Protein AF-0000000080061880 (afdb_homodimer)

Sequence (1148 aa):
MTAPQVYQGGSVPQASGMYGANSPPCSPTILDICNTDIQQGSTLLRRLNNISALAKLAERYIRLQSHMIPVPAFLAQTTIASLEEDPSIEKMSTRDQLARSILITGNTCRELELDLYTSPNTFCKMFTGPALRWEALGLLFTWAALALLNSPADDSLAAKFIAAHETNKAGSVSAMVHCSNLCISLCKEYAPASEVLLWLLHESLALTLQFYGDCSHQAWQRLSDLATEVLDPTIVKLGPRIPFIFAQTRRKIIASAYWVDKSLASLHGQVPRITCLPPGFETPLDIDDDELLLKGFDLLHLHSSAWNQSGYTCPATYIRARYILGAFRNELFQLSLIASTANRLPKLENLSRRYRAAWLEMPNKLHYRDTGQVEAMPYMTSFPQLLLFLDYLQGEYLIYKELGGTSESTRPQLLWHCKRTLNIVISLFASPKMRAQTSPLERIRVGVLYGVPCAEYLILNLKEHSGENELKDHLPSPLELIRNISALVSCLNQEYHAVDQLKLSYINTYRSLECALNDILNSGLIYTLGFGSGTSSSTISPGPEISEGNNNIGSESIDWTDDLKWARRSNVYVMTAPQVYQGGSVPQASGMYGANSPPCSPTILDICNTDIQQGSTLLRRLNNISALAKLAERYIRLQSHMIPVPAFLAQTTIASLEEDPSIEKMSTRDQLARSILITGNTCRELELDLYTSPNTFCKMFTGPALRWEALGLLFTWAALALLNSPADDSLAAKFIAAHETNKAGSVSAMVHCSNLCISLCKEYAPASEVLLWLLHESLALTLQFYGDCSHQAWQRLSDLATEVLDPTIVKLGPRIPFIFAQTRRKIIASAYWVDKSLASLHGQVPRITCLPPGFETPLDIDDDELLLKGFDLLHLHSSAWNQSGYTCPATYIRARYILGAFRNELFQLSLIASTANRLPKLENLSRRYRAAWLEMPNKLHYRDTGQVEAMPYMTSFPQLLLFLDYLQGEYLIYKELGGTSESTRPQLLWHCKRTLNIVISLFASPKMRAQTSPLERIRVGVLYGVPCAEYLILNLKEHSGENELKDHLPSPLELIRNISALVSCLNQEYHAVDQLKLSYINTYRSLECALNDILNSGLIYTLGFGSGTSSSTISPGPEISEGNNNIGSESIDWTDDLKWARRSNVYV

pLDDT: mean 75.85, std 22.1, range [17.94, 98.06]

Structure (mmCIF, N/CA/C/O backbone):
data_AF-0000000080061880-model_v1
#
loop_
_entity.id
_entity.type
_entity.pdbx_description
1 polymer 'Transcription factor domain-containing protein'
#
loop_
_atom_site.group_PDB
_atom_site.id
_atom_site.type_symbol
_atom_site.label_atom_id
_atom_site.label_alt_id
_atom_site.label_comp_id
_atom_site.label_asym_id
_atom_site.label_entity_id
_atom_site.label_seq_id
_atom_site.pdbx_PDB_ins_code
_atom_site.Cartn_x
_atom_site.Cartn_y
_atom_site.Cartn_z
_atom_site.occupancy
_atom_site.B_iso_or_equiv
_atom_site.auth_seq_id
_atom_site.auth_comp_id
_atom_site.auth_asym_id
_atom_site.auth_atom_id
_atom_site.pdbx_PDB_model_num
ATOM 1 N N . MET A 1 1 ? -60.844 26.156 -15.594 1 22.83 1 MET A N 1
ATOM 2 C CA . MET A 1 1 ? -60.312 25.109 -16.469 1 22.83 1 MET A CA 1
ATOM 3 C C . MET A 1 1 ? -59.594 24.047 -15.664 1 22.83 1 MET A C 1
ATOM 5 O O . MET A 1 1 ? -58.719 24.375 -14.859 1 22.83 1 MET A O 1
ATOM 9 N N . THR A 1 2 ? -60.094 22.875 -15.477 1 20.59 2 THR A N 1
ATOM 10 C CA . THR A 1 2 ? -60.156 21.828 -14.453 1 20.59 2 THR A CA 1
ATOM 11 C C . THR A 1 2 ? -58.906 20.969 -14.484 1 20.59 2 THR A C 1
ATOM 13 O O . THR A 1 2 ? -58.562 20.375 -15.516 1 20.59 2 THR A O 1
ATOM 16 N N . ALA A 1 3 ? -57.938 21.422 -13.695 1 24.33 3 ALA A N 1
ATOM 17 C CA . ALA A 1 3 ? -56.5 21.062 -13.758 1 24.33 3 ALA A CA 1
ATOM 18 C C . ALA A 1 3 ? -56.312 19.562 -13.57 1 24.33 3 ALA A C 1
ATOM 20 O O . ALA A 1 3 ? -56.875 18.969 -12.641 1 24.33 3 ALA A O 1
ATOM 21 N N . PRO A 1 4 ? -56.219 18.812 -14.648 1 22.27 4 PRO A N 1
ATOM 22 C CA . PRO A 1 4 ? -56.469 17.359 -14.617 1 22.27 4 PRO A CA 1
ATOM 23 C C . PRO A 1 4 ? -55.719 16.656 -13.484 1 22.27 4 PRO A C 1
ATOM 25 O O . PRO A 1 4 ? -54.719 17.188 -12.969 1 22.27 4 PRO A O 1
ATOM 28 N N . GLN A 1 5 ? -56.406 15.758 -12.828 1 19.77 5 GLN A N 1
ATOM 29 C CA . GLN A 1 5 ? -56.344 14.883 -11.664 1 19.77 5 GLN A CA 1
ATOM 30 C C . GLN A 1 5 ? -55.125 14 -11.688 1 19.77 5 GLN A C 1
ATOM 32 O O . GLN A 1 5 ? -54.938 13.195 -12.602 1 19.77 5 GLN A O 1
ATOM 37 N N . VAL A 1 6 ? -54.031 14.523 -11.297 1 21.08 6 VAL A N 1
ATOM 38 C CA . VAL A 1 6 ? -52.688 13.992 -11.359 1 21.08 6 VAL A CA 1
ATOM 39 C C . VAL A 1 6 ? -52.656 12.586 -10.773 1 21.08 6 VAL A C 1
ATOM 41 O O . VAL A 1 6 ? -53.344 12.289 -9.797 1 21.08 6 VAL A O 1
ATOM 44 N N . TYR A 1 7 ? -52.438 11.656 -11.664 1 19.78 7 TYR A N 1
ATOM 45 C CA . TYR A 1 7 ? -52.5 10.211 -11.516 1 19.78 7 TYR A CA 1
ATOM 46 C C . TYR A 1 7 ? -52 9.773 -10.148 1 19.78 7 TYR A C 1
ATOM 48 O O . TYR A 1 7 ? -51.094 10.391 -9.594 1 19.78 7 TYR A O 1
ATOM 56 N N . GLN A 1 8 ? -52.781 9.211 -9.352 1 18.2 8 GLN A N 1
ATOM 57 C CA . GLN A 1 8 ? -52.906 8.562 -8.055 1 18.2 8 GLN A CA 1
ATOM 58 C C . GLN A 1 8 ? -51.719 7.656 -7.758 1 18.2 8 GLN A C 1
ATOM 60 O O . GLN A 1 8 ? -51.094 7.117 -8.672 1 18.2 8 GLN A O 1
ATOM 65 N N . GLY A 1 9 ? -51.219 7.727 -6.535 1 19.3 9 GLY A N 1
ATOM 66 C CA . GLY A 1 9 ? -50.125 7.371 -5.664 1 19.3 9 GLY A CA 1
ATOM 67 C C . GLY A 1 9 ? -49.875 5.875 -5.559 1 19.3 9 GLY A C 1
ATOM 68 O O . GLY A 1 9 ? -50.656 5.172 -4.902 1 19.3 9 GLY A O 1
ATOM 69 N N . GLY A 1 10 ? -49.969 5.262 -6.734 1 18.89 10 GLY A N 1
ATOM 70 C CA . GLY A 1 10 ? -50.094 3.818 -6.602 1 18.89 10 GLY A CA 1
ATOM 71 C C . GLY A 1 10 ? -49.25 3.254 -5.469 1 18.89 10 GLY A C 1
ATOM 72 O O . GLY A 1 10 ? -48.281 3.875 -5.039 1 18.89 10 GLY A O 1
ATOM 73 N N . SER A 1 11 ? -49.938 2.561 -4.57 1 19.38 11 SER A N 1
ATOM 74 C CA . SER A 1 11 ? -49.594 1.814 -3.359 1 19.38 11 SER A CA 1
ATOM 75 C C . SER A 1 11 ? -48.312 0.994 -3.547 1 19.38 11 SER A C 1
ATOM 77 O O . SER A 1 11 ? -48.281 0.069 -4.359 1 19.38 11 SER A O 1
ATOM 79 N N . VAL A 1 12 ? -47.344 1.613 -3.646 1 20.98 12 VAL A N 1
ATOM 80 C CA . VAL A 1 12 ? -46.094 0.873 -3.92 1 20.98 12 VAL A CA 1
ATOM 81 C C . VAL A 1 12 ? -45.969 -0.274 -2.922 1 20.98 12 VAL A C 1
ATOM 83 O O . VAL A 1 12 ? -46 -0.058 -1.708 1 20.98 12 VAL A O 1
ATOM 86 N N . PRO A 1 13 ? -46.531 -1.363 -3.256 1 20.14 13 PRO A N 1
ATOM 87 C CA . PRO A 1 13 ? -46.625 -2.432 -2.26 1 20.14 13 PRO A CA 1
ATOM 88 C C . PRO A 1 13 ? -45.406 -2.506 -1.352 1 20.14 13 PRO A C 1
ATOM 90 O O . PRO A 1 13 ? -44.312 -2.076 -1.741 1 20.14 13 PRO A O 1
ATOM 93 N N . GLN A 1 14 ? -45.688 -2.59 -0.088 1 18.22 14 GLN A N 1
ATOM 94 C CA . GLN A 1 14 ? -44.969 -2.691 1.165 1 18.22 14 GLN A CA 1
ATOM 95 C C . GLN A 1 14 ? -43.844 -3.729 1.063 1 18.22 14 GLN A C 1
ATOM 97 O O . GLN A 1 14 ? -44.094 -4.875 0.684 1 18.22 14 GLN A O 1
ATOM 102 N N . ALA A 1 15 ? -42.812 -3.266 0.739 1 22 15 ALA A N 1
ATOM 103 C CA . ALA A 1 15 ? -41.625 -4.078 0.595 1 22 15 ALA A CA 1
ATOM 104 C C . ALA A 1 15 ? -41.469 -5.043 1.77 1 22 15 ALA A C 1
ATOM 106 O O . ALA A 1 15 ? -41.375 -4.613 2.922 1 22 15 ALA A O 1
ATOM 107 N N . SER A 1 16 ? -42.219 -6.02 1.865 1 21.02 16 SER A N 1
ATOM 108 C CA . SER A 1 16 ? -42.219 -6.941 2.996 1 21.02 16 SER A CA 1
ATOM 109 C C . SER A 1 16 ? -40.812 -7.238 3.486 1 21.02 16 SER A C 1
ATOM 111 O O . SER A 1 16 ? -39.875 -7.305 2.689 1 21.02 16 SER A O 1
ATOM 113 N N . GLY A 1 17 ? -40.531 -6.945 4.793 1 20.69 17 GLY A N 1
ATOM 114 C CA . GLY A 1 17 ? -39.5 -6.941 5.816 1 20.69 17 GLY A CA 1
ATOM 115 C C . GLY A 1 17 ? -38.688 -8.219 5.848 1 20.69 17 GLY A C 1
ATOM 116 O O . GLY A 1 17 ? -38 -8.508 6.84 1 20.69 17 GLY A O 1
ATOM 117 N N . MET A 1 18 ? -39.031 -9.031 4.98 1 22.22 18 MET A N 1
ATOM 118 C CA . MET A 1 18 ? -38.625 -10.375 5.383 1 22.22 18 MET A CA 1
ATOM 119 C C . MET A 1 18 ? -37.125 -10.5 5.426 1 22.22 18 MET A C 1
ATOM 121 O O . MET A 1 18 ? -36.594 -11.57 5.73 1 22.22 18 MET A O 1
ATOM 125 N N . TYR A 1 19 ? -36.5 -9.57 4.824 1 24.58 19 TYR A N 1
ATOM 126 C CA . TYR A 1 19 ? -35.062 -9.789 4.695 1 24.58 19 TYR A CA 1
ATOM 127 C C . TYR A 1 19 ? -34.375 -9.688 6.051 1 24.58 19 TYR A C 1
ATOM 129 O O . TYR A 1 19 ? -33.125 -9.656 6.125 1 24.58 19 TYR A O 1
ATOM 137 N N . GLY A 1 20 ? -35.062 -9.469 7.148 1 23.36 20 GLY A N 1
ATOM 138 C CA . GLY A 1 20 ? -34.469 -9.344 8.469 1 23.36 20 GLY A CA 1
ATOM 139 C C . GLY A 1 20 ? -33.688 -10.586 8.883 1 23.36 20 GLY A C 1
ATOM 140 O O . GLY A 1 20 ? -33.406 -10.781 10.07 1 23.36 20 GLY A O 1
ATOM 141 N N . ALA A 1 21 ? -34 -11.594 8.234 1 24.23 21 ALA A N 1
ATOM 142 C CA . ALA A 1 21 ? -33.562 -12.758 9.016 1 24.23 21 ALA A CA 1
ATOM 143 C C . ALA A 1 21 ? -32.062 -12.75 9.266 1 24.23 21 ALA A C 1
ATOM 145 O O . ALA A 1 21 ? -31.297 -12.227 8.453 1 24.23 21 ALA A O 1
ATOM 146 N N . ASN A 1 22 ? -31.672 -12.953 10.484 1 22.08 22 ASN A N 1
ATOM 147 C CA . ASN A 1 22 ? -30.484 -13.102 11.32 1 22.08 22 ASN A CA 1
ATOM 148 C C . ASN A 1 22 ? -29.422 -13.961 10.641 1 22.08 22 ASN A C 1
ATOM 150 O O . ASN A 1 22 ? -29.453 -15.188 10.734 1 22.08 22 ASN A O 1
ATOM 154 N N . SER A 1 23 ? -29.359 -13.867 9.414 1 25.95 23 SER A N 1
ATOM 155 C CA . SER A 1 23 ? -28.25 -14.727 9.016 1 25.95 23 SER A CA 1
ATOM 156 C C . SER A 1 23 ? -27.109 -14.656 10.023 1 25.95 23 SER A C 1
ATOM 158 O O . SER A 1 23 ? -26.766 -13.57 10.508 1 25.95 23 SER A O 1
ATOM 160 N N . PRO A 1 24 ? -26.859 -15.68 10.766 1 27.38 24 PRO A N 1
ATOM 161 C CA . PRO A 1 24 ? -25.797 -15.453 11.75 1 27.38 24 PRO A CA 1
ATOM 162 C C . PRO A 1 24 ? -24.594 -14.727 11.156 1 27.38 24 PRO A C 1
ATOM 164 O O . PRO A 1 24 ? -24.344 -14.836 9.953 1 27.38 24 PRO A O 1
ATOM 167 N N . PRO A 1 25 ? -24.438 -13.586 11.484 1 29.81 25 PRO A N 1
ATOM 168 C CA . PRO A 1 25 ? -23.203 -12.883 11.148 1 29.81 25 PRO A CA 1
ATOM 169 C C . PRO A 1 25 ? -22.016 -13.828 10.945 1 29.81 25 PRO A C 1
ATOM 171 O O . PRO A 1 25 ? -21.75 -14.68 11.797 1 29.81 25 PRO A O 1
ATOM 174 N N . CYS A 1 26 ? -22.047 -14.516 9.781 1 30.47 26 CYS A N 1
ATOM 175 C CA . CYS A 1 26 ? -20.828 -15.32 9.656 1 30.47 26 CYS A CA 1
ATOM 176 C C . CYS A 1 26 ? -19.672 -14.688 10.406 1 30.47 26 CYS A C 1
ATOM 178 O O . CYS A 1 26 ? -19.047 -13.742 9.914 1 30.47 26 CYS A O 1
ATOM 180 N N . SER A 1 27 ? -19.797 -14.461 11.594 1 31.88 27 SER A N 1
ATOM 181 C CA . SER A 1 27 ? -18.703 -14.117 12.5 1 31.88 27 SER A CA 1
ATOM 182 C C . SER A 1 27 ? -17.422 -14.859 12.141 1 31.88 27 SER A C 1
ATOM 184 O O . SER A 1 27 ? -17.438 -16.078 11.961 1 31.88 27 SER A O 1
ATOM 186 N N . PRO A 1 28 ? -16.609 -14.383 11.398 1 37.34 28 PRO A N 1
ATOM 187 C CA . PRO A 1 28 ? -15.352 -15.125 11.352 1 37.34 28 PRO A CA 1
ATOM 188 C C . PRO A 1 28 ? -15.148 -16.016 12.57 1 37.34 28 PRO A C 1
ATOM 190 O O . PRO A 1 28 ? -15.289 -15.562 13.703 1 37.34 28 PRO A O 1
ATOM 193 N N . THR A 1 29 ? -15.648 -17.125 12.562 1 38.72 29 THR A N 1
ATOM 194 C CA . THR A 1 29 ? -15.359 -18.031 13.68 1 38.72 29 THR A CA 1
ATOM 195 C C . THR A 1 29 ? -14.008 -17.688 14.305 1 38.72 29 THR A C 1
ATOM 197 O O . THR A 1 29 ? -13.031 -17.438 13.602 1 38.72 29 THR A O 1
ATOM 200 N N . ILE A 1 30 ? -14.031 -17.109 15.562 1 43 30 ILE A N 1
ATOM 201 C CA . ILE A 1 30 ? -12.992 -16.969 16.578 1 43 30 ILE A CA 1
ATOM 202 C C . ILE A 1 30 ? -11.93 -18.047 16.391 1 43 30 ILE A C 1
ATOM 204 O O . ILE A 1 30 ? -10.836 -17.953 16.953 1 43 30 ILE A O 1
ATOM 208 N N . LEU A 1 31 ? -12.359 -19.109 15.75 1 45.06 31 LEU A N 1
ATOM 209 C CA . LEU A 1 31 ? -11.531 -20.297 15.836 1 45.06 31 LEU A CA 1
ATOM 210 C C . LEU A 1 31 ? -10.18 -20.078 15.156 1 45.06 31 LEU A C 1
ATOM 212 O O . LEU A 1 31 ? -9.219 -20.797 15.43 1 45.06 31 LEU A O 1
ATOM 216 N N . ASP A 1 32 ? -10.055 -18.953 14.281 1 61.41 32 ASP A N 1
ATOM 217 C CA . ASP A 1 32 ? -8.789 -19.047 13.562 1 61.41 32 ASP A CA 1
ATOM 218 C C . ASP A 1 32 ? -7.875 -17.875 13.906 1 61.41 32 ASP A C 1
ATOM 220 O O . ASP A 1 32 ? -7.09 -17.422 13.07 1 61.41 32 ASP A O 1
ATOM 224 N N . ILE A 1 33 ? -8.195 -17.469 15.273 1 73.38 33 ILE A N 1
ATOM 225 C CA . ILE A 1 33 ? -7.277 -16.422 15.695 1 73.38 33 ILE A CA 1
ATOM 226 C C . ILE A 1 33 ? -5.965 -17.047 16.172 1 73.38 33 ILE A C 1
ATOM 228 O O . ILE A 1 33 ? -5.969 -17.938 17.031 1 73.38 33 ILE A O 1
ATOM 232 N N . CYS A 1 34 ? -5.012 -16.578 15.633 1 73.19 34 CYS A N 1
ATOM 233 C CA . CYS A 1 34 ? -3.693 -17.109 15.953 1 73.19 34 CYS A CA 1
ATOM 234 C C . CYS A 1 34 ? -3.299 -16.75 17.391 1 73.19 34 CYS A C 1
ATOM 236 O O . CYS A 1 34 ? -3.541 -15.633 17.844 1 73.19 34 CYS A O 1
ATOM 238 N N . ASN A 1 35 ? -2.781 -17.625 18.094 1 74.81 35 ASN A N 1
ATOM 239 C CA . ASN A 1 35 ? -2.361 -17.438 19.469 1 74.81 35 ASN A CA 1
ATOM 240 C C . ASN A 1 35 ? -1.346 -16.312 19.609 1 74.81 35 ASN A C 1
ATOM 242 O O . ASN A 1 35 ? -1.357 -15.57 20.594 1 74.81 35 ASN A O 1
ATOM 246 N N . THR A 1 36 ? -0.565 -16.188 18.625 1 73.25 36 THR A N 1
ATOM 247 C CA . THR A 1 36 ? 0.444 -15.133 18.672 1 73.25 36 THR A CA 1
ATOM 248 C C . THR A 1 36 ? -0.21 -13.758 18.609 1 73.25 36 THR A C 1
ATOM 250 O O . THR A 1 36 ? 0.252 -12.82 19.266 1 73.25 36 THR A O 1
ATOM 253 N N . ASP A 1 37 ? -1.267 -13.688 17.891 1 82.25 37 ASP A N 1
ATOM 254 C CA . ASP A 1 37 ? -1.973 -12.414 17.797 1 82.25 37 ASP A CA 1
ATOM 255 C C . ASP A 1 37 ? -2.688 -12.086 19.094 1 82.25 37 ASP A C 1
ATOM 257 O O . ASP A 1 37 ? -2.785 -10.914 19.484 1 82.25 37 ASP A O 1
ATOM 261 N N . ILE A 1 38 ? -3.1 -13.133 19.719 1 86.25 38 ILE A N 1
ATOM 262 C CA . ILE A 1 38 ? -3.76 -12.945 21.016 1 86.25 38 ILE A CA 1
ATOM 263 C C . ILE A 1 38 ? -2.76 -12.414 22.031 1 86.25 38 ILE A C 1
ATOM 265 O O . ILE A 1 38 ? -3.084 -11.523 22.828 1 86.25 38 ILE A O 1
ATOM 269 N N . GLN A 1 39 ? -1.583 -12.875 21.906 1 83.25 39 GLN A N 1
ATOM 270 C CA . GLN A 1 39 ? -0.544 -12.43 22.828 1 83.25 39 GLN A CA 1
ATOM 271 C C . GLN A 1 39 ? -0.141 -10.984 22.562 1 83.25 39 GLN A C 1
ATOM 273 O O . GLN A 1 39 ? 0.11 -10.219 23.484 1 83.25 39 GLN A O 1
ATOM 278 N N . GLN A 1 40 ? -0.112 -10.664 21.344 1 83.69 40 GLN A N 1
ATOM 279 C CA . GLN A 1 40 ? 0.193 -9.289 20.984 1 83.69 40 GLN A CA 1
ATOM 280 C C . GLN A 1 40 ? -0.895 -8.336 21.469 1 83.69 40 GLN A C 1
ATOM 282 O O . GLN A 1 40 ? -0.598 -7.238 21.938 1 83.69 40 GLN A O 1
ATOM 287 N N . GLY A 1 41 ? -2.078 -8.82 21.281 1 88.5 41 GLY A N 1
ATOM 288 C CA . GLY A 1 41 ? -3.184 -8.023 21.797 1 88.5 41 GLY A CA 1
ATOM 289 C C . GLY A 1 41 ? -3.129 -7.809 23.297 1 88.5 41 GLY A C 1
ATOM 290 O O . GLY A 1 41 ? -3.418 -6.715 23.781 1 88.5 41 GLY A O 1
ATOM 291 N N . SER A 1 42 ? -2.707 -8.805 23.953 1 88.19 42 SER A N 1
ATOM 292 C CA . SER A 1 42 ? -2.594 -8.711 25.406 1 88.19 42 SER A CA 1
ATOM 293 C C . SER A 1 42 ? -1.526 -7.695 25.812 1 88.19 42 SER A C 1
ATOM 295 O O . SER A 1 42 ? -1.711 -6.941 26.766 1 88.19 42 SER A O 1
ATOM 297 N N . THR A 1 43 ? -0.463 -7.672 25.047 1 83.75 43 THR A N 1
ATOM 298 C CA . THR A 1 43 ? 0.608 -6.719 25.297 1 83.75 43 THR A CA 1
ATOM 299 C C . THR A 1 43 ? 0.125 -5.289 25.094 1 83.75 43 THR A C 1
ATOM 301 O O . THR A 1 43 ? 0.501 -4.383 25.828 1 83.75 43 THR A O 1
ATOM 304 N N . LEU A 1 44 ? -0.698 -5.086 24.141 1 89.19 44 LEU A N 1
ATOM 305 C CA . LEU A 1 44 ? -1.26 -3.771 23.859 1 89.19 44 LEU A CA 1
ATOM 306 C C . LEU A 1 44 ? -2.188 -3.316 24.969 1 89.19 44 LEU A C 1
ATOM 308 O O . LEU A 1 44 ? -2.166 -2.148 25.375 1 89.19 44 LEU A O 1
ATOM 312 N N . LEU A 1 45 ? -2.934 -4.246 25.453 1 89.81 45 LEU A N 1
ATOM 313 C CA . LEU A 1 45 ? -3.904 -3.918 26.5 1 89.81 45 LEU A CA 1
ATOM 314 C C . LEU A 1 45 ? -3.205 -3.588 27.812 1 89.81 45 LEU A C 1
ATOM 316 O O . LEU A 1 45 ? -3.713 -2.799 28.609 1 89.81 45 LEU A O 1
ATOM 320 N N . ARG A 1 46 ? -2.043 -4.129 27.953 1 85.12 46 ARG A N 1
ATOM 321 C CA . ARG A 1 46 ? -1.253 -3.826 29.141 1 85.12 46 ARG A CA 1
ATOM 322 C C . ARG A 1 46 ? -0.803 -2.369 29.141 1 85.12 46 ARG A C 1
ATOM 324 O O . ARG A 1 46 ? -0.677 -1.755 30.203 1 85.12 46 ARG A O 1
ATOM 331 N N . ARG A 1 47 ? -0.657 -1.784 28.031 1 84 47 ARG A N 1
ATOM 332 C CA . ARG A 1 47 ? -0.193 -0.407 27.891 1 84 47 ARG A CA 1
ATOM 333 C C . ARG A 1 47 ? -1.317 0.581 28.188 1 84 47 ARG A C 1
ATOM 335 O O . ARG A 1 47 ? -1.071 1.775 28.359 1 84 47 ARG A O 1
ATOM 342 N N . LEU A 1 48 ? -2.475 0.044 28.391 1 85.69 48 LEU A N 1
ATOM 343 C CA . LEU A 1 48 ? -3.621 0.907 28.656 1 85.69 48 LEU A CA 1
ATOM 344 C C . LEU A 1 48 ? -3.824 1.106 30.156 1 85.69 48 LEU A C 1
ATOM 346 O O . LEU A 1 48 ? -4.801 1.728 30.578 1 85.69 48 LEU A O 1
ATOM 350 N N . ASN A 1 49 ? -3.043 0.512 31.016 1 78.25 49 ASN A N 1
ATOM 351 C CA . ASN A 1 49 ? -3.168 0.649 32.469 1 78.25 49 ASN A CA 1
ATOM 352 C C . ASN A 1 49 ? -3.238 2.115 32.875 1 78.25 49 ASN A C 1
ATOM 354 O O . ASN A 1 49 ? -3.834 2.443 33.906 1 78.25 49 ASN A O 1
ATOM 358 N N . ASN A 1 50 ? -3.125 3.15 32.125 1 79.88 50 ASN A N 1
ATOM 359 C CA . ASN A 1 50 ? -3.328 4.582 32.312 1 79.88 50 ASN A CA 1
ATOM 360 C C . ASN A 1 50 ? -3.955 5.234 31.094 1 79.88 50 ASN A C 1
ATOM 362 O O . ASN A 1 50 ? -3.416 6.203 30.547 1 79.88 50 ASN A O 1
ATOM 366 N N . ILE A 1 51 ? -5.113 4.762 30.953 1 87.69 51 ILE A N 1
ATOM 367 C CA . ILE A 1 51 ? -5.805 5.168 29.734 1 87.69 51 ILE A CA 1
ATOM 368 C C . ILE A 1 51 ? -6.234 6.629 29.844 1 87.69 51 ILE A C 1
ATOM 370 O O . ILE A 1 51 ? -6.344 7.332 28.844 1 87.69 51 ILE A O 1
ATOM 374 N N . SER A 1 52 ? -6.387 7.117 31.125 1 88.19 52 SER A N 1
ATOM 375 C CA . SER A 1 52 ? -6.801 8.5 31.312 1 88.19 52 SER A CA 1
ATOM 376 C C . SER A 1 52 ? -5.734 9.477 30.828 1 88.19 52 SER A C 1
ATOM 378 O O . SER A 1 52 ? -6.055 10.492 30.203 1 88.19 52 SER A O 1
ATOM 380 N N . ALA A 1 53 ? -4.516 9.156 31.141 1 89.38 53 ALA A N 1
ATOM 381 C CA . ALA A 1 53 ? -3.422 10.008 30.672 1 89.38 53 ALA A CA 1
ATOM 382 C C . ALA A 1 53 ? -3.334 10 29.156 1 89.38 53 ALA A C 1
ATOM 384 O O . ALA A 1 53 ? -3.088 11.039 28.531 1 89.38 53 ALA A O 1
ATOM 385 N N . LEU A 1 54 ? -3.529 8.852 28.578 1 91.94 54 LEU A N 1
ATOM 386 C CA . LEU A 1 54 ? -3.52 8.734 27.125 1 91.94 54 LEU A CA 1
ATOM 387 C C . LEU A 1 54 ? -4.676 9.508 26.5 1 91.94 54 LEU A C 1
ATOM 389 O O . LEU A 1 54 ? -4.504 10.18 25.484 1 91.94 54 LEU A O 1
ATOM 393 N N . ALA A 1 55 ? -5.793 9.398 27.156 1 93.62 55 ALA A N 1
ATOM 394 C CA . ALA A 1 55 ? -6.988 10.086 26.656 1 93.62 55 ALA A CA 1
ATOM 395 C C . ALA A 1 55 ? -6.809 11.602 26.719 1 93.62 55 ALA A C 1
ATOM 397 O O . ALA A 1 55 ? -7.219 12.312 25.797 1 93.62 55 ALA A O 1
ATOM 398 N N . LYS A 1 56 ? -6.211 12.07 27.719 1 93.44 56 LYS A N 1
ATOM 399 C CA . LYS A 1 56 ? -5.992 13.508 27.859 1 93.44 56 LYS A CA 1
ATOM 400 C C . LYS A 1 56 ? -5.027 14.023 26.797 1 93.44 56 LYS A C 1
ATOM 402 O O . LYS A 1 56 ? 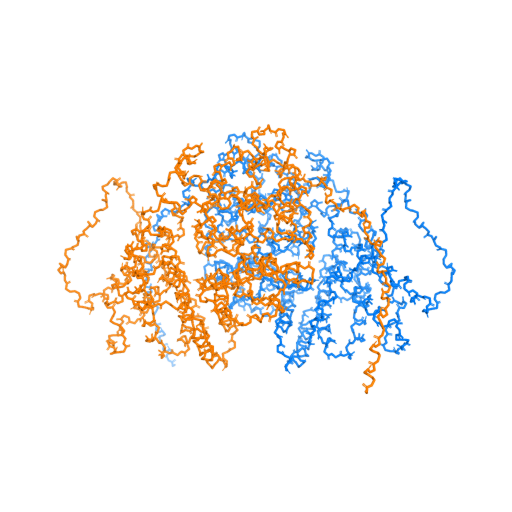-5.207 15.125 26.266 1 93.44 56 LYS A O 1
ATOM 407 N N . LEU A 1 57 ? -4.047 13.25 26.578 1 94.06 57 LEU A N 1
ATOM 408 C CA . LEU A 1 57 ? -3.111 13.617 25.531 1 94.06 57 LEU A CA 1
ATOM 409 C C . LEU A 1 57 ? -3.809 13.648 24.172 1 94.06 57 LEU A C 1
ATOM 411 O O . LEU A 1 57 ? -3.627 14.594 23.391 1 94.06 57 LEU A O 1
ATOM 415 N N . ALA A 1 58 ? -4.57 12.602 23.906 1 95.88 58 ALA A N 1
ATOM 416 C CA . ALA A 1 58 ? -5.289 12.523 22.625 1 95.88 58 ALA A CA 1
ATOM 417 C C . ALA A 1 58 ? -6.266 13.688 22.469 1 95.88 58 ALA A C 1
ATOM 419 O O . ALA A 1 58 ? -6.387 14.266 21.391 1 95.88 58 ALA A O 1
ATOM 420 N N . GLU A 1 59 ? -6.93 14.039 23.531 1 95.25 59 GLU A N 1
ATOM 421 C CA . GLU A 1 59 ? -7.875 15.156 23.516 1 95.25 59 GLU A CA 1
ATOM 422 C C . GLU A 1 59 ? -7.168 16.469 23.203 1 95.25 59 GLU A C 1
ATOM 424 O O . GLU A 1 59 ? -7.719 17.328 22.516 1 95.25 59 GLU A O 1
ATOM 429 N N . ARG A 1 60 ? -6.09 16.609 23.781 1 92.44 60 ARG A N 1
ATOM 430 C CA . ARG A 1 60 ? -5.32 17.812 23.531 1 92.44 60 ARG A CA 1
ATOM 431 C C . ARG A 1 60 ? -4.953 17.938 22.047 1 92.44 60 ARG A C 1
ATOM 433 O O . ARG A 1 60 ? -5.031 19.031 21.469 1 92.44 60 ARG A O 1
ATOM 440 N N . TYR A 1 61 ? -4.57 16.891 21.516 1 92.88 61 TYR A N 1
ATOM 441 C CA . TYR A 1 61 ? -4.223 16.906 20.109 1 92.88 61 TYR A CA 1
ATOM 442 C C . TYR A 1 61 ? -5.426 17.281 19.25 1 92.88 61 TYR A C 1
ATOM 444 O O . TYR A 1 61 ? -5.312 18.109 18.344 1 92.88 61 TYR A O 1
ATOM 452 N N . ILE A 1 62 ? -6.559 16.656 19.531 1 93.69 62 ILE A N 1
ATOM 453 C CA . ILE A 1 62 ? -7.766 16.922 18.75 1 93.69 62 ILE A CA 1
ATOM 454 C C . ILE A 1 62 ? -8.18 18.391 18.906 1 93.69 62 ILE A C 1
ATOM 456 O O . ILE A 1 62 ? -8.578 19.031 17.938 1 93.69 62 ILE A O 1
ATOM 460 N N . ARG A 1 63 ? -8 18.891 20.031 1 88.44 63 ARG A N 1
ATOM 461 C CA . ARG A 1 63 ? -8.375 20.266 20.281 1 88.44 63 ARG A CA 1
ATOM 462 C C . ARG A 1 63 ? -7.48 21.234 19.516 1 88.44 63 ARG A C 1
ATOM 464 O O . ARG A 1 63 ? -7.957 22.219 18.953 1 88.44 63 ARG A O 1
ATOM 471 N N . LEU A 1 64 ? -6.242 20.922 19.438 1 83.25 64 LEU A N 1
ATOM 472 C CA . LEU A 1 64 ? -5.27 21.844 18.844 1 83.25 64 LEU A CA 1
ATOM 473 C C . LEU A 1 64 ? -5.246 21.688 17.328 1 83.25 64 LEU A C 1
ATOM 475 O O . LEU A 1 64 ? -4.969 22.656 16.609 1 83.25 64 LEU A O 1
ATOM 479 N N . GLN A 1 65 ? -5.555 20.484 16.859 1 86.06 65 GLN A N 1
ATOM 480 C CA . GLN A 1 65 ? -5.332 20.234 15.445 1 86.06 65 GLN A CA 1
ATOM 481 C C . GLN A 1 65 ? -6.652 20.016 14.711 1 86.06 65 GLN A C 1
ATOM 483 O O . GLN A 1 65 ? -6.664 19.703 13.516 1 86.06 65 GLN A O 1
ATOM 488 N N . SER A 1 66 ? -7.73 20.156 15.328 1 82.69 66 SER A N 1
ATOM 489 C CA . SER A 1 66 ? -9.039 19.859 14.758 1 82.69 66 SER A CA 1
ATOM 490 C C . SER A 1 66 ? -9.297 20.688 13.508 1 82.69 66 SER A C 1
ATOM 492 O O . SER A 1 66 ? -10.07 20.297 12.633 1 82.69 66 SER A O 1
ATOM 494 N N . HIS A 1 67 ? -8.602 21.75 13.367 1 78.81 67 HIS A N 1
ATOM 495 C CA . HIS A 1 67 ? -8.836 22.641 12.242 1 78.81 67 HIS A CA 1
ATOM 496 C C . HIS A 1 67 ? -8.125 22.141 10.984 1 78.81 67 HIS A C 1
ATOM 498 O O . HIS A 1 67 ? -8.391 22.625 9.883 1 78.81 67 HIS A O 1
ATOM 504 N N . MET A 1 68 ? -7.359 21.125 11.133 1 81.75 68 MET A N 1
ATOM 505 C CA . MET A 1 68 ? -6.59 20.672 9.984 1 81.75 68 MET A CA 1
ATOM 506 C C . MET A 1 68 ? -6.875 19.203 9.688 1 81.75 68 MET A C 1
ATOM 508 O O . MET A 1 68 ? -6.543 18.703 8.609 1 81.75 68 MET A O 1
ATOM 512 N N . ILE A 1 69 ? -7.504 18.5 10.594 1 88.19 69 ILE A N 1
ATOM 513 C CA . ILE A 1 69 ? -7.688 17.062 10.438 1 88.19 69 ILE A CA 1
ATOM 514 C C . ILE A 1 69 ? -9.047 16.781 9.797 1 88.19 69 ILE A C 1
ATOM 516 O O . ILE A 1 69 ? -10.039 17.453 10.109 1 88.19 69 ILE A O 1
ATOM 520 N N . PRO A 1 70 ? -9.086 15.82 8.914 1 93.69 70 PRO A N 1
ATOM 521 C CA . PRO A 1 70 ? -10.344 15.531 8.227 1 93.69 70 PRO A CA 1
ATOM 522 C C . PRO A 1 70 ? -11.352 14.82 9.117 1 93.69 70 PRO A C 1
ATOM 524 O O . PRO A 1 70 ? -12.562 14.875 8.859 1 93.69 70 PRO A O 1
ATOM 527 N N . VAL A 1 71 ? -10.922 14.156 10.18 1 94.31 71 VAL A N 1
ATOM 528 C CA . VAL A 1 71 ? -11.844 13.492 11.102 1 94.31 71 VAL A CA 1
ATOM 529 C C . VAL A 1 71 ? -12.602 14.539 11.922 1 94.31 71 VAL A C 1
ATOM 531 O O . VAL A 1 71 ? -11.984 15.391 12.562 1 94.31 71 VAL A O 1
ATOM 534 N N . PRO A 1 72 ? -13.898 14.484 11.891 1 93.12 72 PRO A N 1
ATOM 535 C CA . PRO A 1 72 ? -14.656 15.469 12.672 1 93.12 72 PRO A CA 1
ATOM 536 C C . PRO A 1 72 ? -14.305 15.453 14.156 1 93.12 72 PRO A C 1
ATOM 538 O O . PRO A 1 72 ? -14.234 14.383 14.766 1 93.12 72 PRO A O 1
ATOM 541 N N . ALA A 1 73 ? -14.18 16.609 14.742 1 93.06 73 ALA A N 1
ATOM 542 C CA . ALA A 1 73 ? -13.727 16.75 16.125 1 93.06 73 ALA A CA 1
ATOM 543 C C . ALA A 1 73 ? -14.703 16.094 17.094 1 93.06 73 ALA A C 1
ATOM 545 O O . ALA A 1 73 ? -14.289 15.453 18.062 1 93.06 73 ALA A O 1
ATOM 546 N N . PHE A 1 74 ? -15.977 16.266 16.844 1 92.5 74 PHE A N 1
ATOM 547 C CA . PHE A 1 74 ? -16.953 15.75 17.781 1 92.5 74 PHE A CA 1
ATOM 548 C C . PHE A 1 74 ? -16.938 14.227 17.797 1 92.5 74 PHE A C 1
ATOM 550 O O . PHE A 1 74 ? -17.141 13.602 18.844 1 92.5 74 PHE A O 1
ATOM 557 N N . LEU A 1 75 ? -16.703 13.594 16.672 1 94 75 LEU A N 1
ATOM 558 C CA . LEU A 1 75 ? -16.609 12.141 16.625 1 94 75 LEU A CA 1
ATOM 559 C C . LEU A 1 75 ? -15.359 11.648 17.344 1 94 75 LEU A C 1
ATOM 561 O O . LEU A 1 75 ? -15.406 10.648 18.062 1 94 75 LEU A O 1
ATOM 565 N N . ALA A 1 76 ? -14.242 12.32 17.094 1 95.94 76 ALA A N 1
ATOM 566 C CA . ALA A 1 76 ? -12.992 11.961 17.766 1 95.94 76 ALA A CA 1
ATOM 567 C C . ALA A 1 76 ? -13.125 12.086 19.281 1 95.94 76 ALA A C 1
ATOM 569 O O . ALA A 1 76 ? -12.695 11.203 20.016 1 95.94 76 ALA A O 1
ATOM 570 N N . GLN A 1 77 ? -13.758 13.164 19.703 1 95 77 GLN A N 1
ATOM 571 C CA . GLN A 1 77 ? -13.93 13.406 21.125 1 95 77 GLN A CA 1
ATOM 572 C C . GLN A 1 77 ? -14.844 12.359 21.766 1 95 77 GLN A C 1
ATOM 574 O O . GLN A 1 77 ? -14.578 11.883 22.859 1 95 77 GLN A O 1
ATOM 579 N N . THR A 1 78 ? -15.875 12.047 21.062 1 94.62 78 THR A N 1
ATOM 580 C CA . THR A 1 78 ? -16.797 11.023 21.562 1 94.62 78 THR A CA 1
ATOM 581 C C . THR A 1 78 ? -16.094 9.672 21.672 1 94.62 78 THR A C 1
ATOM 583 O O . THR A 1 78 ? -16.312 8.93 22.641 1 94.62 78 THR A O 1
ATOM 586 N N . THR A 1 79 ? -15.305 9.352 20.688 1 95.56 79 THR A N 1
ATOM 587 C CA . THR A 1 79 ? -14.555 8.102 20.703 1 95.56 79 THR A CA 1
ATOM 588 C C . THR A 1 79 ? -13.594 8.047 21.891 1 95.56 79 THR A C 1
ATOM 590 O O . THR A 1 79 ? -13.547 7.051 22.609 1 95.56 79 THR A O 1
ATOM 593 N N . ILE A 1 80 ? -12.852 9.133 22.125 1 96 80 ILE A N 1
ATOM 594 C CA . ILE A 1 80 ? -11.883 9.203 23.219 1 96 80 ILE A CA 1
ATOM 595 C C . ILE A 1 80 ? -12.609 9.094 24.562 1 96 80 ILE A C 1
ATOM 597 O O . ILE A 1 80 ? -12.18 8.344 25.438 1 96 80 ILE A O 1
ATOM 601 N N . ALA A 1 81 ? -13.734 9.773 24.625 1 94.12 81 ALA A N 1
ATOM 602 C CA . ALA A 1 81 ? -14.508 9.758 25.859 1 94.12 81 ALA A CA 1
ATOM 603 C C . ALA A 1 81 ? -15.031 8.352 26.156 1 94.12 81 ALA A C 1
ATOM 605 O O . ALA A 1 81 ? -15.023 7.91 27.312 1 94.12 81 ALA A O 1
ATOM 606 N N . SER A 1 82 ? -15.453 7.695 25.156 1 92.5 82 SER A N 1
ATOM 607 C CA . SER A 1 82 ? -15.977 6.344 25.312 1 92.5 82 SER A CA 1
ATOM 608 C C . SER A 1 82 ? -14.883 5.379 25.766 1 92.5 82 SER A C 1
ATOM 610 O O . SER A 1 82 ? -15.141 4.441 26.516 1 92.5 82 SER A O 1
ATOM 612 N N . LEU A 1 83 ? -13.719 5.551 25.312 1 91.69 83 LEU A N 1
ATOM 613 C CA . LEU A 1 83 ? -12.602 4.688 25.672 1 91.69 83 LEU A CA 1
ATOM 614 C C . LEU A 1 83 ? -12.148 4.949 27.109 1 91.69 83 LEU A C 1
ATOM 616 O O . LEU A 1 83 ? -11.773 4.02 27.828 1 91.69 83 LEU A O 1
ATOM 620 N N . GLU A 1 84 ? -12.164 6.164 27.438 1 90 84 GLU A N 1
ATOM 621 C CA . GLU A 1 84 ? -11.75 6.543 28.797 1 90 84 GLU A CA 1
ATOM 622 C C . GLU A 1 84 ? -12.727 6.012 29.844 1 90 84 GLU A C 1
ATOM 624 O O . GLU A 1 84 ? -12.312 5.617 30.938 1 90 84 GLU A O 1
ATOM 629 N N . GLU A 1 85 ? -13.914 5.977 29.516 1 83.69 85 GLU A N 1
ATOM 630 C CA . GLU A 1 85 ? -14.961 5.602 30.469 1 83.69 85 GLU A CA 1
ATOM 631 C C . GLU A 1 85 ? -15.062 4.086 30.609 1 83.69 85 GLU A C 1
ATOM 633 O O . GLU A 1 85 ? -15.68 3.582 31.547 1 83.69 85 GLU A O 1
ATOM 638 N N . ASP A 1 86 ? -14.398 3.348 29.797 1 77 86 ASP A N 1
ATOM 639 C CA . ASP A 1 86 ? -14.516 1.894 29.844 1 77 86 ASP A CA 1
ATOM 640 C C . ASP A 1 86 ? -13.672 1.306 30.969 1 77 86 ASP A C 1
ATOM 642 O O . ASP A 1 86 ? -12.453 1.177 30.844 1 77 86 ASP A O 1
ATOM 646 N N . PRO A 1 87 ? -14.258 1.042 32.062 1 64.44 87 PRO A N 1
ATOM 647 C CA . PRO A 1 87 ? -13.547 0.579 33.25 1 64.44 87 PRO A CA 1
ATOM 648 C C . PRO A 1 87 ? -12.812 -0.744 33 1 64.44 87 PRO A C 1
ATOM 650 O O . PRO A 1 87 ? -11.867 -1.064 33.75 1 64.44 87 PRO A O 1
ATOM 653 N N . SER A 1 88 ? -13.273 -1.442 32.094 1 65.19 88 SER A N 1
ATOM 654 C CA . SER A 1 88 ? -12.773 -2.801 31.906 1 65.19 88 SER A CA 1
ATOM 655 C C . SER A 1 88 ? -11.359 -2.797 31.328 1 65.19 88 SER A C 1
ATOM 657 O O . SER A 1 88 ? -10.648 -3.797 31.406 1 65.19 88 SER A O 1
ATOM 659 N N . ILE A 1 89 ? -10.938 -1.744 30.953 1 66.88 89 ILE A N 1
ATOM 660 C CA . ILE A 1 89 ? -9.672 -1.737 30.219 1 66.88 89 ILE A CA 1
ATOM 661 C C . ILE A 1 89 ? -8.523 -1.475 31.188 1 66.88 89 ILE A C 1
ATOM 663 O O . ILE A 1 89 ? -7.387 -1.886 30.938 1 66.88 89 ILE A O 1
ATOM 667 N N . GLU A 1 90 ? -8.883 -0.937 32.344 1 71 90 GLU A N 1
ATOM 668 C CA . GLU A 1 90 ? -7.809 -0.605 33.281 1 71 90 GLU A CA 1
ATOM 669 C C . GLU A 1 90 ? -7.52 -1.766 34.25 1 71 90 GLU A C 1
ATOM 671 O O . GLU A 1 90 ? -8.445 -2.443 34.688 1 71 90 GLU A O 1
ATOM 676 N N . LYS A 1 91 ? -6.285 -2.133 34.562 1 74.56 91 LYS A N 1
ATOM 677 C CA . LYS A 1 91 ? -5.746 -3.064 35.562 1 74.56 91 LYS A CA 1
ATOM 678 C C . LYS A 1 91 ? -6.285 -4.473 35.344 1 74.56 91 LYS A C 1
ATOM 680 O O . LYS A 1 91 ? -6.758 -5.117 36.281 1 74.56 91 LYS A O 1
ATOM 685 N N . MET A 1 92 ? -6.254 -4.832 34.156 1 80.19 92 MET A N 1
ATOM 686 C CA . MET A 1 92 ? -6.707 -6.176 33.781 1 80.19 92 MET A CA 1
ATOM 687 C C . MET A 1 92 ? -5.641 -7.215 34.125 1 80.19 92 MET A C 1
ATOM 689 O O . MET A 1 92 ? -4.445 -6.961 33.969 1 80.19 92 MET A O 1
ATOM 693 N N . SER A 1 93 ? -6.18 -8.258 34.656 1 83.25 93 SER A N 1
ATOM 694 C CA . SER A 1 93 ? -5.273 -9.391 34.812 1 83.25 93 SER A CA 1
ATOM 695 C C . SER A 1 93 ? -4.816 -9.914 33.469 1 83.25 93 SER A C 1
ATOM 697 O O . SER A 1 93 ? -5.41 -9.594 32.438 1 83.25 93 SER A O 1
ATOM 699 N N . THR A 1 94 ? -3.781 -10.68 33.5 1 84.88 94 THR A N 1
ATOM 700 C CA . THR A 1 94 ? -3.258 -11.242 32.25 1 84.88 94 THR A CA 1
ATOM 701 C C . THR A 1 94 ? -4.301 -12.125 31.594 1 84.88 94 THR A C 1
ATOM 703 O O . THR A 1 94 ? -4.422 -12.117 30.359 1 84.88 94 THR A O 1
ATOM 706 N N . ARG A 1 95 ? -5.027 -12.859 32.312 1 86.12 95 ARG A N 1
ATOM 707 C CA . ARG A 1 95 ? -6.066 -13.727 31.781 1 86.12 95 ARG A CA 1
ATOM 708 C C . ARG A 1 95 ? -7.18 -12.914 31.125 1 86.12 95 ARG A C 1
ATOM 710 O O . ARG A 1 95 ? -7.676 -13.273 30.062 1 86.12 95 ARG A O 1
ATOM 717 N N . ASP A 1 96 ? -7.516 -11.898 31.828 1 87 96 ASP A N 1
ATOM 718 C CA . ASP A 1 96 ? -8.562 -11.031 31.297 1 87 96 ASP A CA 1
ATOM 719 C C . ASP A 1 96 ? -8.109 -10.328 30.016 1 87 96 ASP A C 1
ATOM 721 O O . ASP A 1 96 ? -8.906 -10.102 29.109 1 87 96 ASP A O 1
ATOM 725 N N . GLN A 1 97 ? -6.836 -10.055 30.016 1 89 97 GLN A N 1
ATOM 726 C CA . GLN A 1 97 ? -6.277 -9.414 28.828 1 89 97 GLN A CA 1
ATOM 727 C C . GLN A 1 97 ? -6.352 -10.336 27.609 1 89 97 GLN A C 1
ATOM 729 O O . GLN A 1 97 ? -6.68 -9.898 26.5 1 89 97 GLN A O 1
ATOM 734 N N . LEU A 1 98 ? -6.09 -11.523 27.875 1 89.75 98 LEU A N 1
ATOM 735 C CA . LEU A 1 98 ? -6.133 -12.5 26.797 1 89.75 98 LEU A CA 1
ATOM 736 C C . LEU A 1 98 ? -7.559 -12.695 26.281 1 89.75 98 LEU A C 1
ATOM 738 O O . LEU A 1 98 ? -7.789 -12.734 25.078 1 89.75 98 LEU A O 1
ATOM 742 N N . ALA A 1 99 ? -8.453 -12.773 27.172 1 89.19 99 ALA A N 1
ATOM 743 C CA . ALA A 1 99 ? -9.859 -12.938 26.797 1 89.19 99 ALA A CA 1
ATOM 744 C C . ALA A 1 99 ? -10.367 -11.711 26.047 1 89.19 99 ALA A C 1
ATOM 746 O O . ALA A 1 99 ? -11.117 -11.844 25.078 1 89.19 99 ALA A O 1
ATOM 747 N N . ARG A 1 100 ? -9.945 -10.609 26.516 1 91.19 100 ARG A N 1
ATOM 748 C CA . ARG A 1 100 ? -10.367 -9.375 25.859 1 91.19 100 ARG A CA 1
ATOM 749 C C . ARG A 1 100 ? -9.75 -9.25 24.484 1 91.19 100 ARG A C 1
ATOM 751 O O . ARG A 1 100 ? -10.375 -8.711 23.562 1 91.19 100 ARG A O 1
ATOM 758 N N . SER A 1 101 ? -8.539 -9.656 24.406 1 92.25 101 SER A N 1
ATOM 759 C CA . SER A 1 101 ? -7.871 -9.641 23.094 1 92.25 101 SER A CA 1
ATOM 760 C C . SER A 1 101 ? -8.641 -10.469 22.078 1 92.25 101 SER A C 1
ATOM 762 O O . SER A 1 101 ? -8.773 -10.062 20.922 1 92.25 101 SER A O 1
ATOM 764 N N . ILE A 1 102 ? -9.172 -11.562 22.516 1 91.69 102 ILE A N 1
ATOM 765 C CA . ILE A 1 102 ? -9.953 -12.422 21.641 1 91.69 102 ILE A CA 1
ATOM 766 C C . ILE A 1 102 ? -11.242 -11.703 21.234 1 91.69 102 ILE A C 1
ATOM 768 O O . ILE A 1 102 ? -11.625 -11.711 20.062 1 91.69 102 ILE A O 1
ATOM 772 N N . LEU A 1 103 ? -11.781 -11.047 22.203 1 91.25 103 LEU A N 1
ATOM 773 C CA . LEU A 1 103 ? -13.047 -10.359 21.953 1 91.25 103 LEU A CA 1
ATOM 774 C C . LEU A 1 103 ? -12.844 -9.188 20.984 1 91.25 103 LEU A C 1
ATOM 776 O O . LEU A 1 103 ? -13.641 -8.992 20.062 1 91.25 103 LEU A O 1
ATOM 780 N N . ILE A 1 104 ? -11.836 -8.438 21.203 1 94.12 104 ILE A N 1
ATOM 781 C CA . ILE A 1 104 ? -11.547 -7.277 20.359 1 94.12 104 ILE A CA 1
ATOM 782 C C . ILE A 1 104 ? -11.227 -7.734 18.938 1 94.12 104 ILE A C 1
ATOM 784 O O . ILE A 1 104 ? -11.664 -7.113 17.969 1 94.12 104 ILE A O 1
ATOM 788 N N . THR A 1 105 ? -10.469 -8.789 18.844 1 93.06 105 THR A N 1
ATOM 789 C CA . THR A 1 105 ? -10.148 -9.32 17.516 1 93.06 105 THR A CA 1
ATOM 790 C C . THR A 1 105 ? -11.406 -9.805 16.812 1 93.06 105 THR A C 1
ATOM 792 O O . THR A 1 105 ? -11.562 -9.602 15.602 1 93.06 105 THR A O 1
ATOM 795 N N . GLY A 1 106 ? -12.25 -10.406 17.547 1 90 106 GLY A N 1
ATOM 796 C CA . GLY A 1 106 ? -13.531 -10.812 16.984 1 90 106 GLY A CA 1
ATOM 797 C C . GLY A 1 106 ? -14.359 -9.648 16.469 1 90 106 GLY A C 1
ATOM 798 O O . GLY A 1 106 ? -14.961 -9.734 15.398 1 90 106 GLY A O 1
ATOM 799 N N . ASN A 1 107 ? -14.375 -8.594 17.234 1 92.69 107 ASN A N 1
ATOM 800 C CA . ASN A 1 107 ? -15.086 -7.387 16.828 1 92.69 107 ASN A CA 1
ATOM 801 C C . ASN A 1 107 ? -14.461 -6.762 15.578 1 92.69 107 ASN A C 1
ATOM 803 O O . ASN A 1 107 ? -15.164 -6.203 14.734 1 92.69 107 ASN A O 1
ATOM 807 N N . THR A 1 108 ? -13.18 -6.84 15.508 1 93.56 108 THR A N 1
ATOM 808 C CA . THR A 1 108 ? -12.438 -6.254 14.406 1 93.56 108 THR A CA 1
ATOM 809 C C . THR A 1 108 ? -12.688 -7.023 13.109 1 93.56 108 THR A C 1
ATOM 811 O O . THR A 1 108 ? -12.648 -6.445 12.023 1 93.56 108 THR A O 1
ATOM 814 N N . CYS A 1 109 ? -13.031 -8.25 13.211 1 87.88 109 CYS A N 1
ATOM 815 C CA . CYS A 1 109 ? -13.273 -9.102 12.055 1 87.88 109 CYS A CA 1
ATOM 816 C C . CYS A 1 109 ? -14.625 -8.789 11.414 1 87.88 109 CYS A C 1
ATOM 818 O O . CYS A 1 109 ? -14.836 -9.078 10.234 1 87.88 109 CYS A O 1
ATOM 820 N N . ARG A 1 110 ? -15.375 -8.141 12.195 1 86.94 110 ARG A N 1
ATOM 821 C CA . ARG A 1 110 ? -16.734 -7.914 11.719 1 86.94 110 ARG A CA 1
ATOM 822 C C . ARG A 1 110 ? -16.812 -6.652 10.867 1 86.94 110 ARG A C 1
ATOM 824 O O . ARG A 1 110 ? -16.156 -5.652 11.164 1 86.94 110 ARG A O 1
ATOM 831 N N . GLU A 1 111 ? -17.625 -6.742 9.859 1 85.25 111 GLU A N 1
ATOM 832 C CA . GLU A 1 111 ? -17.828 -5.574 9.008 1 85.25 111 GLU A CA 1
ATOM 833 C C . GLU A 1 111 ? -18.672 -4.512 9.711 1 85.25 111 GLU A C 1
ATOM 835 O O . GLU A 1 111 ? -19.625 -4.84 10.43 1 85.25 111 GLU A O 1
ATOM 840 N N . LEU A 1 112 ? -18.234 -3.301 9.516 1 86.12 112 LEU A N 1
ATOM 841 C CA . LEU A 1 112 ? -19.031 -2.189 10.031 1 86.12 112 LEU A CA 1
ATOM 842 C C . LEU A 1 112 ? -20.062 -1.737 9.016 1 86.12 112 LEU A C 1
ATOM 844 O O . LEU A 1 112 ? -19.719 -1.156 7.98 1 86.12 112 LEU A O 1
ATOM 848 N N . GLU A 1 113 ? -21.266 -2.033 9.242 1 79.81 113 GLU A N 1
ATOM 849 C CA . GLU A 1 113 ? -22.344 -1.673 8.32 1 79.81 113 GLU A CA 1
ATOM 850 C C . GLU A 1 113 ? -23.047 -0.391 8.758 1 79.81 113 GLU A C 1
ATOM 852 O O . GLU A 1 113 ? -23.562 -0.313 9.875 1 79.81 113 GLU A O 1
ATOM 857 N N . LEU A 1 114 ? -22.938 0.552 7.906 1 81.56 114 LEU A N 1
ATOM 858 C CA . LEU A 1 114 ? -23.641 1.812 8.164 1 81.56 114 LEU A CA 1
ATOM 859 C C . LEU A 1 114 ? -25.016 1.819 7.5 1 81.56 114 LEU A C 1
ATOM 861 O O . LEU A 1 114 ? -25.172 1.297 6.398 1 81.56 114 LEU A O 1
ATOM 865 N N . ASP A 1 115 ? -25.891 2.27 8.312 1 78.81 115 ASP A N 1
ATOM 866 C CA . ASP A 1 115 ? -27.234 2.463 7.781 1 78.81 115 ASP A CA 1
ATOM 867 C C . ASP A 1 115 ? -27.578 3.949 7.664 1 78.81 115 ASP A C 1
ATOM 869 O O . ASP A 1 115 ? -26.938 4.785 8.305 1 78.81 115 ASP A O 1
ATOM 873 N N . LEU A 1 116 ? -28.594 4.258 6.926 1 77.06 116 LEU A N 1
ATOM 874 C CA . LEU A 1 116 ? -28.984 5.633 6.637 1 77.06 116 LEU A CA 1
ATOM 875 C C . LEU A 1 116 ? -29.297 6.391 7.926 1 77.06 116 LEU A C 1
ATOM 877 O O . LEU A 1 116 ? -29.125 7.609 7.988 1 77.06 116 LEU A O 1
ATOM 881 N N . TYR A 1 117 ? -29.656 5.645 8.914 1 78.62 117 TYR A N 1
ATOM 882 C CA . TYR A 1 117 ? -30.125 6.324 10.117 1 78.62 117 TYR A CA 1
ATOM 883 C C . TYR A 1 117 ? -29.125 6.172 11.25 1 78.62 117 TYR A C 1
ATOM 885 O O . TYR A 1 117 ? -29.422 6.504 12.398 1 78.62 117 TYR A O 1
ATOM 893 N N . THR A 1 118 ? -28.047 5.797 10.898 1 86.5 118 THR A N 1
ATOM 894 C CA . THR A 1 118 ? -27.031 5.66 11.938 1 86.5 118 THR A CA 1
ATOM 895 C C . THR A 1 118 ? -26.594 7.027 12.453 1 86.5 118 THR A C 1
ATOM 897 O O . THR A 1 118 ? -26.094 7.855 11.688 1 86.5 118 THR A O 1
ATOM 900 N N . SER A 1 119 ? -26.812 7.297 13.688 1 87.25 119 SER A N 1
ATOM 901 C CA . SER A 1 119 ? -26.375 8.547 14.305 1 87.25 119 SER A CA 1
ATOM 902 C C . SER A 1 119 ? -24.891 8.508 14.656 1 87.25 119 SER A C 1
ATOM 904 O O . SER A 1 119 ? -24.297 7.426 14.773 1 87.25 119 SER A O 1
ATOM 906 N N . PRO A 1 120 ? -24.281 9.656 14.805 1 88.56 120 PRO A N 1
ATOM 907 C CA . PRO A 1 120 ? -22.875 9.703 15.203 1 88.56 120 PRO A CA 1
ATOM 908 C C . PRO A 1 120 ? -22.609 8.969 16.516 1 88.56 120 PRO A C 1
ATOM 910 O O . PRO A 1 120 ? -21.594 8.281 16.641 1 88.56 120 PRO A O 1
ATOM 913 N N . ASN A 1 121 ? -23.484 9.094 17.406 1 89.31 121 ASN A N 1
ATOM 914 C CA . ASN A 1 121 ? -23.312 8.43 18.688 1 89.31 121 ASN A CA 1
ATOM 915 C C . ASN A 1 121 ? -23.391 6.91 18.547 1 89.31 121 ASN A C 1
ATOM 917 O O . ASN A 1 121 ? -22.625 6.18 19.172 1 89.31 121 ASN A O 1
ATOM 921 N N . THR A 1 122 ? -24.344 6.52 17.75 1 90.81 122 THR A N 1
ATOM 922 C CA . THR A 1 122 ? -24.5 5.09 17.5 1 90.81 122 THR A CA 1
ATOM 923 C C . THR A 1 122 ? -23.281 4.535 16.766 1 90.81 122 THR A C 1
ATOM 925 O O . THR A 1 122 ? -22.859 3.408 17.016 1 90.81 122 THR A O 1
ATOM 928 N N . PHE A 1 123 ? -22.844 5.324 15.961 1 93.81 123 PHE A N 1
ATOM 929 C CA . PHE A 1 123 ? -21.672 4.906 15.203 1 93.81 123 PHE A CA 1
ATOM 930 C C . PHE A 1 123 ? -20.484 4.695 16.125 1 93.81 123 PHE A C 1
ATOM 932 O O . PHE A 1 123 ? -19.766 3.695 16 1 93.81 123 PHE A O 1
ATOM 939 N N . CYS A 1 124 ? -20.234 5.586 16.984 1 93.69 124 CYS A N 1
ATOM 940 C CA . CYS A 1 124 ? -19.094 5.48 17.906 1 93.69 124 CYS A CA 1
ATOM 941 C C . CYS A 1 124 ? -19.219 4.254 18.797 1 93.69 124 CYS A C 1
ATOM 943 O O . CYS A 1 124 ? -18.219 3.637 19.156 1 93.69 124 CYS A O 1
ATOM 945 N N . LYS A 1 125 ? -20.406 3.861 19.047 1 92.75 125 LYS A N 1
ATOM 946 C CA . LYS A 1 125 ? -20.641 2.699 19.891 1 92.75 125 LYS A CA 1
ATOM 947 C C . LYS A 1 125 ? -20.328 1.401 19.156 1 92.75 125 LYS A C 1
ATOM 949 O O . LYS A 1 125 ? -20.125 0.359 19.781 1 92.75 125 LYS A O 1
ATOM 954 N N . MET A 1 126 ? -20.234 1.478 17.891 1 94.06 126 MET A N 1
ATOM 955 C CA . MET A 1 126 ? -20 0.292 17.062 1 94.06 126 MET A CA 1
ATOM 956 C C . MET A 1 126 ? -18.547 -0.165 17.172 1 94.06 126 MET A C 1
ATOM 958 O O . MET A 1 126 ? -18.219 -1.29 16.797 1 94.06 126 MET A O 1
ATOM 962 N N . PHE A 1 127 ? -17.641 0.728 17.656 1 96 127 PHE A N 1
ATOM 963 C CA . PHE A 1 127 ? -16.25 0.305 17.719 1 96 127 PHE A CA 1
ATOM 964 C C . PHE A 1 127 ? -15.617 0.683 19.047 1 96 127 PHE A C 1
ATOM 966 O O . PHE A 1 127 ? -14.391 0.67 19.188 1 96 127 PHE A O 1
ATOM 973 N N . THR A 1 128 ? -16.438 1.064 19.984 1 94.38 128 THR A N 1
ATOM 974 C CA . THR A 1 128 ? -15.977 1.322 21.344 1 94.38 128 THR A CA 1
ATOM 975 C C . THR A 1 128 ? -16.812 0.536 22.359 1 94.38 128 THR A C 1
ATOM 977 O O . THR A 1 128 ? -17.734 -0.19 21.969 1 94.38 128 THR A O 1
ATOM 980 N N . GLY A 1 129 ? -16.453 0.576 23.609 1 90.94 129 GLY A N 1
ATOM 981 C CA . GLY A 1 129 ? -17.172 -0.154 24.641 1 90.94 129 GLY A CA 1
ATOM 982 C C . GLY A 1 129 ? -17.125 -1.658 24.438 1 90.94 129 GLY A C 1
ATOM 983 O O . GLY A 1 129 ? -16.062 -2.229 24.219 1 90.94 129 GLY A O 1
ATOM 984 N N . PRO A 1 130 ? -18.297 -2.303 24.453 1 89.25 130 PRO A N 1
ATOM 985 C CA . PRO A 1 130 ? -18.328 -3.754 24.25 1 89.25 130 PRO A CA 1
ATOM 986 C C . PRO A 1 130 ? -17.938 -4.172 22.844 1 89.25 130 PRO A C 1
ATOM 988 O O . PRO A 1 130 ? -17.547 -5.32 22.625 1 89.25 130 PRO A O 1
ATOM 991 N N . ALA A 1 131 ? -18.078 -3.238 21.969 1 93.81 131 ALA A N 1
ATOM 992 C CA . ALA A 1 131 ? -17.734 -3.523 20.578 1 93.81 131 ALA A CA 1
ATOM 993 C C . ALA A 1 131 ? -16.359 -2.963 20.234 1 93.81 131 ALA A C 1
ATOM 995 O O . ALA A 1 131 ? -16.062 -2.682 19.062 1 93.81 131 ALA A O 1
ATOM 996 N N . LEU A 1 132 ? -15.539 -2.85 21.266 1 94.88 132 LEU A N 1
ATOM 997 C CA . LEU A 1 132 ? -14.227 -2.25 21.094 1 94.88 132 LEU A CA 1
ATOM 998 C C . LEU A 1 132 ? -13.438 -2.973 20.016 1 94.88 132 LEU A C 1
ATOM 1000 O O . LEU A 1 132 ? -13.453 -4.203 19.938 1 94.88 132 LEU A O 1
ATOM 1004 N N . ARG A 1 133 ? -12.812 -2.23 19.156 1 96.38 133 ARG A N 1
ATOM 1005 C CA . ARG A 1 133 ? -12.008 -2.748 18.047 1 96.38 133 ARG A CA 1
ATOM 1006 C C . ARG A 1 133 ? -10.57 -2.248 18.141 1 96.38 133 ARG A C 1
ATOM 1008 O O . ARG A 1 133 ? -10.297 -1.248 18.812 1 96.38 133 ARG A O 1
ATOM 1015 N N . TRP A 1 134 ? -9.648 -2.881 17.469 1 96.81 134 TRP A N 1
ATOM 1016 C CA . TRP A 1 134 ? -8.242 -2.482 17.453 1 96.81 134 TRP A CA 1
ATOM 1017 C C . TRP A 1 134 ? -8.07 -1.128 16.766 1 96.81 134 TRP A C 1
ATOM 1019 O O . TRP A 1 134 ? -7.168 -0.365 17.109 1 96.81 134 TRP A O 1
ATOM 1029 N N . GLU A 1 135 ? -8.953 -0.786 15.812 1 97.56 135 GLU A N 1
ATOM 1030 C CA . GLU A 1 135 ? -8.875 0.502 15.133 1 97.56 135 GLU A CA 1
ATOM 1031 C C . GLU A 1 135 ? -9.031 1.658 16.109 1 97.56 135 GLU A C 1
ATOM 1033 O O . GLU A 1 135 ? -8.312 2.66 16.016 1 97.56 135 GLU A O 1
ATOM 1038 N N . ALA A 1 136 ? -9.938 1.483 17.016 1 96.88 136 ALA A N 1
ATOM 1039 C CA . ALA A 1 136 ? -10.195 2.529 18 1 96.88 136 ALA A CA 1
ATOM 1040 C C . ALA A 1 136 ? -8.992 2.736 18.906 1 96.88 136 ALA A C 1
ATOM 1042 O O . ALA A 1 136 ? -8.609 3.873 19.203 1 96.88 136 ALA A O 1
ATOM 1043 N N . LEU A 1 137 ? -8.453 1.675 19.312 1 96.19 137 LEU A N 1
ATOM 1044 C CA . LEU A 1 137 ? -7.27 1.769 20.156 1 96.19 137 LEU A CA 1
ATOM 1045 C C . LEU A 1 137 ? -6.098 2.355 19.375 1 96.19 137 LEU A C 1
ATOM 1047 O O . LEU A 1 137 ? -5.316 3.141 19.922 1 96.19 137 LEU A O 1
ATOM 1051 N N . GLY A 1 138 ? -5.977 1.846 18.156 1 97.5 138 GLY A N 1
ATOM 1052 C CA . GLY A 1 138 ? -4.949 2.422 17.297 1 97.5 138 GLY A CA 1
ATOM 1053 C C . GLY A 1 138 ? -5.062 3.928 17.172 1 97.5 138 GLY A C 1
ATOM 1054 O O . GLY A 1 138 ? -4.051 4.637 17.188 1 97.5 138 GLY A O 1
ATOM 1055 N N . LEU A 1 139 ? -6.254 4.43 17.031 1 97.81 139 LEU A N 1
ATOM 1056 C CA . LEU A 1 139 ? -6.492 5.867 16.953 1 97.81 139 LEU A CA 1
ATOM 1057 C C . LEU A 1 139 ? -6.039 6.566 18.234 1 97.81 139 LEU A C 1
ATOM 1059 O O . LEU A 1 139 ? -5.391 7.613 18.172 1 97.81 139 LEU A O 1
ATOM 1063 N N . LEU A 1 140 ? -6.348 5.988 19.297 1 96.75 140 LEU A N 1
ATOM 1064 C CA . LEU A 1 140 ? -5.969 6.574 20.578 1 96.75 140 LEU A CA 1
ATOM 1065 C C . LEU A 1 140 ? -4.453 6.688 20.688 1 96.75 140 LEU A C 1
ATOM 1067 O O . LEU A 1 140 ? -3.934 7.746 21.047 1 96.75 140 LEU A O 1
ATOM 1071 N N . PHE A 1 141 ? -3.768 5.613 20.406 1 96.31 141 PHE A N 1
ATOM 1072 C CA . PHE A 1 141 ? -2.312 5.617 20.469 1 96.31 141 PHE A CA 1
ATOM 1073 C C . PHE A 1 141 ? -1.727 6.617 19.484 1 96.31 141 PHE A C 1
ATOM 1075 O O . PHE A 1 141 ? -0.736 7.289 19.781 1 96.31 141 PHE A O 1
ATOM 1082 N N . THR A 1 142 ? -2.316 6.676 18.312 1 97.62 142 THR A N 1
ATOM 1083 C CA . THR A 1 142 ? -1.829 7.574 17.281 1 97.62 142 THR A CA 1
ATOM 1084 C C . THR A 1 142 ? -1.972 9.031 17.703 1 97.62 142 THR A C 1
ATOM 1086 O O . THR A 1 142 ? -1.026 9.812 17.594 1 97.62 142 THR A O 1
ATOM 1089 N N . TRP A 1 143 ? -3.123 9.367 18.203 1 97.19 143 TRP A N 1
ATOM 1090 C CA . TRP A 1 143 ? -3.363 10.742 18.641 1 97.19 143 TRP A CA 1
ATOM 1091 C C . TRP A 1 143 ? -2.488 11.094 19.828 1 97.19 143 TRP A C 1
ATOM 1093 O O . TRP A 1 143 ? -1.998 12.219 19.938 1 97.19 143 TRP A O 1
ATOM 1103 N N . ALA A 1 144 ? -2.312 10.164 20.703 1 95.31 144 ALA A N 1
ATOM 1104 C CA . ALA A 1 144 ? -1.435 10.398 21.844 1 95.31 144 ALA A CA 1
ATOM 1105 C C . ALA A 1 144 ? 0.008 10.617 21.391 1 95.31 144 ALA A C 1
ATOM 1107 O O . ALA A 1 144 ? 0.7 11.5 21.906 1 95.31 144 ALA A O 1
ATOM 1108 N N . ALA A 1 145 ? 0.45 9.789 20.484 1 94.44 145 ALA A N 1
ATOM 1109 C CA . ALA A 1 145 ? 1.806 9.922 19.953 1 94.44 145 ALA A CA 1
ATOM 1110 C C . ALA A 1 145 ? 2 11.281 19.281 1 94.44 145 ALA A C 1
ATOM 1112 O O . ALA A 1 145 ? 3.039 11.922 19.453 1 94.44 145 ALA A O 1
ATOM 1113 N N . LEU A 1 146 ? 1.009 11.695 18.578 1 94.31 146 LEU A N 1
ATOM 1114 C CA . LEU A 1 146 ? 1.075 12.984 17.891 1 94.31 146 LEU A CA 1
ATOM 1115 C C . LEU A 1 146 ? 1.113 14.133 18.891 1 94.31 146 LEU A C 1
ATOM 1117 O O . LEU A 1 146 ? 1.824 15.117 18.688 1 94.31 146 LEU A O 1
ATOM 1121 N N . ALA A 1 147 ? 0.34 13.969 19.922 1 93.31 147 ALA A N 1
ATOM 1122 C CA . ALA A 1 147 ? 0.358 14.977 20.984 1 93.31 147 ALA A CA 1
ATOM 1123 C C . ALA A 1 147 ? 1.74 15.078 21.625 1 93.31 147 ALA A C 1
ATOM 1125 O O . ALA A 1 147 ? 2.24 16.188 21.859 1 93.31 147 ALA A O 1
ATOM 1126 N N . LEU A 1 148 ? 2.344 13.977 21.875 1 90.19 148 LEU A N 1
ATOM 1127 C CA . LEU A 1 148 ? 3.662 13.938 22.5 1 90.19 148 LEU A CA 1
ATOM 1128 C C . LEU A 1 148 ? 4.719 14.539 21.578 1 90.19 148 LEU A C 1
ATOM 1130 O O . LEU A 1 148 ? 5.598 15.273 22.031 1 90.19 148 LEU A O 1
ATOM 1134 N N . LEU A 1 149 ? 4.613 14.203 20.328 1 87.38 149 LEU A N 1
ATOM 1135 C CA . LEU A 1 149 ? 5.574 14.672 19.344 1 87.38 149 LEU A CA 1
ATOM 1136 C C . LEU A 1 149 ? 5.539 16.188 19.219 1 87.38 149 LEU A C 1
ATOM 1138 O O . LEU A 1 149 ? 6.578 16.828 19.031 1 87.38 149 LEU A O 1
ATOM 1142 N N . ASN A 1 150 ? 4.375 16.766 19.344 1 85.31 150 ASN A N 1
ATOM 1143 C CA . ASN A 1 150 ? 4.207 18.203 19.109 1 85.31 150 ASN A CA 1
ATOM 1144 C C . ASN A 1 150 ? 4.16 18.984 20.422 1 85.31 150 ASN A C 1
ATOM 1146 O O . ASN A 1 150 ? 3.916 20.188 20.422 1 85.31 150 ASN A O 1
ATOM 1150 N N . SER A 1 151 ? 4.41 18.297 21.516 1 84 151 SER A N 1
ATOM 1151 C CA . SER A 1 151 ? 4.387 18.969 22.797 1 84 151 SER A CA 1
ATOM 1152 C C . 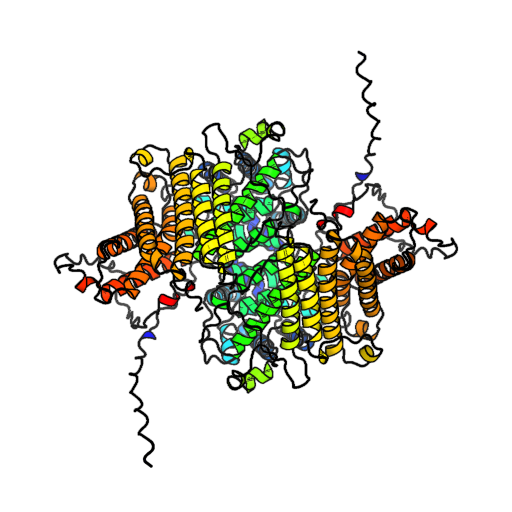SER A 1 151 ? 5.68 19.734 23.047 1 84 151 SER A C 1
ATOM 1154 O O . SER A 1 151 ? 6.773 19.219 22.812 1 84 151 SER A O 1
ATOM 1156 N N . PRO A 1 152 ? 5.457 20.938 23.453 1 76 152 PRO A N 1
ATOM 1157 C CA . PRO A 1 152 ? 6.66 21.688 23.844 1 76 152 PRO A CA 1
ATOM 1158 C C . PRO A 1 152 ? 7.344 21.094 25.078 1 76 152 PRO A C 1
ATOM 1160 O O . PRO A 1 152 ? 6.758 20.266 25.781 1 76 152 PRO A O 1
ATOM 1163 N N . ALA A 1 153 ? 8.508 21.5 25.297 1 68.81 153 ALA A N 1
ATOM 1164 C CA . ALA A 1 153 ? 9.312 20.984 26.391 1 68.81 153 ALA A CA 1
ATOM 1165 C C . ALA A 1 153 ? 8.672 21.312 27.734 1 68.81 153 ALA A C 1
ATOM 1167 O O . ALA A 1 153 ? 8.805 20.547 28.703 1 68.81 153 ALA A O 1
ATOM 1168 N N . ASP A 1 154 ? 7.91 22.312 27.734 1 74.62 154 ASP A N 1
ATOM 1169 C CA . ASP A 1 154 ? 7.363 22.766 29.016 1 74.62 154 ASP A CA 1
ATOM 1170 C C . ASP A 1 154 ? 5.93 22.266 29.203 1 74.62 154 ASP A C 1
ATOM 1172 O O . ASP A 1 154 ? 5.23 22.719 30.125 1 74.62 154 ASP A O 1
ATOM 1176 N N . ASP A 1 155 ? 5.586 21.422 28.453 1 82.12 155 ASP A N 1
ATOM 1177 C CA . ASP A 1 155 ? 4.223 20.906 28.578 1 82.12 155 ASP A CA 1
ATOM 1178 C C . ASP A 1 155 ? 4.09 19.984 29.781 1 82.12 155 ASP A C 1
ATOM 1180 O O . ASP A 1 155 ? 4.672 18.891 29.812 1 82.12 155 ASP A O 1
ATOM 1184 N N . SER A 1 156 ? 3.299 20.359 30.672 1 85.19 156 SER A N 1
ATOM 1185 C CA . SER A 1 156 ? 3.16 19.656 31.938 1 85.19 156 SER A CA 1
ATOM 1186 C C . SER A 1 156 ? 2.502 18.281 31.734 1 85.19 156 SER A C 1
ATOM 1188 O O . SER A 1 156 ? 2.885 17.312 32.375 1 85.19 156 SER A O 1
ATOM 1190 N N . LEU A 1 157 ? 1.525 18.25 30.922 1 86.69 157 LEU A N 1
ATOM 1191 C CA . LEU A 1 157 ? 0.823 16.984 30.703 1 86.69 157 LEU A CA 1
ATOM 1192 C C . LEU A 1 157 ? 1.756 15.953 30.094 1 86.69 157 LEU A C 1
ATOM 1194 O O . LEU A 1 157 ? 1.771 14.797 30.516 1 86.69 157 LEU A O 1
ATOM 1198 N N . ALA A 1 158 ? 2.48 16.359 29.156 1 86.62 158 ALA A N 1
ATOM 1199 C CA . ALA A 1 158 ? 3.434 15.469 28.5 1 86.62 158 ALA A CA 1
ATOM 1200 C C . ALA A 1 158 ? 4.531 15.031 29.469 1 86.62 158 ALA A C 1
ATOM 1202 O O . ALA A 1 158 ? 4.922 13.859 29.484 1 86.62 158 ALA A O 1
ATOM 1203 N N . ALA A 1 159 ? 4.918 15.953 30.25 1 86.06 159 ALA A N 1
ATOM 1204 C CA . ALA A 1 159 ? 5.98 15.664 31.203 1 86.06 159 ALA A CA 1
ATOM 1205 C C . ALA A 1 159 ? 5.535 14.617 32.219 1 86.06 159 ALA A C 1
ATOM 1207 O O . ALA A 1 159 ? 6.301 13.719 32.594 1 86.06 159 ALA A O 1
ATOM 1208 N N . LYS A 1 160 ? 4.367 14.742 32.625 1 85 160 LYS A N 1
ATOM 1209 C CA . LYS A 1 160 ? 3.822 13.789 33.594 1 85 160 LYS A CA 1
ATOM 1210 C C . LYS A 1 160 ? 3.703 12.398 32.969 1 85 160 LYS A C 1
ATOM 1212 O O . LYS A 1 160 ? 3.984 11.398 33.656 1 85 160 LYS A O 1
ATOM 1217 N N . PHE A 1 161 ? 3.27 12.359 31.812 1 86.75 161 PHE A N 1
ATOM 1218 C CA . PHE A 1 161 ? 3.129 11.086 31.125 1 86.75 161 PHE A CA 1
ATOM 1219 C C . PHE A 1 161 ? 4.488 10.422 30.938 1 86.75 161 PHE A C 1
ATOM 1221 O O . PHE A 1 161 ? 4.641 9.219 31.172 1 86.75 161 PHE A O 1
ATOM 1228 N N . ILE A 1 162 ? 5.449 11.172 30.547 1 84 162 ILE A N 1
ATOM 1229 C CA . ILE A 1 162 ? 6.797 10.68 30.297 1 84 162 ILE A CA 1
ATOM 1230 C C . ILE A 1 162 ? 7.41 10.164 31.594 1 84 162 ILE A C 1
ATOM 1232 O O . ILE A 1 162 ? 8.039 9.102 31.609 1 84 162 ILE A O 1
ATOM 1236 N N . ALA A 1 163 ? 7.195 10.906 32.531 1 82.06 163 ALA A N 1
ATOM 1237 C CA . ALA A 1 163 ? 7.742 10.531 33.844 1 82.06 163 ALA A CA 1
ATOM 1238 C C . ALA A 1 163 ? 7.133 9.219 34.344 1 82.06 163 ALA A C 1
ATOM 1240 O O . ALA A 1 163 ? 7.816 8.414 34.969 1 82.06 163 ALA A O 1
ATOM 1241 N N . ALA A 1 164 ? 5.953 8.992 34 1 78.62 164 ALA A N 1
ATOM 1242 C CA . ALA A 1 164 ? 5.23 7.824 34.469 1 78.62 164 ALA A CA 1
ATOM 1243 C C . ALA A 1 164 ? 5.598 6.574 33.688 1 78.62 164 ALA A C 1
ATOM 1245 O O . ALA A 1 164 ? 5.539 5.457 34.219 1 78.62 164 ALA A O 1
ATOM 1246 N N . HIS A 1 165 ? 5.891 6.648 32.469 1 72.94 165 HIS A N 1
ATOM 1247 C CA . HIS A 1 165 ? 5.996 5.465 31.625 1 72.94 165 HIS A CA 1
ATOM 1248 C C . HIS A 1 165 ? 7.438 5.227 31.188 1 72.94 165 HIS A C 1
ATOM 1250 O O . HIS A 1 165 ? 7.867 4.078 31.047 1 72.94 165 HIS A O 1
ATOM 1256 N N . GLU A 1 166 ? 8.023 6.352 30.672 1 67.06 166 GLU A N 1
ATOM 1257 C CA . GLU A 1 166 ? 9.359 6.203 30.109 1 67.06 166 GLU A CA 1
ATOM 1258 C C . GLU A 1 166 ? 10.297 7.297 30.609 1 67.06 166 GLU A C 1
ATOM 1260 O O . GLU A 1 166 ? 9.852 8.289 31.188 1 67.06 166 GLU A O 1
ATOM 1265 N N . THR A 1 167 ? 11.453 6.922 30.281 1 66.69 167 THR A N 1
ATOM 1266 C CA . THR A 1 167 ? 12.492 7.781 30.828 1 66.69 167 THR A CA 1
ATOM 1267 C C . THR A 1 167 ? 12.648 9.047 29.984 1 66.69 167 THR A C 1
ATOM 1269 O O . THR A 1 167 ? 12.992 10.109 30.516 1 66.69 167 THR A O 1
ATOM 1272 N N . ASN A 1 168 ? 12.273 8.898 28.844 1 77.81 168 ASN A N 1
ATOM 1273 C CA . ASN A 1 168 ? 12.461 10.078 28.016 1 77.81 168 ASN A CA 1
ATOM 1274 C C . ASN A 1 168 ? 11.359 10.211 26.969 1 77.81 168 ASN A C 1
ATOM 1276 O O . ASN A 1 168 ? 10.586 9.273 26.75 1 77.81 168 ASN A O 1
ATOM 1280 N N . LYS A 1 169 ? 11.242 11.383 26.469 1 81.81 169 LYS A N 1
ATOM 1281 C CA . LYS A 1 169 ? 10.219 11.703 25.484 1 81.81 169 LYS A CA 1
ATOM 1282 C C . LYS A 1 169 ? 10.336 10.812 24.25 1 81.81 169 LYS A C 1
ATOM 1284 O O . LYS A 1 169 ? 9.336 10.297 23.75 1 81.81 169 LYS A O 1
ATOM 1289 N N . ALA A 1 170 ? 11.508 10.617 23.812 1 77.69 170 ALA A N 1
ATOM 1290 C CA . ALA A 1 170 ? 11.75 9.805 22.625 1 77.69 170 ALA A CA 1
ATOM 1291 C C . ALA A 1 170 ? 11.266 8.375 22.828 1 77.69 170 ALA A C 1
ATOM 1293 O O . ALA A 1 170 ? 10.656 7.785 21.938 1 77.69 170 ALA A O 1
ATOM 1294 N N . GLY A 1 171 ? 11.523 7.926 23.953 1 79.88 171 GLY A N 1
ATOM 1295 C CA . GLY A 1 171 ? 11.094 6.574 24.281 1 79.88 171 GLY A CA 1
ATOM 1296 C C . GLY A 1 171 ? 9.586 6.441 24.375 1 79.88 171 GLY A C 1
ATOM 1297 O O . GLY A 1 171 ? 9.016 5.434 23.938 1 79.88 171 GLY A O 1
ATOM 1298 N N . SER A 1 172 ? 8.984 7.449 24.938 1 85.19 172 SER A N 1
ATOM 1299 C CA . SER A 1 172 ? 7.531 7.43 25.078 1 85.19 172 SER A CA 1
ATOM 1300 C C . SER A 1 172 ? 6.844 7.504 23.719 1 85.19 172 SER A C 1
ATOM 1302 O O . SER A 1 172 ? 5.863 6.801 23.469 1 85.19 172 SER A O 1
ATOM 1304 N N . VAL A 1 173 ? 7.359 8.367 22.875 1 87.25 173 VAL A N 1
ATOM 1305 C CA . VAL A 1 173 ? 6.793 8.508 21.531 1 87.25 173 VAL A CA 1
ATOM 1306 C C . VAL A 1 173 ? 6.977 7.207 20.75 1 87.25 173 VAL A C 1
ATOM 1308 O O . VAL A 1 173 ? 6.039 6.727 20.109 1 87.25 173 VAL A O 1
ATOM 1311 N N . SER A 1 174 ? 8.125 6.648 20.828 1 83.81 174 SER A N 1
ATOM 1312 C CA . SER A 1 174 ? 8.422 5.406 20.125 1 83.81 174 SER A CA 1
ATOM 1313 C C . SER A 1 174 ? 7.504 4.277 20.594 1 83.81 174 SER A C 1
ATOM 1315 O O . SER A 1 174 ? 7.055 3.465 19.781 1 83.81 174 SER A O 1
ATOM 1317 N N . ALA A 1 175 ? 7.293 4.309 21.828 1 85.31 175 ALA A N 1
ATOM 1318 C CA . ALA A 1 175 ? 6.418 3.275 22.375 1 85.31 175 ALA A CA 1
ATOM 1319 C C . ALA A 1 175 ? 4.996 3.424 21.828 1 85.31 175 ALA A C 1
ATOM 1321 O O . ALA A 1 175 ? 4.34 2.432 21.516 1 85.31 175 ALA A O 1
ATOM 1322 N N . MET A 1 176 ? 4.555 4.629 21.797 1 89.94 176 MET A N 1
ATOM 1323 C CA . MET A 1 176 ? 3.205 4.871 21.297 1 89.94 176 MET A CA 1
ATOM 1324 C C . MET A 1 176 ? 3.109 4.559 19.812 1 89.94 176 MET A C 1
ATOM 1326 O O . MET A 1 176 ? 2.094 4.039 19.344 1 89.94 176 MET A O 1
ATOM 1330 N N . VAL A 1 177 ? 4.121 4.926 19.078 1 90.44 177 VAL A N 1
ATOM 1331 C CA . VAL A 1 177 ? 4.152 4.633 17.656 1 90.44 177 VAL A CA 1
ATOM 1332 C C . VAL A 1 177 ? 4.113 3.121 17.438 1 90.44 177 VAL A C 1
ATOM 1334 O O . VAL A 1 177 ? 3.4 2.631 16.562 1 90.44 177 VAL A O 1
ATOM 1337 N N . HIS A 1 178 ? 4.797 2.455 18.203 1 86.88 178 HIS A N 1
ATOM 1338 C CA . HIS A 1 178 ? 4.816 1 18.109 1 86.88 178 HIS A CA 1
ATOM 1339 C C . HIS A 1 178 ? 3.439 0.411 18.406 1 86.88 178 HIS A C 1
ATOM 1341 O O . HIS A 1 178 ? 3.012 -0.533 17.734 1 86.88 178 HIS A O 1
ATOM 1347 N N . CYS A 1 179 ? 2.855 0.919 19.406 1 91.31 179 CYS A N 1
ATOM 1348 C CA . CYS A 1 179 ? 1.518 0.438 19.734 1 91.31 179 CYS A CA 1
ATOM 1349 C C . CYS A 1 179 ? 0.545 0.707 18.594 1 91.31 179 CYS A C 1
ATOM 1351 O O . CYS A 1 179 ? -0.276 -0.148 18.266 1 91.31 179 CYS A O 1
ATOM 1353 N N . SER A 1 180 ? 0.656 1.875 18.078 1 94.44 180 SER A N 1
ATOM 1354 C CA . SER A 1 180 ? -0.18 2.211 16.938 1 94.44 180 SER A CA 1
ATOM 1355 C C . SER A 1 180 ? 0.073 1.26 15.766 1 94.44 180 SER A C 1
ATOM 1357 O O . SER A 1 180 ? -0.87 0.744 15.164 1 94.44 180 SER A O 1
ATOM 1359 N N . ASN A 1 181 ? 1.312 0.99 15.5 1 91.06 181 ASN A N 1
ATOM 1360 C CA . ASN A 1 181 ? 1.68 0.098 14.406 1 91.06 181 ASN A CA 1
ATOM 1361 C C . ASN A 1 181 ? 1.184 -1.324 14.648 1 91.06 181 ASN A C 1
ATOM 1363 O O . ASN A 1 181 ? 0.778 -2.014 13.711 1 91.06 181 ASN A O 1
ATOM 1367 N N . LEU A 1 182 ? 1.276 -1.727 15.828 1 90.81 182 LEU A N 1
ATOM 1368 C CA . LEU A 1 182 ? 0.794 -3.062 16.156 1 90.81 182 LEU A CA 1
ATOM 1369 C C . LEU A 1 182 ? -0.712 -3.166 15.945 1 90.81 182 LEU A C 1
ATOM 1371 O O . LEU A 1 182 ? -1.208 -4.191 15.477 1 90.81 182 LEU A O 1
ATOM 1375 N N . CYS A 1 183 ? -1.419 -2.172 16.359 1 95.19 183 CYS A N 1
ATOM 1376 C CA . CYS A 1 183 ? -2.855 -2.15 16.109 1 95.19 183 CYS A CA 1
ATOM 1377 C C . CYS A 1 183 ? -3.145 -2.238 14.617 1 95.19 183 CYS A C 1
ATOM 1379 O O . CYS A 1 183 ? -4.043 -2.971 14.195 1 95.19 183 CYS A O 1
ATOM 1381 N N . ILE A 1 184 ? -2.406 -1.519 13.844 1 94.69 184 ILE A N 1
ATOM 1382 C CA . ILE A 1 184 ? -2.602 -1.508 12.398 1 94.69 184 ILE A CA 1
ATOM 1383 C C . ILE A 1 184 ? -2.295 -2.891 11.828 1 94.69 184 ILE A C 1
ATOM 1385 O O . ILE A 1 184 ? -3.012 -3.377 10.945 1 94.69 184 ILE A O 1
ATOM 1389 N N . SER A 1 185 ? -1.243 -3.475 12.359 1 89.44 185 SER A N 1
ATOM 1390 C CA . SER A 1 185 ? -0.89 -4.812 11.898 1 89.44 185 SER A CA 1
ATOM 1391 C C . SER A 1 185 ? -2.012 -5.809 12.18 1 89.44 185 SER A C 1
ATOM 1393 O O . SER A 1 185 ? -2.326 -6.648 11.336 1 89.44 185 SER A O 1
ATOM 1395 N N . LEU A 1 186 ? -2.586 -5.719 13.312 1 91 186 LEU A N 1
ATOM 1396 C CA . LEU A 1 186 ? -3.699 -6.594 13.664 1 91 186 LEU A CA 1
ATOM 1397 C C . LEU A 1 186 ? -4.91 -6.309 12.781 1 91 186 LEU A C 1
ATOM 1399 O O . LEU A 1 186 ? -5.625 -7.23 12.375 1 91 186 LEU A O 1
ATOM 1403 N N . CYS A 1 187 ? -5.137 -5.082 12.508 1 93.25 187 CYS A N 1
ATOM 1404 C CA . CYS A 1 187 ? -6.25 -4.715 11.641 1 93.25 187 CYS A CA 1
ATOM 1405 C C . CYS A 1 187 ? -6.031 -5.238 10.227 1 93.25 187 CYS A C 1
ATOM 1407 O O . CYS A 1 187 ? -6.973 -5.695 9.57 1 93.25 187 CYS A O 1
ATOM 1409 N N . LYS A 1 188 ? -4.836 -5.117 9.758 1 87.56 188 LYS A N 1
ATOM 1410 C CA . LYS A 1 188 ? -4.527 -5.574 8.406 1 87.56 188 LYS A CA 1
ATOM 1411 C C . LYS A 1 188 ? -4.75 -7.078 8.273 1 87.56 188 LYS A C 1
ATOM 1413 O O . LYS A 1 188 ? -5.102 -7.566 7.195 1 87.56 188 LYS A O 1
ATOM 1418 N N . GLU A 1 189 ? -4.566 -7.723 9.336 1 83.94 189 GLU A N 1
ATOM 1419 C CA . GLU A 1 189 ? -4.711 -9.18 9.32 1 83.94 189 GLU A CA 1
ATOM 1420 C C . GLU A 1 189 ? -6.18 -9.586 9.406 1 83.94 189 GLU A C 1
ATOM 1422 O O . GLU A 1 189 ? -6.582 -10.594 8.82 1 83.94 189 GLU A O 1
ATOM 1427 N N . TYR A 1 190 ? -6.973 -8.742 10.102 1 86.31 190 TYR A N 1
ATOM 1428 C CA . TYR A 1 190 ? -8.281 -9.289 10.453 1 86.31 190 TYR A CA 1
ATOM 1429 C C . TYR A 1 190 ? -9.398 -8.367 9.969 1 86.31 190 TYR A C 1
ATOM 1431 O O . TYR A 1 190 ? -10.531 -8.812 9.781 1 86.31 190 TYR A O 1
ATOM 1439 N N . ALA A 1 191 ? -9.125 -7.109 9.82 1 88.62 191 ALA A N 1
ATOM 1440 C CA . ALA A 1 191 ? -10.203 -6.148 9.602 1 88.62 191 ALA A CA 1
ATOM 1441 C C . ALA A 1 191 ? -10.531 -6.016 8.117 1 88.62 191 ALA A C 1
ATOM 1443 O O . ALA A 1 191 ? -9.625 -5.961 7.281 1 88.62 191 ALA A O 1
ATOM 1444 N N . PRO A 1 192 ? -11.766 -6.039 7.832 1 87.81 192 PRO A N 1
ATOM 1445 C CA . PRO A 1 192 ? -12.156 -5.551 6.508 1 87.81 192 PRO A CA 1
ATOM 1446 C C . PRO A 1 192 ? -12.062 -4.031 6.387 1 87.81 192 PRO A C 1
ATOM 1448 O O . PRO A 1 192 ? -11.797 -3.346 7.379 1 87.81 192 PRO A O 1
ATOM 1451 N N . ALA A 1 193 ? -12.312 -3.574 5.215 1 88.31 193 ALA A N 1
ATOM 1452 C CA . ALA A 1 193 ? -12.305 -2.127 5.008 1 88.31 193 ALA A CA 1
ATOM 1453 C C . ALA A 1 193 ? -13.43 -1.455 5.793 1 88.31 193 ALA A C 1
ATOM 1455 O O . ALA A 1 193 ? -14.539 -1.979 5.863 1 88.31 193 ALA A O 1
ATOM 1456 N N . SER A 1 194 ? -13.109 -0.407 6.504 1 90.75 194 SER A N 1
ATOM 1457 C CA . SER A 1 194 ? -14.102 0.292 7.316 1 90.75 194 SER A CA 1
ATOM 1458 C C . SER A 1 194 ? -13.758 1.771 7.457 1 90.75 194 SER A C 1
ATOM 1460 O O . SER A 1 194 ? -12.625 2.178 7.195 1 90.75 194 SER A O 1
ATOM 1462 N N . GLU A 1 195 ? -14.711 2.486 7.91 1 91.06 195 GLU A N 1
ATOM 1463 C CA . GLU A 1 195 ? -14.531 3.918 8.133 1 91.06 195 GLU A CA 1
ATOM 1464 C C . GLU A 1 195 ? -13.469 4.18 9.195 1 91.06 195 GLU A C 1
ATOM 1466 O O . GLU A 1 195 ? -12.648 5.09 9.047 1 91.06 195 GLU A O 1
ATOM 1471 N N . VAL A 1 196 ? -13.508 3.443 10.148 1 95.31 196 VAL A N 1
ATOM 1472 C CA . VAL A 1 196 ? -12.625 3.678 11.289 1 95.31 196 VAL A CA 1
ATOM 1473 C C . VAL A 1 196 ? -11.188 3.338 10.906 1 95.31 196 VAL A C 1
ATOM 1475 O O . VAL A 1 196 ? -10.25 4.012 11.336 1 95.31 196 VAL A O 1
ATOM 1478 N N . LEU A 1 197 ? -11.062 2.26 10.18 1 96.38 197 LEU A N 1
ATOM 1479 C CA . LEU A 1 197 ? -9.727 1.922 9.703 1 96.38 197 LEU A CA 1
ATOM 1480 C C . LEU A 1 197 ? -9.18 3.016 8.789 1 96.38 197 LEU A C 1
ATOM 1482 O O . LEU A 1 197 ? -7.988 3.328 8.828 1 96.38 197 LEU A O 1
ATOM 1486 N N . LEU A 1 198 ? -10.07 3.562 7.969 1 95.75 198 LEU A N 1
ATOM 1487 C CA . LEU A 1 198 ? -9.695 4.684 7.117 1 95.75 198 LEU A CA 1
ATOM 1488 C C . LEU A 1 198 ? -9.203 5.859 7.949 1 95.75 198 LEU A C 1
ATOM 1490 O O . LEU A 1 198 ? -8.188 6.477 7.617 1 95.75 198 LEU A O 1
ATOM 1494 N N . TRP A 1 199 ? -9.859 6.133 9.062 1 97.12 199 TRP A N 1
ATOM 1495 C CA . TRP A 1 199 ? -9.43 7.188 9.984 1 97.12 199 TRP A CA 1
ATOM 1496 C C . TRP A 1 199 ? -8.055 6.887 10.555 1 97.12 199 TRP A C 1
ATOM 1498 O O . TRP A 1 199 ? -7.18 7.758 10.57 1 97.12 199 TRP A O 1
ATOM 1508 N N . LEU A 1 200 ? -7.945 5.723 11 1 98.06 200 LEU A N 1
ATOM 1509 C CA . LEU A 1 200 ? -6.711 5.316 11.664 1 98.06 200 LEU A CA 1
ATOM 1510 C C . LEU A 1 200 ? -5.52 5.43 10.719 1 98.06 200 LEU A C 1
ATOM 1512 O O . LEU A 1 200 ? -4.48 5.973 11.086 1 98.06 200 LEU A O 1
ATOM 1516 N N . LEU A 1 201 ? -5.719 4.91 9.531 1 97.81 201 LEU A N 1
ATOM 1517 C CA . LEU A 1 201 ? -4.609 4.922 8.586 1 97.81 201 LEU A CA 1
ATOM 1518 C C . LEU A 1 201 ? -4.254 6.352 8.18 1 97.81 201 LEU A C 1
ATOM 1520 O O . LEU A 1 201 ? -3.078 6.672 7.996 1 97.81 201 LEU A O 1
ATOM 1524 N N . HIS A 1 202 ? -5.207 7.176 8.055 1 97.88 202 HIS A N 1
ATOM 1525 C CA . HIS A 1 202 ? -4.934 8.57 7.719 1 97.88 202 HIS A CA 1
ATOM 1526 C C . HIS A 1 202 ? -4.164 9.266 8.836 1 97.88 202 HIS A C 1
ATOM 1528 O O . HIS A 1 202 ? -3.166 9.938 8.586 1 97.88 202 HIS A O 1
ATOM 1534 N N . GLU A 1 203 ? -4.656 9.094 10.016 1 97.62 203 GLU A N 1
ATOM 1535 C CA . GLU A 1 203 ? -3.996 9.711 11.164 1 97.62 203 GLU A CA 1
ATOM 1536 C C . GLU A 1 203 ? -2.615 9.102 11.391 1 97.62 203 GLU A C 1
ATOM 1538 O O . GLU A 1 203 ? -1.685 9.805 11.805 1 97.62 203 GLU A O 1
ATOM 1543 N N . SER A 1 204 ? -2.559 7.852 11.188 1 97.25 204 SER A N 1
ATOM 1544 C CA . SER A 1 204 ? -1.271 7.184 11.344 1 97.25 204 SER A CA 1
ATOM 1545 C C . SER A 1 204 ? -0.267 7.672 10.305 1 97.25 204 SER A C 1
ATOM 1547 O O . SER A 1 204 ? 0.935 7.73 10.57 1 97.25 204 SER A O 1
ATOM 1549 N N . LEU A 1 205 ? -0.765 7.934 9.133 1 97.12 205 LEU A N 1
ATOM 1550 C CA . LEU A 1 205 ? 0.121 8.508 8.133 1 97.12 205 LEU A CA 1
ATOM 1551 C C . LEU A 1 205 ? 0.677 9.852 8.602 1 97.12 205 LEU A C 1
ATOM 1553 O O . LEU A 1 205 ? 1.87 10.125 8.453 1 97.12 205 LEU A O 1
ATOM 1557 N N . ALA A 1 206 ? -0.179 10.672 9.148 1 95.25 206 ALA A N 1
ATOM 1558 C CA . ALA A 1 206 ? 0.278 11.945 9.703 1 95.25 206 ALA A CA 1
ATOM 1559 C C . ALA A 1 206 ? 1.361 11.727 10.758 1 95.25 206 ALA A C 1
ATOM 1561 O O . ALA A 1 206 ? 2.357 12.453 10.789 1 95.25 206 ALA A O 1
ATOM 1562 N N . LEU A 1 207 ? 1.156 10.734 11.539 1 95.19 207 LEU A N 1
ATOM 1563 C CA . LEU A 1 207 ? 2.127 10.391 12.57 1 95.19 207 LEU A CA 1
ATOM 1564 C C . LEU A 1 207 ? 3.432 9.906 11.953 1 95.19 207 LEU A C 1
ATOM 1566 O O . LEU A 1 207 ? 4.516 10.336 12.359 1 95.19 207 LEU A O 1
ATOM 1570 N N . THR A 1 208 ? 3.328 9.055 10.984 1 93.38 208 THR A N 1
ATOM 1571 C CA . THR A 1 208 ? 4.5 8.477 10.336 1 93.38 208 THR A CA 1
ATOM 1572 C C . THR A 1 208 ? 5.324 9.555 9.633 1 93.38 208 THR A C 1
ATOM 1574 O O . THR A 1 208 ? 6.555 9.523 9.664 1 93.38 208 THR A O 1
ATOM 1577 N N . LEU A 1 209 ? 4.668 10.469 9.055 1 91.75 209 LEU A N 1
ATOM 1578 C CA . LEU A 1 209 ? 5.348 11.562 8.367 1 91.75 209 LEU A CA 1
ATOM 1579 C C . LEU A 1 209 ? 6.129 12.422 9.352 1 91.75 209 LEU A C 1
ATOM 1581 O O . LEU A 1 209 ? 7.238 12.867 9.047 1 91.75 209 LEU A O 1
ATOM 1585 N N . GLN A 1 210 ? 5.539 12.594 10.469 1 89.75 210 GLN A N 1
ATOM 1586 C CA . GLN A 1 210 ? 6.188 13.445 11.461 1 89.75 210 GLN A CA 1
ATOM 1587 C C . GLN A 1 210 ? 7.285 12.68 12.195 1 89.75 210 GLN A C 1
ATOM 1589 O O . GLN A 1 210 ? 8.336 13.25 12.516 1 89.75 210 GLN A O 1
ATOM 1594 N N . PHE A 1 211 ? 7.062 11.469 12.43 1 88.06 211 PHE A N 1
ATOM 1595 C CA . PHE A 1 211 ? 7.984 10.672 13.242 1 88.06 211 PHE A CA 1
ATOM 1596 C C . PHE A 1 211 ? 9.172 10.211 12.406 1 88.06 211 PHE A C 1
ATOM 1598 O O . PHE A 1 211 ? 10.328 10.359 12.828 1 88.06 211 PHE A O 1
ATOM 1605 N N . TYR A 1 212 ? 8.875 9.633 11.227 1 82.75 212 TYR A N 1
ATOM 1606 C CA . TYR A 1 212 ? 9.93 9.062 10.406 1 82.75 212 TYR A CA 1
ATOM 1607 C C . TYR A 1 212 ? 10.438 10.078 9.383 1 82.75 212 TYR A C 1
ATOM 1609 O O . TYR A 1 212 ? 11.555 9.961 8.883 1 82.75 212 TYR A O 1
ATOM 1617 N N . GLY A 1 213 ? 9.586 11.023 9.047 1 84.19 213 GLY A N 1
ATOM 1618 C CA . GLY A 1 213 ? 9.93 11.984 8.008 1 84.19 213 GLY A CA 1
ATOM 1619 C C . GLY A 1 213 ? 9.164 11.758 6.715 1 84.19 213 GLY A C 1
ATOM 1620 O O . GLY A 1 213 ? 8.781 10.625 6.398 1 84.19 213 GLY A O 1
ATOM 1621 N N . ASP A 1 214 ? 9.047 12.719 5.941 1 82.44 214 ASP A N 1
ATOM 1622 C CA . ASP A 1 214 ? 8.25 12.703 4.723 1 82.44 214 ASP A CA 1
ATOM 1623 C C . ASP A 1 214 ? 8.906 11.836 3.643 1 82.44 214 ASP A C 1
ATOM 1625 O O . ASP A 1 214 ? 8.227 11.312 2.76 1 82.44 214 ASP A O 1
ATOM 1629 N N . CYS A 1 215 ? 10.148 11.68 3.713 1 76.12 215 CYS A N 1
ATOM 1630 C CA . CYS A 1 215 ? 10.852 10.969 2.652 1 76.12 215 CYS A CA 1
ATOM 1631 C C . CYS A 1 215 ? 11.219 9.555 3.092 1 76.12 215 CYS A C 1
ATOM 1633 O O . CYS A 1 215 ? 11.938 8.844 2.379 1 76.12 215 CYS A O 1
ATOM 1635 N N . SER A 1 216 ? 10.711 9.188 4.164 1 81.88 216 SER A N 1
ATOM 1636 C CA . SER A 1 216 ? 11.078 7.879 4.688 1 81.88 216 SER A CA 1
ATOM 1637 C C . SER A 1 216 ? 10.328 6.766 3.959 1 81.88 216 SER A C 1
ATOM 1639 O O . SER A 1 216 ? 9.242 6.992 3.414 1 81.88 216 SER A O 1
ATOM 1641 N N . HIS A 1 217 ? 10.961 5.605 3.885 1 84.62 217 HIS A N 1
ATOM 1642 C CA . HIS A 1 217 ? 10.328 4.434 3.287 1 84.62 217 HIS A CA 1
ATOM 1643 C C . HIS A 1 217 ? 9.062 4.051 4.043 1 84.62 217 HIS A C 1
ATOM 1645 O O . HIS A 1 217 ? 8.094 3.582 3.439 1 84.62 217 HIS A O 1
ATOM 1651 N N . GLN A 1 218 ? 9.086 4.273 5.355 1 88.12 218 GLN A N 1
ATOM 1652 C CA . GLN A 1 218 ? 7.934 3.957 6.203 1 88.12 218 GLN A CA 1
ATOM 1653 C C . GLN A 1 218 ? 6.727 4.816 5.828 1 88.12 218 GLN A C 1
ATOM 1655 O O . GLN A 1 218 ? 5.59 4.344 5.875 1 88.12 218 GLN A O 1
ATOM 1660 N N . ALA A 1 219 ? 7.043 6.016 5.469 1 90.62 219 ALA A N 1
ATOM 1661 C CA . ALA A 1 219 ? 5.961 6.914 5.078 1 90.62 219 ALA A CA 1
ATOM 1662 C C . ALA A 1 219 ? 5.27 6.422 3.809 1 90.62 219 ALA A C 1
ATOM 1664 O O . ALA A 1 219 ? 4.039 6.449 3.715 1 90.62 219 ALA A O 1
ATOM 1665 N N . TRP A 1 220 ? 5.992 5.906 2.893 1 91 220 TRP A N 1
ATOM 1666 C CA . TRP A 1 220 ? 5.43 5.406 1.643 1 91 220 TRP A CA 1
ATOM 1667 C C . TRP A 1 220 ? 4.648 4.117 1.874 1 91 220 TRP A C 1
ATOM 1669 O O . TRP A 1 220 ? 3.617 3.885 1.24 1 91 220 TRP A O 1
ATOM 1679 N N . GLN A 1 221 ? 5.148 3.34 2.742 1 91.44 221 GLN A N 1
ATOM 1680 C CA . GLN A 1 221 ? 4.426 2.119 3.086 1 91.44 221 GLN A CA 1
ATOM 1681 C C . GLN A 1 221 ? 3.074 2.441 3.719 1 91.44 221 GLN A C 1
ATOM 1683 O O . GLN A 1 221 ? 2.068 1.808 3.396 1 91.44 221 GLN A O 1
ATOM 1688 N N . ARG A 1 222 ? 3.129 3.369 4.594 1 94.62 222 ARG A N 1
ATOM 1689 C CA . ARG A 1 222 ? 1.884 3.752 5.25 1 94.62 222 ARG A CA 1
ATOM 1690 C C . ARG A 1 222 ? 0.921 4.406 4.266 1 94.62 222 ARG A C 1
ATOM 1692 O O . ARG A 1 222 ? -0.294 4.215 4.359 1 94.62 222 ARG A O 1
ATOM 1699 N N . LEU A 1 223 ? 1.472 5.199 3.42 1 95.62 223 LEU A N 1
ATOM 1700 C CA . LEU A 1 223 ? 0.655 5.805 2.373 1 95.62 223 LEU A CA 1
ATOM 1701 C C . LEU A 1 223 ? 0.004 4.734 1.504 1 95.62 223 LEU A C 1
ATOM 1703 O O . LEU A 1 223 ? -1.157 4.867 1.112 1 95.62 223 LEU A O 1
ATOM 1707 N N . SER A 1 224 ? 0.7 3.748 1.226 1 92.88 224 SER A N 1
ATOM 1708 C CA . SER A 1 224 ? 0.154 2.652 0.432 1 92.88 224 SER A CA 1
ATOM 1709 C C . SER A 1 224 ? -0.979 1.948 1.169 1 92.88 224 SER A C 1
ATOM 1711 O O . SER A 1 224 ? -1.956 1.52 0.551 1 92.88 224 SER A O 1
ATOM 1713 N N . ASP A 1 225 ? -0.779 1.77 2.443 1 93.75 225 ASP A N 1
ATOM 1714 C CA . ASP A 1 225 ? -1.859 1.199 3.242 1 93.75 225 ASP A CA 1
ATOM 1715 C C . ASP A 1 225 ? -3.125 2.047 3.139 1 93.75 225 ASP A C 1
ATOM 1717 O O . ASP A 1 225 ? -4.223 1.514 2.975 1 93.75 225 ASP A O 1
ATOM 1721 N N . LEU A 1 226 ? -2.881 3.303 3.27 1 96.31 226 LEU A N 1
ATOM 1722 C CA . LEU A 1 226 ? -4.012 4.223 3.188 1 96.31 226 LEU A CA 1
ATOM 1723 C C . LEU A 1 226 ? -4.637 4.195 1.797 1 96.31 226 LEU A C 1
ATOM 1725 O O . LEU A 1 226 ? -5.859 4.215 1.661 1 96.31 226 LEU A O 1
ATOM 1729 N N . ALA A 1 227 ? -3.838 4.188 0.796 1 93.5 227 ALA A N 1
ATOM 1730 C CA . ALA A 1 227 ? -4.328 4.152 -0.579 1 93.5 227 ALA A CA 1
ATOM 1731 C C . ALA A 1 227 ? -5.203 2.924 -0.818 1 93.5 227 ALA A C 1
ATOM 1733 O O . ALA A 1 227 ? -6.211 3 -1.523 1 93.5 227 ALA A O 1
ATOM 1734 N N . THR A 1 228 ? -4.844 1.822 -0.204 1 91.62 228 THR A N 1
ATOM 1735 C CA . THR A 1 228 ? -5.621 0.596 -0.339 1 91.62 228 THR A CA 1
ATOM 1736 C C . THR A 1 228 ? -7.012 0.77 0.26 1 91.62 228 THR A C 1
ATOM 1738 O O . THR A 1 228 ? -8 0.297 -0.306 1 91.62 228 THR A O 1
ATOM 1741 N N . GLU A 1 229 ? -7.035 1.437 1.356 1 92.56 229 GLU A N 1
ATOM 1742 C CA . GLU A 1 229 ? -8.328 1.67 2 1 92.56 229 GLU A CA 1
ATOM 1743 C C . GLU A 1 229 ? -9.172 2.658 1.202 1 92.56 229 GLU A C 1
ATOM 1745 O O . GLU A 1 229 ? -10.383 2.484 1.079 1 92.56 229 GLU A O 1
ATOM 1750 N N . VAL A 1 230 ? -8.57 3.652 0.706 1 92.31 230 VAL A N 1
ATOM 1751 C CA . VAL A 1 230 ? -9.25 4.707 -0.032 1 92.31 230 VAL A CA 1
ATOM 1752 C C . VAL A 1 230 ? -9.844 4.141 -1.321 1 92.31 230 VAL A C 1
ATOM 1754 O O . VAL A 1 230 ? -10.922 4.551 -1.75 1 92.31 230 VAL A O 1
ATOM 1757 N N . LEU A 1 231 ? -9.188 3.217 -1.898 1 88.69 231 LEU A N 1
ATOM 1758 C CA . LEU A 1 231 ? -9.586 2.707 -3.205 1 88.69 231 LEU A CA 1
ATOM 1759 C C . LEU A 1 231 ? -10.461 1.463 -3.057 1 88.69 231 LEU A C 1
ATOM 1761 O O . LEU A 1 231 ? -10.922 0.901 -4.051 1 88.69 231 LEU A O 1
ATOM 1765 N N . ASP A 1 232 ? -10.664 1.091 -1.813 1 87.38 232 ASP A N 1
ATOM 1766 C CA . ASP A 1 232 ? -11.523 -0.068 -1.594 1 87.38 232 ASP A CA 1
ATOM 1767 C C . ASP A 1 232 ? -12.945 0.206 -2.072 1 87.38 232 ASP A C 1
ATOM 1769 O O . ASP A 1 232 ? -13.516 1.26 -1.776 1 87.38 232 ASP A O 1
ATOM 1773 N N . PRO A 1 233 ? -13.531 -0.698 -2.713 1 77.75 233 PRO A N 1
ATOM 1774 C CA . PRO A 1 233 ? -14.867 -0.489 -3.277 1 77.75 233 PRO A CA 1
ATOM 1775 C C . PRO A 1 233 ? -15.922 -0.217 -2.209 1 77.75 233 PRO A C 1
ATOM 1777 O O . PRO A 1 233 ? -16.906 0.485 -2.471 1 77.75 233 PRO A O 1
ATOM 1780 N N . THR A 1 234 ? -15.773 -0.777 -1.063 1 77.44 234 THR A N 1
ATOM 1781 C CA . THR A 1 234 ? -16.75 -0.58 0.006 1 77.44 234 THR A CA 1
ATOM 1782 C C . THR A 1 234 ? -16.734 0.866 0.495 1 77.44 234 THR A C 1
ATOM 1784 O O . THR A 1 234 ? -17.734 1.377 0.98 1 77.44 234 THR A O 1
ATOM 1787 N N . ILE A 1 235 ? -15.578 1.457 0.329 1 81 235 ILE A N 1
ATOM 1788 C CA . ILE A 1 235 ? -15.422 2.824 0.812 1 81 235 ILE A CA 1
ATOM 1789 C C . ILE A 1 235 ? -15.781 3.809 -0.299 1 81 235 ILE A C 1
ATOM 1791 O O . ILE A 1 235 ? -16.453 4.816 -0.053 1 81 235 ILE A O 1
ATOM 1795 N N . VAL A 1 236 ? -15.422 3.457 -1.415 1 72.44 236 VAL A N 1
ATOM 1796 C CA . VAL A 1 236 ? -15.594 4.379 -2.533 1 72.44 236 VAL A CA 1
ATOM 1797 C C . VAL A 1 236 ? -17.062 4.449 -2.924 1 72.44 236 VAL A C 1
ATOM 1799 O O . VAL A 1 236 ? -17.547 5.488 -3.385 1 72.44 236 VAL A O 1
ATOM 1802 N N . LYS A 1 237 ? -17.703 3.295 -2.793 1 65.38 237 LYS A N 1
ATOM 1803 C CA . LYS A 1 237 ? -19.109 3.285 -3.186 1 65.38 237 LYS A CA 1
ATOM 1804 C C . LYS A 1 237 ? -19.969 4.105 -2.219 1 65.38 237 LYS A C 1
ATOM 1806 O O . LYS A 1 237 ? -20.141 3.717 -1.063 1 65.38 237 LYS A O 1
ATOM 1811 N N . LEU A 1 238 ? -19.969 5.383 -2.41 1 60.22 238 LEU A N 1
ATOM 1812 C CA . LEU A 1 238 ? -20.812 6.293 -1.642 1 60.22 238 LEU A CA 1
ATOM 1813 C C . LEU A 1 238 ? -22.281 6.008 -1.894 1 60.22 238 LEU A C 1
ATOM 1815 O O . LEU A 1 238 ? -22.922 6.68 -2.707 1 60.22 238 LEU A O 1
ATOM 1819 N N . GLY A 1 239 ? -22.656 4.73 -1.57 1 56.16 239 GLY A N 1
ATOM 1820 C CA . GLY A 1 239 ? -24 4.258 -1.886 1 56.16 239 GLY A CA 1
ATOM 1821 C C . GLY A 1 239 ? -25.094 5.008 -1.144 1 56.16 239 GLY A C 1
ATOM 1822 O O . GLY A 1 239 ? -24.812 5.762 -0.213 1 56.16 239 GLY A O 1
ATOM 1823 N N . PRO A 1 240 ? -26.219 4.871 -1.574 1 59.84 240 PRO A N 1
ATOM 1824 C CA . PRO A 1 240 ? -27.375 5.598 -1.047 1 59.84 240 PRO A CA 1
ATOM 1825 C C . PRO A 1 240 ? -27.672 5.254 0.41 1 59.84 240 PRO A C 1
ATOM 1827 O O . PRO A 1 240 ? -28.406 5.977 1.079 1 59.84 240 PRO A O 1
ATOM 1830 N N . ARG A 1 241 ? -26.969 4.449 1.037 1 67.75 241 ARG A N 1
ATOM 1831 C CA . ARG A 1 241 ? -27.344 3.994 2.373 1 67.75 241 ARG A CA 1
ATOM 1832 C C . ARG A 1 241 ? -26.391 4.559 3.428 1 67.75 241 ARG A C 1
ATOM 1834 O O . ARG A 1 241 ? -26.422 4.129 4.582 1 67.75 241 ARG A O 1
ATOM 1841 N N . ILE A 1 242 ? -25.609 5.504 3.037 1 80.62 242 ILE A N 1
ATOM 1842 C CA . ILE A 1 242 ? -24.672 6.078 4.004 1 80.62 242 ILE A CA 1
ATOM 1843 C C . ILE A 1 242 ? -25.172 7.449 4.453 1 80.62 242 ILE A C 1
ATOM 1845 O O . ILE A 1 242 ? -25.562 8.273 3.623 1 80.62 242 ILE A O 1
ATOM 1849 N N . PRO A 1 243 ? -25.266 7.594 5.77 1 83.38 243 PRO A N 1
ATOM 1850 C CA . PRO A 1 243 ? -25.672 8.922 6.246 1 83.38 243 PRO A CA 1
ATOM 1851 C C . PRO A 1 243 ? -24.812 10.039 5.656 1 83.38 243 PRO A C 1
ATOM 1853 O O . PRO A 1 243 ? -23.609 9.867 5.457 1 83.38 243 PRO A O 1
ATOM 1856 N N . PHE A 1 244 ? -25.391 11.125 5.527 1 83.31 244 PHE A N 1
ATOM 1857 C CA . PHE A 1 244 ? -24.781 12.25 4.828 1 83.31 244 PHE A CA 1
ATOM 1858 C C . PHE A 1 244 ? -23.5 12.688 5.508 1 83.31 244 PHE A C 1
ATOM 1860 O O . PHE A 1 244 ? -22.516 13 4.836 1 83.31 244 PHE A O 1
ATOM 1867 N N . ILE A 1 245 ? -23.5 12.695 6.75 1 86.06 245 ILE A N 1
ATOM 1868 C CA . ILE A 1 245 ? -22.328 13.156 7.496 1 86.06 245 ILE A CA 1
ATOM 1869 C C . ILE A 1 245 ? -21.156 12.219 7.234 1 86.06 245 ILE A C 1
ATOM 1871 O O . ILE A 1 245 ? -20.016 12.672 7.113 1 86.06 245 ILE A O 1
ATOM 1875 N N . PHE A 1 246 ? -21.406 10.992 7.137 1 88.12 246 PHE A N 1
ATOM 1876 C CA . PHE A 1 246 ? -20.328 10.031 6.914 1 88.12 246 PHE A CA 1
ATOM 1877 C C . PHE A 1 246 ? -19.875 10.055 5.461 1 88.12 246 PHE A C 1
ATOM 1879 O O . PHE A 1 246 ? -18.688 9.836 5.172 1 88.12 246 PHE A O 1
ATOM 1886 N N . ALA A 1 247 ? -20.797 10.328 4.602 1 87.25 247 ALA A N 1
ATOM 1887 C CA . ALA A 1 247 ? -20.406 10.492 3.203 1 87.25 247 ALA A CA 1
ATOM 1888 C C . ALA A 1 247 ? -19.453 11.672 3.033 1 87.25 247 ALA A C 1
ATOM 1890 O O . ALA A 1 247 ? -18.469 11.578 2.309 1 87.25 247 ALA A O 1
ATOM 1891 N N . GLN A 1 248 ? -19.734 12.75 3.766 1 89.44 248 GLN A N 1
ATOM 1892 C CA . GLN A 1 248 ? -18.891 13.938 3.686 1 89.44 248 GLN A CA 1
ATOM 1893 C C . GLN A 1 248 ? -17.547 13.695 4.359 1 89.44 248 GLN A C 1
ATOM 1895 O O . GLN A 1 248 ? -16.516 14.172 3.883 1 89.44 248 GLN A O 1
ATOM 1900 N N . THR A 1 249 ? -17.609 13.016 5.41 1 91.25 249 THR A N 1
ATOM 1901 C CA . THR A 1 249 ? -16.359 12.703 6.105 1 91.25 249 THR A CA 1
ATOM 1902 C C .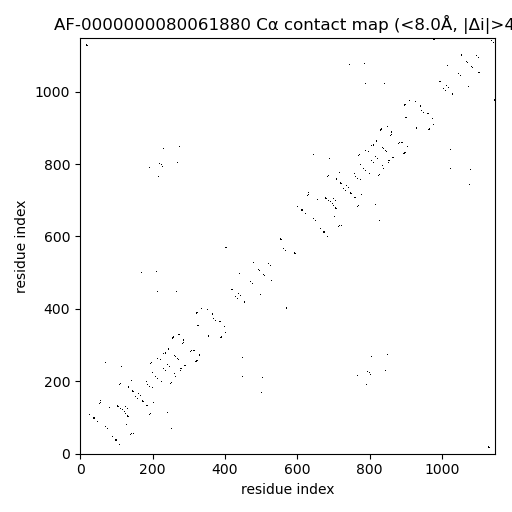 THR A 1 249 ? -15.469 11.812 5.242 1 91.25 249 THR A C 1
ATOM 1904 O O . THR A 1 249 ? -14.258 12.031 5.16 1 91.25 249 THR A O 1
ATOM 1907 N N . ARG A 1 250 ? -16.109 10.852 4.621 1 91.25 250 ARG A N 1
ATOM 1908 C CA . ARG A 1 250 ? -15.383 9.984 3.701 1 91.25 250 ARG A CA 1
ATOM 1909 C C . ARG A 1 250 ? -14.734 10.797 2.582 1 91.25 250 ARG A C 1
ATOM 1911 O O . ARG A 1 250 ? -13.562 10.578 2.248 1 91.25 250 ARG A O 1
ATOM 1918 N N . ARG A 1 251 ? -15.469 11.648 2.053 1 91.56 251 ARG A N 1
ATOM 1919 C CA . ARG A 1 251 ? -14.961 12.469 0.958 1 91.56 251 ARG A CA 1
ATOM 1920 C C . ARG A 1 251 ? -13.789 13.328 1.417 1 91.56 251 ARG A C 1
ATOM 1922 O O . ARG A 1 251 ? -12.828 13.523 0.673 1 91.56 251 ARG A O 1
ATOM 1929 N N . LYS A 1 252 ? -13.883 13.844 2.58 1 94.06 252 LYS A N 1
ATOM 1930 C CA . LYS A 1 252 ? -12.812 14.672 3.121 1 94.06 252 LYS A CA 1
ATOM 1931 C C . LYS A 1 252 ? -11.523 13.875 3.277 1 94.06 252 LYS A C 1
ATOM 1933 O O . LYS A 1 252 ? -10.445 14.344 2.902 1 94.06 252 LYS A O 1
ATOM 1938 N N . ILE A 1 253 ? -11.656 12.711 3.793 1 95.38 253 ILE A N 1
ATOM 1939 C CA . ILE A 1 253 ? -10.477 11.898 4.055 1 95.38 253 ILE A CA 1
ATOM 1940 C C . ILE A 1 253 ? -9.867 11.43 2.732 1 95.38 253 ILE A C 1
ATOM 1942 O O . ILE A 1 253 ? -8.648 11.43 2.566 1 95.38 253 ILE A O 1
ATOM 1946 N N . ILE A 1 254 ? -10.703 11.031 1.795 1 94.56 254 ILE A N 1
ATOM 1947 C CA . ILE A 1 254 ? -10.227 10.586 0.49 1 94.56 254 ILE A CA 1
ATOM 1948 C C . ILE A 1 254 ? -9.523 11.734 -0.225 1 94.56 254 ILE A C 1
ATOM 1950 O O . ILE A 1 254 ? -8.438 11.562 -0.773 1 94.56 254 ILE A O 1
ATOM 1954 N N . ALA A 1 255 ? -10.125 12.906 -0.127 1 95 255 ALA A N 1
ATOM 1955 C CA . ALA A 1 255 ? -9.523 14.086 -0.754 1 95 255 ALA A CA 1
ATOM 1956 C C . ALA A 1 255 ? -8.188 14.43 -0.105 1 95 255 ALA A C 1
ATOM 1958 O O . ALA A 1 255 ? -7.227 14.789 -0.794 1 95 255 ALA A O 1
ATOM 1959 N N . SER A 1 256 ? -8.188 14.328 1.147 1 96.5 256 SER A N 1
ATOM 1960 C CA . SER A 1 256 ? -6.949 14.609 1.869 1 96.5 256 SER A CA 1
ATOM 1961 C C . SER A 1 256 ? -5.863 13.594 1.524 1 96.5 256 SER A C 1
ATOM 1963 O O . SER A 1 256 ? -4.707 13.961 1.307 1 96.5 256 SER A O 1
ATOM 1965 N N . ALA A 1 257 ? -6.262 12.359 1.516 1 96.06 257 ALA A N 1
ATOM 1966 C CA . ALA A 1 257 ? -5.309 11.305 1.161 1 96.06 257 ALA A CA 1
ATOM 1967 C C . ALA A 1 257 ? -4.773 11.508 -0.254 1 96.06 257 ALA A C 1
ATOM 1969 O O . ALA A 1 257 ? -3.584 11.305 -0.51 1 96.06 257 ALA A O 1
ATOM 1970 N N . TYR A 1 258 ? -5.648 11.883 -1.134 1 95.5 258 TYR A N 1
ATOM 1971 C CA . TYR A 1 258 ? -5.27 12.148 -2.518 1 95.5 258 TYR A CA 1
ATOM 1972 C C . TYR A 1 258 ? -4.223 13.25 -2.596 1 95.5 258 TYR A C 1
ATOM 1974 O O . TYR A 1 258 ? -3.219 13.109 -3.303 1 95.5 258 TYR A O 1
ATOM 1982 N N . TRP A 1 259 ? -4.402 14.203 -1.841 1 95.81 259 TRP A N 1
ATOM 1983 C CA . TRP A 1 259 ? -3.465 15.32 -1.837 1 95.81 259 TRP A CA 1
ATOM 1984 C C . TRP A 1 259 ? -2.131 14.914 -1.219 1 95.81 259 TRP A C 1
ATOM 1986 O O . TRP A 1 259 ? -1.067 15.258 -1.74 1 95.81 259 TRP A O 1
ATOM 1996 N N . VAL A 1 260 ? -2.125 14.266 -0.129 1 95.69 260 VAL A N 1
ATOM 1997 C CA . VAL A 1 260 ? -0.888 13.867 0.534 1 95.69 260 VAL A CA 1
ATOM 1998 C C . VAL A 1 260 ? -0.057 12.992 -0.407 1 95.69 260 VAL A C 1
ATOM 2000 O O . VAL A 1 260 ? 1.167 13.133 -0.467 1 95.69 260 VAL A O 1
ATOM 2003 N N . ASP A 1 261 ? -0.767 12.156 -1.084 1 94.81 261 ASP A N 1
ATOM 2004 C CA . ASP A 1 261 ? -0.099 11.289 -2.049 1 94.81 261 ASP A CA 1
ATOM 2005 C C . ASP A 1 261 ? 0.644 12.109 -3.104 1 94.81 261 ASP A C 1
ATOM 2007 O O . ASP A 1 261 ? 1.807 11.828 -3.404 1 94.81 261 ASP A O 1
ATOM 2011 N N . LYS A 1 262 ? 0.018 13.07 -3.6 1 93.94 262 LYS A N 1
ATOM 2012 C CA . LYS A 1 262 ? 0.637 13.898 -4.637 1 93.94 262 LYS A CA 1
ATOM 2013 C C . LYS A 1 262 ? 1.771 14.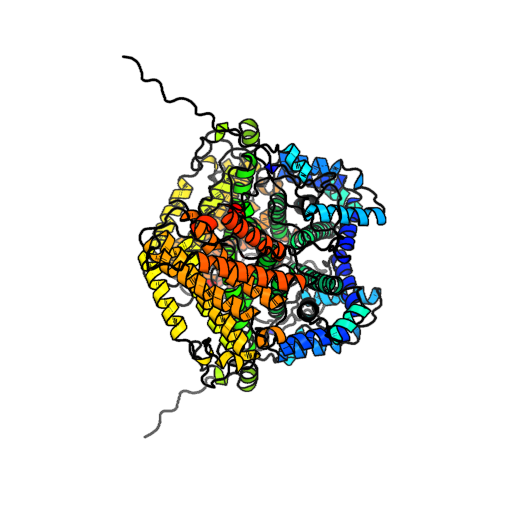742 -4.062 1 93.94 262 LYS A C 1
ATOM 2015 O O . LYS A 1 262 ? 2.783 14.961 -4.73 1 93.94 262 LYS A O 1
ATOM 2020 N N . SER A 1 263 ? 1.506 15.164 -2.906 1 92.38 263 SER A N 1
ATOM 2021 C CA . SER A 1 263 ? 2.527 15.984 -2.266 1 92.38 263 SER A CA 1
ATOM 2022 C C . SER A 1 263 ? 3.805 15.188 -2.021 1 92.38 263 SER A C 1
ATOM 2024 O O . SER A 1 263 ? 4.906 15.672 -2.305 1 92.38 263 SER A O 1
ATOM 2026 N N . LEU A 1 264 ? 3.695 14.031 -1.598 1 90.69 264 LEU A N 1
ATOM 2027 C CA . LEU A 1 264 ? 4.859 13.195 -1.334 1 90.69 264 LEU A CA 1
ATOM 2028 C C . LEU A 1 264 ? 5.512 12.742 -2.637 1 90.69 264 LEU A C 1
ATOM 2030 O O . LEU A 1 264 ? 6.738 12.68 -2.729 1 90.69 264 LEU A O 1
ATOM 2034 N N . ALA A 1 265 ? 4.66 12.406 -3.537 1 88.81 265 ALA A N 1
ATOM 2035 C CA . ALA A 1 265 ? 5.188 11.977 -4.832 1 88.81 265 ALA A CA 1
ATOM 2036 C C . ALA A 1 265 ? 6.004 13.086 -5.484 1 88.81 265 ALA A C 1
ATOM 2038 O O . ALA A 1 265 ? 7.012 12.82 -6.145 1 88.81 265 ALA A O 1
ATOM 2039 N N . SER A 1 266 ? 5.621 14.305 -5.293 1 85.75 266 SER A N 1
ATOM 2040 C CA . SER A 1 266 ? 6.316 15.445 -5.875 1 85.75 266 SER A CA 1
ATOM 2041 C C . SER A 1 266 ? 7.684 15.648 -5.23 1 85.75 266 SER A C 1
ATOM 2043 O O . SER A 1 266 ? 8.617 16.109 -5.883 1 85.75 266 SER A O 1
ATOM 2045 N N . LEU A 1 267 ? 7.766 15.281 -4.062 1 80.75 267 LEU A N 1
ATOM 2046 C CA . LEU A 1 267 ? 9.008 15.469 -3.322 1 80.75 267 LEU A CA 1
ATOM 2047 C C . LEU A 1 267 ? 10.07 14.477 -3.789 1 80.75 267 LEU A C 1
ATOM 2049 O O . LEU A 1 267 ? 11.25 14.836 -3.9 1 80.75 267 LEU A O 1
ATOM 2053 N N . HIS A 1 268 ? 9.594 13.328 -4.094 1 70.94 268 HIS A N 1
ATOM 2054 C CA . HIS A 1 268 ? 10.57 12.266 -4.344 1 70.94 268 HIS A CA 1
ATOM 2055 C C . HIS A 1 268 ? 10.594 11.875 -5.816 1 70.94 268 HIS A C 1
ATOM 2057 O O . HIS A 1 268 ? 11.414 11.055 -6.234 1 70.94 268 HIS A O 1
ATOM 2063 N N . GLY A 1 269 ? 9.766 12.5 -6.543 1 71.81 269 GLY A N 1
ATOM 2064 C CA . GLY A 1 269 ? 9.664 12.102 -7.938 1 71.81 269 GLY A CA 1
ATOM 2065 C C . GLY A 1 269 ? 9.188 10.672 -8.117 1 71.81 269 GLY A C 1
ATOM 2066 O O . GLY A 1 269 ? 9.695 9.945 -8.977 1 71.81 269 GLY A O 1
ATOM 2067 N N . GLN A 1 270 ? 8.398 10.273 -7.234 1 78.25 270 GLN A N 1
ATOM 2068 C CA . GLN A 1 270 ? 7.879 8.906 -7.293 1 78.25 270 GLN A CA 1
ATOM 2069 C C . GLN A 1 270 ? 6.48 8.883 -7.898 1 78.25 270 GLN A C 1
ATOM 2071 O O . GLN A 1 270 ? 5.824 9.914 -8.008 1 78.25 270 GLN A O 1
ATOM 2076 N N . VAL A 1 271 ? 6.086 7.707 -8.305 1 82.62 271 VAL A N 1
ATOM 2077 C CA . VAL A 1 271 ? 4.75 7.523 -8.852 1 82.62 271 VAL A CA 1
ATOM 2078 C C . VAL A 1 271 ? 3.719 7.555 -7.727 1 82.62 271 VAL A C 1
ATOM 2080 O O . VAL A 1 271 ? 3.906 6.918 -6.688 1 82.62 271 VAL A O 1
ATOM 2083 N N . PRO A 1 272 ? 2.744 8.375 -7.922 1 88.69 272 PRO A N 1
ATOM 2084 C CA . PRO A 1 272 ? 1.692 8.406 -6.906 1 88.69 272 PRO A CA 1
ATOM 2085 C C . PRO A 1 272 ? 1.025 7.043 -6.711 1 88.69 272 PRO A C 1
ATOM 2087 O O . PRO A 1 272 ? 0.935 6.258 -7.656 1 88.69 272 PRO A O 1
ATOM 2090 N N . ARG A 1 273 ? 0.539 6.805 -5.523 1 88.81 273 ARG A N 1
ATOM 2091 C CA . ARG A 1 273 ? -0.125 5.547 -5.203 1 88.81 273 ARG A CA 1
ATOM 2092 C C . ARG A 1 273 ? -1.611 5.609 -5.539 1 88.81 273 ARG A C 1
ATOM 2094 O O . ARG A 1 273 ? -2.23 4.582 -5.836 1 88.81 273 ARG A O 1
ATOM 2101 N N . ILE A 1 274 ? -2.152 6.793 -5.41 1 89.75 274 ILE A N 1
ATOM 2102 C CA . ILE A 1 274 ? -3.547 7.004 -5.785 1 89.75 274 ILE A CA 1
ATOM 2103 C C . ILE A 1 274 ? -3.611 7.746 -7.121 1 89.75 274 ILE A C 1
ATOM 2105 O O . ILE A 1 274 ? -3.75 8.969 -7.148 1 89.75 274 ILE A O 1
ATOM 2109 N N . THR A 1 275 ? -3.568 7.086 -8.133 1 79.56 275 THR A N 1
ATOM 2110 C CA . THR A 1 275 ? -3.453 7.715 -9.445 1 79.56 275 THR A CA 1
ATOM 2111 C C . THR A 1 275 ? -4.805 8.242 -9.914 1 79.56 275 THR A C 1
ATOM 2113 O O . THR A 1 275 ? -4.871 9.188 -10.695 1 79.56 275 THR A O 1
ATOM 2116 N N . CYS A 1 276 ? -5.789 7.523 -9.484 1 79.81 276 CYS A N 1
ATOM 2117 C CA . CYS A 1 276 ? -7.125 7.977 -9.867 1 79.81 276 CYS A CA 1
ATOM 2118 C C . CYS A 1 276 ? -8.156 7.582 -8.82 1 79.81 276 CYS A C 1
ATOM 2120 O O . CYS A 1 276 ? -7.965 6.602 -8.094 1 79.81 276 CYS A O 1
ATOM 2122 N N . LEU A 1 277 ? -9.062 8.461 -8.734 1 81.81 277 LEU A N 1
ATOM 2123 C CA . LEU A 1 277 ? -10.211 8.141 -7.898 1 81.81 277 LEU A CA 1
ATOM 2124 C C . LEU A 1 277 ? -11.359 7.598 -8.742 1 81.81 277 LEU A C 1
ATOM 2126 O O . LEU A 1 277 ? -11.398 7.812 -9.961 1 81.81 277 LEU A O 1
ATOM 2130 N N . PRO A 1 278 ? -12.078 6.73 -8.164 1 71.06 278 PRO A N 1
ATOM 2131 C CA . PRO A 1 278 ? -13.18 6.184 -8.961 1 71.06 278 PRO A CA 1
ATOM 2132 C C . PRO A 1 278 ? -14.039 7.266 -9.602 1 71.06 278 PRO A C 1
ATOM 2134 O O . PRO A 1 278 ? -14.117 8.391 -9.094 1 71.06 278 PRO A O 1
ATOM 2137 N N . PRO A 1 279 ? -14.633 6.758 -10.664 1 68.62 279 PRO A N 1
ATOM 2138 C CA . PRO A 1 279 ? -15.508 7.727 -11.32 1 68.62 279 PRO A CA 1
ATOM 2139 C C . PRO A 1 279 ? -16.688 8.141 -10.445 1 68.62 279 PRO A C 1
ATOM 2141 O O . PRO A 1 279 ? -17.234 7.316 -9.711 1 68.62 279 PRO A O 1
ATOM 2144 N N . GLY A 1 280 ? -16.922 9.352 -10.305 1 71 280 GLY A N 1
ATOM 2145 C CA . GLY A 1 280 ? -18.047 9.828 -9.523 1 71 280 GLY A CA 1
ATOM 2146 C C . GLY A 1 280 ? -17.641 10.445 -8.203 1 71 280 GLY A C 1
ATOM 2147 O O . GLY A 1 280 ? -18.484 10.898 -7.434 1 71 280 GLY A O 1
ATOM 2148 N N . PHE A 1 281 ? -16.406 10.305 -7.922 1 80.81 281 PHE A N 1
ATOM 2149 C CA . PHE A 1 281 ? -15.969 10.945 -6.691 1 80.81 281 PHE A CA 1
ATOM 2150 C C . PHE A 1 281 ? -16.234 12.445 -6.738 1 80.81 281 PHE A C 1
ATOM 2152 O O . PHE A 1 281 ? -15.891 13.109 -7.715 1 80.81 281 PHE A O 1
ATOM 2159 N N . GLU A 1 282 ? -16.891 12.859 -5.707 1 82.25 282 GLU A N 1
ATOM 2160 C CA . GLU A 1 282 ? -17.156 14.281 -5.57 1 82.25 282 GLU A CA 1
ATOM 2161 C C . GLU A 1 282 ? -16.375 14.883 -4.406 1 82.25 282 GLU A C 1
ATOM 2163 O O . GLU A 1 282 ? -16.219 14.25 -3.359 1 82.25 282 GLU A O 1
ATOM 2168 N N . THR A 1 283 ? -15.977 16.062 -4.613 1 88.19 283 THR A N 1
ATOM 2169 C CA . THR A 1 283 ? -15.242 16.75 -3.559 1 88.19 283 THR A CA 1
ATOM 2170 C C . THR A 1 283 ? -16.156 17.031 -2.369 1 88.19 283 THR A C 1
ATOM 2172 O O . THR A 1 283 ? -17.375 17.203 -2.533 1 88.19 283 THR A O 1
ATOM 2175 N N . PRO A 1 284 ? -15.578 17.062 -1.211 1 89.62 284 PRO A N 1
ATOM 2176 C CA . PRO A 1 284 ? -16.391 17.375 -0.037 1 89.62 284 PRO A CA 1
ATOM 2177 C C . PRO A 1 284 ? -17 18.781 -0.098 1 89.62 284 PRO A C 1
ATOM 2179 O O . PRO A 1 284 ? -16.359 19.703 -0.618 1 89.62 284 PRO A O 1
ATOM 2182 N N . LEU A 1 285 ? -18.125 18.875 0.473 1 87.75 285 LEU A N 1
ATOM 2183 C CA . LEU A 1 285 ? -18.75 20.188 0.554 1 87.75 285 LEU A CA 1
ATOM 2184 C C . LEU A 1 285 ? -18 21.109 1.504 1 87.75 285 LEU A C 1
ATOM 2186 O O . LEU A 1 285 ? -17.438 20.641 2.502 1 87.75 285 LEU A O 1
ATOM 2190 N N . ASP A 1 286 ? -17.984 22.328 1.176 1 89.06 286 ASP A N 1
ATOM 2191 C CA . ASP A 1 286 ? -17.312 23.312 2.014 1 89.06 286 ASP A CA 1
ATOM 2192 C C . ASP A 1 286 ? -18.203 23.766 3.162 1 89.06 286 ASP A C 1
ATOM 2194 O O . ASP A 1 286 ? -18.609 24.922 3.215 1 89.06 286 ASP A O 1
ATOM 2198 N N . ILE A 1 287 ? -18.453 22.828 4.051 1 86.94 287 ILE A N 1
ATOM 2199 C CA . ILE A 1 287 ? -19.312 23.078 5.203 1 86.94 287 ILE A CA 1
ATOM 2200 C C . ILE A 1 287 ? -18.672 22.5 6.461 1 86.94 287 ILE A C 1
ATOM 2202 O O . ILE A 1 287 ? -18.047 21.438 6.41 1 86.94 287 ILE A O 1
ATOM 2206 N N . ASP A 1 288 ? -18.828 23.219 7.449 1 86.94 288 ASP A N 1
ATOM 2207 C CA . ASP A 1 288 ? -18.281 22.766 8.719 1 86.94 288 ASP A CA 1
ATOM 2208 C C . ASP A 1 288 ? -19 21.516 9.219 1 86.94 288 ASP A C 1
ATOM 2210 O O . ASP A 1 288 ? -20.203 21.359 9 1 86.94 288 ASP A O 1
ATOM 2214 N N . ASP A 1 289 ? -18.344 20.688 9.961 1 87.94 289 ASP A N 1
ATOM 2215 C CA . ASP A 1 289 ? -18.891 19.422 10.422 1 87.94 289 ASP A CA 1
ATOM 2216 C C . ASP A 1 289 ? -20.062 19.625 11.383 1 87.94 289 ASP A C 1
ATOM 2218 O O . ASP A 1 289 ? -21.016 18.859 11.375 1 87.94 289 ASP A O 1
ATOM 2222 N N . ASP A 1 290 ? -19.938 20.641 12.164 1 83.5 290 ASP A N 1
ATOM 2223 C CA . ASP A 1 290 ? -21 20.922 13.117 1 83.5 290 ASP A CA 1
ATOM 2224 C C . ASP A 1 290 ? -22.281 21.359 12.398 1 83.5 290 ASP A C 1
ATOM 2226 O O . ASP A 1 290 ? -23.391 21.016 12.82 1 83.5 290 ASP A O 1
ATOM 2230 N N . GLU A 1 291 ? -22.078 22.031 11.391 1 82.75 291 GLU A N 1
ATOM 2231 C CA . GLU A 1 291 ? -23.219 22.453 10.594 1 82.75 291 GLU A CA 1
ATOM 2232 C C . GLU A 1 291 ? -23.844 21.266 9.859 1 82.75 291 GLU A C 1
ATOM 2234 O O . GLU A 1 291 ? -25.062 21.219 9.664 1 82.75 291 GLU A O 1
ATOM 2239 N N . LEU A 1 292 ? -23.016 20.375 9.43 1 82.38 292 LEU A N 1
ATOM 2240 C CA . LEU A 1 292 ? -23.5 19.172 8.766 1 82.38 292 LEU A CA 1
ATOM 2241 C C . LEU A 1 292 ? -24.359 18.344 9.711 1 82.38 292 LEU A C 1
ATOM 2243 O O . LEU A 1 292 ? -25.328 17.719 9.281 1 82.38 292 LEU A O 1
ATOM 2247 N N . LEU A 1 293 ? -23.953 18.328 10.883 1 80.12 293 LEU A N 1
ATOM 2248 C CA . LEU A 1 293 ? -24.688 17.562 11.891 1 80.12 293 LEU A CA 1
ATOM 2249 C C . LEU A 1 293 ? -26.047 18.188 12.156 1 80.12 293 LEU A C 1
ATOM 2251 O O . LEU A 1 293 ? -27.047 17.469 12.344 1 80.12 293 LEU A O 1
ATOM 2255 N N . LEU A 1 294 ? -26.062 19.469 12.133 1 74.5 294 LEU A N 1
ATOM 2256 C CA . LEU A 1 294 ? -27.281 20.188 12.484 1 74.5 294 LEU A CA 1
ATOM 2257 C C . LEU A 1 294 ? -28.281 20.188 11.32 1 74.5 294 LEU A C 1
ATOM 2259 O O . LEU A 1 294 ? -29.469 19.953 11.508 1 74.5 294 LEU A O 1
ATOM 2263 N N . LYS A 1 295 ? -27.734 20.422 10.156 1 65.25 295 LYS A N 1
ATOM 2264 C CA . LYS A 1 295 ? -28.625 20.688 9.031 1 65.25 295 LYS A CA 1
ATOM 2265 C C . LYS A 1 295 ? -28.828 19.438 8.188 1 65.25 295 LYS A C 1
ATOM 2267 O O . LYS A 1 295 ? -29.859 19.297 7.512 1 65.25 295 LYS A O 1
ATOM 2272 N N . GLY A 1 296 ? -28.031 18.484 8.398 1 59.5 296 GLY A N 1
ATOM 2273 C CA . GLY A 1 296 ? -28.125 17.188 7.746 1 59.5 296 GLY A CA 1
ATOM 2274 C C . GLY A 1 296 ? -28.422 17.281 6.262 1 59.5 296 GLY A C 1
ATOM 2275 O O . GLY A 1 296 ? -27.609 17.781 5.492 1 59.5 296 GLY A O 1
ATOM 2276 N N . PHE A 1 297 ? -29.719 16.938 5.895 1 56.75 297 PHE A N 1
ATOM 2277 C CA . PHE A 1 297 ? -30.281 16.703 4.57 1 56.75 297 PHE A CA 1
ATOM 2278 C C . PHE A 1 297 ? -30.609 18.016 3.875 1 56.75 297 PHE A C 1
ATOM 2280 O O . PHE A 1 297 ? -30.625 18.094 2.645 1 56.75 297 PHE A O 1
ATOM 2287 N N . ASP A 1 298 ? -30.734 19.016 4.641 1 58.72 298 ASP A N 1
ATOM 2288 C CA . ASP A 1 298 ? -31.125 20.281 4.02 1 58.72 298 ASP A CA 1
ATOM 2289 C C . ASP A 1 298 ? -30 20.812 3.123 1 58.72 298 ASP A C 1
ATOM 2291 O O . ASP A 1 298 ? -30.234 21.672 2.271 1 58.72 298 ASP A O 1
ATOM 2295 N N . LEU A 1 299 ? -28.938 20.219 3.293 1 56.72 299 LEU A N 1
ATOM 2296 C CA . LEU A 1 299 ? -27.766 20.719 2.588 1 56.72 299 LEU A CA 1
ATOM 2297 C C . LEU A 1 299 ? -27.531 19.953 1.292 1 56.72 299 LEU A C 1
ATOM 2299 O O . LEU A 1 299 ? -26.594 20.25 0.542 1 56.72 299 LEU A O 1
ATOM 2303 N N . LEU A 1 300 ? -28.359 19.078 1.077 1 57.28 300 LEU A N 1
ATOM 2304 C CA . LEU A 1 300 ? -28.219 18.219 -0.092 1 57.28 300 LEU A CA 1
ATOM 2305 C C . LEU A 1 300 ? -28.281 19.031 -1.379 1 57.28 300 LEU A C 1
ATOM 2307 O O . LEU A 1 300 ? -27.797 18.594 -2.424 1 57.28 300 LEU A O 1
ATOM 2311 N N . HIS A 1 301 ? -28.812 20.25 -1.214 1 54.56 301 HIS A N 1
ATOM 2312 C CA . HIS A 1 301 ? -28.984 21.047 -2.418 1 54.56 301 HIS A CA 1
ATOM 2313 C C . HIS A 1 301 ? -27.719 21.828 -2.74 1 54.56 301 HIS A C 1
ATOM 2315 O O . HIS A 1 301 ? -27.641 22.484 -3.783 1 54.56 301 HIS A O 1
ATOM 2321 N N . LEU A 1 302 ? -26.859 21.75 -1.885 1 55.69 302 LEU A N 1
ATOM 2322 C CA . LEU A 1 302 ? -25.656 22.516 -2.152 1 55.69 302 LEU A CA 1
ATOM 2323 C C . LEU A 1 302 ? -24.734 21.781 -3.117 1 55.69 302 LEU A C 1
ATOM 2325 O O . LEU A 1 302 ? -24.609 20.547 -3.041 1 55.69 302 LEU A O 1
ATOM 2329 N N . HIS A 1 303 ? -24.438 22.484 -4.098 1 59.31 303 HIS A N 1
ATOM 2330 C CA . HIS A 1 303 ? -23.578 21.938 -5.145 1 59.31 303 HIS A CA 1
ATOM 2331 C C . HIS A 1 303 ? -22.141 21.797 -4.66 1 59.31 303 HIS A C 1
ATOM 2333 O O . HIS A 1 303 ? -21.625 22.672 -3.967 1 59.31 303 HIS A O 1
ATOM 2339 N N . SER A 1 304 ? -21.516 20.781 -5.004 1 61.66 304 SER A N 1
ATOM 2340 C CA . SER A 1 304 ? -20.156 20.391 -4.652 1 61.66 304 SER A CA 1
ATOM 2341 C C . SER A 1 304 ? -19.156 21.422 -5.145 1 61.66 304 SER A C 1
ATOM 2343 O O . SER A 1 304 ? -18.078 21.578 -4.559 1 61.66 304 SER A O 1
ATOM 2345 N N . SER A 1 305 ? -19.562 22.219 -6.031 1 65.88 305 SER A N 1
ATOM 2346 C CA . SER A 1 305 ? -18.562 23.094 -6.629 1 65.88 305 SER A CA 1
ATOM 2347 C C . SER A 1 305 ? -18.562 24.469 -5.949 1 65.88 305 SER A C 1
ATOM 2349 O O . SER A 1 305 ? -17.594 25.219 -6.07 1 65.88 305 SER A O 1
ATOM 2351 N N . ALA A 1 306 ? -19.5 24.672 -5.102 1 75.62 306 ALA A N 1
ATOM 2352 C CA . ALA A 1 306 ? -19.594 26.016 -4.543 1 75.62 306 ALA A CA 1
ATOM 2353 C C . ALA A 1 306 ? -18.828 26.125 -3.23 1 75.62 306 ALA A C 1
ATOM 2355 O O . ALA A 1 306 ? -18.812 25.188 -2.438 1 75.62 306 ALA A O 1
ATOM 2356 N N . TRP A 1 307 ? -18.078 27.25 -3.027 1 85.44 307 TRP A N 1
ATOM 2357 C CA . TRP A 1 307 ? -17.375 27.547 -1.785 1 85.44 307 TRP A CA 1
ATOM 2358 C C . TRP A 1 307 ? -18.312 28.172 -0.764 1 85.44 307 TRP A C 1
ATOM 2360 O O . TRP A 1 307 ? -19.297 28.828 -1.133 1 85.44 307 TRP A O 1
ATOM 2370 N N . ASN A 1 308 ? -18.031 27.891 0.461 1 78.94 308 ASN A N 1
ATOM 2371 C CA . ASN A 1 308 ? -18.844 28.469 1.531 1 78.94 308 ASN A CA 1
ATOM 2372 C C . ASN A 1 308 ? -18.766 29.984 1.53 1 78.94 308 ASN A C 1
ATOM 2374 O O . ASN A 1 308 ? -17.688 30.562 1.401 1 78.94 308 ASN A O 1
ATOM 2378 N N . GLN A 1 309 ? -19.922 30.625 1.742 1 72.56 309 GLN A N 1
ATOM 2379 C CA . GLN A 1 309 ? -20 32.094 1.657 1 72.56 309 GLN A CA 1
ATOM 2380 C C . GLN A 1 309 ? -19.984 32.719 3.047 1 72.56 309 GLN A C 1
ATOM 2382 O O . GLN A 1 309 ? -20 33.938 3.176 1 72.56 309 GLN A O 1
ATOM 2387 N N . SER A 1 310 ? -20.016 31.953 4.047 1 67.19 310 SER A N 1
ATOM 2388 C CA . SER A 1 310 ? -20.141 32.5 5.395 1 67.19 310 SER A CA 1
ATOM 2389 C C . SER A 1 310 ? -18.859 33.156 5.855 1 67.19 310 SER A C 1
ATOM 2391 O O . SER A 1 310 ? -18.828 33.844 6.883 1 67.19 310 SER A O 1
ATOM 2393 N N . GLY A 1 311 ? -17.797 33.094 4.988 1 64.25 311 GLY A N 1
ATOM 2394 C CA . GLY A 1 311 ? -16.562 33.781 5.309 1 64.25 311 GLY A CA 1
ATOM 2395 C C . GLY A 1 311 ? -15.648 32.969 6.207 1 64.25 311 GLY A C 1
ATOM 2396 O O . GLY A 1 311 ? -14.477 33.312 6.383 1 64.25 311 GLY A O 1
ATOM 2397 N N . TYR A 1 312 ? -16.141 31.984 7.023 1 75.75 312 TYR A N 1
ATOM 2398 C CA . TYR A 1 312 ? -15.266 31.219 7.922 1 75.75 312 TYR A CA 1
ATOM 2399 C C . TYR A 1 312 ? -14.703 29.984 7.23 1 75.75 312 TYR A C 1
ATOM 2401 O O . TYR A 1 312 ? -15.352 29.422 6.348 1 75.75 312 TYR A O 1
ATOM 2409 N N . THR A 1 313 ? -13.461 29.766 7.621 1 81.56 313 THR A N 1
ATOM 2410 C CA . THR A 1 313 ? -12.828 28.594 7.043 1 81.56 313 THR A CA 1
ATOM 2411 C C . THR A 1 313 ? -12.93 27.406 7.988 1 81.56 313 THR A C 1
ATOM 2413 O O . THR A 1 313 ? -12.969 27.578 9.211 1 81.56 313 THR A O 1
ATOM 2416 N N . CYS A 1 314 ? -13.164 26.297 7.418 1 85.94 314 CYS A N 1
ATOM 2417 C CA . CYS A 1 314 ? -13.211 25.031 8.141 1 85.94 314 CYS A CA 1
ATOM 2418 C C . CYS A 1 314 ? -12.281 24 7.516 1 85.94 314 CYS A C 1
ATOM 2420 O O . CYS A 1 314 ? -11.664 24.266 6.484 1 85.94 314 CYS A O 1
ATOM 2422 N N . PRO A 1 315 ? -12.109 22.906 8.125 1 88.44 315 PRO A N 1
ATOM 2423 C CA . PRO A 1 315 ? -11.195 21.906 7.582 1 88.44 315 PRO A CA 1
ATOM 2424 C C . PRO A 1 315 ? -11.555 21.5 6.152 1 88.44 315 PRO A C 1
ATOM 2426 O O . PRO A 1 315 ? -10.664 21.297 5.32 1 88.44 315 PRO A O 1
ATOM 2429 N N . ALA A 1 316 ? -12.789 21.438 5.859 1 91.25 316 ALA A N 1
ATOM 2430 C CA . ALA A 1 316 ? -13.227 21.047 4.52 1 91.25 316 ALA A CA 1
ATOM 2431 C C . ALA A 1 316 ? -12.766 22.047 3.473 1 91.25 316 ALA A C 1
ATOM 2433 O O . ALA A 1 316 ? -12.477 21.672 2.334 1 91.25 316 ALA A O 1
ATOM 2434 N N . THR A 1 317 ? -12.664 23.297 3.881 1 91.5 317 THR A N 1
ATOM 2435 C CA . THR A 1 317 ? -12.234 24.359 2.967 1 91.5 317 THR A CA 1
ATOM 2436 C C . THR A 1 317 ? -10.805 24.109 2.494 1 91.5 317 THR A C 1
ATOM 2438 O O . THR A 1 317 ? -10.523 24.141 1.294 1 91.5 317 THR A O 1
ATOM 2441 N N . TYR A 1 318 ? -9.969 23.844 3.412 1 92.38 318 TYR A N 1
ATOM 2442 C CA . TYR A 1 318 ? -8.555 23.641 3.084 1 92.38 318 TYR A CA 1
ATOM 2443 C C . TYR A 1 318 ? -8.344 22.312 2.379 1 92.38 318 TYR A C 1
ATOM 2445 O O . TYR A 1 318 ? -7.527 22.203 1.464 1 92.38 318 TYR A O 1
ATOM 2453 N N . ILE A 1 319 ? -9.055 21.328 2.828 1 94.75 319 ILE A N 1
ATOM 2454 C CA . ILE A 1 319 ? -8.914 20.016 2.213 1 94.75 319 ILE A CA 1
ATOM 2455 C C . ILE A 1 319 ? -9.359 20.078 0.753 1 94.75 319 ILE A C 1
ATOM 2457 O O . ILE A 1 319 ? -8.711 19.516 -0.126 1 94.75 319 ILE A O 1
ATOM 2461 N N . ARG A 1 320 ? -10.43 20.75 0.536 1 93.44 320 ARG A N 1
ATOM 2462 C CA . ARG A 1 320 ? -10.93 20.906 -0.826 1 93.44 320 ARG A CA 1
ATOM 2463 C C . ARG A 1 320 ? -9.922 21.672 -1.686 1 93.44 320 ARG A C 1
ATOM 2465 O O . ARG A 1 320 ? -9.648 21.281 -2.824 1 93.44 320 ARG A O 1
ATOM 2472 N N . ALA A 1 321 ? -9.414 22.734 -1.171 1 94.5 321 ALA A N 1
ATOM 2473 C CA . ALA A 1 321 ? -8.422 23.516 -1.903 1 94.5 321 ALA A CA 1
ATOM 2474 C C . ALA A 1 321 ? -7.195 22.672 -2.24 1 94.5 321 ALA A C 1
ATOM 2476 O O . ALA A 1 321 ? -6.703 22.719 -3.369 1 94.5 321 ALA A O 1
ATOM 2477 N N . ARG A 1 322 ? -6.762 21.969 -1.275 1 95.19 322 ARG A N 1
ATOM 2478 C CA . ARG A 1 322 ? -5.59 21.109 -1.474 1 95.19 322 ARG A CA 1
ATOM 2479 C C . ARG A 1 322 ? -5.875 20.016 -2.494 1 95.19 322 ARG A C 1
ATOM 2481 O O . ARG A 1 322 ? -5 19.656 -3.279 1 95.19 322 ARG A O 1
ATOM 2488 N N . TYR A 1 323 ? -7.031 19.516 -2.408 1 95.25 323 TYR A N 1
ATOM 2489 C CA . TYR A 1 323 ? -7.422 18.516 -3.385 1 95.25 323 TYR A CA 1
ATOM 2490 C C . TYR A 1 323 ? -7.352 19.062 -4.801 1 95.25 323 TYR A C 1
ATOM 2492 O O . TYR A 1 323 ? -6.859 18.391 -5.715 1 95.25 323 TYR A O 1
ATOM 2500 N N . ILE A 1 324 ? -7.84 20.203 -4.988 1 94.56 324 ILE A N 1
ATOM 2501 C CA . ILE A 1 324 ? -7.844 20.828 -6.305 1 94.56 324 ILE A CA 1
ATOM 2502 C C . ILE A 1 324 ? -6.41 21 -6.797 1 94.56 324 ILE A C 1
ATOM 2504 O O . ILE A 1 324 ? -6.09 20.656 -7.938 1 94.56 324 ILE A O 1
ATOM 2508 N N . LEU A 1 325 ? -5.582 21.484 -5.938 1 95.38 325 LEU A N 1
ATOM 2509 C CA . LEU A 1 325 ? -4.18 21.656 -6.312 1 95.38 325 LEU A CA 1
ATOM 2510 C C . LEU A 1 325 ? -3.541 20.297 -6.621 1 95.38 325 LEU A C 1
ATOM 2512 O O . LEU A 1 325 ? -2.75 20.188 -7.559 1 95.38 325 LEU A O 1
ATOM 2516 N N . GLY A 1 326 ? -3.924 19.344 -5.801 1 94.25 326 GLY A N 1
ATOM 2517 C CA . GLY A 1 326 ? -3.414 18 -6.012 1 94.25 326 GLY A CA 1
ATOM 2518 C C . GLY A 1 326 ? -3.834 17.406 -7.34 1 94.25 326 GLY A C 1
ATOM 2519 O O . GLY A 1 326 ? -3.072 16.656 -7.965 1 94.25 326 GLY A O 1
ATOM 2520 N N . ALA A 1 327 ? -5.004 17.734 -7.789 1 93 327 ALA A N 1
ATOM 2521 C CA . ALA A 1 327 ? -5.5 17.219 -9.062 1 93 327 ALA A CA 1
ATOM 2522 C C . ALA A 1 327 ? -4.645 17.719 -10.227 1 93 327 ALA A C 1
ATOM 2524 O O . ALA A 1 327 ? -4.391 16.984 -11.18 1 93 327 ALA A O 1
ATOM 2525 N N . PHE A 1 328 ? -4.191 18.891 -10.125 1 94.12 328 PHE A N 1
ATOM 2526 C CA . PHE A 1 328 ? -3.324 19.438 -11.156 1 94.12 328 PHE A CA 1
ATOM 2527 C C . PHE A 1 328 ? -1.95 18.781 -11.117 1 94.12 328 PHE A C 1
ATOM 2529 O O . PHE A 1 328 ? -1.336 18.547 -12.156 1 94.12 328 PHE A O 1
ATOM 2536 N N . ARG A 1 329 ? -1.512 18.562 -9.961 1 92.69 329 ARG A N 1
ATOM 2537 C CA . ARG A 1 329 ? -0.237 17.859 -9.836 1 92.69 329 ARG A CA 1
ATOM 2538 C C . ARG A 1 329 ? -0.325 16.453 -10.422 1 92.69 329 ARG A C 1
ATOM 2540 O O . ARG A 1 329 ? 0.626 15.977 -11.039 1 92.69 329 ARG A O 1
ATOM 2547 N N . ASN A 1 330 ? -1.427 15.906 -10.172 1 89.94 330 ASN A N 1
ATOM 2548 C CA . ASN A 1 330 ? -1.639 14.578 -10.742 1 89.94 330 ASN A CA 1
ATOM 2549 C C . ASN A 1 330 ? -1.601 14.617 -12.266 1 89.94 330 ASN A C 1
ATOM 2551 O O . ASN A 1 330 ? -1.038 13.719 -12.898 1 89.94 330 ASN A O 1
ATOM 2555 N N . GLU A 1 331 ? -2.217 15.516 -12.805 1 88.94 331 GLU A N 1
ATOM 2556 C CA . GLU A 1 331 ? -2.172 15.672 -14.258 1 88.94 331 GLU A CA 1
ATOM 2557 C C . GLU A 1 331 ? -0.74 15.883 -14.742 1 88.94 331 GLU A C 1
ATOM 2559 O O . GLU A 1 331 ? -0.361 15.391 -15.805 1 88.94 331 GLU A O 1
ATOM 2564 N N . LEU A 1 332 ? -0.026 16.641 -14.008 1 89.88 332 LEU A N 1
ATOM 2565 C CA . LEU A 1 332 ? 1.378 16.859 -14.336 1 89.88 332 LEU A CA 1
ATOM 2566 C C . LEU A 1 332 ? 2.152 15.539 -14.32 1 89.88 332 LEU A C 1
ATOM 2568 O O . LEU A 1 332 ? 2.98 15.297 -15.203 1 89.88 332 LEU A O 1
ATOM 2572 N N . PHE A 1 333 ? 1.881 14.727 -13.359 1 84.62 333 PHE A N 1
ATOM 2573 C CA . PHE A 1 333 ? 2.543 13.43 -13.258 1 84.62 333 PHE A CA 1
ATOM 2574 C C . PHE A 1 333 ? 2.211 12.562 -14.469 1 84.62 333 PHE A C 1
ATOM 2576 O O . PHE A 1 333 ? 3.082 11.875 -15 1 84.62 333 PHE A O 1
ATOM 2583 N N . GLN A 1 334 ? 0.993 12.594 -14.82 1 79.31 334 GLN A N 1
ATOM 2584 C CA . GLN A 1 334 ? 0.567 11.805 -15.977 1 79.31 334 GLN A CA 1
ATOM 2585 C C . GLN A 1 334 ? 1.275 12.258 -17.25 1 79.31 334 GLN A C 1
ATOM 2587 O O . GLN A 1 334 ? 1.647 11.43 -18.078 1 79.31 334 GLN A O 1
ATOM 2592 N N . LEU A 1 335 ? 1.472 13.523 -17.312 1 79.12 335 LEU A N 1
ATOM 2593 C CA . LEU A 1 335 ? 2.16 14.062 -18.484 1 79.12 335 LEU A CA 1
ATOM 2594 C C . LEU A 1 335 ? 3.643 13.703 -18.453 1 79.12 335 LEU A C 1
ATOM 2596 O O . LEU A 1 335 ? 4.25 13.477 -19.5 1 79.12 335 LEU A O 1
ATOM 2600 N N . SER A 1 336 ? 4.195 13.633 -17.312 1 76.38 336 SER A N 1
ATOM 2601 C CA . SER A 1 336 ? 5.621 13.359 -17.172 1 76.38 336 SER A CA 1
ATOM 2602 C C . SER A 1 336 ? 5.926 11.891 -17.406 1 76.38 336 SER A C 1
ATOM 2604 O O . SER A 1 336 ? 7.031 11.539 -17.828 1 76.38 336 SER A O 1
ATOM 2606 N N . LEU A 1 337 ? 4.98 11.07 -17.141 1 67.69 337 LEU A N 1
ATOM 2607 C CA . LEU A 1 337 ? 5.203 9.633 -17.25 1 67.69 337 LEU A CA 1
ATOM 2608 C C . LEU A 1 337 ? 4.992 9.164 -18.688 1 67.69 337 LEU A C 1
ATOM 2610 O O . LEU A 1 337 ? 5.492 8.102 -19.078 1 67.69 337 LEU A O 1
ATOM 2614 N N . ILE A 1 338 ? 4.133 9.922 -19.438 1 59.69 338 ILE A N 1
ATOM 2615 C CA . ILE A 1 338 ? 3.877 9.555 -20.828 1 59.69 338 ILE A CA 1
ATOM 2616 C C . ILE A 1 338 ? 5.008 10.062 -21.719 1 59.69 338 ILE A C 1
ATOM 2618 O O . ILE A 1 338 ? 5.375 11.242 -21.641 1 59.69 338 ILE A O 1
ATOM 2622 N N . ALA A 1 339 ? 5.754 9.242 -22.328 1 55.38 339 ALA A N 1
ATOM 2623 C CA . ALA A 1 339 ? 6.922 9.5 -23.156 1 55.38 339 ALA A CA 1
ATOM 2624 C C . ALA A 1 339 ? 6.547 10.359 -24.359 1 55.38 339 ALA A C 1
ATOM 2626 O O . ALA A 1 339 ? 7.391 11.078 -24.906 1 55.38 339 ALA A O 1
ATOM 2627 N N . SER A 1 340 ? 5.305 10.375 -24.719 1 57.84 340 SER A N 1
ATOM 2628 C CA . SER A 1 340 ? 5.051 10.977 -26.016 1 57.84 340 SER A CA 1
ATOM 2629 C C . SER A 1 340 ? 5.281 12.484 -25.984 1 57.84 340 SER A C 1
ATOM 2631 O O . SER A 1 340 ? 4.742 13.18 -25.125 1 57.84 340 SER A O 1
ATOM 2633 N N . THR A 1 341 ? 6.297 12.93 -26.703 1 59 341 THR A N 1
ATOM 2634 C CA . THR A 1 341 ? 6.836 14.289 -26.797 1 59 341 THR A CA 1
ATOM 2635 C C . THR A 1 341 ? 5.922 15.188 -27.609 1 59 341 THR A C 1
ATOM 2637 O O . THR A 1 341 ? 5.984 16.406 -27.5 1 59 341 THR A O 1
ATOM 2640 N N . ALA A 1 342 ? 5.164 14.742 -28.547 1 58.19 342 ALA A N 1
ATOM 2641 C CA . ALA A 1 342 ? 4.695 15.633 -29.609 1 58.19 342 ALA A CA 1
ATOM 2642 C C . ALA A 1 342 ? 3.793 16.719 -29.047 1 58.19 342 ALA A C 1
ATOM 2644 O O . ALA A 1 342 ? 3.84 17.875 -29.5 1 58.19 342 ALA A O 1
ATOM 2645 N N . ASN A 1 343 ? 3.074 16.469 -28.016 1 75.75 343 ASN A N 1
ATOM 2646 C CA . ASN A 1 343 ? 2.16 17.516 -27.562 1 75.75 343 ASN A CA 1
ATOM 2647 C C . ASN A 1 343 ? 2.346 17.812 -26.078 1 75.75 343 ASN A C 1
ATOM 2649 O O . ASN A 1 343 ? 1.391 18.172 -25.391 1 75.75 343 ASN A O 1
ATOM 2653 N N . ARG A 1 344 ? 3.508 17.891 -25.844 1 80.5 344 ARG A N 1
ATOM 2654 C CA . ARG A 1 344 ? 3.783 18.031 -24.422 1 80.5 344 ARG A CA 1
ATOM 2655 C C . ARG A 1 344 ? 3.807 19.5 -24 1 80.5 344 ARG A C 1
ATOM 2657 O O . ARG A 1 344 ? 3.238 19.875 -22.969 1 80.5 344 ARG A O 1
ATOM 2664 N N . LEU A 1 345 ? 4.402 20.375 -24.828 1 83.31 345 LEU A N 1
ATOM 2665 C CA . LEU A 1 345 ? 4.57 21.781 -24.469 1 83.31 345 LEU A CA 1
ATOM 2666 C C . LEU A 1 345 ? 3.223 22.5 -24.406 1 83.31 345 LEU A C 1
ATOM 2668 O O . LEU A 1 345 ? 2.9 23.141 -23.406 1 83.31 345 LEU A O 1
ATOM 2672 N N . PRO A 1 346 ? 2.395 22.266 -25.359 1 86.44 346 PRO A N 1
ATOM 2673 C CA . PRO A 1 346 ? 1.086 22.922 -25.266 1 86.44 346 PRO A CA 1
ATOM 2674 C C . PRO A 1 346 ? 0.25 22.406 -24.094 1 86.44 346 PRO A C 1
ATOM 2676 O O . PRO A 1 346 ? -0.509 23.172 -23.5 1 86.44 346 PRO A O 1
ATOM 2679 N N . LYS A 1 347 ? 0.324 21.234 -23.828 1 87.94 347 LYS A N 1
ATOM 2680 C CA . LYS A 1 347 ? -0.426 20.656 -22.719 1 87.94 347 LYS A CA 1
ATOM 2681 C C . LYS A 1 347 ? 0.066 21.219 -21.375 1 87.94 347 LYS A C 1
ATOM 2683 O O . LYS A 1 347 ? -0.73 21.453 -20.469 1 87.94 347 LYS A O 1
ATOM 2688 N N . LEU A 1 348 ? 1.369 21.422 -21.297 1 88.5 348 LEU A N 1
ATOM 2689 C CA . LEU A 1 348 ? 1.951 21.969 -20.062 1 88.5 348 LEU A CA 1
ATOM 2690 C C . LEU A 1 348 ? 1.577 23.422 -19.891 1 88.5 348 LEU A C 1
ATOM 2692 O O . LEU A 1 348 ? 1.323 23.875 -18.766 1 88.5 348 LEU A O 1
ATOM 2696 N N . GLU A 1 349 ? 1.553 24.125 -20.969 1 90 349 GLU A N 1
ATOM 2697 C CA . GLU A 1 349 ? 1.153 25.531 -20.906 1 90 349 GLU A CA 1
ATOM 2698 C C . GLU A 1 349 ? -0.315 25.672 -20.516 1 90 349 GLU A C 1
ATOM 2700 O O . GLU A 1 349 ? -0.678 26.562 -19.75 1 90 349 GLU A O 1
ATOM 2705 N N . ASN A 1 350 ? -1.038 24.812 -21.094 1 92.94 350 ASN A N 1
ATOM 2706 C CA . ASN A 1 350 ? -2.447 24.812 -20.719 1 92.94 350 ASN A CA 1
ATOM 2707 C C . ASN A 1 350 ? -2.633 24.469 -19.25 1 92.94 350 ASN A C 1
ATOM 2709 O O . ASN A 1 350 ? -3.475 25.062 -18.562 1 92.94 350 ASN A O 1
ATOM 2713 N N . LEU A 1 351 ? -1.899 23.547 -18.828 1 93.94 351 LEU A N 1
ATOM 2714 C CA . LEU A 1 351 ? -1.948 23.141 -17.422 1 93.94 351 LEU A CA 1
ATOM 2715 C C . LEU A 1 351 ? -1.553 24.312 -16.516 1 93.94 351 LEU A C 1
ATOM 2717 O O . LEU A 1 351 ? -2.184 24.547 -15.484 1 93.94 351 LEU A O 1
ATOM 2721 N N . SER A 1 352 ? -0.522 25.031 -16.875 1 93.56 352 SER A N 1
ATOM 2722 C CA . SER A 1 352 ? -0.056 26.172 -16.109 1 93.56 352 SER A CA 1
ATOM 2723 C C . SER A 1 352 ? -1.125 27.266 -16.016 1 93.56 352 SER A C 1
ATOM 2725 O O . SER A 1 352 ? -1.356 27.828 -14.953 1 93.56 352 SER A O 1
ATOM 2727 N N . ARG A 1 353 ? -1.724 27.5 -17.094 1 95.38 353 ARG A N 1
ATOM 2728 C CA . ARG A 1 353 ? -2.77 28.516 -17.141 1 95.38 353 ARG A CA 1
ATOM 2729 C C . ARG A 1 353 ? -3.961 28.109 -16.266 1 95.38 353 ARG A C 1
ATOM 2731 O O . ARG A 1 353 ? -4.477 28.922 -15.5 1 95.38 353 ARG A O 1
ATOM 2738 N N . ARG A 1 354 ? -4.398 26.906 -16.391 1 96.44 354 ARG A N 1
ATOM 2739 C CA . ARG A 1 354 ? -5.531 26.422 -15.625 1 96.44 354 ARG A CA 1
ATOM 2740 C C . ARG A 1 354 ? -5.207 26.391 -14.133 1 96.44 354 ARG A C 1
ATOM 2742 O O . ARG A 1 354 ? -6.074 26.641 -13.297 1 96.44 354 ARG A O 1
ATOM 2749 N N . TYR A 1 355 ? -3.967 26.062 -13.844 1 96.25 355 TYR A N 1
ATOM 2750 C CA . TYR A 1 355 ? -3.512 26 -12.453 1 96.25 355 TYR A CA 1
ATOM 2751 C C . TYR A 1 355 ? -3.598 27.375 -11.797 1 96.25 355 TYR A C 1
ATOM 2753 O O . TYR A 1 355 ? -4.125 27.5 -10.688 1 96.25 355 TYR A O 1
ATOM 2761 N N . ARG A 1 356 ? -3.135 28.359 -12.477 1 95.19 356 ARG A N 1
ATOM 2762 C CA . ARG A 1 356 ? -3.174 29.734 -11.969 1 95.19 356 ARG A CA 1
ATOM 2763 C C . ARG A 1 356 ? -4.609 30.234 -11.875 1 95.19 356 ARG A C 1
ATOM 2765 O O . ARG A 1 356 ? -4.961 30.938 -10.922 1 95.19 356 ARG A O 1
ATOM 2772 N N . ALA A 1 357 ? -5.336 29.828 -12.828 1 95.69 357 ALA A N 1
ATOM 2773 C CA . ALA A 1 357 ? -6.734 30.234 -12.82 1 95.69 357 ALA A CA 1
ATOM 2774 C C . ALA A 1 357 ? -7.477 29.625 -11.633 1 95.69 357 ALA A C 1
ATOM 2776 O O . ALA A 1 357 ? -8.289 30.297 -10.992 1 95.69 357 ALA A O 1
ATOM 2777 N N . ALA A 1 358 ? -7.207 28.406 -11.367 1 94.69 358 ALA A N 1
ATOM 2778 C CA . ALA A 1 358 ? -7.844 27.719 -10.242 1 94.69 358 ALA A CA 1
ATOM 2779 C C . ALA A 1 358 ? -7.477 28.391 -8.922 1 94.69 358 ALA A C 1
ATOM 2781 O O . ALA A 1 358 ? -8.312 28.516 -8.023 1 94.69 358 ALA A O 1
ATOM 2782 N N . TRP A 1 359 ? -6.234 28.781 -8.758 1 95.19 359 TRP A N 1
ATOM 2783 C CA . TRP A 1 359 ? -5.77 29.453 -7.555 1 95.19 359 TRP A CA 1
ATOM 2784 C C . TRP A 1 359 ? -6.477 30.797 -7.371 1 95.19 359 TRP A C 1
ATOM 2786 O O . TRP A 1 359 ? -6.926 31.125 -6.27 1 95.19 359 TRP A O 1
ATOM 2796 N N . LEU A 1 360 ? -6.668 31.453 -8.461 1 92.5 360 LEU A N 1
ATOM 2797 C CA . LEU A 1 360 ? -7.273 32.781 -8.414 1 92.5 360 LEU A CA 1
ATOM 2798 C C . LEU A 1 360 ? -8.766 32.688 -8.133 1 92.5 360 LEU A C 1
ATOM 2800 O O . LEU A 1 360 ? -9.359 33.594 -7.566 1 92.5 360 LEU A O 1
ATOM 2804 N N . GLU A 1 361 ? -9.344 31.578 -8.461 1 90.69 361 GLU A N 1
ATOM 2805 C CA . GLU A 1 361 ? -10.773 31.391 -8.273 1 90.69 361 GLU A CA 1
ATOM 2806 C C . GLU A 1 361 ? -11.094 31 -6.832 1 90.69 361 GLU A C 1
ATOM 2808 O O . GLU A 1 361 ? -12.25 31.047 -6.41 1 90.69 361 GLU A O 1
ATOM 2813 N N . MET A 1 362 ? -10.102 30.656 -6.082 1 91.19 362 MET A N 1
ATOM 2814 C CA . MET A 1 362 ? -10.328 30.297 -4.688 1 91.19 362 MET A CA 1
ATOM 2815 C C . MET A 1 362 ? -10.711 31.5 -3.852 1 91.19 362 MET A C 1
ATOM 2817 O O . MET A 1 362 ? -10.312 32.625 -4.168 1 91.19 362 MET A O 1
ATOM 2821 N N . PRO A 1 363 ? -11.453 31.312 -2.85 1 89.06 363 PRO A N 1
ATOM 2822 C CA . PRO A 1 363 ? -11.875 32.438 -2.01 1 89.06 363 PRO A CA 1
ATOM 2823 C C . PRO A 1 363 ? -10.703 33.219 -1.452 1 89.06 363 PRO A C 1
ATOM 2825 O O . PRO A 1 363 ? -9.664 32.656 -1.103 1 89.06 363 PRO A O 1
ATOM 2828 N N . ASN A 1 364 ? -10.867 34.438 -1.202 1 84 364 ASN A N 1
ATOM 2829 C CA . ASN A 1 364 ? -9.828 35.375 -0.752 1 84 364 ASN A CA 1
ATOM 2830 C C . ASN A 1 364 ? -9.297 35 0.625 1 84 364 ASN A C 1
ATOM 2832 O O . ASN A 1 364 ? -8.133 35.219 0.93 1 84 364 ASN A O 1
ATOM 2836 N N . LYS A 1 365 ? -10.125 34.406 1.288 1 83.88 365 LYS A N 1
ATOM 2837 C CA . LYS A 1 365 ? -9.758 34.031 2.652 1 83.88 365 LYS A CA 1
ATOM 2838 C C . LYS A 1 365 ? -8.664 32.969 2.66 1 83.88 365 LYS A C 1
ATOM 2840 O O . LYS A 1 365 ? -8.008 32.75 3.678 1 83.88 365 LYS A O 1
ATOM 2845 N N . LEU A 1 366 ? -8.453 32.344 1.54 1 88.88 366 LEU A N 1
ATOM 2846 C CA . LEU A 1 366 ? -7.461 31.266 1.448 1 88.88 366 LEU A CA 1
ATOM 2847 C C . LEU A 1 366 ? -6.105 31.812 1.014 1 88.88 366 LEU A C 1
ATOM 2849 O O . LEU A 1 366 ? -5.09 31.125 1.121 1 88.88 366 LEU A O 1
ATOM 2853 N N . HIS A 1 367 ? -6.086 33 0.568 1 87.56 367 HIS A N 1
ATOM 2854 C CA . HIS A 1 367 ? -4.855 33.562 0.017 1 87.56 367 HIS A CA 1
ATOM 2855 C C . HIS A 1 367 ? -3.986 34.156 1.112 1 87.56 367 HIS A C 1
ATOM 2857 O O . HIS A 1 367 ? -4.488 34.875 1.992 1 87.56 367 HIS A O 1
ATOM 2863 N N . TYR A 1 368 ? -2.779 33.719 1.047 1 83.44 368 TYR A N 1
ATOM 2864 C CA . TYR A 1 368 ? -1.799 34.25 1.988 1 83.44 368 TYR A CA 1
ATOM 2865 C C . TYR A 1 368 ? -1.319 35.625 1.561 1 83.44 368 TYR A C 1
ATOM 2867 O O . TYR A 1 368 ? -1.002 35.844 0.388 1 83.44 368 TYR A O 1
ATOM 2875 N N . ARG A 1 369 ? -1.459 36.594 2.393 1 71.88 369 ARG A N 1
ATOM 2876 C CA . ARG A 1 369 ? -0.989 37.938 2.092 1 71.88 369 ARG A CA 1
ATOM 2877 C C . ARG A 1 369 ? 0.26 38.281 2.898 1 71.88 369 ARG A C 1
ATOM 2879 O O . ARG A 1 369 ? 0.279 38.125 4.121 1 71.88 369 ARG A O 1
ATOM 2886 N N . ASP A 1 370 ? 1.455 38.156 2.334 1 60.31 370 ASP A N 1
ATOM 2887 C CA . ASP A 1 370 ? 2.738 38.438 2.961 1 60.31 370 ASP A CA 1
ATOM 2888 C C . ASP A 1 370 ? 2.732 39.844 3.584 1 60.31 370 ASP A C 1
ATOM 2890 O O . ASP A 1 370 ? 3.785 40.375 3.955 1 60.31 370 ASP A O 1
ATOM 2894 N N . THR A 1 371 ? 1.607 40.406 3.588 1 53.38 371 THR A N 1
ATOM 2895 C CA . THR A 1 371 ? 1.643 41.781 4.078 1 53.38 371 THR A CA 1
ATOM 2896 C C . THR A 1 371 ? 1.722 41.812 5.602 1 53.38 371 THR A C 1
ATOM 2898 O O . THR A 1 371 ? 1.471 40.812 6.262 1 53.38 371 THR A O 1
ATOM 2901 N N . GLY A 1 372 ? 2.488 42.688 6.172 1 51.38 372 GLY A N 1
ATOM 2902 C CA . GLY A 1 372 ? 2.531 43.062 7.582 1 51.38 372 GLY A CA 1
ATOM 2903 C C . GLY A 1 372 ? 1.312 42.594 8.352 1 51.38 372 GLY A C 1
ATOM 2904 O O . GLY A 1 372 ? 1.324 42.531 9.586 1 51.38 372 GLY A O 1
ATOM 2905 N N . GLN A 1 373 ? 0.366 42.156 7.75 1 51.44 373 GLN A N 1
ATOM 2906 C CA . GLN A 1 373 ? -0.916 41.781 8.336 1 51.44 373 GLN A CA 1
ATOM 2907 C C . GLN A 1 373 ? -0.907 40.344 8.805 1 51.44 373 GLN A C 1
ATOM 2909 O O . GLN A 1 373 ? -1.738 39.938 9.625 1 51.44 373 GLN A O 1
ATOM 2914 N N . VAL A 1 374 ? -0.004 39.5 8.375 1 56.78 374 VAL A N 1
ATOM 2915 C CA . VAL A 1 374 ? 0.117 38.094 8.805 1 56.78 374 VAL A CA 1
ATOM 2916 C C . VAL A 1 374 ? 0.372 38.062 10.312 1 56.78 374 VAL A C 1
ATOM 2918 O O . VAL A 1 374 ? -0.142 37.156 11 1 56.78 374 VAL A O 1
ATOM 2921 N N . GLU A 1 375 ? 0.949 39.125 10.656 1 59.91 375 GLU A N 1
ATOM 2922 C CA . GLU A 1 375 ? 1.247 39.156 12.078 1 59.91 375 GLU A CA 1
ATOM 2923 C C . GLU A 1 375 ? -0.012 39.438 12.898 1 59.91 375 GLU A C 1
ATOM 2925 O O . GLU A 1 375 ? -0.104 39 14.062 1 59.91 375 GLU A O 1
ATOM 2930 N N . ALA A 1 376 ? -0.972 39.969 12.219 1 63.16 376 ALA A N 1
ATOM 2931 C CA . ALA A 1 376 ? -2.182 40.344 12.953 1 63.16 376 ALA A CA 1
ATOM 2932 C C . ALA A 1 376 ? -3.182 39.188 12.953 1 63.16 376 ALA A C 1
ATOM 2934 O O . ALA A 1 376 ? -4.074 39.125 13.805 1 63.16 376 ALA A O 1
ATOM 2935 N N . MET A 1 377 ? -3.023 38.281 12.172 1 74.31 377 MET A N 1
ATOM 2936 C CA . MET A 1 377 ? -3.988 37.188 12.062 1 74.31 377 MET A CA 1
ATOM 2937 C C . MET A 1 377 ? -3.65 36.062 13.031 1 74.31 377 MET A C 1
ATOM 2939 O O . MET A 1 377 ? -2.477 35.781 13.273 1 74.31 377 MET A O 1
ATOM 2943 N N . PRO A 1 378 ? -4.789 35.531 13.523 1 75.81 378 PRO A N 1
ATOM 2944 C CA . PRO A 1 378 ? -4.547 34.406 14.43 1 75.81 378 PRO A CA 1
ATOM 2945 C C . PRO A 1 378 ? -3.799 33.25 13.758 1 75.81 378 PRO A C 1
ATOM 2947 O O . PRO A 1 378 ? -3.949 33.031 12.547 1 75.81 378 PRO A O 1
ATOM 2950 N N . TYR A 1 379 ? -3.002 32.625 14.5 1 75.75 379 TYR A N 1
ATOM 2951 C CA . TYR A 1 379 ? -2.178 31.5 14.055 1 75.75 379 TYR A CA 1
ATOM 2952 C C . TYR A 1 379 ? -3.027 30.438 13.375 1 75.75 379 TYR A C 1
ATOM 2954 O O . TYR A 1 379 ? -2.637 29.891 12.336 1 75.75 379 TYR A O 1
ATOM 2962 N N . MET A 1 380 ? -4.152 30.234 13.883 1 75.88 380 MET A N 1
ATOM 2963 C CA . MET A 1 380 ? -5.02 29.172 13.414 1 75.88 380 MET A CA 1
ATOM 2964 C C . MET A 1 380 ? -5.523 29.453 12.008 1 75.88 380 MET A C 1
ATOM 2966 O O . MET A 1 380 ? -5.949 28.531 11.297 1 75.88 380 MET A O 1
ATOM 2970 N N . THR A 1 381 ? -5.352 30.656 11.602 1 78.25 381 THR A N 1
ATOM 2971 C CA . THR A 1 381 ? -5.797 31.047 10.266 1 78.25 381 THR A CA 1
ATOM 2972 C C . THR A 1 381 ? -4.602 31.297 9.352 1 78.25 381 THR A C 1
ATOM 2974 O O . THR A 1 381 ? -4.594 30.875 8.195 1 78.25 381 THR A O 1
ATOM 2977 N N . SER A 1 382 ? -3.631 31.938 9.914 1 82.62 382 SER A N 1
ATOM 2978 C CA . SER A 1 382 ? -2.512 32.375 9.086 1 82.62 382 SER A CA 1
ATOM 2979 C C . SER A 1 382 ? -1.634 31.203 8.672 1 82.62 382 SER A C 1
ATOM 2981 O O . SER A 1 382 ? -1.152 31.141 7.539 1 82.62 382 SER A O 1
ATOM 2983 N N . PHE A 1 383 ? -1.482 30.297 9.531 1 86.5 383 PHE A N 1
ATOM 2984 C CA . PHE A 1 383 ? -0.562 29.203 9.242 1 86.5 383 PHE A CA 1
ATOM 2985 C C . PHE A 1 383 ? -1.128 28.297 8.164 1 86.5 383 PHE A C 1
ATOM 2987 O O . PHE A 1 383 ? -0.433 27.953 7.203 1 86.5 383 PHE A O 1
ATOM 2994 N N . PRO A 1 384 ? -2.395 27.922 8.242 1 88 384 PRO A N 1
ATOM 2995 C CA . PRO A 1 384 ? -2.943 27.109 7.148 1 88 384 PRO A CA 1
ATOM 2996 C C . PRO A 1 384 ? -2.932 27.844 5.812 1 88 384 PRO A C 1
ATOM 2998 O O . PRO A 1 384 ? -2.75 27.219 4.762 1 88 384 PRO A O 1
ATOM 3001 N N . GLN A 1 385 ? -3.115 29.141 5.875 1 89.81 385 GLN A N 1
ATOM 3002 C CA . GLN A 1 385 ? -3.047 29.938 4.652 1 89.81 385 GLN A CA 1
ATOM 3003 C C . GLN A 1 385 ? -1.644 29.906 4.051 1 89.81 385 GLN A C 1
ATOM 3005 O O . GLN A 1 385 ? -1.485 29.797 2.834 1 89.81 385 GLN A O 1
ATOM 3010 N N . LEU A 1 386 ? -0.745 30.016 4.949 1 90.5 386 LEU A N 1
ATOM 3011 C CA . LEU A 1 386 ? 0.645 29.969 4.508 1 90.5 386 LEU A CA 1
ATOM 3012 C C . LEU A 1 386 ? 0.967 28.609 3.889 1 90.5 386 LEU A C 1
ATOM 3014 O O . LEU A 1 386 ? 1.595 28.531 2.828 1 90.5 386 LEU A O 1
ATOM 3018 N N . LEU A 1 387 ? 0.52 27.562 4.578 1 92.25 387 LEU A N 1
ATOM 3019 C CA . LEU A 1 387 ? 0.798 26.219 4.082 1 92.25 387 LEU A CA 1
ATOM 3020 C C . LEU A 1 387 ? 0.148 26 2.723 1 92.25 387 LEU A C 1
ATOM 3022 O O . LEU A 1 387 ? 0.741 25.359 1.842 1 92.25 387 LEU A O 1
ATOM 3026 N N . LEU A 1 388 ? -1.012 26.469 2.568 1 93.88 388 LEU A N 1
ATOM 3027 C CA . LEU A 1 388 ? -1.711 26.344 1.296 1 93.88 388 LEU A CA 1
ATOM 3028 C C . LEU A 1 388 ? -0.992 27.109 0.195 1 93.88 388 LEU A C 1
ATOM 3030 O O . LEU A 1 388 ? -0.892 26.641 -0.939 1 93.88 388 LEU A O 1
ATOM 3034 N N . PHE A 1 389 ? -0.549 28.234 0.538 1 94.25 389 PHE A N 1
ATOM 3035 C CA . PHE A 1 389 ? 0.17 29.062 -0.433 1 94.25 389 PHE A CA 1
ATOM 3036 C C . PHE A 1 389 ? 1.475 28.391 -0.845 1 94.25 389 PHE A C 1
ATOM 3038 O O . PHE A 1 389 ? 1.828 28.375 -2.025 1 94.25 389 PHE A O 1
ATOM 3045 N N . LEU A 1 390 ? 2.131 27.891 0.132 1 94.81 390 LEU A N 1
ATOM 3046 C CA . LEU A 1 390 ? 3.367 27.172 -0.173 1 94.81 390 LEU A CA 1
ATOM 3047 C C . LEU A 1 390 ? 3.094 25.953 -1.049 1 94.81 390 LEU A C 1
ATOM 3049 O O . LEU A 1 390 ? 3.896 25.625 -1.922 1 94.81 390 LEU A O 1
ATOM 3053 N N . ASP A 1 391 ? 2.039 25.359 -0.798 1 95.38 391 ASP A N 1
ATOM 3054 C CA . ASP A 1 391 ? 1.641 24.219 -1.627 1 95.38 391 ASP A CA 1
ATOM 3055 C C . ASP A 1 391 ? 1.375 24.656 -3.066 1 95.38 391 ASP A C 1
ATOM 3057 O O . ASP A 1 391 ? 1.73 23.953 -4.012 1 95.38 391 ASP A O 1
ATOM 3061 N N . TYR A 1 392 ? 0.743 25.719 -3.152 1 96.31 392 TYR A N 1
ATOM 3062 C CA . TYR A 1 392 ? 0.508 26.297 -4.473 1 96.31 392 TYR A CA 1
ATOM 3063 C C . TYR A 1 392 ? 1.825 26.609 -5.176 1 96.31 392 TYR A C 1
ATOM 3065 O O . TYR A 1 392 ? 2.002 26.281 -6.352 1 96.31 392 TYR A O 1
ATOM 3073 N N . LEU A 1 393 ? 2.695 27.219 -4.48 1 95.25 393 LEU A N 1
ATOM 3074 C CA . LEU A 1 393 ? 3.986 27.562 -5.059 1 95.25 393 LEU A CA 1
ATOM 3075 C C . LEU A 1 393 ? 4.754 26.312 -5.484 1 95.25 393 LEU A C 1
ATOM 3077 O O . LEU A 1 393 ? 5.453 26.328 -6.496 1 95.25 393 LEU A O 1
ATOM 3081 N N . GLN A 1 394 ? 4.641 25.375 -4.742 1 94.5 394 GLN A N 1
ATOM 3082 C CA . GLN A 1 394 ? 5.309 24.141 -5.105 1 94.5 394 GLN A CA 1
ATOM 3083 C C . GLN A 1 394 ? 4.75 23.578 -6.41 1 94.5 394 GLN A C 1
ATOM 3085 O O . GLN A 1 394 ? 5.496 23.047 -7.234 1 94.5 394 GLN A O 1
ATOM 3090 N N . GLY A 1 395 ? 3.449 23.609 -6.539 1 94.06 395 GLY A N 1
ATOM 3091 C CA . GLY A 1 395 ? 2.855 23.188 -7.797 1 94.06 395 GLY A CA 1
ATOM 3092 C C . GLY A 1 395 ? 3.361 23.969 -8.992 1 94.06 395 GLY A C 1
ATOM 3093 O O . GLY A 1 395 ? 3.662 23.391 -10.039 1 94.06 395 GLY A O 1
ATOM 3094 N N . GLU A 1 396 ? 3.506 25.188 -8.828 1 93.44 396 GLU A N 1
ATOM 3095 C CA . GLU A 1 396 ? 4.031 26.031 -9.891 1 93.44 396 GLU A CA 1
ATOM 3096 C C . GLU A 1 396 ? 5.48 25.688 -10.203 1 93.44 396 GLU A C 1
ATOM 3098 O O . GLU A 1 396 ? 5.879 25.672 -11.375 1 93.44 396 GLU A O 1
ATOM 3103 N N . TYR A 1 397 ? 6.195 25.484 -9.156 1 93.44 397 TYR A N 1
ATOM 3104 C CA . TYR A 1 397 ? 7.59 25.078 -9.312 1 93.44 397 TYR A CA 1
ATOM 3105 C C . TYR A 1 397 ? 7.699 23.828 -10.164 1 93.44 397 TYR A C 1
ATOM 3107 O O . TYR A 1 397 ? 8.523 23.766 -11.078 1 93.44 397 TYR A O 1
ATOM 3115 N N . LEU A 1 398 ? 6.871 22.922 -9.898 1 90.94 398 LEU A N 1
ATOM 3116 C CA . LEU A 1 398 ? 6.918 21.641 -10.617 1 90.94 398 LEU A CA 1
ATOM 3117 C C . LEU A 1 398 ? 6.527 21.828 -12.078 1 90.94 398 LEU A C 1
ATOM 3119 O O . LEU A 1 398 ? 7.117 21.219 -12.969 1 90.94 398 LEU A O 1
ATOM 3123 N N . ILE A 1 399 ? 5.582 22.625 -12.305 1 90.75 399 ILE A N 1
ATOM 3124 C CA . ILE A 1 399 ? 5.148 22.891 -13.672 1 90.75 399 ILE A CA 1
ATOM 3125 C C . ILE A 1 399 ? 6.27 23.594 -14.438 1 90.75 399 ILE A C 1
ATOM 3127 O O . ILE A 1 399 ? 6.59 23.203 -15.562 1 90.75 399 ILE A O 1
ATOM 3131 N N . TYR A 1 400 ? 6.941 24.547 -13.812 1 88.31 400 TYR A N 1
ATOM 3132 C CA . TYR A 1 400 ? 8.039 25.266 -14.453 1 88.31 400 TYR A CA 1
ATOM 3133 C C . TYR A 1 400 ? 9.219 24.328 -14.711 1 88.31 400 TYR A C 1
ATOM 3135 O O . TYR A 1 400 ? 9.906 24.453 -15.727 1 88.31 400 TYR A O 1
ATOM 3143 N N . LYS A 1 401 ? 9.414 23.547 -13.836 1 86.25 401 LYS A N 1
ATOM 3144 C CA . LYS A 1 401 ? 10.516 22.609 -13.992 1 86.25 401 LYS A CA 1
ATOM 3145 C C . LYS A 1 401 ? 10.305 21.703 -15.203 1 86.25 401 LYS A C 1
ATOM 3147 O O . LYS A 1 401 ? 11.25 21.438 -15.953 1 86.25 401 LYS A O 1
ATOM 3152 N N . GLU A 1 402 ? 9.094 21.297 -15.32 1 84 402 GLU A N 1
ATOM 3153 C CA . GLU A 1 402 ? 8.781 20.453 -16.469 1 84 402 GLU A CA 1
ATOM 3154 C C . GLU A 1 402 ? 8.844 21.25 -17.766 1 84 402 GLU A C 1
ATOM 3156 O O . GLU A 1 402 ? 9.234 20.719 -18.812 1 84 402 GLU A O 1
ATOM 3161 N N . LEU A 1 403 ? 8.484 22.438 -17.688 1 82.25 403 LEU A N 1
ATOM 3162 C CA . LEU A 1 403 ? 8.555 23.328 -18.844 1 82.25 403 LEU A CA 1
ATOM 3163 C C . LEU A 1 403 ? 10.008 23.625 -19.203 1 82.25 403 LEU A C 1
ATOM 3165 O O . LEU A 1 403 ? 10.352 23.734 -20.391 1 82.25 403 LEU A O 1
ATOM 3169 N N . GLY A 1 404 ? 10.812 23.812 -18.25 1 73.88 404 GLY A N 1
ATOM 3170 C CA . GLY A 1 404 ? 12.219 24.125 -18.438 1 73.88 404 GLY A CA 1
ATOM 3171 C C . GLY A 1 404 ? 12.992 23 -19.094 1 73.88 404 GLY A C 1
ATOM 3172 O O . GLY A 1 404 ? 13.969 23.25 -19.797 1 73.88 404 GLY A O 1
ATOM 3173 N N . GLY A 1 405 ? 12.68 21.859 -18.672 1 64.25 405 GLY A N 1
ATOM 3174 C CA . GLY A 1 405 ? 13.305 20.734 -19.344 1 64.25 405 GLY A CA 1
ATOM 3175 C C . GLY A 1 405 ? 13.102 20.734 -20.844 1 64.25 405 GLY A C 1
ATOM 3176 O O . GLY A 1 405 ? 13.906 20.188 -21.594 1 64.25 405 GLY A O 1
ATOM 3177 N N . THR A 1 406 ? 12.164 21.531 -21.266 1 60.59 406 THR A N 1
ATOM 3178 C CA . THR A 1 406 ? 11.82 21.594 -22.672 1 60.59 406 THR A CA 1
ATOM 3179 C C . THR A 1 406 ? 12.367 22.859 -23.312 1 60.59 406 THR A C 1
ATOM 3181 O O . THR A 1 406 ? 12.695 22.875 -24.5 1 60.59 406 THR A O 1
ATOM 3184 N N . SER A 1 407 ? 12.406 23.891 -22.453 1 62.91 407 SER A N 1
ATOM 3185 C CA . SER A 1 407 ? 12.844 25.172 -23 1 62.91 407 SER A CA 1
ATOM 3186 C C . SER A 1 407 ? 13.766 25.906 -22.031 1 62.91 407 SER A C 1
ATOM 3188 O O . SER A 1 407 ? 13.422 26.094 -20.859 1 62.91 407 SER A O 1
ATOM 3190 N N . GLU A 1 408 ? 14.852 26.234 -22.375 1 66.38 408 GLU A N 1
ATOM 3191 C CA . GLU A 1 408 ? 15.805 27.016 -21.578 1 66.38 408 GLU A CA 1
ATOM 3192 C C . GLU A 1 408 ? 15.219 28.375 -21.188 1 66.38 408 GLU A C 1
ATOM 3194 O O . GLU A 1 408 ? 15.672 28.984 -20.219 1 66.38 408 GLU A O 1
ATOM 3199 N N . SER A 1 409 ? 14.227 28.625 -21.766 1 70.12 409 SER A N 1
ATOM 3200 C CA . SER A 1 409 ? 13.648 29.953 -21.594 1 70.12 409 SER A CA 1
ATOM 3201 C C . SER A 1 409 ? 12.961 30.078 -20.234 1 70.12 409 SER A C 1
ATOM 3203 O O . SER A 1 409 ? 12.758 31.188 -19.75 1 70.12 409 SER A O 1
ATOM 3205 N N . THR A 1 410 ? 12.773 29.031 -19.547 1 80.56 410 THR A N 1
ATOM 3206 C CA . THR A 1 410 ? 12.008 29.109 -18.312 1 80.56 410 THR A CA 1
ATOM 3207 C C . THR A 1 410 ? 12.93 29.141 -17.094 1 80.56 410 THR A C 1
ATOM 3209 O O . THR A 1 410 ? 12.469 29.281 -15.953 1 80.56 410 THR A O 1
ATOM 3212 N N . ARG A 1 411 ? 14.156 29.188 -17.297 1 81.19 411 ARG A N 1
ATOM 3213 C CA . ARG A 1 411 ? 15.141 29.094 -16.219 1 81.19 411 ARG A CA 1
ATOM 3214 C C . ARG A 1 411 ? 15.086 30.312 -15.312 1 81.19 411 ARG A C 1
ATOM 3216 O O . ARG A 1 411 ? 15.023 30.172 -14.094 1 81.19 411 ARG A O 1
ATOM 3223 N N . PRO A 1 412 ? 14.992 31.484 -15.93 1 83.62 412 PRO A N 1
ATOM 3224 C CA . PRO A 1 412 ? 14.922 32.656 -15.047 1 83.62 412 PRO A CA 1
ATOM 3225 C C . PRO A 1 412 ? 13.68 32.656 -14.156 1 83.62 412 PRO A C 1
ATOM 3227 O O . PRO A 1 412 ? 13.758 33 -12.984 1 83.62 412 PRO A O 1
ATOM 3230 N N . GLN A 1 413 ? 12.641 32.25 -14.734 1 86.25 413 GLN A N 1
ATOM 3231 C CA . GLN A 1 413 ? 11.398 32.219 -13.969 1 86.25 413 GLN A CA 1
ATOM 3232 C C . GLN A 1 413 ? 11.5 31.234 -12.805 1 86.25 413 GLN A C 1
ATOM 3234 O O . GLN A 1 413 ? 10.992 31.5 -11.719 1 86.25 413 GLN A O 1
ATOM 3239 N N . LEU A 1 414 ? 12.188 30.188 -13.008 1 89.88 414 LEU A N 1
ATOM 3240 C CA . LEU A 1 414 ? 12.359 29.156 -11.977 1 89.88 414 LEU A CA 1
ATOM 3241 C C . LEU A 1 414 ? 13.266 29.672 -10.859 1 89.88 414 LEU A C 1
ATOM 3243 O O . LEU A 1 414 ? 13.016 29.391 -9.68 1 89.88 414 LEU A O 1
ATOM 3247 N N . LEU A 1 415 ? 14.227 30.375 -11.242 1 90.06 415 LEU A N 1
ATOM 3248 C CA . LEU A 1 415 ? 15.148 30.906 -10.242 1 90.06 415 LEU A CA 1
ATOM 3249 C C . LEU A 1 415 ? 14.461 31.922 -9.352 1 90.06 415 LEU A C 1
ATOM 3251 O O . LEU A 1 415 ? 14.609 31.906 -8.133 1 90.06 415 LEU A O 1
ATOM 3255 N N . TRP A 1 416 ? 13.695 32.75 -9.969 1 90.81 416 TRP A N 1
ATOM 3256 C CA . TRP A 1 416 ? 12.961 33.75 -9.203 1 90.81 416 TRP A CA 1
ATOM 3257 C C . TRP A 1 416 ? 11.922 33.094 -8.305 1 90.81 416 TRP A C 1
ATOM 3259 O O . TRP A 1 416 ? 11.703 33.531 -7.172 1 90.81 416 TRP A O 1
ATOM 3269 N N . HIS A 1 417 ? 11.328 32.156 -8.859 1 92.44 417 HIS A N 1
ATOM 3270 C CA . HIS A 1 417 ? 10.32 31.422 -8.102 1 92.44 417 HIS A CA 1
ATOM 3271 C C . HIS A 1 417 ? 10.922 30.75 -6.879 1 92.44 417 HIS A C 1
ATOM 3273 O O . HIS A 1 417 ? 10.359 30.812 -5.781 1 92.44 417 HIS A O 1
ATOM 3279 N N . CYS A 1 418 ? 12.016 30.094 -7.039 1 93.81 418 CYS A N 1
ATOM 3280 C CA . CYS A 1 418 ? 12.688 29.406 -5.938 1 93.81 418 CYS A CA 1
ATOM 3281 C C . CYS A 1 418 ? 13.164 30.406 -4.887 1 93.81 418 CYS A C 1
ATOM 3283 O O . CYS A 1 418 ? 13.047 30.156 -3.688 1 93.81 418 CYS A O 1
ATOM 3285 N N . LYS A 1 419 ? 13.648 31.5 -5.371 1 93.5 419 LYS A N 1
ATOM 3286 C CA . LYS A 1 419 ? 14.078 32.562 -4.453 1 93.5 419 LYS A CA 1
ATOM 3287 C C . LYS A 1 419 ? 12.914 33.031 -3.6 1 93.5 419 LYS A C 1
ATOM 3289 O O . LYS A 1 419 ? 13.047 33.188 -2.385 1 93.5 419 LYS A O 1
ATOM 3294 N N . ARG A 1 420 ? 11.82 33.281 -4.215 1 92.38 420 ARG A N 1
ATOM 3295 C CA . ARG A 1 420 ? 10.625 33.75 -3.523 1 92.38 420 ARG A CA 1
ATOM 3296 C C . ARG A 1 420 ? 10.164 32.75 -2.475 1 92.38 420 ARG A C 1
ATOM 3298 O O . ARG A 1 420 ? 9.875 33.125 -1.337 1 92.38 420 ARG A O 1
ATOM 3305 N N . THR A 1 421 ? 10.07 31.484 -2.865 1 94.19 421 THR A N 1
ATOM 3306 C CA . THR A 1 421 ? 9.633 30.438 -1.958 1 94.19 421 THR A CA 1
ATOM 3307 C C . THR A 1 421 ? 10.578 30.328 -0.766 1 94.19 421 THR A C 1
ATOM 3309 O O . THR A 1 421 ? 10.133 30.188 0.377 1 94.19 421 THR A O 1
ATOM 3312 N N . LEU A 1 422 ? 11.844 30.422 -1.053 1 94.38 422 LEU A N 1
ATOM 3313 C CA . LEU A 1 422 ? 12.836 30.328 0.012 1 94.38 422 LEU A CA 1
ATOM 3314 C C . LEU A 1 422 ? 12.695 31.484 0.992 1 94.38 422 LEU A C 1
ATOM 3316 O O . LEU A 1 422 ? 12.805 31.297 2.205 1 94.38 422 LEU A O 1
ATOM 3320 N N . ASN A 1 423 ? 12.43 32.594 0.442 1 91.12 423 ASN A N 1
ATOM 3321 C CA . ASN A 1 423 ? 12.273 33.781 1.292 1 91.12 423 ASN A CA 1
ATOM 3322 C C . ASN A 1 423 ? 11.07 33.625 2.223 1 91.12 423 ASN A C 1
ATOM 3324 O O . ASN A 1 423 ? 11.125 34.062 3.379 1 91.12 423 ASN A O 1
ATOM 3328 N N . ILE A 1 424 ? 10.078 33.094 1.721 1 91 424 ILE A N 1
ATOM 3329 C CA . ILE A 1 424 ? 8.875 32.906 2.523 1 91 424 ILE A CA 1
ATOM 3330 C C . ILE A 1 424 ? 9.148 31.875 3.629 1 91 424 ILE A C 1
ATOM 3332 O O . ILE A 1 424 ? 8.766 32.094 4.781 1 91 424 ILE A O 1
ATOM 3336 N N . VAL A 1 425 ? 9.836 30.812 3.316 1 93 425 VAL A N 1
ATOM 3337 C CA . VAL A 1 425 ? 10.141 29.766 4.285 1 93 425 VAL A CA 1
ATOM 3338 C C . VAL A 1 425 ? 11.078 30.312 5.359 1 93 425 VAL A C 1
ATOM 3340 O O . VAL A 1 425 ? 10.867 30.062 6.551 1 93 425 VAL A O 1
ATOM 3343 N N . ILE A 1 426 ? 12.047 31.094 4.926 1 91.56 426 ILE A N 1
ATOM 3344 C CA . ILE A 1 426 ? 13 31.672 5.867 1 91.56 426 ILE A CA 1
ATOM 3345 C C . ILE A 1 426 ? 12.273 32.625 6.801 1 91.56 426 ILE A C 1
ATOM 3347 O O . ILE A 1 426 ? 12.555 32.688 8 1 91.56 426 ILE A O 1
ATOM 3351 N N . SER A 1 427 ? 11.375 33.312 6.23 1 88.31 427 SER A N 1
ATOM 3352 C CA . SER A 1 427 ? 10.625 34.281 7.027 1 88.31 427 SER A CA 1
ATOM 3353 C C . SER A 1 427 ? 9.781 33.594 8.086 1 88.31 427 SER A C 1
ATOM 3355 O O . SER A 1 427 ? 9.539 34.125 9.164 1 88.31 427 SER A O 1
ATOM 3357 N N . LEU A 1 428 ? 9.352 32.406 7.844 1 87.31 428 LEU A N 1
ATOM 3358 C CA . LEU A 1 428 ? 8.609 31.625 8.812 1 87.31 428 LEU A CA 1
ATOM 3359 C C . LEU A 1 428 ? 9.477 31.281 10.023 1 87.31 428 LEU A C 1
ATOM 3361 O O . LEU A 1 428 ? 9.008 31.328 11.156 1 87.31 428 LEU A O 1
ATOM 3365 N N . PHE A 1 429 ? 10.703 31 9.789 1 86.19 429 PHE A N 1
ATOM 3366 C CA . PHE A 1 429 ? 11.633 30.656 10.859 1 86.19 429 PHE A CA 1
ATOM 3367 C C . PHE A 1 429 ? 11.977 31.875 11.695 1 86.19 429 PHE A C 1
ATOM 3369 O O . PHE A 1 429 ? 12.234 31.766 12.898 1 86.19 429 PHE A O 1
ATOM 3376 N N . ALA A 1 430 ? 11.891 32.969 11.016 1 83.31 430 ALA A N 1
ATOM 3377 C CA . ALA A 1 430 ? 12.328 34.188 11.664 1 83.31 430 ALA A CA 1
ATOM 3378 C C . ALA A 1 430 ? 11.18 34.844 12.422 1 83.31 430 ALA A C 1
ATOM 3380 O O . ALA A 1 430 ? 11.406 35.625 13.344 1 83.31 430 ALA A O 1
ATOM 3381 N N . SER A 1 431 ? 10 34.562 12.133 1 83.06 431 SER A N 1
ATOM 3382 C CA . SER A 1 431 ? 8.828 35.188 12.734 1 83.06 431 SER A CA 1
ATOM 3383 C C . SER A 1 431 ? 8.641 34.75 14.18 1 83.06 431 SER A C 1
ATOM 3385 O O . SER A 1 431 ? 8.445 33.562 14.445 1 83.06 431 SER A O 1
ATOM 3387 N N . PRO A 1 432 ? 8.578 35.562 15.102 1 81 432 PRO A N 1
ATOM 3388 C CA . PRO A 1 432 ? 8.367 35.188 16.5 1 81 432 PRO A CA 1
ATOM 3389 C C . PRO A 1 432 ? 6.992 34.594 16.766 1 81 432 PRO A C 1
ATOM 3391 O O . PRO A 1 432 ? 6.859 33.688 17.594 1 81 432 PRO A O 1
ATOM 3394 N N . LYS A 1 433 ? 6.113 35.156 16.062 1 78.88 433 LYS A N 1
ATOM 3395 C CA . LYS A 1 433 ? 4.758 34.625 16.219 1 78.88 433 LYS A CA 1
ATOM 3396 C C . LYS A 1 433 ? 4.684 33.156 15.836 1 78.88 433 LYS A C 1
ATOM 3398 O O . LYS A 1 433 ? 4.121 32.344 16.578 1 78.88 433 LYS A O 1
ATOM 3403 N N . MET A 1 434 ? 5.262 32.875 14.758 1 79.69 434 MET A N 1
ATOM 3404 C CA . MET A 1 434 ? 5.223 31.5 14.273 1 79.69 434 MET A CA 1
ATOM 3405 C C . MET A 1 434 ? 6.066 30.578 15.156 1 79.69 434 MET A C 1
ATOM 3407 O O . MET A 1 434 ? 5.699 29.438 15.391 1 79.69 434 MET A O 1
ATOM 3411 N N . ARG A 1 435 ? 7.059 31.078 15.688 1 79.69 435 ARG A N 1
ATOM 3412 C CA . ARG A 1 435 ? 7.934 30.281 16.547 1 79.69 435 ARG A CA 1
ATOM 3413 C C . ARG A 1 435 ? 7.25 29.938 17.859 1 79.69 435 ARG A C 1
ATOM 3415 O O . ARG A 1 435 ? 7.477 28.875 18.422 1 79.69 435 ARG A O 1
ATOM 3422 N N . ALA A 1 436 ? 6.41 30.859 18.219 1 78.06 436 ALA A N 1
ATOM 3423 C CA . ALA A 1 436 ? 5.73 30.672 19.5 1 78.06 436 ALA A CA 1
ATOM 3424 C C . ALA A 1 436 ? 4.586 29.672 19.359 1 78.06 436 ALA A C 1
ATOM 3426 O O . ALA A 1 436 ? 4.27 28.953 20.312 1 78.06 436 ALA A O 1
ATOM 3427 N N . GLN A 1 437 ? 4.141 29.625 18.219 1 79.62 437 GLN A N 1
ATOM 3428 C CA . GLN A 1 437 ? 2.906 28.859 18.094 1 79.62 437 GLN A CA 1
ATOM 3429 C C . GLN A 1 437 ? 3.156 27.531 17.391 1 79.62 437 GLN A C 1
ATOM 3431 O O . GLN A 1 437 ? 2.322 26.625 17.453 1 79.62 437 GLN A O 1
ATOM 3436 N N . THR A 1 438 ? 4.266 27.406 16.781 1 81.38 438 THR A N 1
ATOM 3437 C CA . THR A 1 438 ? 4.547 26.156 16.062 1 81.38 438 THR A CA 1
ATOM 3438 C C . THR A 1 438 ? 5.652 25.375 16.766 1 81.38 438 THR A C 1
ATOM 3440 O O . THR A 1 438 ? 6.512 25.953 17.422 1 81.38 438 THR A O 1
ATOM 3443 N N . SER A 1 439 ? 5.512 24.125 16.609 1 81.56 439 SER A N 1
ATOM 3444 C CA . SER A 1 439 ? 6.578 23.281 17.109 1 81.56 439 SER A CA 1
ATOM 3445 C C . SER A 1 439 ? 7.781 23.266 16.172 1 81.56 439 SER A C 1
ATOM 3447 O O . SER A 1 439 ? 7.645 23.547 14.984 1 81.56 439 SER A O 1
ATOM 3449 N N . PRO A 1 440 ? 8.945 23.016 16.672 1 83.12 440 PRO A N 1
ATOM 3450 C CA . PRO A 1 440 ? 10.125 22.906 15.797 1 83.12 440 PRO A CA 1
ATOM 3451 C C . PRO A 1 440 ? 9.945 21.875 14.695 1 83.12 440 PRO A C 1
ATOM 3453 O O . PRO A 1 440 ? 10.398 22.078 13.562 1 83.12 440 PRO A O 1
ATOM 3456 N N . LEU A 1 441 ? 9.266 20.875 15.047 1 84.75 441 LEU A N 1
ATOM 3457 C CA . LEU A 1 441 ? 9.062 19.828 14.062 1 84.75 441 LEU A CA 1
ATOM 3458 C C . LEU A 1 441 ? 8.219 20.328 12.898 1 84.75 441 LEU A C 1
ATOM 3460 O O . LEU A 1 441 ? 8.484 19.984 11.742 1 84.75 441 LEU A O 1
ATOM 3464 N N . GLU A 1 442 ? 7.273 21.078 13.148 1 84.25 442 GLU A N 1
ATOM 3465 C CA . GLU A 1 442 ? 6.426 21.625 12.094 1 84.25 442 GLU A CA 1
ATOM 3466 C C . GLU A 1 442 ? 7.219 22.547 11.172 1 84.25 442 GLU A C 1
ATOM 3468 O O . GLU A 1 442 ? 7.027 22.531 9.961 1 84.25 442 GLU A O 1
ATOM 3473 N N . ARG A 1 443 ? 8.055 23.312 11.766 1 88.06 443 ARG A N 1
ATOM 3474 C CA . ARG A 1 443 ? 8.867 24.219 10.977 1 88.06 443 ARG A CA 1
ATOM 3475 C C . ARG A 1 443 ? 9.867 23.469 10.117 1 88.06 443 ARG A C 1
ATOM 3477 O O . ARG A 1 443 ? 10.086 23.812 8.953 1 88.06 443 ARG A O 1
ATOM 3484 N N . ILE A 1 444 ? 10.414 22.453 10.703 1 87.19 444 ILE A N 1
ATOM 3485 C CA . ILE A 1 444 ? 11.352 21.625 9.961 1 87.19 444 ILE A CA 1
ATOM 3486 C C . ILE A 1 444 ? 10.641 21 8.758 1 87.19 444 ILE A C 1
ATOM 3488 O O . ILE A 1 444 ? 11.195 20.969 7.652 1 87.19 444 ILE A O 1
ATOM 3492 N N . ARG A 1 445 ? 9.516 20.578 8.953 1 88.5 445 ARG A N 1
ATOM 3493 C CA . ARG A 1 445 ? 8.773 19.922 7.883 1 88.5 445 ARG A CA 1
ATOM 3494 C C . ARG A 1 445 ? 8.461 20.891 6.75 1 88.5 445 ARG A C 1
ATOM 3496 O O . ARG A 1 445 ? 8.555 20.531 5.574 1 88.5 445 ARG A O 1
ATOM 3503 N N . VAL A 1 446 ? 8.117 22.094 7.109 1 90.94 446 VAL A N 1
ATOM 3504 C CA . VAL A 1 446 ? 7.855 23.109 6.094 1 90.94 446 VAL A CA 1
ATOM 3505 C C . VAL A 1 446 ? 9.125 23.391 5.293 1 90.94 446 VAL A C 1
ATOM 3507 O O . VAL A 1 446 ? 9.086 23.5 4.066 1 90.94 446 VAL A O 1
ATOM 3510 N N . GLY A 1 447 ? 10.219 23.484 6.035 1 90.25 447 GLY A N 1
ATOM 3511 C CA . GLY A 1 447 ? 11.492 23.703 5.375 1 90.25 447 GLY A CA 1
ATOM 3512 C C . GLY A 1 447 ? 11.875 22.562 4.43 1 90.25 447 GLY A C 1
ATOM 3513 O O . GLY A 1 447 ? 12.352 22.812 3.32 1 90.25 447 GLY A O 1
ATOM 3514 N N . VAL A 1 448 ? 11.562 21.406 4.84 1 87.75 448 VAL A N 1
ATOM 3515 C CA . VAL A 1 448 ? 11.961 20.234 4.066 1 87.75 448 VAL A CA 1
ATOM 3516 C C . VAL A 1 448 ? 11.023 20.062 2.875 1 87.75 448 VAL A C 1
ATOM 3518 O O . VAL A 1 448 ? 11.461 19.734 1.772 1 87.75 448 VAL A O 1
ATOM 3521 N N . LEU A 1 449 ? 9.805 20.312 3.043 1 89.06 449 LEU A N 1
ATOM 3522 C CA . LEU A 1 449 ? 8.805 20.062 2.014 1 89.06 449 LEU A CA 1
ATOM 3523 C C . LEU A 1 449 ? 8.859 21.125 0.924 1 89.06 449 LEU A C 1
ATOM 3525 O O . LEU A 1 449 ? 8.656 20.828 -0.254 1 89.06 449 LEU A O 1
ATOM 3529 N N . TYR A 1 450 ? 9.141 22.328 1.39 1 92.12 450 TYR A N 1
ATOM 3530 C CA . TYR A 1 450 ? 8.984 23.406 0.422 1 92.12 450 TYR A CA 1
ATOM 3531 C C . TYR A 1 450 ? 10.305 24.141 0.215 1 92.12 450 TYR A C 1
ATOM 3533 O O . TYR A 1 450 ? 10.562 24.672 -0.867 1 92.12 450 TYR A O 1
ATOM 3541 N N . GLY A 1 451 ? 11.141 24.219 1.16 1 91.81 451 GLY A N 1
ATOM 3542 C CA . GLY A 1 451 ? 12.398 24.938 1.066 1 91.81 451 GLY A CA 1
ATOM 3543 C C . GLY A 1 451 ? 13.508 24.141 0.407 1 91.81 451 GLY A C 1
ATOM 3544 O O . GLY A 1 451 ? 14.172 24.625 -0.505 1 91.81 451 GLY A O 1
ATOM 3545 N N . VAL A 1 452 ? 13.641 22.969 0.78 1 88.69 452 VAL A N 1
ATOM 3546 C CA . VAL A 1 452 ? 14.766 22.125 0.36 1 88.69 452 VAL A CA 1
ATOM 3547 C C . VAL A 1 452 ? 14.695 21.891 -1.146 1 88.69 452 VAL A C 1
ATOM 3549 O O . VAL A 1 452 ? 15.703 21.984 -1.845 1 88.69 452 VAL A O 1
ATOM 3552 N N . PRO A 1 453 ? 13.57 21.578 -1.694 1 87.88 453 PRO A N 1
ATOM 3553 C CA . PRO A 1 453 ? 13.516 21.375 -3.145 1 87.88 453 PRO A CA 1
ATOM 3554 C C . PRO A 1 453 ? 13.977 22.594 -3.932 1 87.88 453 PRO A C 1
ATOM 3556 O O . PRO A 1 453 ? 14.695 22.469 -4.926 1 87.88 453 PRO A O 1
ATOM 3559 N N . CYS A 1 454 ? 13.57 23.703 -3.467 1 90.5 454 CYS A N 1
ATOM 3560 C CA . CYS A 1 454 ? 13.984 24.938 -4.125 1 90.5 454 CYS A CA 1
ATOM 3561 C C . CYS A 1 454 ? 15.477 25.188 -3.939 1 90.5 454 CYS A C 1
ATOM 3563 O O . CYS A 1 454 ? 16.172 25.594 -4.875 1 90.5 454 CYS A O 1
ATOM 3565 N N . ALA A 1 455 ? 15.961 24.922 -2.797 1 91.12 455 ALA A N 1
ATOM 3566 C CA . ALA A 1 455 ? 17.391 25.078 -2.527 1 91.12 455 ALA A CA 1
ATOM 3567 C C . ALA A 1 455 ? 18.219 24.141 -3.391 1 91.12 455 ALA A C 1
ATOM 3569 O O . ALA A 1 455 ? 19.266 24.531 -3.922 1 91.12 455 ALA A O 1
ATOM 3570 N N . GLU A 1 456 ? 17.766 22.984 -3.49 1 84.31 456 GLU A N 1
ATOM 3571 C CA . GLU A 1 456 ? 18.453 22 -4.305 1 84.31 456 GLU A CA 1
ATOM 3572 C C . GLU A 1 456 ? 18.531 22.438 -5.766 1 84.31 456 GLU A C 1
ATOM 3574 O O . GLU A 1 456 ? 19.562 22.281 -6.418 1 84.31 456 GLU A O 1
ATOM 3579 N N . TYR A 1 457 ? 17.484 22.906 -6.234 1 86.56 457 TYR A N 1
ATOM 3580 C CA . TYR A 1 457 ? 17.453 23.375 -7.613 1 86.56 457 TYR A CA 1
ATOM 3581 C C . TYR A 1 457 ? 18.438 24.531 -7.805 1 86.56 457 TYR A C 1
ATOM 3583 O O . TYR A 1 457 ? 19.141 24.594 -8.805 1 86.56 457 TYR A O 1
ATOM 3591 N N . LEU A 1 458 ? 18.438 25.438 -6.926 1 88.38 458 LEU A N 1
ATOM 3592 C CA . LEU A 1 458 ? 19.328 26.578 -7.004 1 88.38 458 LEU A CA 1
ATOM 3593 C C . LEU A 1 458 ? 20.781 26.141 -6.961 1 88.38 458 LEU A C 1
ATOM 3595 O O . LEU A 1 458 ? 21.625 26.672 -7.699 1 88.38 458 LEU A O 1
ATOM 3599 N N . ILE A 1 459 ? 21.047 25.203 -6.176 1 84.44 459 ILE A N 1
ATOM 3600 C CA . ILE A 1 459 ? 22.406 24.688 -6.047 1 84.44 459 ILE A CA 1
ATOM 3601 C C . ILE A 1 459 ? 22.844 24.047 -7.355 1 84.44 459 ILE A C 1
ATOM 3603 O O . ILE A 1 459 ? 23.953 24.281 -7.832 1 84.44 459 ILE A O 1
ATOM 3607 N N . LEU A 1 460 ? 22 23.328 -7.898 1 80.75 460 LEU A N 1
ATOM 3608 C CA . LEU A 1 460 ? 22.328 22.656 -9.156 1 80.75 460 LEU A CA 1
ATOM 3609 C C . LEU A 1 460 ? 22.547 23.672 -10.266 1 80.75 460 LEU A C 1
ATOM 3611 O O . LEU A 1 460 ? 23.438 23.516 -11.102 1 80.75 460 LEU A O 1
ATOM 3615 N N . ASN A 1 461 ? 21.734 24.625 -10.289 1 82.12 461 ASN A N 1
ATOM 3616 C CA . ASN A 1 461 ? 21.875 25.672 -11.305 1 82.12 461 ASN A CA 1
ATOM 3617 C C . ASN A 1 461 ? 23.156 26.469 -11.133 1 82.12 461 ASN A C 1
ATOM 3619 O O . ASN A 1 461 ? 23.781 26.875 -12.117 1 82.12 461 ASN A O 1
ATOM 3623 N N . LEU A 1 462 ? 23.484 26.688 -9.977 1 80.81 462 LEU A N 1
ATOM 3624 C CA . LEU A 1 462 ? 24.719 27.422 -9.695 1 80.81 462 LEU A CA 1
ATOM 3625 C C . LEU A 1 462 ? 25.938 26.609 -10.086 1 80.81 462 LEU A C 1
ATOM 3627 O O . LEU A 1 462 ? 26.938 27.156 -10.562 1 80.81 462 LEU A O 1
ATOM 3631 N N . LYS A 1 463 ? 25.812 25.344 -9.969 1 75.19 463 LYS A N 1
ATOM 3632 C CA . LYS A 1 463 ? 26.906 24.453 -10.336 1 75.19 463 LYS A CA 1
ATOM 3633 C C . LYS A 1 463 ? 27.031 24.344 -11.852 1 75.19 463 LYS A C 1
ATOM 3635 O O . LYS A 1 463 ? 28.141 24.312 -12.391 1 75.19 463 LYS A O 1
ATOM 3640 N N . GLU A 1 464 ? 25.938 24.234 -12.477 1 73.69 464 GLU A N 1
ATOM 3641 C CA . GLU A 1 464 ? 25.922 24.031 -13.922 1 73.69 464 GLU A CA 1
ATOM 3642 C C . GLU A 1 464 ? 26.328 25.297 -14.664 1 73.69 464 GLU A C 1
ATOM 3644 O O . GLU A 1 464 ? 26.938 25.234 -15.734 1 73.69 464 GLU A O 1
ATOM 3649 N N . HIS A 1 465 ? 26.031 26.406 -14.117 1 70.88 465 HIS A N 1
ATOM 3650 C CA . HIS A 1 465 ? 26.266 27.641 -14.844 1 70.88 465 HIS A CA 1
ATOM 3651 C C . HIS A 1 465 ? 27.359 28.484 -14.18 1 70.88 465 HIS A C 1
ATOM 3653 O O . HIS A 1 465 ? 27.375 29.703 -14.312 1 70.88 465 HIS A O 1
ATOM 3659 N N . SER A 1 466 ? 28.141 27.891 -13.305 1 62.78 466 SER A N 1
ATOM 3660 C CA . SER A 1 466 ? 29.234 28.594 -12.617 1 62.78 466 SER A CA 1
ATOM 3661 C C . SER A 1 466 ? 30.141 29.297 -13.617 1 62.78 466 SER A C 1
ATOM 3663 O O . SER A 1 466 ? 30.719 30.344 -13.297 1 62.78 466 SER A O 1
ATOM 3665 N N . GLY A 1 467 ? 30.266 28.703 -14.766 1 54.78 467 GLY A N 1
ATOM 3666 C CA . GLY A 1 467 ? 31.172 29.312 -15.727 1 54.78 467 GLY A CA 1
ATOM 3667 C C . GLY A 1 467 ? 30.516 30.391 -16.578 1 54.78 467 GLY A C 1
ATOM 3668 O O . GLY A 1 467 ? 31.188 31.094 -17.312 1 54.78 467 GLY A O 1
ATOM 3669 N N . GLU A 1 468 ? 29.266 30.344 -16.531 1 54.62 468 GLU A N 1
ATOM 3670 C CA . GLU A 1 468 ? 28.625 31.297 -17.438 1 54.62 468 GLU A CA 1
ATOM 3671 C C . GLU A 1 468 ? 28.516 32.688 -16.781 1 54.62 468 GLU A C 1
ATOM 3673 O O . GLU A 1 468 ? 27.922 32.812 -15.711 1 54.62 468 GLU A O 1
ATOM 3678 N N . ASN A 1 469 ? 29.578 33.406 -16.688 1 47.44 469 ASN A N 1
ATOM 3679 C CA . ASN A 1 469 ? 29.672 34.781 -16.266 1 47.44 469 ASN A CA 1
ATOM 3680 C C . ASN A 1 469 ? 28.453 35.594 -16.703 1 47.44 469 ASN A C 1
ATOM 3682 O O . ASN A 1 469 ? 28.469 36.812 -16.688 1 47.44 469 ASN A O 1
ATOM 3686 N N . GLU A 1 470 ? 27.594 35.062 -17.562 1 48.12 470 GLU A N 1
ATOM 3687 C CA . GLU A 1 470 ? 26.656 36.031 -18.078 1 48.12 470 GLU A CA 1
ATOM 3688 C C . GLU A 1 470 ? 25.656 36.469 -17 1 48.12 470 GLU A C 1
ATOM 3690 O O . GLU A 1 470 ? 24.812 35.656 -16.578 1 48.12 470 GLU A O 1
ATOM 3695 N N . LEU A 1 471 ? 26.109 37.281 -16.078 1 48.5 471 LEU A N 1
ATOM 3696 C CA . LEU A 1 471 ? 25.25 38.094 -15.227 1 48.5 471 LEU A CA 1
ATOM 3697 C C . LEU A 1 471 ? 24.047 38.625 -16 1 48.5 471 LEU A C 1
ATOM 3699 O O . LEU A 1 471 ? 24.062 39.75 -16.5 1 48.5 471 LEU A O 1
ATOM 3703 N N . LYS A 1 472 ? 23.438 37.812 -16.797 1 54.84 472 LYS A N 1
ATOM 3704 C CA . LYS A 1 472 ? 22.375 38.406 -17.594 1 54.84 472 LYS A CA 1
ATOM 3705 C C . LYS A 1 472 ? 21.328 39.062 -16.703 1 54.84 472 LYS A C 1
ATOM 3707 O O . LYS A 1 472 ? 20.938 38.5 -15.672 1 54.84 472 LYS A O 1
ATOM 3712 N N . ASP A 1 473 ? 21.141 40.406 -16.797 1 56.16 473 ASP A N 1
ATOM 3713 C CA . ASP A 1 473 ? 20.281 41.375 -16.141 1 56.16 473 ASP A CA 1
ATOM 3714 C C . ASP A 1 473 ? 18.969 40.75 -15.695 1 56.16 473 ASP A C 1
ATOM 3716 O O . ASP A 1 473 ? 18.328 41.219 -14.758 1 56.16 473 ASP A O 1
ATOM 3720 N N . HIS A 1 474 ? 18.672 39.438 -16.109 1 71.06 474 HIS A N 1
ATOM 3721 C CA . HIS A 1 474 ? 17.328 38.969 -15.797 1 71.06 474 HIS A CA 1
ATOM 3722 C C . HIS A 1 474 ? 17.359 37.781 -14.828 1 71.06 474 HIS A C 1
ATOM 3724 O O . HIS A 1 474 ? 16.328 37.188 -14.516 1 71.06 474 HIS A O 1
ATOM 3730 N N . LEU A 1 475 ? 18.609 37.625 -14.266 1 79.25 475 LEU A N 1
ATOM 3731 C CA . LEU A 1 475 ? 18.734 36.531 -13.312 1 79.25 475 LEU A CA 1
ATOM 3732 C C . LEU A 1 475 ? 19.047 37.062 -11.914 1 79.25 475 LEU A C 1
ATOM 3734 O O . LEU A 1 475 ? 19.625 38.125 -11.758 1 79.25 475 LEU A O 1
ATOM 3738 N N . PRO A 1 476 ? 18.516 36.406 -10.891 1 85.19 476 PRO A N 1
ATOM 3739 C CA . PRO A 1 476 ? 18.891 36.781 -9.531 1 85.19 476 PRO A CA 1
ATOM 3740 C C . PRO A 1 476 ? 20.391 36.625 -9.273 1 85.19 476 PRO A C 1
ATOM 3742 O O . PRO A 1 476 ? 21.047 35.781 -9.867 1 85.19 476 PRO A O 1
ATOM 3745 N N . SER A 1 477 ? 20.859 37.5 -8.453 1 82 477 SER A N 1
ATOM 3746 C CA . SER A 1 477 ? 22.281 37.5 -8.109 1 82 477 SER A CA 1
ATOM 3747 C C . SER A 1 477 ? 22.672 36.188 -7.457 1 82 477 SER A C 1
ATOM 3749 O O . SER A 1 477 ? 22.031 35.719 -6.512 1 82 477 SER A O 1
ATOM 3751 N N . PRO A 1 478 ? 23.656 35.531 -7.977 1 81.81 478 PRO A N 1
ATOM 3752 C CA . PRO A 1 478 ? 24.125 34.281 -7.371 1 81.81 478 PRO A CA 1
ATOM 3753 C C . PRO A 1 478 ? 24.469 34.406 -5.891 1 81.81 478 PRO A C 1
ATOM 3755 O O . PRO A 1 478 ? 24.234 33.5 -5.102 1 81.81 478 PRO A O 1
ATOM 3758 N N . LEU A 1 479 ? 24.984 35.625 -5.523 1 79.62 479 LEU A N 1
ATOM 3759 C CA . LEU A 1 479 ? 25.328 35.844 -4.129 1 79.62 479 LEU A CA 1
ATOM 3760 C C . LEU A 1 479 ? 24.078 35.844 -3.25 1 79.62 479 LEU A C 1
ATOM 3762 O O . LEU A 1 479 ? 24.109 35.344 -2.121 1 79.62 479 LEU A O 1
ATOM 3766 N N . GLU A 1 480 ? 23.094 36.438 -3.797 1 85.38 480 GLU A N 1
ATOM 3767 C CA . GLU A 1 480 ? 21.844 36.469 -3.053 1 85.38 480 GLU A CA 1
ATOM 3768 C C . GLU A 1 480 ? 21.266 35.062 -2.893 1 85.38 480 GLU A C 1
ATOM 3770 O O . GLU A 1 480 ? 20.703 34.75 -1.85 1 85.38 480 GLU A O 1
ATOM 3775 N N . LEU A 1 481 ? 21.406 34.312 -3.916 1 87.94 481 LEU A N 1
ATOM 3776 C CA . LEU A 1 481 ? 20.906 32.938 -3.867 1 87.94 481 LEU A CA 1
ATOM 3777 C C . LEU A 1 481 ? 21.672 32.094 -2.836 1 87.94 481 LEU A C 1
ATOM 3779 O O . LEU A 1 481 ? 21.078 31.359 -2.064 1 87.94 481 LEU A O 1
ATOM 3783 N N . ILE A 1 482 ? 22.922 32.281 -2.783 1 85 482 ILE A N 1
ATOM 3784 C CA . ILE A 1 482 ? 23.75 31.547 -1.838 1 85 482 ILE A CA 1
ATOM 3785 C C . ILE A 1 482 ? 23.406 31.969 -0.411 1 85 482 ILE A C 1
ATOM 3787 O O . ILE A 1 482 ? 23.344 31.125 0.493 1 85 482 ILE A O 1
ATOM 3791 N N . ARG A 1 483 ? 23.156 33.219 -0.246 1 86.75 483 ARG A N 1
ATOM 3792 C CA . ARG A 1 483 ? 22.781 33.719 1.071 1 86.75 483 ARG A CA 1
ATOM 3793 C C . ARG A 1 483 ? 21.453 33.094 1.525 1 86.75 483 ARG A C 1
ATOM 3795 O O . ARG A 1 483 ? 21.312 32.75 2.693 1 86.75 483 ARG A O 1
ATOM 3802 N N . ASN A 1 484 ? 20.578 33.062 0.612 1 89.88 484 ASN A N 1
ATOM 3803 C CA . ASN A 1 484 ? 19.297 32.469 0.943 1 89.88 484 ASN A CA 1
ATOM 3804 C C . ASN A 1 484 ? 19.422 31 1.301 1 89.88 484 ASN A C 1
ATOM 3806 O O . ASN A 1 484 ? 18.797 30.516 2.25 1 89.88 484 ASN A O 1
ATOM 3810 N N . ILE A 1 485 ? 20.188 30.266 0.54 1 90.62 485 ILE A N 1
ATOM 3811 C CA . ILE A 1 485 ? 20.391 28.844 0.809 1 90.62 485 ILE A CA 1
ATOM 3812 C C . ILE A 1 485 ? 21.078 28.672 2.164 1 90.62 485 ILE A C 1
ATOM 3814 O O . ILE A 1 485 ? 20.688 27.812 2.959 1 90.62 485 ILE A O 1
ATOM 3818 N N . SER A 1 486 ? 22 29.516 2.432 1 87.75 486 SER A N 1
ATOM 3819 C CA . SER A 1 486 ? 22.719 29.453 3.701 1 87.75 486 SER A CA 1
ATOM 3820 C C . SER A 1 486 ? 21.781 29.766 4.871 1 87.75 486 SER A C 1
ATOM 3822 O O . SER A 1 486 ? 21.922 29.172 5.949 1 87.75 486 SER A O 1
ATOM 3824 N N . ALA A 1 487 ? 20.984 30.75 4.605 1 91.06 487 ALA A N 1
ATOM 3825 C CA . ALA A 1 487 ? 20.031 31.094 5.645 1 91.06 487 ALA A CA 1
ATOM 3826 C C . ALA A 1 487 ? 19.094 29.922 5.953 1 91.06 487 ALA A C 1
ATOM 3828 O O . ALA A 1 487 ? 18.781 29.672 7.117 1 91.06 487 ALA A O 1
ATOM 3829 N N . LEU A 1 488 ? 18.656 29.25 4.984 1 92.06 488 LEU A N 1
ATOM 3830 C CA . LEU A 1 488 ? 17.797 28.078 5.188 1 92.06 488 LEU A CA 1
ATOM 3831 C C . LEU A 1 488 ? 18.531 27 5.965 1 92.06 488 LEU A C 1
ATOM 3833 O O . LEU A 1 488 ? 17.984 26.406 6.895 1 92.06 488 LEU A O 1
ATOM 3837 N N . VAL A 1 489 ? 19.719 26.75 5.582 1 87.38 489 VAL A N 1
ATOM 3838 C CA . VAL A 1 489 ? 20.531 25.719 6.23 1 87.38 489 VAL A CA 1
ATOM 3839 C C . VAL A 1 489 ? 20.734 26.078 7.703 1 87.38 489 VAL A C 1
ATOM 3841 O O . VAL A 1 489 ? 20.641 25.203 8.57 1 87.38 489 VAL A O 1
ATOM 3844 N N . SER A 1 490 ? 20.953 27.312 7.938 1 87.06 490 SER A N 1
ATOM 3845 C CA . SER A 1 490 ? 21.141 27.766 9.312 1 87.06 490 SER A CA 1
ATOM 3846 C C . SER A 1 490 ? 19.859 27.594 10.125 1 87.06 490 SER A C 1
ATOM 3848 O O . SER A 1 490 ? 19.906 27.234 11.297 1 87.06 490 SER A O 1
ATOM 3850 N N . CYS A 1 491 ? 18.781 27.984 9.5 1 88.19 491 CYS A N 1
ATOM 3851 C CA . CYS A 1 491 ? 17.484 27.844 10.156 1 88.19 491 CYS A CA 1
ATOM 3852 C C . CYS A 1 491 ? 17.188 26.391 10.492 1 88.19 491 CYS A C 1
ATOM 3854 O O . CYS A 1 491 ? 16.75 26.078 11.594 1 88.19 491 CYS A O 1
ATOM 3856 N N . LEU A 1 492 ? 17.438 25.516 9.586 1 86.62 492 LEU A N 1
ATOM 3857 C CA . LEU A 1 492 ? 17.203 24.094 9.797 1 86.62 492 LEU A CA 1
ATOM 3858 C C . LEU A 1 492 ? 18.125 23.531 10.875 1 86.62 492 LEU A C 1
ATOM 3860 O O . LEU A 1 492 ? 17.703 22.734 11.711 1 86.62 492 LEU A O 1
ATOM 3864 N N . ASN A 1 493 ? 19.281 24 10.852 1 81.81 493 ASN A N 1
ATOM 3865 C CA . ASN A 1 493 ? 20.25 23.562 11.844 1 81.81 493 ASN A CA 1
ATOM 3866 C C . ASN A 1 493 ? 19.828 23.938 13.258 1 81.81 493 ASN A C 1
ATOM 3868 O O . ASN A 1 493 ? 19.969 23.156 14.195 1 81.81 493 ASN A O 1
ATOM 3872 N N . GLN A 1 494 ? 19.312 25.109 13.359 1 82.06 494 GLN A N 1
ATOM 3873 C CA . GLN A 1 494 ? 18.859 25.578 14.656 1 82.06 494 GLN A CA 1
ATOM 3874 C C . GLN A 1 494 ? 17.672 24.766 15.164 1 82.06 494 GLN A C 1
ATOM 3876 O O . GLN A 1 494 ? 17.609 24.438 16.344 1 82.06 494 GLN A O 1
ATOM 3881 N N . GLU A 1 495 ? 16.828 24.453 14.289 1 82.81 495 GLU A N 1
ATOM 3882 C CA . GLU A 1 495 ? 15.648 23.703 14.68 1 82.81 495 GLU A CA 1
ATOM 3883 C C . GLU A 1 495 ? 16 22.25 14.992 1 82.81 495 GLU A C 1
ATOM 3885 O O . GLU A 1 495 ? 15.391 21.625 15.867 1 82.81 495 GLU A O 1
ATOM 3890 N N . TYR A 1 496 ? 16.906 21.719 14.227 1 75.69 496 TYR A N 1
ATOM 3891 C CA . TYR A 1 496 ? 17.297 20.328 14.414 1 75.69 496 TYR A CA 1
ATOM 3892 C C . TYR A 1 496 ? 17.891 20.109 15.805 1 75.69 496 TYR A C 1
ATOM 3894 O O . TYR A 1 496 ? 17.688 19.062 16.422 1 75.69 496 TYR A O 1
ATOM 3902 N N . HIS A 1 497 ? 18.469 21.016 16.266 1 71.25 497 HIS A N 1
ATOM 3903 C CA . HIS A 1 497 ? 19.078 20.922 17.594 1 71.25 497 HIS A CA 1
ATOM 3904 C C . HIS A 1 497 ? 18.031 21.062 18.688 1 71.25 497 HIS A C 1
ATOM 3906 O O . HIS A 1 497 ? 18.234 20.609 19.812 1 71.25 497 HIS A O 1
ATOM 3912 N N . ALA A 1 498 ? 17.031 21.656 18.312 1 65.56 498 ALA A N 1
ATOM 3913 C CA . ALA A 1 498 ? 15.961 21.875 19.281 1 65.56 498 ALA A CA 1
ATOM 3914 C C . ALA A 1 498 ? 15.117 20.625 19.469 1 65.56 498 ALA A C 1
ATOM 3916 O O . ALA A 1 498 ? 14.414 20.469 20.469 1 65.56 498 ALA A O 1
ATOM 3917 N N . VAL A 1 499 ? 15.219 19.812 18.484 1 62.5 499 VAL A N 1
ATOM 3918 C CA . VAL A 1 499 ? 14.367 18.625 18.531 1 62.5 499 VAL A CA 1
ATOM 3919 C C . VAL A 1 499 ? 15.18 17.406 18.984 1 62.5 499 VAL A C 1
ATOM 3921 O O . VAL A 1 499 ? 16.234 17.125 18.422 1 62.5 499 VAL A O 1
ATOM 3924 N N . ASP A 1 500 ? 14.906 16.922 20.062 1 55.75 500 ASP A N 1
ATOM 3925 C CA . ASP A 1 500 ? 15.641 15.797 20.625 1 55.75 500 ASP A CA 1
ATOM 3926 C C . ASP A 1 500 ? 15.523 14.57 19.734 1 55.75 500 ASP A C 1
ATOM 3928 O O . ASP A 1 500 ? 16.438 13.734 19.703 1 55.75 500 ASP A O 1
ATOM 3932 N N . GLN A 1 501 ? 14.438 14.531 19.031 1 54.56 501 GLN A N 1
ATOM 3933 C CA . GLN A 1 501 ? 14.148 13.211 18.469 1 54.56 501 GLN A CA 1
ATOM 3934 C C . GLN A 1 501 ? 14 13.281 16.953 1 54.56 501 GLN A C 1
ATOM 3936 O O . GLN A 1 501 ? 12.945 12.922 16.422 1 54.56 501 GLN A O 1
ATOM 3941 N N . LEU A 1 502 ? 14.969 13.891 16.375 1 56.06 502 LEU A N 1
ATOM 3942 C CA . LEU A 1 502 ? 14.727 13.914 14.938 1 56.06 502 LEU A CA 1
ATOM 3943 C C . LEU A 1 502 ? 15.242 12.641 14.273 1 56.06 502 LEU A C 1
ATOM 3945 O O . LEU A 1 502 ? 16.344 12.18 14.586 1 56.06 502 LEU A O 1
ATOM 3949 N N . LYS A 1 503 ? 14.383 12.078 13.594 1 62.09 503 LYS A N 1
ATOM 3950 C CA . LYS A 1 503 ? 14.75 10.852 12.891 1 62.09 503 LYS A CA 1
ATOM 3951 C C . LYS A 1 503 ? 15.781 11.133 11.797 1 62.09 503 LYS A C 1
ATOM 3953 O O . LYS A 1 503 ? 15.953 12.281 11.383 1 62.09 503 LYS A O 1
ATOM 3958 N N . LEU A 1 504 ? 16.359 10.164 11.469 1 53.06 504 LEU A N 1
ATOM 3959 C CA . LEU A 1 504 ? 17.5 10.086 10.578 1 53.06 504 LEU A CA 1
ATOM 3960 C C . LEU A 1 504 ? 17.203 10.727 9.234 1 53.06 504 LEU A C 1
ATOM 3962 O O . LEU A 1 504 ? 18.062 11.375 8.633 1 53.06 504 LEU A O 1
ATOM 3966 N N . SER A 1 505 ? 16.078 10.742 8.914 1 60 505 SER A N 1
ATOM 3967 C CA . SER A 1 505 ? 15.773 11.234 7.574 1 60 505 SER A CA 1
ATOM 3968 C C . SER A 1 505 ? 15.914 12.75 7.5 1 60 505 SER A C 1
ATOM 3970 O O . SER A 1 505 ? 16.406 13.289 6.508 1 60 505 SER A O 1
ATOM 3972 N N . TYR A 1 506 ? 15.578 13.422 8.508 1 64.69 506 TYR A N 1
ATOM 3973 C CA . TYR A 1 506 ? 15.703 14.875 8.547 1 64.69 506 TYR A CA 1
ATOM 3974 C C . TYR A 1 506 ? 17.172 15.289 8.625 1 64.69 506 TYR A C 1
ATOM 3976 O O . TYR A 1 506 ? 17.594 16.203 7.922 1 64.69 506 TYR A O 1
ATOM 3984 N N . ILE A 1 507 ? 17.75 14.484 9.32 1 65.06 507 ILE A N 1
ATOM 3985 C CA . ILE A 1 507 ? 19.172 14.781 9.508 1 65.06 507 ILE A CA 1
ATOM 3986 C C . ILE A 1 507 ? 19.922 14.562 8.203 1 65.06 507 ILE A C 1
ATOM 3988 O O . ILE A 1 507 ? 20.766 15.383 7.816 1 65.06 507 ILE A O 1
ATOM 3992 N N . ASN A 1 508 ? 19.547 13.578 7.543 1 65.19 508 ASN A N 1
ATOM 3993 C CA . ASN A 1 508 ? 20.203 13.273 6.273 1 65.19 508 ASN A CA 1
ATOM 3994 C C . ASN A 1 508 ? 19.906 14.344 5.227 1 65.19 508 ASN A C 1
ATOM 3996 O O . ASN A 1 508 ? 20.781 14.703 4.438 1 65.19 508 ASN A O 1
ATOM 4000 N N . THR A 1 509 ? 18.797 14.797 5.234 1 69.19 509 THR A N 1
ATOM 4001 C CA . THR A 1 509 ? 18.438 15.844 4.293 1 69.19 509 THR A CA 1
ATOM 4002 C C . THR A 1 509 ? 19.219 17.125 4.574 1 69.19 509 THR A C 1
ATOM 4004 O O . THR A 1 509 ? 19.734 17.766 3.654 1 69.19 509 THR A O 1
ATOM 4007 N N . TYR A 1 510 ? 19.281 17.391 5.809 1 72.62 510 TYR A N 1
ATOM 4008 C CA . TYR A 1 510 ? 20.047 18.578 6.207 1 72.62 510 TYR A CA 1
ATOM 4009 C C . TYR A 1 510 ? 21.516 18.422 5.832 1 72.62 510 TYR A C 1
ATOM 4011 O O . TYR A 1 510 ? 22.125 19.344 5.277 1 72.62 510 TYR A O 1
ATOM 4019 N N . ARG A 1 511 ? 22.016 17.297 6.055 1 70.94 511 ARG A N 1
ATOM 4020 C CA . ARG A 1 511 ? 23.422 17.062 5.777 1 70.94 511 ARG A CA 1
ATOM 4021 C C . ARG A 1 511 ? 23.703 17.109 4.281 1 70.94 511 ARG A C 1
ATOM 4023 O O . ARG A 1 511 ? 24.734 17.625 3.854 1 70.94 511 ARG A O 1
ATOM 4030 N N . SER A 1 512 ? 22.844 16.609 3.596 1 74.06 512 SER A N 1
ATOM 4031 C CA . SER A 1 512 ? 23.016 16.625 2.145 1 74.06 512 SER A CA 1
ATOM 4032 C C . SER A 1 512 ? 22.984 18.062 1.601 1 74.06 512 SER A C 1
ATOM 4034 O O . SER A 1 512 ? 23.75 18.391 0.693 1 74.06 512 SER A O 1
ATOM 4036 N N . LEU A 1 513 ? 22.141 18.828 2.188 1 79.38 513 LEU A N 1
ATOM 4037 C CA . LEU A 1 513 ? 22.031 20.219 1.757 1 79.38 513 LEU A CA 1
ATOM 4038 C C . LEU A 1 513 ? 23.266 21.016 2.176 1 79.38 513 LEU A C 1
ATOM 4040 O O . LEU A 1 513 ? 23.766 21.828 1.4 1 79.38 513 LEU A O 1
ATOM 4044 N N . GLU A 1 514 ? 23.625 20.703 3.318 1 78.94 514 GLU A N 1
ATOM 4045 C CA . GLU A 1 514 ? 24.812 21.375 3.828 1 78.94 514 GLU A CA 1
ATOM 4046 C C . GLU A 1 514 ? 26.047 21.016 3.012 1 78.94 514 GLU A C 1
ATOM 4048 O O . GLU A 1 514 ? 26.859 21.875 2.691 1 78.94 514 GLU A O 1
ATOM 4053 N N . CYS A 1 515 ? 26.109 19.828 2.666 1 74.69 515 CYS A N 1
ATOM 4054 C CA . CYS A 1 515 ? 27.234 19.375 1.855 1 74.69 515 CYS A CA 1
ATOM 4055 C C . CYS A 1 515 ? 27.188 20 0.467 1 74.69 515 CYS A C 1
ATOM 4057 O O . CYS A 1 515 ? 28.234 20.406 -0.064 1 74.69 515 CYS A O 1
ATOM 4059 N N . ALA A 1 516 ? 26.094 20.062 -0.076 1 75.75 516 ALA A N 1
ATOM 4060 C CA . ALA A 1 516 ? 25.938 20.656 -1.403 1 75.75 516 ALA A CA 1
ATOM 4061 C C . ALA A 1 516 ? 26.312 22.141 -1.393 1 75.75 516 ALA A C 1
ATOM 4063 O O . ALA A 1 516 ? 26.938 22.641 -2.326 1 75.75 516 ALA A O 1
ATOM 4064 N N . LEU A 1 517 ? 25.938 22.766 -0.372 1 78.81 517 LEU A N 1
ATOM 4065 C CA . LEU A 1 517 ? 26.25 24.188 -0.226 1 78.81 517 LEU A CA 1
ATOM 4066 C C . LEU A 1 517 ? 27.766 24.375 -0.068 1 78.81 517 LEU A C 1
ATOM 4068 O O . LEU A 1 517 ? 28.344 25.266 -0.689 1 78.81 517 LEU A O 1
ATOM 4072 N N . ASN A 1 518 ? 28.359 23.516 0.638 1 73.88 518 ASN A N 1
ATOM 4073 C CA . ASN A 1 518 ? 29.797 23.594 0.859 1 73.88 518 ASN A CA 1
ATOM 4074 C C . ASN A 1 518 ? 30.578 23.344 -0.425 1 73.88 518 ASN A C 1
ATOM 4076 O O . ASN A 1 518 ? 31.625 23.953 -0.656 1 73.88 518 ASN A O 1
ATOM 4080 N N . ASP A 1 519 ? 30.125 22.516 -1.201 1 73.69 519 ASP A N 1
ATOM 4081 C CA . ASP A 1 519 ? 30.766 22.234 -2.475 1 73.69 519 ASP A CA 1
ATOM 4082 C C . ASP A 1 519 ? 30.766 23.453 -3.385 1 73.69 519 ASP A C 1
ATOM 4084 O O . ASP A 1 519 ? 31.75 23.703 -4.094 1 73.69 519 ASP A O 1
ATOM 4088 N N . ILE A 1 520 ? 29.781 24.156 -3.352 1 74.25 520 ILE A N 1
ATOM 4089 C CA . ILE A 1 520 ? 29.688 25.359 -4.172 1 74.25 520 ILE A CA 1
ATOM 4090 C C . ILE A 1 520 ? 30.594 26.453 -3.607 1 74.25 520 ILE A C 1
ATOM 4092 O O . ILE A 1 520 ? 31.25 27.172 -4.363 1 74.25 520 ILE A O 1
ATOM 4096 N N . LEU A 1 521 ? 30.578 26.469 -2.33 1 71 521 LEU A N 1
ATOM 4097 C CA . LEU A 1 521 ? 31.391 27.5 -1.685 1 71 521 LEU A CA 1
ATOM 4098 C C . LEU A 1 521 ? 32.875 27.219 -1.87 1 71 521 LEU A C 1
ATOM 4100 O O . LEU A 1 521 ? 33.656 28.156 -2.029 1 71 521 LEU A O 1
ATOM 4104 N N . ASN A 1 522 ? 33.156 25.906 -1.98 1 63.44 522 ASN A N 1
ATOM 4105 C CA . ASN A 1 522 ? 34.531 25.531 -2.141 1 63.44 522 ASN A CA 1
ATOM 4106 C C . ASN A 1 522 ? 34.969 25.562 -3.605 1 63.44 522 ASN A C 1
ATOM 4108 O O . ASN A 1 522 ? 36.156 25.672 -3.908 1 63.44 522 ASN A O 1
ATOM 4112 N N . SER A 1 523 ? 34.125 25.172 -4.512 1 58.03 523 SER A N 1
ATOM 4113 C CA . SER A 1 523 ? 34.5 25.141 -5.922 1 58.03 523 SER A CA 1
ATOM 4114 C C . SER A 1 523 ? 34.906 26.531 -6.414 1 58.03 523 SER A C 1
ATOM 4116 O O . SER A 1 523 ? 35.344 26.672 -7.551 1 58.03 523 SER A O 1
ATOM 4118 N N . GLY A 1 524 ? 35.375 27.469 -5.52 1 53.22 524 GLY A N 1
ATOM 4119 C CA . GLY A 1 524 ? 35.906 28.75 -5.938 1 53.22 524 GLY A CA 1
ATOM 4120 C C . GLY A 1 524 ? 34.844 29.688 -6.496 1 53.22 524 GLY A C 1
ATOM 4121 O O . GLY A 1 524 ? 35.156 30.781 -6.98 1 53.22 524 GLY A O 1
ATOM 4122 N N . LEU A 1 525 ? 33.75 29.219 -6.73 1 49.47 525 LEU A N 1
ATOM 4123 C CA . LEU A 1 525 ? 32.75 30.094 -7.309 1 49.47 525 LEU A CA 1
ATOM 4124 C C . LEU A 1 525 ? 32.562 31.344 -6.445 1 49.47 525 LEU A C 1
ATOM 4126 O O . LEU A 1 525 ? 32.25 32.406 -6.965 1 49.47 525 LEU A O 1
ATOM 4130 N N . ILE A 1 526 ? 32.688 31.234 -5.172 1 47.75 526 ILE A N 1
ATOM 4131 C CA . ILE A 1 526 ? 32.562 32.406 -4.34 1 47.75 526 ILE A CA 1
ATOM 4132 C C . ILE A 1 526 ? 33.656 33.406 -4.672 1 47.75 526 ILE A C 1
ATOM 4134 O O . ILE A 1 526 ? 33.438 34.625 -4.68 1 47.75 526 ILE A O 1
ATOM 4138 N N . TYR A 1 527 ? 34.812 32.875 -4.887 1 44.28 527 TYR A N 1
ATOM 4139 C CA . TYR A 1 527 ? 35.906 33.812 -5.172 1 44.28 527 TYR A CA 1
ATOM 4140 C C . TYR A 1 527 ? 35.594 34.656 -6.391 1 44.28 527 TYR A C 1
ATOM 4142 O O . TYR A 1 527 ? 35.906 35.844 -6.426 1 44.28 527 TYR A O 1
ATOM 4150 N N . THR A 1 528 ? 35.062 34.094 -7.355 1 42.28 528 THR A N 1
ATOM 4151 C CA . THR A 1 528 ? 34.844 34.938 -8.531 1 42.28 528 THR A CA 1
ATOM 4152 C C . THR A 1 528 ? 33.688 35.875 -8.312 1 42.28 528 THR A C 1
ATOM 4154 O O . THR A 1 528 ? 33.469 36.812 -9.102 1 42.28 528 THR A O 1
ATOM 4157 N N . LEU A 1 529 ? 32.812 35.594 -7.375 1 41.41 529 LEU A N 1
ATOM 4158 C CA . LEU A 1 529 ? 31.625 36.438 -7.219 1 41.41 529 LEU A CA 1
ATOM 4159 C C . LEU A 1 529 ? 31.922 37.656 -6.324 1 41.41 529 LEU A C 1
ATOM 4161 O O . LEU A 1 529 ? 31.031 38.438 -6.016 1 41.41 529 LEU A O 1
ATOM 4165 N N . GLY A 1 530 ? 33.281 38.25 -5.938 1 34.84 530 GLY A N 1
ATOM 4166 C CA . GLY A 1 530 ? 33.688 39.469 -5.254 1 34.84 530 GLY A CA 1
ATOM 4167 C C . GLY A 1 530 ? 33.656 39.344 -3.744 1 34.84 530 GLY A C 1
ATOM 4168 O O . GLY A 1 530 ? 33.656 40.344 -3.031 1 34.84 530 GLY A O 1
ATOM 4169 N N . PHE A 1 531 ? 33.344 38.406 -3.018 1 35.09 531 PHE A N 1
ATOM 4170 C CA . PHE A 1 531 ? 33.406 38.406 -1.56 1 35.09 531 PHE A CA 1
ATOM 4171 C C . PHE A 1 531 ? 34.812 38.625 -1.053 1 35.09 531 PHE A C 1
ATOM 4173 O O . PHE A 1 531 ? 35.75 37.938 -1.446 1 35.09 531 PHE A O 1
ATOM 4180 N N . GLY A 1 532 ? 35.25 39.938 -0.686 1 29.27 532 GLY A N 1
ATOM 4181 C CA . GLY A 1 532 ? 36.438 40.25 0.087 1 29.27 532 GLY A CA 1
ATOM 4182 C C . GLY A 1 532 ? 36.594 39.406 1.328 1 29.27 532 GLY A C 1
ATOM 4183 O O . GLY A 1 532 ? 35.625 38.812 1.812 1 29.27 532 GLY A O 1
ATOM 4184 N N . SER A 1 533 ? 37.844 39.031 1.899 1 30.16 533 SER A N 1
ATOM 4185 C CA . SER A 1 533 ? 38.375 38.25 3.02 1 30.16 533 SER A CA 1
ATOM 4186 C C . SER A 1 533 ? 37.781 38.719 4.344 1 30.16 533 SER A C 1
ATOM 4188 O O . SER A 1 533 ? 38.219 38.281 5.414 1 30.16 533 SER A O 1
ATOM 4190 N N . GLY A 1 534 ? 37.25 39.844 4.641 1 27.86 534 GLY A N 1
ATOM 4191 C CA . GLY A 1 534 ? 37.156 40.375 5.996 1 27.86 534 GLY A CA 1
ATOM 4192 C C . GLY A 1 534 ? 36.281 39.5 6.895 1 27.86 534 GLY A C 1
ATOM 4193 O O . GLY A 1 534 ? 36 39.906 8.031 1 27.86 534 GLY A O 1
ATOM 4194 N N . THR A 1 535 ? 35.25 39.031 6.566 1 28.16 535 THR A N 1
ATOM 4195 C CA . THR A 1 535 ? 34.406 38.531 7.656 1 28.16 535 THR A CA 1
ATOM 4196 C C . THR A 1 535 ? 35.094 37.438 8.438 1 28.16 535 THR A C 1
ATOM 4198 O O . THR A 1 535 ? 35.719 36.531 7.84 1 28.16 535 THR A O 1
ATOM 4201 N N . SER A 1 536 ? 35.562 37.719 9.789 1 25.64 536 SER A N 1
ATOM 4202 C CA . SER A 1 536 ? 35.969 36.812 10.867 1 25.64 536 SER A CA 1
ATOM 4203 C C . SER A 1 536 ? 35.188 35.5 10.805 1 25.64 536 SER A C 1
ATOM 4205 O O . SER A 1 536 ? 33.969 35.5 10.625 1 25.64 536 SER A O 1
ATOM 4207 N N . SER A 1 537 ? 35.875 34.5 10.586 1 25.91 537 SER A N 1
ATOM 4208 C CA . SER A 1 537 ? 35.531 33.094 10.641 1 25.91 537 SER A CA 1
ATOM 4209 C C . SER A 1 537 ? 34.875 32.719 11.969 1 25.91 537 SER A C 1
ATOM 4211 O O . SER A 1 537 ? 35.562 32.562 12.984 1 25.91 537 SER A O 1
ATOM 4213 N N . SER A 1 538 ? 34.094 33.5 12.617 1 25.08 538 SER A N 1
ATOM 4214 C CA . SER A 1 538 ? 33.531 32.844 13.805 1 25.08 538 SER A CA 1
ATOM 4215 C C . SER A 1 538 ? 33.344 31.359 13.562 1 25.08 538 SER A C 1
ATOM 4217 O O . SER A 1 538 ? 32.562 30.969 12.688 1 25.08 538 SER A O 1
ATOM 4219 N N . THR A 1 539 ? 34.406 30.656 13.93 1 24.22 539 THR A N 1
ATOM 4220 C CA . THR A 1 539 ? 34.594 29.219 14.141 1 24.22 539 THR A CA 1
ATOM 4221 C C . THR A 1 539 ? 33.5 28.641 15 1 24.22 539 THR A C 1
ATOM 4223 O O . THR A 1 539 ? 33.375 28.984 16.188 1 24.22 539 THR A O 1
ATOM 4226 N N . ILE A 1 540 ? 32.406 28.719 14.672 1 26.48 540 ILE A N 1
ATOM 4227 C CA . ILE A 1 540 ? 31.531 27.891 15.492 1 26.48 540 ILE A CA 1
ATOM 4228 C C . ILE A 1 540 ? 32.25 26.609 15.891 1 26.48 540 ILE A C 1
ATOM 4230 O O . ILE A 1 540 ? 32.594 25.797 15.039 1 26.48 540 ILE A O 1
ATOM 4234 N N . SER A 1 541 ? 33.156 26.719 16.891 1 23.47 541 SER A N 1
ATOM 4235 C CA . SER A 1 541 ? 33.844 25.641 17.609 1 23.47 541 SER A CA 1
ATOM 4236 C C . SER A 1 541 ? 32.906 24.484 17.891 1 23.47 541 SER A C 1
ATOM 4238 O O . SER A 1 541 ? 31.781 24.688 18.375 1 23.47 541 SER A O 1
ATOM 4240 N N . PRO A 1 542 ? 33.25 23.406 17.328 1 25.53 542 PRO A N 1
ATOM 4241 C CA . PRO A 1 542 ? 32.562 22.172 17.719 1 25.53 542 PRO A CA 1
ATOM 4242 C C . PRO A 1 542 ? 32.594 21.938 19.219 1 25.53 542 PRO A C 1
ATOM 4244 O O . PRO A 1 542 ? 33.531 22.328 19.906 1 25.53 542 PRO A O 1
ATOM 4247 N N . GLY A 1 543 ? 31.703 22.281 19.938 1 24.89 543 GLY A N 1
ATOM 4248 C CA . GLY A 1 543 ? 31.828 22.016 21.359 1 24.89 543 GLY A CA 1
ATOM 4249 C C . GLY A 1 543 ? 32.781 20.875 21.672 1 24.89 543 GLY A C 1
ATOM 4250 O O . GLY A 1 543 ? 33.062 20.031 20.812 1 24.89 543 GLY A O 1
ATOM 4251 N N . PRO A 1 544 ? 33.844 21.031 22.469 1 25.47 544 PRO A N 1
ATOM 4252 C CA . PRO A 1 544 ? 34.938 20.156 22.844 1 25.47 544 PRO A CA 1
ATOM 4253 C C . PRO A 1 544 ? 34.562 18.672 22.844 1 25.47 544 PRO A C 1
ATOM 4255 O O . PRO A 1 544 ? 35.406 17.812 22.531 1 25.47 544 PRO A O 1
ATOM 4258 N N . GLU A 1 545 ? 33.656 18.312 23.609 1 24.34 545 GLU A N 1
ATOM 4259 C CA . GLU A 1 545 ? 33.562 16.938 24.078 1 24.34 545 GLU A CA 1
ATOM 4260 C C . GLU A 1 545 ? 33.406 15.977 22.906 1 24.34 545 GLU A C 1
ATOM 4262 O O . GLU A 1 545 ? 33.281 14.758 23.094 1 24.34 545 GLU A O 1
ATOM 4267 N N . ILE A 1 546 ? 33 16.422 21.828 1 26.64 546 ILE A N 1
ATOM 4268 C CA . ILE A 1 546 ? 33.125 15.391 20.797 1 26.64 546 ILE A CA 1
ATOM 4269 C C . ILE A 1 546 ? 34.594 15.266 20.391 1 26.64 546 ILE A C 1
ATOM 4271 O O . ILE A 1 546 ? 35.094 16.047 19.578 1 26.64 546 ILE A O 1
ATOM 4275 N N . SER A 1 547 ? 35.594 15.297 21.281 1 23.61 547 SER A N 1
ATOM 4276 C CA . SER A 1 547 ? 37.062 15.211 21.297 1 23.61 547 SER A CA 1
ATOM 4277 C C . SER A 1 547 ? 37.562 14.258 20.219 1 23.61 547 SER A C 1
ATOM 4279 O O . SER A 1 547 ? 36.812 13.477 19.656 1 23.61 547 SER A O 1
ATOM 4281 N N . GLU A 1 548 ? 39.031 13.766 20.344 1 24 548 GLU A N 1
ATOM 4282 C CA . GLU A 1 548 ? 40.219 13.25 19.656 1 24 548 GLU A CA 1
ATOM 4283 C C . GLU A 1 548 ? 39.938 11.867 19.062 1 24 548 GLU A C 1
ATOM 4285 O O . GLU A 1 548 ? 40.875 11.195 18.594 1 24 548 GLU A O 1
ATOM 4290 N N . GLY A 1 549 ? 39.031 11.156 19.516 1 24.69 549 GLY A N 1
ATOM 4291 C CA . GLY A 1 549 ? 39.25 9.812 19 1 24.69 549 GLY A CA 1
ATOM 4292 C C . GLY A 1 549 ? 39.344 9.758 17.5 1 24.69 549 GLY A C 1
ATOM 4293 O O . GLY A 1 549 ? 38.844 10.633 16.797 1 24.69 549 GLY A O 1
ATOM 4294 N N . ASN A 1 550 ? 40.5 9.172 16.859 1 22.89 550 ASN A N 1
ATOM 4295 C CA . ASN A 1 550 ? 41.156 9.062 15.555 1 22.89 550 ASN A CA 1
ATOM 4296 C C . ASN A 1 550 ? 40.156 8.898 14.43 1 22.89 550 ASN A C 1
ATOM 4298 O O . ASN A 1 550 ? 39.625 7.801 14.234 1 22.89 550 ASN A O 1
ATOM 4302 N N . ASN A 1 551 ? 39.438 9.805 14.227 1 23.19 551 ASN A N 1
ATOM 4303 C CA . ASN A 1 551 ? 38.281 10.039 13.383 1 23.19 551 ASN A CA 1
ATOM 4304 C C . ASN A 1 551 ? 38.656 10.023 11.898 1 23.19 551 ASN A C 1
ATOM 4306 O O . ASN A 1 551 ? 38.688 11.07 11.258 1 23.19 551 ASN A O 1
ATOM 4310 N N . ASN A 1 552 ? 39.688 9.383 11.453 1 22.8 552 ASN A N 1
ATOM 4311 C CA . ASN A 1 552 ? 40.188 9.281 10.094 1 22.8 552 ASN A CA 1
ATOM 4312 C C . ASN A 1 552 ? 39.062 8.969 9.102 1 22.8 552 ASN A C 1
ATOM 4314 O O . ASN A 1 552 ? 38.781 7.801 8.828 1 22.8 552 ASN A O 1
ATOM 4318 N N . ILE A 1 553 ? 38.156 9.703 9.234 1 25.73 553 ILE A N 1
ATOM 4319 C CA . ILE A 1 553 ? 37 9.664 8.359 1 25.73 553 ILE A CA 1
ATOM 4320 C C . ILE A 1 553 ? 37.406 10.016 6.934 1 25.73 553 ILE A C 1
ATOM 4322 O O . ILE A 1 553 ? 37.781 11.156 6.656 1 25.73 553 ILE A O 1
ATOM 4326 N N . GLY A 1 554 ? 38.188 9.273 6.27 1 24.03 554 GLY A N 1
ATOM 4327 C CA . GLY A 1 554 ? 38.781 9.539 4.969 1 24.03 554 GLY A CA 1
ATOM 4328 C C . GLY A 1 554 ? 37.844 10.203 4 1 24.03 554 GLY A C 1
ATOM 4329 O O . GLY A 1 554 ? 36.625 10.18 4.203 1 24.03 554 GLY A O 1
ATOM 4330 N N . SER A 1 555 ? 38.312 11.141 3.07 1 24.03 555 SER A N 1
ATOM 4331 C CA . SER A 1 555 ? 38 12.039 1.967 1 24.03 555 SER A CA 1
ATOM 4332 C C . SER A 1 555 ? 37.062 11.375 0.971 1 24.03 555 SER A C 1
ATOM 4334 O O . SER A 1 555 ? 37.031 11.742 -0.204 1 24.03 555 SER A O 1
ATOM 4336 N N . GLU A 1 556 ? 36.375 10.305 1.259 1 26.75 556 GLU A N 1
ATOM 4337 C CA . GLU A 1 556 ? 35.75 9.68 0.103 1 26.75 556 GLU A CA 1
ATOM 4338 C C . GLU A 1 556 ? 34.625 10.562 -0.444 1 26.75 556 GLU A C 1
ATOM 4340 O O . GLU A 1 556 ? 33.844 11.102 0.321 1 26.75 556 GLU A O 1
ATOM 4345 N N . SER A 1 557 ? 34.688 11.242 -1.641 1 26.22 557 SER A N 1
ATOM 4346 C CA . SER A 1 557 ? 33.875 12.07 -2.514 1 26.22 557 SER A CA 1
ATOM 4347 C C . SER A 1 557 ? 32.438 11.547 -2.576 1 26.22 557 SER A C 1
ATOM 4349 O O . SER A 1 557 ? 32.188 10.422 -3.023 1 26.22 557 SER A O 1
ATOM 4351 N N . ILE A 1 558 ? 31.656 11.648 -1.648 1 30.06 558 ILE A N 1
ATOM 4352 C CA . ILE A 1 558 ? 30.219 11.43 -1.653 1 30.06 558 ILE A CA 1
ATOM 4353 C C . ILE A 1 558 ? 29.609 12.062 -2.9 1 30.06 558 ILE A C 1
ATOM 4355 O O . ILE A 1 558 ? 29.688 13.281 -3.092 1 30.06 558 ILE A O 1
ATOM 4359 N N . ASP A 1 559 ? 29.578 11.477 -4.039 1 32.09 559 ASP A N 1
ATOM 4360 C CA . ASP A 1 559 ? 28.844 12.023 -5.18 1 32.09 559 ASP A CA 1
ATOM 4361 C C . ASP A 1 559 ? 27.391 12.328 -4.809 1 32.09 559 ASP A C 1
ATOM 4363 O O . ASP A 1 559 ? 26.562 11.422 -4.75 1 32.09 559 ASP A O 1
ATOM 4367 N N . TRP A 1 560 ? 27.219 13.258 -4 1 36.47 560 TRP A N 1
ATOM 4368 C CA . TRP A 1 560 ? 25.984 13.82 -3.449 1 36.47 560 TRP A CA 1
ATOM 4369 C C . TRP A 1 560 ? 24.922 13.969 -4.531 1 36.47 560 TRP A C 1
ATOM 4371 O O . TRP A 1 560 ? 23.75 14.188 -4.227 1 36.47 560 TRP A O 1
ATOM 4381 N N . THR A 1 561 ? 25.328 14.094 -5.719 1 40.62 561 THR A N 1
ATOM 4382 C CA . THR A 1 561 ? 24.344 14.297 -6.77 1 40.62 561 THR A CA 1
ATOM 4383 C C . THR A 1 561 ? 23.312 13.172 -6.758 1 40.62 561 THR A C 1
ATOM 4385 O O . THR A 1 561 ? 22.141 13.398 -7.07 1 40.62 561 THR A O 1
ATOM 4388 N N . ASP A 1 562 ? 23.781 12.055 -6.422 1 41.38 562 ASP A N 1
ATOM 4389 C CA . ASP A 1 562 ? 22.891 10.898 -6.422 1 41.38 562 ASP A CA 1
ATOM 4390 C C . ASP A 1 562 ? 21.906 10.969 -5.262 1 41.38 562 ASP A C 1
ATOM 4392 O O . ASP A 1 562 ? 20.812 10.406 -5.336 1 41.38 562 ASP A O 1
ATOM 4396 N N . ASP A 1 563 ? 22.344 11.828 -4.32 1 42.12 563 ASP A N 1
ATOM 4397 C CA . ASP A 1 563 ? 21.516 11.875 -3.125 1 42.12 563 ASP A CA 1
ATOM 4398 C C . ASP A 1 563 ? 20.5 13.008 -3.211 1 42.12 563 ASP A C 1
ATOM 4400 O O . ASP A 1 563 ? 19.656 13.164 -2.322 1 42.12 563 ASP A O 1
ATOM 4404 N N . LEU A 1 564 ? 20.922 13.898 -4.07 1 41.19 564 LEU A N 1
ATOM 4405 C CA . LEU A 1 564 ? 19.906 14.938 -4.27 1 41.19 564 LEU A CA 1
ATOM 4406 C C . LEU A 1 564 ? 18.703 14.391 -5.016 1 41.19 564 LEU A C 1
ATOM 4408 O O . LEU A 1 564 ? 18.656 14.422 -6.25 1 41.19 564 LEU A O 1
ATOM 4412 N N . LYS A 1 565 ? 18.016 13.883 -4.348 1 45.25 565 LYS A N 1
ATOM 4413 C CA . LYS A 1 565 ? 16.875 13.078 -4.77 1 45.25 565 LYS A CA 1
ATOM 4414 C C . LYS A 1 565 ? 15.938 13.883 -5.66 1 45.25 565 LYS A C 1
ATOM 4416 O O . LYS A 1 565 ? 15.281 13.328 -6.547 1 45.25 565 LYS A O 1
ATOM 4421 N N . TRP A 1 566 ? 15.961 15.234 -5.379 1 41.59 566 TRP A N 1
ATOM 4422 C CA . TRP A 1 566 ? 14.922 16.031 -6.008 1 41.59 566 TRP A CA 1
ATOM 4423 C C . TRP A 1 566 ? 15.391 16.578 -7.352 1 41.59 566 TRP A C 1
ATOM 4425 O O . TRP A 1 566 ? 14.578 17.031 -8.164 1 41.59 566 TRP A O 1
ATOM 4435 N N . ALA A 1 567 ? 16.656 16.734 -7.598 1 40.16 567 ALA A N 1
ATOM 4436 C CA . ALA A 1 567 ? 17.109 17.422 -8.797 1 40.16 567 ALA A CA 1
ATOM 4437 C C . ALA A 1 567 ? 17.203 16.469 -9.984 1 40.16 567 ALA A C 1
ATOM 4439 O O . ALA A 1 567 ? 16.922 16.859 -11.125 1 40.16 567 ALA A O 1
ATOM 4440 N N . ARG A 1 568 ? 17.906 15.398 -9.984 1 38.31 568 ARG A N 1
ATOM 4441 C CA . ARG A 1 568 ? 18.312 14.656 -11.172 1 38.31 568 ARG A CA 1
ATOM 4442 C C . ARG A 1 568 ? 17.109 14.094 -11.906 1 38.31 568 ARG A C 1
ATOM 4444 O O . ARG A 1 568 ? 17.25 13.547 -13 1 38.31 568 ARG A O 1
ATOM 4451 N N . ARG A 1 569 ? 16.266 13.828 -11.305 1 36.5 569 ARG A N 1
ATOM 4452 C CA . ARG A 1 569 ? 15.289 13.039 -12.062 1 36.5 569 ARG A CA 1
ATOM 4453 C C . ARG A 1 569 ? 14.75 13.836 -13.25 1 36.5 569 ARG A C 1
ATOM 4455 O O . ARG A 1 569 ? 13.844 13.383 -13.945 1 36.5 569 ARG A O 1
ATOM 4462 N N . SER A 1 570 ? 15.164 15.023 -13.359 1 31.17 570 SER A N 1
ATOM 4463 C CA . SER A 1 570 ? 14.648 15.656 -14.57 1 31.17 570 SER A CA 1
ATOM 4464 C C . SER A 1 570 ? 15.289 15.062 -15.82 1 31.17 570 SER A C 1
ATOM 4466 O O . SER A 1 570 ? 14.891 15.391 -16.938 1 31.17 570 SER A O 1
ATOM 4468 N N . ASN A 1 571 ? 16.5 14.578 -15.773 1 26.69 571 ASN A N 1
ATOM 4469 C CA . ASN A 1 571 ? 16.984 14.234 -17.109 1 26.69 571 ASN A CA 1
ATOM 4470 C C . ASN A 1 571 ? 16.469 12.867 -17.547 1 26.69 571 ASN A C 1
ATOM 4472 O O . ASN A 1 571 ? 17.109 11.844 -17.281 1 26.69 571 ASN A O 1
ATOM 4476 N N . VAL A 1 572 ? 15.406 12.609 -17.406 1 26.8 572 VAL A N 1
ATOM 4477 C CA . VAL A 1 572 ? 15.062 11.609 -18.406 1 26.8 572 VAL A CA 1
ATOM 4478 C C . VAL A 1 572 ? 15.727 11.969 -19.734 1 26.8 572 VAL A C 1
ATOM 4480 O O . VAL A 1 572 ? 15.445 13.016 -20.328 1 26.8 572 VAL A O 1
ATOM 4483 N N . TYR A 1 573 ? 17 11.648 -19.922 1 22.48 573 TYR A N 1
ATOM 4484 C CA . TYR A 1 573 ? 17.516 11.734 -21.281 1 22.48 573 TYR A CA 1
ATOM 4485 C C . TYR A 1 573 ? 16.438 11.375 -22.297 1 22.48 573 TYR A C 1
ATOM 4487 O O . TYR A 1 573 ? 15.852 10.297 -22.234 1 22.48 573 TYR A O 1
ATOM 4495 N N . VAL A 1 574 ? 15.859 12.305 -22.891 1 19.12 574 VAL A N 1
ATOM 4496 C CA . VAL A 1 574 ? 15.445 12.141 -24.281 1 19.12 574 VAL A CA 1
ATOM 4497 C C . VAL A 1 574 ? 16.625 11.688 -25.125 1 19.12 574 VAL A C 1
ATOM 4499 O O . VAL A 1 574 ? 17.719 12.273 -25.047 1 19.12 574 VAL A O 1
ATOM 4502 N N . MET B 1 1 ? 51.812 1.316 -46.562 1 23.25 1 MET B N 1
ATOM 4503 C CA . MET B 1 1 ? 50.969 2.488 -46.344 1 23.25 1 MET B CA 1
ATOM 4504 C C . MET B 1 1 ? 50.562 2.594 -44.875 1 23.25 1 MET B C 1
ATOM 4506 O O . MET B 1 1 ? 50 1.646 -44.312 1 23.25 1 MET B O 1
ATOM 4510 N N . THR B 1 2 ? 51.125 3.467 -44.094 1 20.72 2 THR B N 1
ATOM 4511 C CA . THR B 1 2 ? 51.594 3.598 -42.719 1 20.72 2 THR B CA 1
ATOM 4512 C C . THR B 1 2 ? 50.438 4.012 -41.781 1 20.72 2 THR B C 1
ATOM 4514 O O . THR B 1 2 ? 49.844 5.066 -41.969 1 20.72 2 THR B O 1
ATOM 4517 N N . ALA B 1 3 ? 49.75 2.988 -41.281 1 24.14 3 ALA B N 1
ATOM 4518 C CA . ALA B 1 3 ? 48.438 2.982 -40.625 1 24.14 3 ALA B CA 1
ATOM 4519 C C . ALA B 1 3 ? 48.438 3.908 -39.406 1 24.14 3 ALA B C 1
ATOM 4521 O O . ALA B 1 3 ? 49.312 3.822 -38.531 1 24.14 3 ALA B O 1
ATOM 4522 N N . PRO B 1 4 ? 48.031 5.145 -39.625 1 22.78 4 PRO B N 1
ATOM 4523 C CA . PRO B 1 4 ? 48.344 6.207 -38.656 1 22.78 4 PRO B CA 1
ATOM 4524 C C . PRO B 1 4 ? 48.062 5.797 -37.219 1 22.78 4 PRO B C 1
ATOM 4526 O O . PRO B 1 4 ? 47.25 4.891 -36.969 1 22.78 4 PRO B O 1
ATOM 4529 N N . GLN B 1 5 ? 49 6.145 -36.406 1 20.34 5 GLN B N 1
ATOM 4530 C CA . GLN B 1 5 ? 49.438 5.977 -35 1 20.34 5 GLN B CA 1
ATOM 4531 C C . GLN B 1 5 ? 48.312 6.395 -34.062 1 20.34 5 GLN B C 1
ATOM 4533 O O . GLN B 1 5 ? 47.875 7.547 -34.062 1 20.34 5 GLN B O 1
ATOM 4538 N N . VAL B 1 6 ? 47.406 5.512 -33.812 1 21.2 6 VAL B N 1
ATOM 4539 C CA . VAL B 1 6 ? 46.188 5.574 -33.062 1 21.2 6 VAL B CA 1
ATOM 4540 C C . VAL B 1 6 ? 46.438 6.203 -31.688 1 21.2 6 VAL B C 1
ATOM 4542 O O . VAL B 1 6 ? 47.438 5.918 -31.047 1 21.2 6 VAL B O 1
ATOM 4545 N N . TYR B 1 7 ? 46 7.445 -31.625 1 20.14 7 TYR B N 1
ATOM 4546 C CA . TYR B 1 7 ? 46.219 8.406 -30.547 1 20.14 7 TYR B CA 1
ATOM 4547 C C . TYR B 1 7 ? 46.219 7.703 -29.188 1 20.14 7 TYR B C 1
ATOM 4549 O O . TYR B 1 7 ? 45.5 6.723 -28.984 1 20.14 7 TYR B O 1
ATOM 4557 N N . GLN B 1 8 ? 47.25 7.738 -28.547 1 18.39 8 GLN B N 1
ATOM 4558 C CA . GLN B 1 8 ? 47.906 7.348 -27.297 1 18.39 8 GLN B CA 1
ATOM 4559 C C . GLN B 1 8 ? 46.938 7.539 -26.109 1 18.39 8 GLN B C 1
ATOM 4561 O O . GLN B 1 8 ? 46.062 8.398 -26.141 1 18.39 8 GLN B O 1
ATOM 4566 N N . GLY B 1 9 ? 46.938 6.551 -25.219 1 19.09 9 GLY B N 1
ATOM 4567 C CA . GLY B 1 9 ? 46.281 5.969 -24.062 1 19.09 9 GLY B CA 1
ATOM 4568 C C . GLY B 1 9 ? 46.188 6.914 -22.875 1 19.09 9 GLY B C 1
ATOM 4569 O O . GLY B 1 9 ? 46.281 6.484 -21.719 1 19.09 9 GLY B O 1
ATOM 4570 N N . GLY B 1 10 ? 45.969 8.18 -23.234 1 19.03 10 GLY B N 1
ATOM 4571 C CA . GLY B 1 10 ? 46.219 9.102 -22.141 1 19.03 10 GLY B CA 1
ATOM 4572 C C . GLY B 1 10 ? 45.812 8.547 -20.797 1 19.03 10 GLY B C 1
ATOM 4573 O O . GLY B 1 10 ? 44.906 7.73 -20.703 1 19.03 10 GLY B O 1
ATOM 4574 N N . SER B 1 11 ? 46.781 8.43 -19.922 1 19.28 11 SER B N 1
ATOM 4575 C CA . SER B 1 11 ? 46.906 8 -18.531 1 19.28 11 SER B CA 1
ATOM 4576 C C . SER B 1 11 ? 45.75 8.531 -17.688 1 19.28 11 SER B C 1
ATOM 4578 O O . SER B 1 11 ? 45.625 9.742 -17.5 1 19.28 11 SER B O 1
ATOM 4580 N N . VAL B 1 12 ? 44.688 8.156 -18 1 21.12 12 VAL B N 1
ATOM 4581 C CA . VAL B 1 12 ? 43.562 8.766 -17.281 1 21.12 12 VAL B CA 1
ATOM 4582 C C . VAL B 1 12 ? 43.844 8.719 -15.781 1 21.12 12 VAL B C 1
ATOM 4584 O O . VAL B 1 12 ? 44.125 7.656 -15.227 1 21.12 12 VAL B O 1
ATOM 4587 N N . PRO B 1 13 ? 44.438 9.75 -15.281 1 19.97 13 PRO B N 1
ATOM 4588 C CA . PRO B 1 13 ? 44.906 9.703 -13.906 1 19.97 13 PRO B CA 1
ATOM 4589 C C . PRO B 1 13 ? 43.969 8.922 -12.977 1 19.97 13 PRO B C 1
ATOM 4591 O O . PRO B 1 13 ? 42.781 8.805 -13.258 1 19.97 13 PRO B O 1
ATOM 4594 N N . GLN B 1 14 ? 44.594 8.078 -12.211 1 17.94 14 GLN B N 1
ATOM 4595 C CA . GLN B 1 14 ? 44.219 7.094 -11.195 1 17.94 14 GLN B CA 1
ATOM 4596 C C . GLN B 1 14 ? 43.25 7.695 -10.18 1 17.94 14 GLN B C 1
ATOM 4598 O O . GLN B 1 14 ? 43.531 8.75 -9.609 1 17.94 14 GLN B O 1
ATOM 4603 N N . ALA B 1 15 ? 42.125 7.508 -10.445 1 21.77 15 ALA B N 1
ATOM 4604 C CA . ALA B 1 15 ? 41.031 7.992 -9.602 1 21.77 15 ALA B CA 1
ATOM 4605 C C . ALA B 1 15 ? 41.344 7.766 -8.125 1 21.77 15 ALA B C 1
ATOM 4607 O O . ALA B 1 15 ? 41.562 6.625 -7.695 1 21.77 15 ALA B O 1
ATOM 4608 N N . SER B 1 16 ? 42.219 8.453 -7.535 1 20.81 16 SER B N 1
ATOM 4609 C CA . SER B 1 16 ? 42.688 8.227 -6.172 1 20.81 16 SER B CA 1
ATOM 4610 C C . SER B 1 16 ? 41.531 7.848 -5.246 1 20.81 16 SER B C 1
ATOM 4612 O O . SER B 1 16 ? 40.406 8.336 -5.402 1 20.81 16 SER B O 1
ATOM 4614 N N . GLY B 1 17 ? 41.625 6.641 -4.586 1 20.61 17 GLY B N 1
ATOM 4615 C CA . GLY B 1 17 ? 40.938 5.711 -3.684 1 20.61 17 GLY B CA 1
ATOM 4616 C C . GLY B 1 17 ? 40.375 6.387 -2.457 1 20.61 17 GLY B C 1
ATOM 4617 O O . GLY B 1 17 ? 40.062 5.723 -1.458 1 20.61 17 GLY B O 1
ATOM 4618 N N . MET B 1 18 ? 40.562 7.609 -2.398 1 21.83 18 MET B N 1
ATOM 4619 C CA . MET B 1 18 ? 40.5 8.094 -1.023 1 21.83 18 MET B CA 1
ATOM 4620 C C . MET B 1 18 ? 39.094 7.988 -0.469 1 21.83 18 MET B C 1
ATOM 4622 O O . MET B 1 18 ? 38.844 8.352 0.682 1 21.83 18 MET B O 1
ATOM 4626 N N . TYR B 1 19 ? 38.188 7.859 -1.354 1 24.7 19 TYR B N 1
ATOM 4627 C CA . TYR B 1 19 ? 36.844 8.008 -0.835 1 24.7 19 TYR B CA 1
ATOM 4628 C C . TYR B 1 19 ? 36.469 6.832 0.059 1 24.7 19 TYR B C 1
ATOM 4630 O O . TYR B 1 19 ? 35.281 6.66 0.414 1 24.7 19 TYR B O 1
ATOM 4638 N N . GLY B 1 20 ? 37.344 5.898 0.305 1 23.36 20 GLY B N 1
ATOM 4639 C CA . GLY B 1 20 ? 37.031 4.688 1.044 1 23.36 20 GLY B CA 1
ATOM 4640 C C . GLY B 1 20 ? 36.562 4.961 2.465 1 23.36 20 GLY B C 1
ATOM 4641 O O . GLY B 1 20 ? 36.531 4.047 3.295 1 23.36 20 GLY B O 1
ATOM 4642 N N . ALA B 1 21 ? 36.938 6.039 2.949 1 23.97 21 ALA B N 1
ATOM 4643 C CA . ALA B 1 21 ? 37.031 6.016 4.406 1 23.97 21 ALA B CA 1
ATOM 4644 C C . ALA B 1 21 ? 35.688 5.707 5.047 1 23.97 21 ALA B C 1
ATOM 4646 O O . ALA B 1 21 ? 34.656 5.926 4.438 1 23.97 21 ALA B O 1
ATOM 4647 N N . ASN B 1 22 ? 35.75 5.07 6.227 1 21.86 22 ASN B N 1
ATOM 4648 C CA . ASN B 1 22 ? 35 4.438 7.293 1 21.86 22 ASN B CA 1
ATOM 4649 C C . ASN B 1 22 ? 33.844 5.34 7.773 1 21.86 22 ASN B C 1
ATOM 4651 O O . ASN B 1 22 ? 34.031 6.113 8.719 1 21.86 22 ASN B O 1
ATOM 4655 N N . SER B 1 23 ? 33.406 6.152 6.984 1 25.8 23 SER B N 1
ATOM 4656 C CA . SER B 1 23 ? 32.344 6.836 7.707 1 25.8 23 SER B CA 1
ATOM 4657 C C . SER B 1 23 ? 31.516 5.855 8.523 1 25.8 23 SER B C 1
ATOM 4659 O O . SER B 1 23 ? 31.172 4.773 8.047 1 25.8 23 SER B O 1
ATOM 4661 N N . PRO B 1 24 ? 31.641 5.867 9.797 1 27.14 24 PRO B N 1
ATOM 4662 C CA . PRO B 1 24 ? 30.859 4.82 10.461 1 27.14 24 PRO B CA 1
ATOM 4663 C C . PRO B 1 24 ? 29.453 4.656 9.883 1 27.14 24 PRO B C 1
ATOM 4665 O O . PRO B 1 24 ? 28.891 5.617 9.352 1 27.14 24 PRO B O 1
ATOM 4668 N N . PRO B 1 25 ? 29.297 3.674 9.188 1 29.89 25 PRO B N 1
ATOM 4669 C CA . PRO B 1 25 ? 27.922 3.32 8.797 1 29.89 25 PRO B CA 1
ATOM 4670 C C . PRO B 1 25 ? 26.875 3.877 9.758 1 29.89 25 PRO B C 1
ATOM 4672 O O . PRO B 1 25 ? 26.984 3.678 10.977 1 29.89 25 PRO B O 1
ATOM 4675 N N . CYS B 1 26 ? 26.656 5.207 9.609 1 30 26 CYS B N 1
ATOM 4676 C CA . CYS B 1 26 ? 25.594 5.613 10.523 1 30 26 CYS B CA 1
ATOM 4677 C C . CYS B 1 26 ? 24.656 4.453 10.805 1 30 26 CYS B C 1
ATOM 4679 O O . CYS B 1 26 ? 23.812 4.113 9.977 1 30 26 CYS B O 1
ATOM 4681 N N . SER B 1 27 ? 25.125 3.426 11.266 1 31.55 27 SER B N 1
ATOM 4682 C CA . SER B 1 27 ? 24.328 2.357 11.859 1 31.55 27 SER B CA 1
ATOM 4683 C C . SER B 1 27 ? 23.094 2.912 12.57 1 31.55 27 SER B C 1
ATOM 4685 O O . SER B 1 27 ? 23.203 3.854 13.359 1 31.55 27 SER B O 1
ATOM 4687 N N . PRO B 1 28 ? 22.062 3.012 11.984 1 36.81 28 PRO B N 1
ATOM 4688 C CA . PRO B 1 28 ? 20.953 3.352 12.875 1 36.81 28 PRO B CA 1
ATOM 4689 C C . PRO B 1 28 ? 21.25 3.027 14.336 1 36.81 28 PRO B C 1
ATOM 4691 O O . PRO B 1 28 ? 21.641 1.903 14.656 1 36.81 28 PRO B O 1
ATOM 4694 N N . THR B 1 29 ? 21.906 3.801 14.984 1 37.97 29 THR B N 1
ATOM 4695 C CA . THR B 1 29 ? 22.078 3.541 16.406 1 37.97 29 THR B CA 1
ATOM 4696 C C . THR B 1 29 ? 20.953 2.678 16.938 1 37.97 29 THR B C 1
ATOM 4698 O O . THR B 1 29 ? 19.781 2.912 16.625 1 37.97 29 THR B O 1
ATOM 4701 N N . ILE B 1 30 ? 21.25 1.365 17.297 1 42.22 30 ILE B N 1
ATOM 4702 C CA . ILE B 1 30 ? 20.562 0.375 18.109 1 42.22 30 ILE B CA 1
ATOM 4703 C C . ILE B 1 30 ? 19.641 1.079 19.109 1 42.22 30 ILE B C 1
ATOM 4705 O O . ILE B 1 30 ? 18.781 0.443 19.719 1 42.22 30 ILE B O 1
ATOM 4709 N N . LEU B 1 31 ? 19.984 2.311 19.375 1 44.88 31 LEU B N 1
ATOM 4710 C CA . LEU B 1 31 ? 19.375 2.918 20.562 1 44.88 31 LEU B CA 1
ATOM 4711 C C . LEU B 1 31 ? 17.875 3.066 20.391 1 44.88 31 LEU B C 1
ATOM 4713 O O . LEU B 1 31 ? 17.141 3.186 21.375 1 44.88 31 LEU B O 1
ATOM 4717 N N . ASP B 1 32 ? 17.344 2.951 19.062 1 61.38 32 ASP B N 1
ATOM 4718 C CA . ASP B 1 32 ? 15.938 3.355 19.094 1 61.38 32 ASP B CA 1
ATOM 4719 C C . ASP B 1 32 ? 15.023 2.195 18.703 1 61.38 32 ASP B C 1
ATOM 4721 O O . ASP B 1 32 ? 13.969 2.402 18.109 1 61.38 32 ASP B O 1
ATOM 4725 N N . ILE B 1 33 ? 15.711 0.972 19.125 1 73.44 33 ILE B N 1
ATOM 4726 C CA . ILE B 1 33 ? 14.828 -0.162 18.891 1 73.44 33 ILE B CA 1
ATOM 4727 C C . ILE B 1 33 ? 13.836 -0.298 20.047 1 73.44 33 ILE B C 1
ATOM 4729 O O . ILE B 1 33 ? 14.242 -0.351 21.219 1 73.44 33 ILE B O 1
ATOM 4733 N N . CYS B 1 34 ? 12.711 -0.351 19.688 1 73.12 34 CYS B N 1
ATOM 4734 C CA . CYS B 1 34 ? 11.656 -0.438 20.688 1 73.12 34 CYS B CA 1
ATOM 4735 C C . CYS B 1 34 ? 11.68 -1.79 21.391 1 73.12 34 CYS B C 1
ATOM 4737 O O . CYS B 1 34 ? 11.898 -2.822 20.766 1 73.12 34 CYS B O 1
ATOM 4739 N N . ASN B 1 35 ? 11.539 -1.821 22.625 1 74.44 35 ASN B N 1
ATOM 4740 C CA . ASN B 1 35 ? 11.555 -3.029 23.438 1 74.44 35 ASN B CA 1
ATOM 4741 C C . ASN B 1 35 ? 10.477 -4.02 23 1 74.44 35 ASN B C 1
ATOM 4743 O O . ASN B 1 35 ? 10.695 -5.23 23.031 1 74.44 35 ASN B O 1
ATOM 4747 N N . THR B 1 36 ? 9.43 -3.484 22.578 1 73.19 36 THR B N 1
ATOM 4748 C CA . THR B 1 36 ? 8.344 -4.355 22.141 1 73.19 36 THR B CA 1
ATOM 4749 C C . THR B 1 36 ? 8.734 -5.117 20.875 1 73.19 36 THR B C 1
ATOM 4751 O O . THR B 1 36 ? 8.367 -6.285 20.719 1 73.19 36 THR B O 1
ATOM 4754 N N . ASP B 1 37 ? 9.484 -4.477 20.062 1 82.12 37 ASP B N 1
ATOM 4755 C CA . ASP B 1 37 ? 9.93 -5.137 18.844 1 82.12 37 ASP B CA 1
ATOM 4756 C C . ASP B 1 37 ? 10.961 -6.219 19.141 1 82.12 37 ASP B C 1
ATOM 4758 O O . ASP B 1 37 ? 11 -7.254 18.484 1 82.12 37 ASP B O 1
ATOM 4762 N N . ILE B 1 38 ? 11.711 -5.93 20.156 1 86 38 ILE B N 1
ATOM 4763 C CA . ILE B 1 38 ? 12.703 -6.906 20.578 1 86 38 ILE B CA 1
ATOM 4764 C C . ILE B 1 38 ? 12.008 -8.156 21.109 1 86 38 ILE B C 1
ATOM 4766 O O . ILE B 1 38 ? 12.43 -9.281 20.812 1 86 38 ILE B O 1
ATOM 4770 N N . GLN B 1 39 ? 10.93 -7.938 21.75 1 83.12 39 GLN B N 1
ATOM 4771 C CA . GLN B 1 39 ? 10.18 -9.062 22.297 1 83.12 39 GLN B CA 1
ATOM 4772 C C . GLN B 1 39 ? 9.5 -9.867 21.188 1 83.12 39 GLN B C 1
ATOM 4774 O O . GLN B 1 39 ? 9.445 -11.094 21.25 1 83.12 39 GLN B O 1
ATOM 4779 N N . GLN B 1 40 ? 9.039 -9.172 20.234 1 83.56 40 GLN B N 1
ATOM 4780 C CA . GLN B 1 40 ? 8.438 -9.852 19.094 1 83.56 40 GLN B CA 1
ATOM 4781 C C . GLN B 1 40 ? 9.469 -10.68 18.328 1 83.56 40 GLN B C 1
ATOM 4783 O O . GLN B 1 40 ? 9.18 -11.797 17.891 1 83.56 40 GLN B O 1
ATOM 4788 N N . GLY B 1 41 ? 10.609 -10.047 18.219 1 88.38 41 GLY B N 1
ATOM 4789 C CA . GLY B 1 41 ? 11.688 -10.789 17.578 1 88.38 41 GLY B CA 1
ATOM 4790 C C . GLY B 1 41 ? 12.07 -12.047 18.328 1 88.38 41 GLY B C 1
ATOM 4791 O O . GLY B 1 41 ? 12.336 -13.086 17.719 1 88.38 41 GLY B O 1
ATOM 4792 N N . SER B 1 42 ? 12.016 -11.953 19.594 1 87.88 42 SER B N 1
ATOM 4793 C CA . SER B 1 42 ? 12.344 -13.117 20.422 1 87.88 42 SER B CA 1
ATOM 4794 C C . SER B 1 42 ? 11.32 -14.227 20.234 1 87.88 42 SER B C 1
ATOM 4796 O O . SER B 1 42 ? 11.68 -15.406 20.172 1 87.88 42 SER B O 1
ATOM 4798 N N . THR B 1 43 ? 10.086 -13.828 20.094 1 83.5 43 THR B N 1
ATOM 4799 C CA . THR B 1 43 ? 9.023 -14.805 19.875 1 83.5 43 THR B CA 1
ATOM 4800 C C . THR B 1 43 ? 9.203 -15.508 18.531 1 83.5 43 THR B C 1
ATOM 4802 O O . THR B 1 43 ? 8.953 -16.719 18.422 1 83.5 43 THR B O 1
ATOM 4805 N N . LEU B 1 44 ? 9.648 -14.82 17.578 1 88.94 44 LEU B N 1
ATOM 4806 C CA . LEU B 1 44 ? 9.891 -15.375 16.25 1 88.94 44 LEU B CA 1
ATOM 4807 C C . LEU B 1 44 ? 11.047 -16.375 16.281 1 88.94 44 LEU B C 1
ATOM 4809 O O . LEU B 1 44 ? 10.984 -17.438 15.656 1 88.94 44 LEU B O 1
ATOM 4813 N N . LEU B 1 45 ? 12.039 -16.016 17.016 1 89.62 45 LEU B N 1
ATOM 4814 C CA . LEU B 1 45 ? 13.234 -16.859 17.078 1 89.62 45 LEU B CA 1
ATOM 4815 C C . LEU B 1 45 ? 12.938 -18.156 17.828 1 89.62 45 LEU B C 1
ATOM 4817 O O . LEU B 1 45 ? 13.555 -19.188 17.562 1 89.62 45 LEU B O 1
ATOM 4821 N N . ARG B 1 46 ? 11.969 -18.078 18.688 1 84.81 46 ARG B N 1
ATOM 4822 C CA . ARG B 1 46 ? 11.562 -19.281 19.406 1 84.81 46 ARG B CA 1
ATOM 4823 C C . ARG B 1 46 ? 10.922 -20.297 18.469 1 84.81 46 ARG B C 1
ATOM 4825 O O . ARG B 1 46 ? 11.047 -21.5 18.688 1 84.81 46 ARG B O 1
ATOM 4832 N N . ARG B 1 47 ? 10.352 -19.875 17.422 1 83.62 47 ARG B N 1
ATOM 4833 C CA . ARG B 1 47 ? 9.664 -20.75 16.469 1 83.62 47 ARG B CA 1
ATOM 4834 C C . ARG B 1 47 ? 10.672 -21.438 15.555 1 83.62 47 ARG B C 1
ATOM 4836 O O . ARG B 1 47 ? 10.32 -22.391 14.859 1 83.62 47 ARG B O 1
ATOM 4843 N N . LEU B 1 48 ? 11.898 -21.047 15.703 1 85.44 48 LEU B N 1
ATOM 4844 C CA . LEU B 1 48 ? 12.93 -21.641 14.859 1 85.44 48 LEU B CA 1
ATOM 4845 C C . LEU B 1 48 ? 13.555 -22.859 15.531 1 85.44 48 LEU B C 1
ATOM 4847 O O . LEU B 1 48 ? 14.516 -23.438 15.016 1 85.44 48 LEU B O 1
ATOM 4851 N N . ASN B 1 49 ? 13.195 -23.219 16.719 1 77.88 49 ASN B N 1
ATOM 4852 C CA . ASN B 1 49 ? 13.758 -24.375 17.438 1 77.88 49 ASN B CA 1
ATOM 4853 C C . ASN B 1 49 ? 13.75 -25.625 16.578 1 77.88 49 ASN B C 1
ATOM 4855 O O . ASN B 1 49 ? 14.609 -26.5 16.734 1 77.88 49 ASN B O 1
ATOM 4859 N N . ASN B 1 50 ? 13.172 -25.766 15.422 1 79.5 50 ASN B N 1
ATOM 4860 C CA . ASN B 1 50 ? 13.219 -26.828 14.422 1 79.5 50 ASN B CA 1
ATOM 4861 C C . ASN B 1 50 ? 13.344 -26.25 13.008 1 79.5 50 ASN B C 1
ATOM 4863 O O . ASN B 1 50 ? 12.531 -26.562 12.133 1 79.5 50 ASN B O 1
ATOM 4867 N N . ILE B 1 51 ? 14.469 -25.672 12.914 1 87.56 51 ILE B N 1
ATOM 4868 C CA . ILE B 1 51 ? 14.688 -24.938 11.672 1 87.56 51 ILE B CA 1
ATOM 4869 C C . ILE B 1 51 ? 14.914 -25.922 10.523 1 87.56 51 ILE B C 1
ATOM 4871 O O . ILE B 1 51 ? 14.594 -25.609 9.367 1 87.56 51 ILE B O 1
ATOM 4875 N N . SER B 1 52 ? 15.391 -27.156 10.859 1 88.06 52 SER B N 1
ATOM 4876 C CA . SER B 1 52 ? 15.641 -28.156 9.82 1 88.06 52 SER B CA 1
ATOM 4877 C C . SER B 1 52 ? 14.344 -28.578 9.141 1 88.06 52 SER B C 1
ATOM 4879 O O . SER B 1 52 ? 14.305 -28.734 7.918 1 88.06 52 SER B O 1
ATOM 4881 N N . ALA B 1 53 ? 13.352 -28.781 9.945 1 89.25 53 ALA B N 1
ATOM 4882 C CA . ALA B 1 53 ? 12.055 -29.156 9.383 1 89.25 53 ALA B CA 1
ATOM 4883 C C . ALA B 1 53 ? 11.5 -28.031 8.508 1 89.25 53 ALA B C 1
ATOM 4885 O O . ALA B 1 53 ? 10.93 -28.297 7.445 1 89.25 53 ALA B O 1
ATOM 4886 N N . LEU B 1 54 ? 11.672 -26.812 8.961 1 91.88 54 LEU B N 1
ATOM 4887 C CA . LEU B 1 54 ? 11.227 -25.656 8.195 1 91.88 54 LEU B CA 1
ATOM 4888 C C . LEU B 1 54 ? 12 -25.547 6.887 1 91.88 54 LEU B C 1
ATOM 4890 O O . LEU B 1 54 ? 11.422 -25.25 5.84 1 91.88 54 LEU B O 1
ATOM 4894 N N . ALA B 1 55 ? 13.258 -25.781 6.988 1 93.5 55 ALA B N 1
ATOM 4895 C CA . ALA B 1 55 ? 14.133 -25.688 5.816 1 93.5 55 ALA B CA 1
ATOM 4896 C C . ALA B 1 55 ? 13.758 -26.75 4.781 1 93.5 55 ALA B C 1
ATOM 4898 O O . ALA B 1 55 ? 13.758 -26.469 3.58 1 93.5 55 ALA B O 1
ATOM 4899 N N . LYS B 1 56 ? 13.445 -27.891 5.223 1 93.31 56 LYS B N 1
ATOM 4900 C CA . LYS B 1 56 ? 13.078 -28.969 4.309 1 93.31 56 LYS B CA 1
ATOM 4901 C C . LYS B 1 56 ? 11.766 -28.656 3.598 1 93.31 56 LYS B C 1
ATOM 4903 O O . LYS B 1 56 ? 11.609 -28.953 2.41 1 93.31 56 LYS B O 1
ATOM 4908 N N . LEU B 1 57 ? 10.883 -28.141 4.352 1 94.06 57 LEU B N 1
ATOM 4909 C CA . LEU B 1 57 ? 9.625 -27.719 3.746 1 94.06 57 LEU B CA 1
ATOM 4910 C C . LEU B 1 57 ? 9.852 -26.641 2.699 1 94.06 57 LEU B C 1
ATOM 4912 O O . LEU B 1 57 ? 9.305 -26.703 1.598 1 94.06 57 LEU B O 1
ATOM 4916 N N . ALA B 1 58 ? 10.641 -25.656 3.07 1 95.88 58 ALA B N 1
ATOM 4917 C CA . ALA B 1 58 ? 10.93 -24.547 2.156 1 95.88 58 ALA B CA 1
ATOM 4918 C C . ALA B 1 58 ? 11.625 -25.047 0.895 1 95.88 58 ALA B C 1
ATOM 4920 O O . ALA B 1 58 ? 11.312 -24.609 -0.213 1 95.88 58 ALA B O 1
ATOM 4921 N N . GLU B 1 59 ? 12.516 -25.969 1.046 1 95.19 59 GLU B N 1
ATOM 4922 C CA . GLU B 1 59 ? 13.234 -26.547 -0.086 1 95.19 59 GLU B CA 1
ATOM 4923 C C . GLU B 1 59 ? 12.289 -27.281 -1.026 1 95.19 59 GLU B C 1
ATOM 4925 O O . GLU B 1 59 ? 12.453 -27.234 -2.246 1 95.19 59 GLU B O 1
ATOM 4930 N N . ARG B 1 60 ? 11.438 -27.938 -0.442 1 92.44 60 ARG B N 1
ATOM 4931 C CA . ARG B 1 60 ? 10.461 -28.672 -1.249 1 92.44 60 ARG B CA 1
ATOM 4932 C C . ARG B 1 60 ? 9.633 -27.703 -2.1 1 92.44 60 ARG B C 1
ATOM 4934 O O . ARG B 1 60 ? 9.367 -27.984 -3.273 1 92.44 60 ARG B O 1
ATOM 4941 N N . TYR B 1 61 ? 9.258 -26.672 -1.511 1 92.81 61 TYR B N 1
ATOM 4942 C CA . TYR B 1 61 ? 8.484 -25.688 -2.25 1 92.81 61 TYR B CA 1
ATOM 4943 C C . TYR B 1 61 ? 9.289 -25.125 -3.416 1 92.81 61 TYR B C 1
ATOM 4945 O O . TYR B 1 61 ? 8.781 -25.016 -4.531 1 92.81 61 TYR B O 1
ATOM 4953 N N . ILE B 1 62 ? 10.531 -24.766 -3.139 1 93.69 62 ILE B N 1
ATOM 4954 C CA . ILE B 1 62 ? 11.383 -24.172 -4.168 1 93.69 62 ILE B CA 1
ATOM 4955 C C . ILE B 1 62 ? 11.602 -25.188 -5.293 1 93.69 62 ILE B C 1
ATOM 4957 O O . ILE B 1 62 ? 11.578 -24.828 -6.473 1 93.69 62 ILE B O 1
ATOM 4961 N N . ARG B 1 63 ? 11.719 -26.359 -4.957 1 88.25 63 ARG B N 1
ATOM 4962 C CA . ARG B 1 63 ? 11.953 -27.406 -5.953 1 88.25 63 ARG B CA 1
ATOM 4963 C C . ARG B 1 63 ? 10.727 -27.594 -6.84 1 88.25 63 ARG B C 1
ATOM 4965 O O . ARG B 1 63 ? 10.852 -27.766 -8.055 1 88.25 63 ARG B O 1
ATOM 4972 N N . LEU B 1 64 ? 9.594 -27.531 -6.266 1 83.06 64 LEU B N 1
ATOM 4973 C CA . LEU B 1 64 ? 8.359 -27.828 -6.988 1 83.06 64 LEU B CA 1
ATOM 4974 C C . LEU B 1 64 ? 7.883 -26.609 -7.773 1 83.06 64 LEU B C 1
ATOM 4976 O O . LEU B 1 64 ? 7.262 -26.75 -8.828 1 83.06 64 LEU B O 1
ATOM 4980 N N . GLN B 1 65 ? 8.195 -25.422 -7.242 1 85.88 65 GLN B N 1
ATOM 4981 C CA . GLN B 1 65 ? 7.578 -24.25 -7.828 1 85.88 65 GLN B CA 1
ATOM 4982 C C . GLN B 1 65 ? 8.617 -23.359 -8.508 1 85.88 65 GLN B C 1
ATOM 4984 O O . GLN B 1 65 ? 8.297 -22.281 -8.992 1 85.88 65 GLN B O 1
ATOM 4989 N N . SER B 1 66 ? 9.805 -23.75 -8.586 1 82.44 66 SER B N 1
ATOM 4990 C CA . SER B 1 66 ? 10.898 -22.953 -9.117 1 82.44 66 SER B CA 1
ATOM 4991 C C . SER B 1 66 ? 10.625 -22.531 -10.562 1 82.44 66 SER B C 1
ATOM 4993 O O . SER B 1 66 ? 11.141 -21.516 -11.023 1 82.44 66 SER B O 1
ATOM 4995 N N . HIS B 1 67 ? 9.773 -23.219 -11.211 1 78.88 67 HIS B N 1
ATOM 4996 C CA . HIS B 1 67 ? 9.508 -22.938 -12.617 1 78.88 67 HIS B CA 1
ATOM 4997 C C . HIS B 1 67 ? 8.516 -21.781 -12.766 1 78.88 67 HIS B C 1
ATOM 4999 O O . HIS B 1 67 ? 8.344 -21.25 -13.859 1 78.88 67 HIS B O 1
ATOM 5005 N N . MET B 1 68 ? 8.008 -21.344 -11.68 1 81.62 68 MET B N 1
ATOM 5006 C CA . MET B 1 68 ? 6.992 -20.297 -11.781 1 81.62 68 MET B CA 1
ATOM 5007 C C . MET B 1 68 ? 7.387 -19.078 -10.953 1 81.62 68 MET B C 1
ATOM 5009 O O . MET B 1 68 ? 6.824 -17.984 -11.133 1 81.62 68 MET B O 1
ATOM 5013 N N . ILE B 1 69 ? 8.352 -19.203 -10.094 1 88.12 69 ILE B N 1
ATOM 5014 C CA . ILE B 1 69 ? 8.688 -18.125 -9.172 1 88.12 69 ILE B CA 1
ATOM 5015 C C . ILE B 1 69 ? 9.805 -17.266 -9.766 1 88.12 69 ILE B C 1
ATOM 5017 O O . ILE B 1 69 ? 10.727 -17.781 -10.391 1 88.12 69 ILE B O 1
ATOM 5021 N N . PRO B 1 70 ? 9.695 -15.984 -9.609 1 93.62 70 PRO B N 1
ATOM 5022 C CA . PRO B 1 70 ? 10.703 -15.094 -10.195 1 93.62 70 PRO B CA 1
ATOM 5023 C C . PRO B 1 70 ? 12.039 -15.141 -9.461 1 93.62 70 PRO B C 1
ATOM 5025 O O . PRO B 1 70 ? 13.078 -14.805 -10.039 1 93.62 70 PRO B O 1
ATOM 5028 N N . VAL B 1 71 ? 12.07 -15.555 -8.203 1 94.31 71 VAL B N 1
ATOM 5029 C CA . VAL B 1 71 ? 13.32 -15.672 -7.457 1 94.31 71 VAL B CA 1
ATOM 5030 C C . VAL B 1 71 ? 14.133 -16.859 -7.98 1 94.31 71 VAL B C 1
ATOM 5032 O O . VAL B 1 71 ? 13.633 -17.984 -8.039 1 94.31 71 VAL B O 1
ATOM 5035 N N . PRO B 1 72 ? 15.359 -16.609 -8.359 1 93.06 72 PRO B N 1
ATOM 5036 C CA . PRO B 1 72 ? 16.172 -17.719 -8.867 1 93.06 72 PRO B CA 1
ATOM 5037 C C . PRO B 1 72 ? 16.297 -18.859 -7.867 1 93.06 72 PRO B C 1
ATOM 5039 O O . PRO B 1 72 ? 16.578 -18.625 -6.691 1 93.06 72 PRO B O 1
ATOM 5042 N N . ALA B 1 73 ? 16.172 -20.078 -8.352 1 92.94 73 ALA B N 1
ATOM 5043 C CA . ALA B 1 73 ? 16.156 -21.266 -7.5 1 92.94 73 ALA B CA 1
ATOM 5044 C C . ALA B 1 73 ? 17.469 -21.422 -6.746 1 92.94 73 ALA B C 1
ATOM 5046 O O . ALA B 1 73 ? 17.484 -21.766 -5.566 1 92.94 73 ALA B O 1
ATOM 5047 N N . PHE B 1 74 ? 18.578 -21.156 -7.418 1 92.5 74 PHE B N 1
ATOM 5048 C CA . PHE B 1 74 ? 19.875 -21.375 -6.777 1 92.5 74 PHE B CA 1
ATOM 5049 C C . PHE B 1 74 ? 20.078 -20.391 -5.633 1 92.5 74 PHE B C 1
ATOM 5051 O O . PHE B 1 74 ? 20.688 -20.734 -4.613 1 92.5 74 PHE B O 1
ATOM 5058 N N . LEU B 1 75 ? 19.594 -19.172 -5.754 1 93.94 75 LEU B N 1
ATOM 5059 C CA . LEU B 1 75 ? 19.703 -18.203 -4.68 1 93.94 75 LEU B CA 1
ATOM 5060 C C . LEU B 1 75 ? 18.828 -18.594 -3.494 1 93.94 75 LEU B C 1
ATOM 5062 O O . LEU B 1 75 ? 19.25 -18.469 -2.34 1 93.94 75 LEU B O 1
ATOM 5066 N N . ALA B 1 76 ? 17.625 -19.016 -3.793 1 95.94 76 ALA B N 1
ATOM 5067 C CA . ALA B 1 76 ? 16.703 -19.453 -2.74 1 95.94 76 ALA B CA 1
ATOM 5068 C C . ALA B 1 76 ? 17.297 -20.641 -1.977 1 95.94 76 ALA B C 1
ATOM 5070 O O . ALA B 1 76 ? 17.266 -20.672 -0.744 1 95.94 76 ALA B O 1
ATOM 5071 N N . GLN B 1 77 ? 17.859 -21.562 -2.723 1 95 77 GLN B N 1
ATOM 5072 C CA . GLN B 1 77 ? 18.422 -22.75 -2.111 1 95 77 GLN B CA 1
ATOM 5073 C C . GLN B 1 77 ? 19.641 -22.406 -1.248 1 95 77 GLN B C 1
ATOM 5075 O O . GLN B 1 77 ? 19.812 -22.953 -0.157 1 95 77 GLN B O 1
ATOM 5080 N N . THR B 1 78 ? 20.438 -21.547 -1.754 1 94.62 78 THR B N 1
ATOM 5081 C CA . THR B 1 78 ? 21.594 -21.109 -0.99 1 94.62 78 THR B CA 1
ATOM 5082 C C . THR B 1 78 ? 21.172 -20.406 0.298 1 94.62 78 THR B C 1
ATOM 5084 O O . THR B 1 78 ? 21.797 -20.609 1.347 1 94.62 78 THR B O 1
ATOM 5087 N N . THR B 1 79 ? 20.172 -19.578 0.207 1 95.56 79 THR B N 1
ATOM 5088 C CA . THR B 1 79 ? 19.656 -18.875 1.375 1 95.56 79 THR B CA 1
ATOM 5089 C C . THR B 1 79 ? 19.141 -19.859 2.418 1 95.56 79 THR B C 1
ATOM 5091 O O . THR B 1 79 ? 19.469 -19.75 3.602 1 95.56 79 THR B O 1
ATOM 5094 N N . ILE B 1 80 ? 18.359 -20.844 1.996 1 95.88 80 ILE B N 1
ATOM 5095 C CA . ILE B 1 80 ? 17.781 -21.844 2.893 1 95.88 80 ILE B CA 1
ATOM 5096 C C . ILE B 1 80 ? 18.906 -22.656 3.543 1 95.88 80 ILE B C 1
ATOM 5098 O O . ILE B 1 80 ? 18.891 -22.891 4.754 1 95.88 80 ILE B O 1
ATOM 5102 N N . ALA B 1 81 ? 19.875 -23 2.725 1 94.12 81 ALA B N 1
ATOM 5103 C CA . ALA B 1 81 ? 20.984 -23.797 3.229 1 94.12 81 ALA B CA 1
ATOM 5104 C C . ALA B 1 81 ? 21.781 -23.031 4.281 1 94.12 81 ALA B C 1
ATOM 5106 O O . ALA B 1 81 ? 22.203 -23.594 5.293 1 94.12 81 ALA B O 1
ATOM 5107 N N . SER B 1 82 ? 21.969 -21.797 4.043 1 92.5 82 SER B N 1
ATOM 5108 C CA . SER B 1 82 ? 22.703 -20.953 4.977 1 92.5 82 SER B CA 1
ATOM 5109 C C . SER B 1 82 ? 21.953 -20.812 6.301 1 92.5 82 SER B C 1
ATOM 5111 O O . SER B 1 82 ? 22.578 -20.719 7.363 1 92.5 82 SER B O 1
ATOM 5113 N N . LEU B 1 83 ? 20.703 -20.75 6.266 1 91.62 83 LEU B N 1
ATOM 5114 C CA . LEU B 1 83 ? 19.891 -20.609 7.473 1 91.62 83 LEU B CA 1
ATOM 5115 C C . LEU B 1 83 ? 19.875 -21.922 8.266 1 91.62 83 LEU B C 1
ATOM 5117 O O . LEU B 1 83 ? 19.891 -21.891 9.5 1 91.62 83 LEU B O 1
ATOM 5121 N N . GLU B 1 84 ? 19.812 -22.953 7.566 1 89.81 84 GLU B N 1
ATOM 5122 C CA . GLU B 1 84 ? 19.797 -24.266 8.219 1 89.81 84 GLU B CA 1
ATOM 5123 C C . GLU B 1 84 ? 21.109 -24.547 8.922 1 89.81 84 GLU B C 1
ATOM 5125 O O . GLU B 1 84 ? 21.125 -25.172 9.992 1 89.81 84 GLU B O 1
ATOM 5130 N N . GLU B 1 85 ? 22.125 -24.109 8.383 1 83.62 85 GLU B N 1
ATOM 5131 C CA . GLU B 1 85 ? 23.453 -24.422 8.891 1 83.62 85 GLU B CA 1
ATOM 5132 C C . GLU B 1 85 ? 23.828 -23.516 10.062 1 83.62 85 GLU B C 1
ATOM 5134 O O . GLU B 1 85 ? 24.766 -23.797 10.797 1 83.62 85 GLU B O 1
ATOM 5139 N N . ASP B 1 86 ? 23.078 -22.531 10.336 1 77.38 86 ASP B N 1
ATOM 5140 C CA . ASP B 1 86 ? 23.422 -21.594 11.398 1 77.38 86 ASP B CA 1
ATOM 5141 C C . ASP B 1 86 ? 23.078 -22.172 12.773 1 77.38 86 ASP B C 1
ATOM 5143 O O . ASP B 1 86 ? 21.922 -22.203 13.172 1 77.38 86 ASP B O 1
ATOM 5147 N N . PRO B 1 87 ? 24 -22.688 13.438 1 64.19 87 PRO B N 1
ATOM 5148 C CA . PRO B 1 87 ? 23.797 -23.375 14.711 1 64.19 87 PRO B CA 1
ATOM 5149 C C . PRO B 1 87 ? 23.219 -22.453 15.781 1 64.19 87 PRO B C 1
ATOM 5151 O O . PRO B 1 87 ? 22.609 -22.938 16.75 1 64.19 87 PRO B O 1
ATOM 5154 N N . SER B 1 88 ? 23.453 -21.266 15.609 1 65.38 88 SER B N 1
ATOM 5155 C CA . SER B 1 88 ? 23.094 -20.312 16.672 1 65.38 88 SER B CA 1
ATOM 5156 C C . SER B 1 88 ? 21.594 -20.109 16.75 1 65.38 88 SER B C 1
ATOM 5158 O O . SER B 1 88 ? 21.078 -19.625 17.766 1 65.38 88 SER B O 1
ATOM 5160 N N . ILE B 1 89 ? 20.922 -20.578 15.859 1 67.06 89 ILE B N 1
ATOM 5161 C CA . ILE B 1 89 ? 19.5 -20.234 15.812 1 67.06 89 ILE B CA 1
ATOM 5162 C C . ILE B 1 89 ? 18.688 -21.297 16.547 1 67.06 89 ILE B C 1
ATOM 5164 O O . ILE B 1 89 ? 17.594 -21.031 17.047 1 67.06 89 ILE B O 1
ATOM 5168 N N . GLU B 1 90 ? 19.328 -22.453 16.766 1 71.19 90 GLU B N 1
ATOM 5169 C CA . GLU B 1 90 ? 18.578 -23.531 17.406 1 71.19 90 GLU B CA 1
ATOM 5170 C C . GLU B 1 90 ? 18.766 -23.5 18.922 1 71.19 90 GLU B C 1
ATOM 5172 O O . GLU B 1 90 ? 19.859 -23.266 19.406 1 71.19 90 GLU B O 1
ATOM 5177 N N . LYS B 1 91 ? 17.734 -23.688 19.734 1 74.69 91 LYS B N 1
ATOM 5178 C CA . LYS B 1 91 ? 17.672 -23.906 21.172 1 74.69 91 LYS B CA 1
ATOM 5179 C C . LYS B 1 91 ? 18.312 -22.734 21.922 1 74.69 91 LYS B C 1
ATOM 5181 O O . LYS B 1 91 ? 19.141 -22.953 22.812 1 74.69 91 LYS B O 1
ATOM 5186 N N . MET B 1 92 ? 17.969 -21.625 21.531 1 80.12 92 MET B N 1
ATOM 5187 C CA . MET B 1 92 ? 18.469 -20.422 22.188 1 80.12 92 MET B CA 1
ATOM 5188 C C . MET B 1 92 ? 17.734 -20.156 23.484 1 80.12 92 MET B C 1
ATOM 5190 O O . MET B 1 92 ? 16.531 -20.375 23.578 1 80.12 92 MET B O 1
ATOM 5194 N N . SER B 1 93 ? 18.562 -19.797 24.406 1 83 93 SER B N 1
ATOM 5195 C CA . SER B 1 93 ? 17.922 -19.297 25.625 1 83 93 SER B CA 1
ATOM 5196 C C . SER B 1 93 ? 17.141 -18.016 25.359 1 83 93 SER B C 1
ATOM 5198 O O . SER B 1 93 ? 17.328 -17.375 24.328 1 83 93 SER B O 1
ATOM 5200 N N . THR B 1 94 ? 16.297 -17.688 26.297 1 84.69 94 THR B N 1
ATOM 5201 C CA . THR B 1 94 ? 15.5 -16.484 26.141 1 84.69 94 THR B CA 1
ATOM 5202 C C . THR B 1 94 ? 16.406 -15.25 26.062 1 84.69 94 THR B C 1
ATOM 5204 O O . THR B 1 94 ? 16.125 -14.32 25.297 1 84.69 94 THR B O 1
ATOM 5207 N N . ARG B 1 95 ? 17.422 -15.203 26.812 1 85.88 95 ARG B N 1
ATOM 5208 C CA . ARG B 1 95 ? 18.344 -14.086 26.812 1 85.88 95 ARG B CA 1
ATOM 5209 C C . ARG B 1 95 ? 19.078 -13.969 25.469 1 85.88 95 ARG B C 1
ATOM 5211 O O . ARG B 1 95 ? 19.25 -12.867 24.953 1 85.88 95 ARG B O 1
ATOM 5218 N N . ASP B 1 96 ? 19.453 -15.102 25.016 1 86.88 96 ASP B N 1
ATOM 5219 C CA . ASP B 1 96 ? 20.141 -15.125 23.734 1 86.88 96 ASP B CA 1
ATOM 5220 C C . ASP B 1 96 ? 19.219 -14.695 22.594 1 86.88 96 ASP B C 1
ATOM 5222 O O . ASP B 1 96 ? 19.656 -14.047 21.641 1 86.88 96 ASP B O 1
ATOM 5226 N N . GLN B 1 97 ? 17.984 -15.047 22.797 1 88.81 97 GLN B N 1
ATOM 5227 C CA . GLN B 1 97 ? 17 -14.656 21.797 1 88.81 97 GLN B CA 1
ATOM 5228 C C . GLN B 1 97 ? 16.828 -13.141 21.75 1 88.81 97 GLN B C 1
ATOM 5230 O O . GLN B 1 97 ? 16.719 -12.555 20.672 1 88.81 97 GLN B O 1
ATOM 5235 N N . LEU B 1 98 ? 16.828 -12.586 22.859 1 89.69 98 LEU B N 1
ATOM 5236 C CA . LEU B 1 98 ? 16.672 -11.141 22.938 1 89.69 98 LEU B CA 1
ATOM 5237 C C . LEU B 1 98 ? 17.875 -10.43 22.328 1 89.69 98 LEU B C 1
ATOM 5239 O O . LEU B 1 98 ? 17.734 -9.477 21.562 1 89.69 98 LEU B O 1
ATOM 5243 N N . ALA B 1 99 ? 19.016 -10.914 22.625 1 89.06 99 ALA B N 1
ATOM 5244 C CA . ALA B 1 99 ? 20.234 -10.336 22.094 1 89.06 99 ALA B CA 1
ATOM 5245 C C . ALA B 1 99 ? 20.297 -10.5 20.578 1 89.06 99 ALA B C 1
ATOM 5247 O O . ALA B 1 99 ? 20.719 -9.586 19.859 1 89.06 99 ALA B O 1
ATOM 5248 N N . ARG B 1 100 ? 19.891 -11.633 20.172 1 91.06 100 ARG B N 1
ATOM 5249 C CA . ARG B 1 100 ? 19.906 -11.891 18.734 1 91.06 100 ARG B CA 1
ATOM 5250 C C . ARG B 1 100 ? 18.859 -11.031 18.016 1 91.06 100 ARG B C 1
ATOM 5252 O O . ARG B 1 100 ? 19.094 -10.617 16.875 1 91.06 100 ARG B O 1
ATOM 5259 N N . SER B 1 101 ? 17.75 -10.891 18.656 1 92.19 101 SER B N 1
ATOM 5260 C CA . SER B 1 101 ? 16.719 -10.031 18.078 1 92.19 101 SER B CA 1
ATOM 5261 C C . SER B 1 101 ? 17.25 -8.617 17.844 1 92.19 101 SER B C 1
ATOM 5263 O O . SER B 1 101 ? 16.953 -8.008 16.812 1 92.19 101 SER B O 1
ATOM 5265 N N . ILE B 1 102 ? 18.047 -8.148 18.75 1 91.5 102 ILE B N 1
ATOM 5266 C CA . ILE B 1 102 ? 18.641 -6.82 18.609 1 91.5 102 ILE B CA 1
ATOM 5267 C C . ILE B 1 102 ? 19.609 -6.801 17.438 1 91.5 102 ILE B C 1
ATOM 5269 O O . ILE B 1 102 ? 19.609 -5.867 16.641 1 91.5 102 ILE B O 1
ATOM 5273 N N . LEU B 1 103 ? 20.328 -7.879 17.344 1 91.06 103 LEU B N 1
ATOM 5274 C CA . LEU B 1 103 ? 21.328 -7.961 16.297 1 91.06 103 LEU B CA 1
ATOM 5275 C C . LEU B 1 103 ? 20.656 -8.039 14.922 1 91.06 103 LEU B C 1
ATOM 5277 O O . LEU B 1 103 ? 21.094 -7.363 13.984 1 91.06 103 LEU B O 1
ATOM 5281 N N . ILE B 1 104 ? 19.672 -8.82 14.812 1 94.19 104 ILE B N 1
ATOM 5282 C CA . ILE B 1 104 ? 18.969 -9 13.547 1 94.19 104 ILE B CA 1
ATOM 5283 C C . ILE B 1 104 ? 18.297 -7.695 13.141 1 94.19 104 ILE B C 1
ATOM 5285 O O . ILE B 1 104 ? 18.312 -7.316 11.969 1 94.19 104 ILE B O 1
ATOM 5289 N N . THR B 1 105 ? 17.703 -7.043 14.109 1 93.06 105 THR B N 1
ATOM 5290 C CA . THR B 1 105 ? 17.062 -5.766 13.82 1 93.06 105 THR B CA 1
ATOM 5291 C C . THR B 1 105 ? 18.094 -4.734 13.367 1 93.06 105 THR B C 1
ATOM 5293 O O . THR B 1 105 ? 17.828 -3.947 12.453 1 93.06 105 THR B O 1
ATOM 5296 N N . GLY B 1 106 ? 19.203 -4.766 13.984 1 89.94 106 GLY B N 1
ATOM 5297 C CA . GLY B 1 106 ? 20.281 -3.896 13.555 1 89.94 106 GLY B CA 1
ATOM 5298 C C . GLY B 1 106 ? 20.734 -4.16 12.125 1 89.94 106 GLY B C 1
ATOM 5299 O O . GLY B 1 106 ? 20.984 -3.223 11.359 1 89.94 106 GLY B O 1
ATOM 5300 N N . ASN B 1 107 ? 20.844 -5.422 11.789 1 92.69 107 ASN B N 1
ATOM 5301 C CA . ASN B 1 107 ? 21.203 -5.797 10.43 1 92.69 107 ASN B CA 1
ATOM 5302 C C . ASN B 1 107 ? 20.141 -5.379 9.422 1 92.69 107 ASN B C 1
ATOM 5304 O O . ASN B 1 107 ? 20.453 -5.02 8.289 1 92.69 107 ASN B O 1
ATOM 5308 N N . THR B 1 108 ? 18.938 -5.449 9.844 1 93.56 108 THR B N 1
ATOM 5309 C CA . THR B 1 108 ? 17.797 -5.125 8.984 1 93.56 108 THR B CA 1
ATOM 5310 C C . THR B 1 108 ? 17.75 -3.623 8.703 1 93.56 108 THR B C 1
ATOM 5312 O O . THR B 1 108 ? 17.297 -3.199 7.641 1 93.56 108 THR B O 1
ATOM 5315 N N . CYS B 1 109 ? 18.281 -2.846 9.578 1 87.81 109 CYS B N 1
ATOM 5316 C CA . CYS B 1 109 ? 18.266 -1.395 9.445 1 87.81 109 CYS B CA 1
ATOM 5317 C C . CYS B 1 109 ? 19.297 -0.931 8.414 1 87.81 109 CYS B C 1
ATOM 5319 O O . CYS B 1 109 ? 19.172 0.162 7.855 1 87.81 109 CYS B O 1
ATOM 5321 N N . ARG B 1 110 ? 20.156 -1.819 8.148 1 86.94 110 ARG B N 1
ATOM 5322 C CA . ARG B 1 110 ? 21.25 -1.421 7.273 1 86.94 110 ARG B CA 1
ATOM 5323 C C . ARG B 1 110 ? 20.875 -1.603 5.809 1 86.94 110 ARG B C 1
ATOM 5325 O O . ARG B 1 110 ? 20.203 -2.57 5.449 1 86.94 110 ARG B O 1
ATOM 5332 N N . GLU B 1 111 ? 21.328 -0.681 5.012 1 85 111 GLU B N 1
ATOM 5333 C CA . GLU B 1 111 ? 21.062 -0.783 3.578 1 85 111 GLU B CA 1
ATOM 5334 C C . GLU B 1 111 ? 21.922 -1.877 2.943 1 85 111 GLU B C 1
ATOM 5336 O O . GLU B 1 111 ? 23.078 -2.062 3.318 1 85 111 GLU B O 1
ATOM 5341 N N . LEU B 1 112 ? 21.266 -2.572 2.062 1 86 112 LEU B N 1
ATOM 5342 C CA . LEU B 1 112 ? 22.016 -3.57 1.297 1 86 112 LEU B CA 1
ATOM 5343 C C . LEU B 1 112 ? 22.609 -2.953 0.037 1 86 112 LEU B C 1
ATOM 5345 O O . LEU B 1 112 ? 21.875 -2.607 -0.897 1 86 112 LEU B O 1
ATOM 5349 N N . GLU B 1 113 ? 23.859 -2.76 0.032 1 79.69 113 GLU B N 1
ATOM 5350 C CA . GLU B 1 113 ? 24.531 -2.15 -1.115 1 79.69 113 GLU B CA 1
ATOM 5351 C C . GLU B 1 113 ? 25.125 -3.213 -2.033 1 79.69 113 GLU B C 1
ATOM 5353 O O . GLU B 1 113 ? 25.953 -4.023 -1.598 1 79.69 113 GLU B O 1
ATOM 5358 N N . LEU B 1 114 ? 24.625 -3.191 -3.209 1 81.5 114 LEU B N 1
ATOM 5359 C CA . LEU B 1 114 ? 25.172 -4.105 -4.211 1 81.5 114 LEU B CA 1
ATOM 5360 C C . LEU B 1 114 ? 26.25 -3.426 -5.043 1 81.5 114 LEU B C 1
ATOM 5362 O O . LEU B 1 114 ? 26.141 -2.242 -5.367 1 81.5 114 LEU B O 1
ATOM 5366 N N . ASP B 1 115 ? 27.266 -4.199 -5.172 1 78.88 115 ASP B N 1
ATOM 5367 C CA . ASP B 1 115 ? 28.344 -3.744 -6.051 1 78.88 115 ASP B CA 1
ATOM 5368 C C . ASP B 1 115 ? 28.391 -4.574 -7.332 1 78.88 115 ASP B C 1
ATOM 5370 O O . ASP B 1 115 ? 27.859 -5.688 -7.375 1 78.88 115 ASP B O 1
ATOM 5374 N N . LEU B 1 116 ? 29.078 -4.09 -8.328 1 77.19 116 LEU B N 1
ATOM 5375 C CA . LEU B 1 116 ? 29.141 -4.711 -9.641 1 77.19 116 LEU B CA 1
ATOM 5376 C C . LEU B 1 116 ? 29.719 -6.121 -9.555 1 77.19 116 LEU B C 1
ATOM 5378 O O . LEU B 1 116 ? 29.375 -6.984 -10.367 1 77.19 116 LEU B O 1
ATOM 5382 N N . TYR B 1 117 ? 30.484 -6.312 -8.523 1 78.56 117 TYR B N 1
ATOM 5383 C CA . TYR B 1 117 ? 31.203 -7.586 -8.477 1 78.56 117 TYR B CA 1
ATOM 5384 C C . TYR B 1 117 ? 30.641 -8.477 -7.371 1 78.56 117 TYR B C 1
ATOM 5386 O O . TYR B 1 117 ? 31.234 -9.508 -7.035 1 78.56 117 TYR B O 1
ATOM 5394 N N . THR B 1 118 ? 29.562 -8.117 -6.961 1 86.31 118 THR B N 1
ATOM 5395 C CA . THR B 1 118 ? 28.969 -8.945 -5.922 1 86.31 118 THR B CA 1
ATOM 5396 C C . THR B 1 118 ? 28.516 -10.289 -6.488 1 86.31 118 THR B C 1
ATOM 5398 O O . THR B 1 118 ? 27.703 -10.336 -7.402 1 86.31 118 THR B O 1
ATOM 5401 N N . SER B 1 119 ? 29.078 -11.359 -6.023 1 87.38 119 SER B N 1
ATOM 5402 C CA . SER B 1 119 ? 28.688 -12.703 -6.441 1 87.38 119 SER B CA 1
ATOM 5403 C C . SER B 1 119 ? 27.406 -13.148 -5.742 1 87.38 119 SER B C 1
ATOM 5405 O O . SER B 1 119 ? 27.047 -12.617 -4.691 1 87.38 119 SER B O 1
ATOM 5407 N N . PRO B 1 120 ? 26.719 -14.117 -6.324 1 88.56 120 PRO B N 1
ATOM 5408 C CA . PRO B 1 120 ? 25.516 -14.641 -5.684 1 88.56 120 PRO B CA 1
ATOM 5409 C C . PRO B 1 120 ? 25.766 -15.172 -4.277 1 88.56 120 PRO B C 1
ATOM 5411 O O . PRO B 1 120 ? 24.953 -14.977 -3.377 1 88.56 120 PRO B O 1
ATOM 5414 N N . ASN B 1 121 ? 26.859 -15.781 -4.117 1 89.25 121 ASN B N 1
ATOM 5415 C CA . ASN B 1 121 ? 27.188 -16.328 -2.801 1 89.25 121 ASN B CA 1
ATOM 5416 C C . ASN B 1 121 ? 27.453 -15.211 -1.785 1 89.25 121 ASN B C 1
ATOM 5418 O O . ASN B 1 121 ? 27.016 -15.305 -0.635 1 89.25 121 ASN B O 1
ATOM 5422 N N . THR B 1 122 ? 28.141 -14.219 -2.264 1 90.81 122 THR B N 1
ATOM 5423 C CA . THR B 1 122 ? 28.406 -13.078 -1.394 1 90.81 122 THR B CA 1
ATOM 5424 C C . THR B 1 122 ? 27.125 -12.344 -1.044 1 90.81 122 THR B C 1
ATOM 5426 O O . THR B 1 122 ? 26.953 -11.867 0.079 1 90.81 122 THR B O 1
ATOM 5429 N N . PHE B 1 123 ? 26.359 -12.336 -1.975 1 93.81 123 PHE B N 1
ATOM 5430 C CA . PHE B 1 123 ? 25.078 -11.672 -1.751 1 93.81 123 PHE B CA 1
ATOM 5431 C C . PHE B 1 123 ? 24.266 -12.398 -0.676 1 93.81 123 PHE B C 1
ATOM 5433 O O . PHE B 1 123 ? 23.703 -11.758 0.219 1 93.81 123 PHE B O 1
ATOM 5440 N N . CYS B 1 124 ? 24.188 -13.656 -0.732 1 93.69 124 CYS B N 1
ATOM 5441 C CA . CYS B 1 124 ? 23.422 -14.43 0.241 1 93.69 124 CYS B CA 1
ATOM 5442 C C . CYS B 1 124 ? 24 -14.273 1.641 1 93.69 124 CYS B C 1
ATOM 5444 O O . CYS B 1 124 ? 23.266 -14.289 2.629 1 93.69 124 CYS B O 1
ATOM 5446 N N . LYS B 1 125 ? 25.234 -14.023 1.712 1 92.69 125 LYS B N 1
ATOM 5447 C CA . LYS B 1 125 ? 25.891 -13.867 3.006 1 92.69 125 LYS B CA 1
ATOM 5448 C C . LYS B 1 125 ? 25.562 -12.508 3.625 1 92.69 125 LYS B C 1
ATOM 5450 O O . LYS B 1 125 ? 25.719 -12.32 4.832 1 92.69 125 LYS B O 1
ATOM 5455 N N . MET B 1 126 ? 25.062 -11.625 2.848 1 93.94 126 MET B N 1
ATOM 5456 C CA . MET B 1 126 ? 24.75 -10.273 3.314 1 93.94 126 MET B CA 1
ATOM 5457 C C . MET B 1 126 ? 23.5 -10.273 4.176 1 93.94 126 MET B C 1
ATOM 5459 O O . MET B 1 126 ? 23.234 -9.305 4.891 1 93.94 126 MET B O 1
ATOM 5463 N N . PHE B 1 127 ? 22.672 -11.344 4.086 1 96 127 PHE B N 1
ATOM 5464 C CA . PHE B 1 127 ? 21.438 -11.312 4.867 1 96 127 PHE B CA 1
ATOM 5465 C C . PHE B 1 127 ? 21.219 -12.641 5.578 1 96 127 PHE B C 1
ATOM 5467 O O . PHE B 1 127 ? 20.109 -12.914 6.062 1 96 127 PHE B O 1
ATOM 5474 N N . THR B 1 128 ? 22.219 -13.461 5.594 1 94.31 128 THR B N 1
ATOM 5475 C CA . THR B 1 128 ? 22.172 -14.711 6.355 1 94.31 128 THR B CA 1
ATOM 5476 C C . THR B 1 128 ? 23.391 -14.82 7.27 1 94.31 128 THR B C 1
ATOM 5478 O O . THR B 1 128 ? 24.234 -13.922 7.297 1 94.31 128 THR B O 1
ATOM 5481 N N . GLY B 1 129 ? 23.453 -15.852 8.102 1 91 129 GLY B N 1
ATOM 5482 C CA . GLY B 1 129 ? 24.562 -16.016 9.016 1 91 129 GLY B CA 1
ATOM 5483 C C . GLY B 1 129 ? 24.672 -14.898 10.031 1 91 129 GLY B C 1
ATOM 5484 O O . GLY B 1 129 ? 23.688 -14.516 10.656 1 91 129 GLY B O 1
ATOM 5485 N N . PRO B 1 130 ? 25.859 -14.297 10.156 1 89.12 130 PRO B N 1
ATOM 5486 C CA . PRO B 1 130 ? 26.047 -13.195 11.102 1 89.12 130 PRO B CA 1
ATOM 5487 C C . PRO B 1 130 ? 25.281 -11.93 10.695 1 89.12 130 PRO B C 1
ATOM 5489 O O . PRO B 1 130 ? 25.016 -11.078 11.539 1 89.12 130 PRO B O 1
ATOM 5492 N N . ALA B 1 131 ? 25.016 -11.875 9.43 1 93.69 131 ALA B N 1
ATOM 5493 C CA . ALA B 1 131 ? 24.297 -10.711 8.93 1 93.69 131 ALA B CA 1
ATOM 5494 C C . ALA B 1 131 ? 22.812 -11.023 8.742 1 93.69 131 ALA B C 1
ATOM 5496 O O . ALA B 1 131 ? 22.141 -10.383 7.93 1 93.69 131 ALA B O 1
ATOM 5497 N N . LEU B 1 132 ? 22.359 -11.977 9.539 1 94.88 132 LEU B N 1
ATOM 5498 C CA . LEU B 1 132 ? 20.984 -12.43 9.414 1 94.88 132 LEU B CA 1
ATOM 5499 C C . LEU B 1 132 ? 20 -11.266 9.555 1 94.88 132 LEU B C 1
ATOM 5501 O O . LEU B 1 132 ? 20.172 -10.414 10.422 1 94.88 132 LEU B O 1
ATOM 5505 N N . ARG B 1 133 ? 19.031 -11.211 8.688 1 96.38 133 ARG B N 1
ATOM 5506 C CA . ARG B 1 133 ? 18.016 -10.172 8.672 1 96.38 133 ARG B CA 1
ATOM 5507 C C . ARG B 1 133 ? 16.625 -10.773 8.805 1 96.38 133 ARG B C 1
ATOM 5509 O O . ARG B 1 133 ? 16.422 -11.961 8.539 1 96.38 133 ARG B O 1
ATOM 5516 N N . TRP B 1 134 ? 15.641 -9.992 9.172 1 96.75 134 TRP B N 1
ATOM 5517 C CA . TRP B 1 134 ? 14.258 -10.445 9.305 1 96.75 134 TRP B CA 1
ATOM 5518 C C . TRP B 1 134 ? 13.688 -10.852 7.949 1 96.75 134 TRP B C 1
ATOM 5520 O O . TRP B 1 134 ? 12.828 -11.734 7.867 1 96.75 134 TRP B O 1
ATOM 5530 N N . GLU B 1 135 ? 14.164 -10.234 6.852 1 97.56 135 GLU B N 1
ATOM 5531 C CA . GLU B 1 135 ? 13.688 -10.586 5.516 1 97.56 135 GLU B CA 1
ATOM 5532 C C . GLU B 1 135 ? 13.969 -12.047 5.191 1 97.56 135 GLU B C 1
ATOM 5534 O O . GLU B 1 135 ? 13.117 -12.734 4.617 1 97.56 135 GLU B O 1
ATOM 5539 N N . ALA B 1 136 ? 15.133 -12.469 5.562 1 96.94 136 ALA B N 1
ATOM 5540 C CA . ALA B 1 136 ? 15.531 -13.844 5.289 1 96.94 136 ALA B CA 1
ATOM 5541 C C . ALA B 1 136 ? 14.648 -14.836 6.055 1 96.94 136 ALA B C 1
ATOM 5543 O O . ALA B 1 136 ? 14.219 -15.852 5.504 1 96.94 136 ALA B O 1
ATOM 5544 N N . LEU B 1 137 ? 14.43 -14.523 7.254 1 96.12 137 LEU B N 1
ATOM 5545 C CA . LEU B 1 137 ? 13.57 -15.383 8.055 1 96.12 137 LEU B CA 1
ATOM 5546 C C . LEU B 1 137 ? 12.141 -15.359 7.531 1 96.12 137 LEU B C 1
ATOM 5548 O O . LEU B 1 137 ? 11.461 -16.391 7.516 1 96.12 137 LEU B O 1
ATOM 5552 N N . GLY B 1 138 ? 11.719 -14.141 7.215 1 97.44 138 GLY B N 1
ATOM 5553 C CA . GLY B 1 138 ? 10.406 -14.039 6.605 1 97.44 138 GLY B CA 1
ATOM 5554 C C . GLY B 1 138 ? 10.25 -14.906 5.371 1 97.44 138 GLY B C 1
ATOM 5555 O O . GLY B 1 138 ? 9.203 -15.531 5.176 1 97.44 138 GLY B O 1
ATOM 5556 N N . LEU B 1 139 ? 11.258 -14.953 4.547 1 97.81 139 LEU B N 1
ATOM 5557 C CA . LEU B 1 139 ? 11.242 -15.797 3.357 1 97.81 139 LEU B CA 1
ATOM 5558 C C . LEU B 1 139 ? 11.109 -17.266 3.734 1 97.81 139 LEU B C 1
ATOM 5560 O O . LEU B 1 139 ? 10.328 -18 3.127 1 97.81 139 LEU B O 1
ATOM 5564 N N . LEU B 1 140 ? 11.828 -17.641 4.695 1 96.75 140 LEU B N 1
ATOM 5565 C CA . LEU B 1 140 ? 11.789 -19.031 5.141 1 96.75 140 LEU B CA 1
ATOM 5566 C C . LEU B 1 140 ? 10.383 -19.406 5.598 1 96.75 140 LEU B C 1
ATOM 5568 O O . LEU B 1 140 ? 9.852 -20.438 5.188 1 96.75 140 LEU B O 1
ATOM 5572 N N . PHE B 1 141 ? 9.812 -18.594 6.445 1 96.25 141 PHE B N 1
ATOM 5573 C CA . PHE B 1 141 ? 8.461 -18.859 6.941 1 96.25 141 PHE B CA 1
ATOM 5574 C C . PHE B 1 141 ? 7.457 -18.875 5.793 1 96.25 141 PHE B C 1
ATOM 5576 O O . PHE B 1 141 ? 6.527 -19.672 5.781 1 96.25 141 PHE B O 1
ATOM 5583 N N . THR B 1 142 ? 7.621 -17.953 4.875 1 97.56 142 THR B N 1
ATOM 5584 C CA . THR B 1 142 ? 6.707 -17.844 3.742 1 97.56 142 THR B CA 1
ATOM 5585 C C . THR B 1 142 ? 6.766 -19.094 2.877 1 97.56 142 THR B C 1
ATOM 5587 O O . THR B 1 142 ? 5.727 -19.672 2.527 1 97.56 142 THR B O 1
ATOM 5590 N N . TRP B 1 143 ? 7.961 -19.516 2.561 1 97.12 143 TRP B N 1
ATOM 5591 C CA . TRP B 1 143 ? 8.125 -20.703 1.726 1 97.12 143 TRP B CA 1
ATOM 5592 C C . TRP B 1 143 ? 7.621 -21.938 2.449 1 97.12 143 TRP B C 1
ATOM 5594 O O . TRP B 1 143 ? 7.031 -22.828 1.831 1 97.12 143 TRP B O 1
ATOM 5604 N N . ALA B 1 144 ? 7.867 -22.016 3.707 1 95.25 144 ALA B N 1
ATOM 5605 C CA . ALA B 1 144 ? 7.363 -23.141 4.488 1 95.25 144 ALA B CA 1
ATOM 5606 C C . ALA B 1 144 ? 5.84 -23.156 4.508 1 95.25 144 ALA B C 1
ATOM 5608 O O . ALA B 1 144 ? 5.223 -24.219 4.379 1 95.25 144 ALA B O 1
ATOM 5609 N N . ALA B 1 145 ? 5.254 -22 4.715 1 94.44 145 ALA B N 1
ATOM 5610 C CA . ALA B 1 145 ? 3.797 -21.906 4.723 1 94.44 145 ALA B CA 1
ATOM 5611 C C . ALA B 1 145 ? 3.209 -22.312 3.377 1 94.44 145 ALA B C 1
ATOM 5613 O O . ALA B 1 145 ? 2.199 -23.016 3.326 1 94.44 145 ALA B O 1
ATOM 5614 N N . LEU B 1 146 ? 3.854 -21.906 2.338 1 94.19 146 LEU B N 1
ATOM 5615 C CA . LEU B 1 146 ? 3.393 -22.25 0.998 1 94.19 146 LEU B CA 1
ATOM 5616 C C . LEU B 1 146 ? 3.502 -23.75 0.755 1 94.19 146 LEU B C 1
ATOM 5618 O O . LEU B 1 146 ? 2.627 -24.359 0.125 1 94.19 146 LEU B O 1
ATOM 5622 N N . ALA B 1 147 ? 4.578 -24.297 1.246 1 93.25 147 ALA B N 1
ATOM 5623 C CA . ALA B 1 147 ? 4.746 -25.75 1.126 1 93.25 147 ALA B CA 1
ATOM 5624 C C . ALA B 1 147 ? 3.633 -26.484 1.861 1 93.25 147 ALA B C 1
ATOM 5626 O O . ALA B 1 147 ? 3.078 -27.453 1.343 1 93.25 147 ALA B O 1
ATOM 5627 N N . LEU B 1 148 ? 3.307 -26.047 3.025 1 90.19 148 LEU B N 1
ATOM 5628 C CA . LEU B 1 148 ? 2.271 -26.688 3.834 1 90.19 148 LEU B CA 1
ATOM 5629 C C . LEU B 1 148 ? 0.904 -26.547 3.174 1 90.19 148 LEU B C 1
ATOM 5631 O O . LEU B 1 148 ? 0.11 -27.484 3.172 1 90.19 148 LEU B O 1
ATOM 5635 N N . LEU B 1 149 ? 0.659 -25.391 2.646 1 87.25 149 LEU B N 1
ATOM 5636 C CA . LEU B 1 149 ? -0.624 -25.094 2.012 1 87.25 149 LEU B CA 1
ATOM 5637 C C . LEU B 1 149 ? -0.846 -26 0.803 1 87.25 149 LEU B C 1
ATOM 5639 O O . LEU B 1 149 ? -1.974 -26.422 0.54 1 87.25 149 LEU B O 1
ATOM 5643 N N . ASN B 1 150 ? 0.2 -26.297 0.082 1 85.31 150 ASN B N 1
ATOM 5644 C CA . ASN B 1 150 ? 0.077 -27.031 -1.171 1 85.31 150 ASN B CA 1
ATOM 5645 C C . ASN B 1 150 ? 0.417 -28.516 -0.988 1 85.31 150 ASN B C 1
ATOM 5647 O O . ASN B 1 150 ? 0.48 -29.266 -1.962 1 85.31 150 ASN B O 1
ATOM 5651 N N . SER B 1 151 ? 0.625 -28.906 0.254 1 83.94 151 SER B N 1
ATOM 5652 C CA . SER B 1 151 ? 0.954 -30.312 0.502 1 83.94 151 SER B CA 1
ATOM 5653 C C . SER B 1 151 ? -0.297 -31.188 0.49 1 83.94 151 SER B C 1
ATOM 5655 O O . SER B 1 151 ? -1.313 -30.828 1.09 1 83.94 151 SER B O 1
ATOM 5657 N N . PRO B 1 152 ? -0.144 -32.25 -0.228 1 75.81 152 PRO B N 1
ATOM 5658 C CA . PRO B 1 152 ? -1.261 -33.188 -0.171 1 75.81 152 PRO B CA 1
ATOM 5659 C C . PRO B 1 152 ? -1.426 -33.812 1.207 1 75.81 152 PRO B C 1
ATOM 5661 O O . PRO B 1 152 ? -0.532 -33.719 2.051 1 75.81 152 PRO B O 1
ATOM 5664 N N . ALA B 1 153 ? -2.51 -34.406 1.428 1 68.56 153 ALA B N 1
ATOM 5665 C CA . ALA B 1 153 ? -2.838 -35.031 2.719 1 68.56 153 ALA B CA 1
ATOM 5666 C C . ALA B 1 153 ? -1.857 -36.125 3.072 1 68.56 153 ALA B C 1
ATOM 5668 O O . ALA B 1 153 ? -1.568 -36.375 4.246 1 68.56 153 ALA B O 1
ATOM 5669 N N . ASP B 1 154 ? -1.305 -36.688 2.074 1 74.31 154 ASP B N 1
ATOM 5670 C CA . ASP B 1 154 ? -0.46 -37.844 2.316 1 74.31 154 ASP B CA 1
ATOM 5671 C C . ASP B 1 154 ? 1.017 -37.438 2.354 1 74.31 154 ASP B C 1
ATOM 5673 O O . ASP B 1 154 ? 1.893 -38.312 2.334 1 74.31 154 ASP B O 1
ATOM 5677 N N . ASP B 1 155 ? 1.223 -36.281 2.428 1 82 155 ASP B N 1
ATOM 5678 C CA . ASP B 1 155 ? 2.613 -35.844 2.455 1 82 155 ASP B CA 1
ATOM 5679 C C . ASP B 1 155 ? 3.25 -36.125 3.816 1 82 155 ASP B C 1
ATOM 5681 O O . ASP B 1 155 ? 2.869 -35.5 4.816 1 82 155 ASP B O 1
ATOM 5685 N N . SER B 1 156 ? 4.219 -36.906 3.828 1 84.94 156 SER B N 1
ATOM 5686 C CA . SER B 1 156 ? 4.848 -37.344 5.062 1 84.94 156 SER B CA 1
ATOM 5687 C C . SER B 1 156 ? 5.605 -36.219 5.75 1 84.94 156 SER B C 1
ATOM 5689 O O . SER B 1 156 ? 5.59 -36.125 6.977 1 84.94 156 SER B O 1
ATOM 5691 N N . LEU B 1 157 ? 6.281 -35.438 4.992 1 86.56 157 LEU B N 1
ATOM 5692 C CA . LEU B 1 157 ? 7.055 -34.344 5.57 1 86.56 157 LEU B CA 1
ATOM 5693 C C . LEU B 1 157 ? 6.141 -33.344 6.266 1 86.56 157 LEU B C 1
ATOM 5695 O O . LEU B 1 157 ? 6.426 -32.906 7.383 1 86.56 157 LEU B O 1
ATOM 5699 N N . ALA B 1 158 ? 5.105 -33.031 5.621 1 86.62 158 ALA B N 1
ATOM 5700 C CA . ALA B 1 158 ? 4.137 -32.094 6.188 1 86.62 158 ALA B CA 1
ATOM 5701 C C . ALA B 1 158 ? 3.471 -32.688 7.43 1 86.62 158 ALA B C 1
ATOM 5703 O O . ALA B 1 158 ? 3.281 -32 8.43 1 86.62 158 ALA B O 1
ATOM 5704 N N . ALA B 1 159 ? 3.207 -33.938 7.336 1 85.94 159 ALA B N 1
ATOM 5705 C CA . ALA B 1 159 ? 2.551 -34.594 8.453 1 85.94 159 ALA B CA 1
ATOM 5706 C C . ALA B 1 159 ? 3.441 -34.594 9.695 1 85.94 159 ALA B C 1
ATOM 5708 O O . ALA B 1 159 ? 2.963 -34.406 10.812 1 85.94 159 ALA B O 1
ATOM 5709 N N . LYS B 1 160 ? 4.645 -34.812 9.469 1 85 160 LYS B N 1
ATOM 5710 C CA . LYS B 1 160 ? 5.598 -34.844 10.57 1 85 160 LYS B CA 1
ATOM 5711 C C . LYS B 1 160 ? 5.727 -33.438 11.211 1 85 160 LYS B C 1
ATOM 5713 O O . LYS B 1 160 ? 5.816 -33.344 12.438 1 85 160 LYS B O 1
ATOM 5718 N N . PHE B 1 161 ? 5.77 -32.5 10.406 1 86.75 161 PHE B N 1
ATOM 5719 C CA . PHE B 1 161 ? 5.875 -31.125 10.906 1 86.75 161 PHE B CA 1
ATOM 5720 C C . PHE B 1 161 ? 4.637 -30.75 11.711 1 86.75 161 PHE B C 1
ATOM 5722 O O . PHE B 1 161 ? 4.75 -30.156 12.789 1 86.75 161 PHE B O 1
ATOM 5729 N N . ILE B 1 162 ? 3.498 -31.094 11.219 1 84 162 ILE B N 1
ATOM 5730 C CA . ILE B 1 162 ? 2.227 -30.781 11.859 1 84 162 ILE B CA 1
ATOM 5731 C C . ILE B 1 162 ? 2.129 -31.5 13.203 1 84 162 ILE B C 1
ATOM 5733 O O . ILE B 1 162 ? 1.701 -30.906 14.203 1 84 162 ILE B O 1
ATOM 5737 N N . ALA B 1 163 ? 2.521 -32.656 13.141 1 82.06 163 ALA B N 1
ATOM 5738 C CA . ALA B 1 163 ? 2.469 -33.469 14.359 1 82.06 163 ALA B CA 1
ATOM 5739 C C . ALA B 1 163 ? 3.383 -32.875 15.438 1 82.06 163 ALA B C 1
ATOM 5741 O O . ALA B 1 163 ? 3.059 -32.906 16.625 1 82.06 163 ALA B O 1
ATOM 5742 N N . ALA B 1 164 ? 4.414 -32.281 15.047 1 78.5 164 ALA B N 1
ATOM 5743 C CA . ALA B 1 164 ? 5.418 -31.797 15.984 1 78.5 164 ALA B CA 1
ATOM 5744 C C . ALA B 1 164 ? 5.004 -30.438 16.547 1 78.5 164 ALA B C 1
ATOM 5746 O O . ALA B 1 164 ? 5.391 -30.094 17.672 1 78.5 164 ALA B O 1
ATOM 5747 N N . HIS B 1 165 ? 4.336 -29.625 15.875 1 72.69 165 HIS B N 1
ATOM 5748 C CA . HIS B 1 165 ? 4.145 -28.234 16.281 1 72.69 165 HIS B CA 1
ATOM 5749 C C . HIS B 1 165 ? 2.691 -27.969 16.656 1 72.69 165 HIS B C 1
ATOM 5751 O O . HIS B 1 165 ? 2.41 -27.172 17.547 1 72.69 165 HIS B O 1
ATOM 5757 N N . GLU B 1 166 ? 1.81 -28.406 15.688 1 66.69 166 GLU B N 1
ATOM 5758 C CA . GLU B 1 166 ? 0.398 -28.078 15.875 1 66.69 166 GLU B CA 1
ATOM 5759 C C . GLU B 1 166 ? -0.484 -29.297 15.648 1 66.69 166 GLU B C 1
ATOM 5761 O O . GLU B 1 166 ? -0.031 -30.312 15.102 1 66.69 166 GLU B O 1
ATOM 5766 N N . THR B 1 167 ? -1.616 -28.984 16.109 1 66.31 167 THR B N 1
ATOM 5767 C CA . THR B 1 167 ? -2.545 -30.109 16.125 1 66.31 167 THR B CA 1
ATOM 5768 C C . THR B 1 167 ? -3.139 -30.328 14.742 1 66.31 167 THR B C 1
ATOM 5770 O O . THR B 1 167 ? -3.449 -31.469 14.367 1 66.31 167 THR B O 1
ATOM 5773 N N . ASN B 1 168 ? -3.113 -29.344 14.039 1 77.62 168 ASN B N 1
ATOM 5774 C CA . ASN B 1 168 ? -3.723 -29.531 12.727 1 77.62 168 ASN B CA 1
ATOM 5775 C C . ASN B 1 168 ? -3.039 -28.688 11.664 1 77.62 168 ASN B C 1
ATOM 5777 O O . ASN B 1 168 ? -2.24 -27.797 11.992 1 77.62 168 ASN B O 1
ATOM 5781 N N . LYS B 1 169 ? -3.244 -29.062 10.461 1 81.75 169 LYS B N 1
ATOM 5782 C CA . LYS B 1 169 ? -2.639 -28.391 9.312 1 81.75 169 LYS B CA 1
ATOM 5783 C C . LYS B 1 169 ? -3.01 -26.906 9.281 1 81.75 169 LYS B C 1
ATOM 5785 O O . LYS B 1 169 ? -2.15 -26.047 9.055 1 81.75 169 LYS B O 1
ATOM 5790 N N . ALA B 1 170 ? -4.223 -26.625 9.547 1 77.69 170 ALA B N 1
ATOM 5791 C CA . ALA B 1 170 ? -4.707 -25.234 9.516 1 77.69 170 ALA B CA 1
ATOM 5792 C C . ALA B 1 170 ? -3.969 -24.391 10.547 1 77.69 170 ALA B C 1
ATOM 5794 O O . ALA B 1 170 ? -3.592 -23.25 10.258 1 77.69 170 ALA B O 1
ATOM 5795 N N . GLY B 1 171 ? -3.791 -24.969 11.633 1 79.81 171 GLY B N 1
ATOM 5796 C CA . GLY B 1 171 ? -3.082 -24.266 12.688 1 79.81 171 GLY B CA 1
ATOM 5797 C C . GLY B 1 171 ? -1.619 -24.031 12.367 1 79.81 171 GLY B C 1
ATOM 5798 O O . GLY B 1 171 ? -1.075 -22.969 12.688 1 79.81 171 GLY B O 1
ATOM 5799 N N . SER B 1 172 ? -1.023 -25.016 11.766 1 85.06 172 SER B N 1
ATOM 5800 C CA . SER B 1 172 ? 0.386 -24.891 11.406 1 85.06 172 SER B CA 1
ATOM 5801 C C . SER B 1 172 ? 0.595 -23.844 10.328 1 85.06 172 SER B C 1
ATOM 5803 O O . SER B 1 172 ? 1.543 -23.047 10.398 1 85.06 172 SER B O 1
ATOM 5805 N N . VAL B 1 173 ? -0.281 -23.844 9.352 1 87.31 173 VAL B N 1
ATOM 5806 C CA . VAL B 1 173 ? -0.185 -22.875 8.273 1 87.31 173 VAL B CA 1
ATOM 5807 C C . VAL B 1 173 ? -0.41 -21.469 8.836 1 87.31 173 VAL B C 1
ATOM 5809 O O . VAL B 1 173 ? 0.336 -20.531 8.516 1 87.31 173 VAL B O 1
ATOM 5812 N N . SER B 1 174 ? -1.383 -21.328 9.664 1 83.81 174 SER B N 1
ATOM 5813 C CA . SER B 1 174 ? -1.699 -20.031 10.258 1 83.81 174 SER B CA 1
ATOM 5814 C C . SER B 1 174 ? -0.529 -19.5 11.086 1 83.81 174 SER B C 1
ATOM 5816 O O . SER B 1 174 ? -0.244 -18.297 11.07 1 83.81 174 SER B O 1
ATOM 5818 N N . ALA B 1 175 ? 0.053 -20.406 11.719 1 85.38 175 ALA B N 1
ATOM 5819 C CA . ALA B 1 175 ? 1.197 -20 12.539 1 85.38 175 ALA B CA 1
ATOM 5820 C C . ALA B 1 175 ? 2.344 -19.5 11.664 1 85.38 175 ALA B C 1
ATOM 5822 O O . ALA B 1 175 ? 3.004 -18.516 12 1 85.38 175 ALA B O 1
ATOM 5823 N N . MET B 1 176 ? 2.57 -20.188 10.609 1 90.06 176 MET B N 1
ATOM 5824 C CA . MET B 1 176 ? 3.646 -19.781 9.711 1 90.06 176 MET B CA 1
ATOM 5825 C C . MET B 1 176 ? 3.316 -18.469 9.031 1 90.06 176 MET B C 1
ATOM 5827 O O . MET B 1 176 ? 4.199 -17.625 8.828 1 90.06 176 MET B O 1
ATOM 5831 N N . VAL B 1 177 ? 2.086 -18.312 8.656 1 90.56 177 VAL B N 1
ATOM 5832 C CA . VAL B 1 177 ? 1.65 -17.062 8.039 1 90.56 177 VAL B CA 1
ATOM 5833 C C . VAL B 1 177 ? 1.838 -15.906 9.016 1 90.56 177 VAL B C 1
ATOM 5835 O O . VAL B 1 177 ? 2.307 -14.828 8.633 1 90.56 177 VAL B O 1
ATOM 5838 N N . HIS B 1 178 ? 1.532 -16.141 10.18 1 87 178 HIS B N 1
ATOM 5839 C CA . HIS B 1 178 ? 1.697 -15.109 11.211 1 87 178 HIS B CA 1
ATOM 5840 C C . HIS B 1 178 ? 3.166 -14.742 11.383 1 87 178 HIS B C 1
ATOM 5842 O O . HIS B 1 178 ? 3.498 -13.562 11.547 1 87 178 HIS B O 1
ATOM 5848 N N . CYS B 1 179 ? 3.957 -15.75 11.422 1 91.31 179 CYS B N 1
ATOM 5849 C CA . CYS B 1 179 ? 5.383 -15.484 11.555 1 91.31 179 CYS B CA 1
ATOM 5850 C C . CYS B 1 179 ? 5.902 -14.672 10.375 1 91.31 179 CYS B C 1
ATOM 5852 O O . CYS B 1 179 ? 6.695 -13.75 10.555 1 91.31 179 CYS B O 1
ATOM 5854 N N . SER B 1 180 ? 5.465 -15.07 9.234 1 94.44 180 SER B N 1
ATOM 5855 C CA . SER B 1 180 ? 5.84 -14.32 8.047 1 94.44 180 SER B CA 1
ATOM 5856 C C . SER B 1 180 ? 5.379 -12.867 8.133 1 94.44 180 SER B C 1
ATOM 5858 O O . SER B 1 180 ? 6.152 -11.953 7.863 1 94.44 180 SER B O 1
ATOM 5860 N N . ASN B 1 181 ? 4.168 -12.664 8.57 1 91.19 181 ASN B N 1
ATOM 5861 C CA . ASN B 1 181 ? 3.611 -11.32 8.695 1 91.19 181 ASN B CA 1
ATOM 5862 C C . ASN B 1 181 ? 4.363 -10.5 9.742 1 91.19 181 ASN B C 1
ATOM 5864 O O . ASN B 1 181 ? 4.547 -9.289 9.57 1 91.19 181 ASN B O 1
ATOM 5868 N N . LEU B 1 182 ? 4.707 -11.133 10.766 1 90.88 182 LEU B N 1
ATOM 5869 C CA . LEU B 1 182 ? 5.457 -10.438 11.805 1 90.88 182 LEU B CA 1
ATOM 5870 C C . LEU B 1 182 ? 6.82 -9.992 11.281 1 90.88 182 LEU B C 1
ATOM 5872 O O . LEU B 1 182 ? 7.289 -8.898 11.609 1 90.88 182 LEU B O 1
ATOM 5876 N N . CYS B 1 183 ? 7.469 -10.844 10.562 1 95.12 183 CYS B N 1
ATOM 5877 C CA . CYS B 1 183 ? 8.734 -10.461 9.945 1 95.12 183 CYS B CA 1
ATOM 5878 C C . CYS B 1 183 ? 8.555 -9.25 9.039 1 95.12 183 CYS B C 1
ATOM 5880 O O . CYS B 1 183 ? 9.375 -8.328 9.055 1 95.12 183 CYS B O 1
ATOM 5882 N N . ILE B 1 184 ? 7.508 -9.266 8.281 1 94.75 184 ILE B N 1
ATOM 5883 C CA . ILE B 1 184 ? 7.238 -8.172 7.355 1 94.75 184 ILE B CA 1
ATOM 5884 C C . ILE B 1 184 ? 6.977 -6.887 8.141 1 94.75 184 ILE B C 1
ATOM 5886 O O . ILE B 1 184 ? 7.445 -5.812 7.758 1 94.75 184 ILE B O 1
ATOM 5890 N N . SER B 1 185 ? 6.242 -7.043 9.219 1 89.38 185 SER B N 1
ATOM 5891 C CA . SER B 1 185 ? 5.965 -5.879 10.047 1 89.38 185 SER B CA 1
ATOM 5892 C C . SER B 1 185 ? 7.25 -5.273 10.602 1 89.38 185 SER B C 1
ATOM 5894 O O . SER B 1 185 ? 7.402 -4.051 10.633 1 89.38 185 SER B O 1
ATOM 5896 N N . LEU B 1 186 ? 8.133 -6.098 11.023 1 91 186 LEU B N 1
ATOM 5897 C CA . LEU B 1 186 ? 9.406 -5.617 11.539 1 91 186 LEU B CA 1
ATOM 5898 C C . LEU B 1 186 ? 10.234 -4.977 10.422 1 91 186 LEU B C 1
ATOM 5900 O O . LEU B 1 186 ? 10.914 -3.973 10.648 1 91 186 LEU B O 1
ATOM 5904 N N . CYS B 1 187 ? 10.18 -5.539 9.273 1 93.25 187 CYS B N 1
ATOM 5905 C CA . CYS B 1 187 ? 10.898 -4.973 8.141 1 93.25 187 CYS B CA 1
ATOM 5906 C C . CYS B 1 187 ? 10.328 -3.611 7.758 1 93.25 187 CYS B C 1
ATOM 5908 O O . CYS B 1 187 ? 11.078 -2.693 7.422 1 93.25 187 CYS B O 1
ATOM 5910 N N . LYS B 1 188 ? 9.039 -3.52 7.766 1 87.5 188 LYS B N 1
ATOM 5911 C CA . LYS B 1 188 ? 8.398 -2.26 7.406 1 87.5 188 LYS B CA 1
ATOM 5912 C C . LYS B 1 188 ? 8.781 -1.146 8.375 1 87.5 188 LYS B C 1
ATOM 5914 O O . LYS B 1 188 ? 8.844 0.024 7.988 1 87.5 188 LYS B O 1
ATOM 5919 N N . GLU B 1 189 ? 9.039 -1.547 9.547 1 83.81 189 GLU B N 1
ATOM 5920 C CA . GLU B 1 189 ? 9.383 -0.565 10.57 1 83.81 189 GLU B CA 1
ATOM 5921 C C . GLU B 1 189 ? 10.844 -0.146 10.461 1 83.81 189 GLU B C 1
ATOM 5923 O O . GLU B 1 189 ? 11.188 1.006 10.734 1 83.81 189 GLU B O 1
ATOM 5928 N N . TYR B 1 190 ? 11.688 -1.096 9.992 1 86.12 190 TYR B N 1
ATOM 5929 C CA . TYR B 1 190 ? 13.102 -0.812 10.195 1 86.12 190 TYR B CA 1
ATOM 5930 C C . TYR B 1 190 ? 13.867 -0.884 8.875 1 86.12 190 TYR B C 1
ATOM 5932 O O . TYR B 1 190 ? 14.938 -0.288 8.742 1 86.12 190 TYR B O 1
ATOM 5940 N N . ALA B 1 191 ? 13.383 -1.643 7.941 1 88.62 191 ALA B N 1
ATOM 5941 C CA . ALA B 1 191 ? 14.188 -1.952 6.762 1 88.62 191 ALA B CA 1
ATOM 5942 C C . ALA B 1 191 ? 14.008 -0.888 5.684 1 88.62 191 ALA B C 1
ATOM 5944 O O . ALA B 1 191 ? 12.891 -0.435 5.426 1 88.62 191 ALA B O 1
ATOM 5945 N N . PRO B 1 192 ? 15.086 -0.473 5.141 1 87.69 192 PRO B N 1
ATOM 5946 C CA . PRO B 1 192 ? 14.961 0.251 3.875 1 87.69 192 PRO B CA 1
ATOM 5947 C C . PRO B 1 192 ? 14.617 -0.666 2.703 1 87.69 192 PRO B C 1
ATOM 5949 O O . PRO B 1 192 ? 14.578 -1.889 2.863 1 87.69 192 PRO B O 1
ATOM 5952 N N . ALA B 1 193 ? 14.414 -0.063 1.584 1 88.06 193 ALA B N 1
ATOM 5953 C CA . ALA B 1 193 ? 14.125 -0.858 0.393 1 88.06 193 ALA B CA 1
ATOM 5954 C C . ALA B 1 193 ? 15.328 -1.718 0.006 1 88.06 193 ALA B C 1
ATOM 5956 O O . ALA B 1 193 ? 16.469 -1.269 0.091 1 88.06 193 ALA B O 1
ATOM 5957 N N . SER B 1 194 ? 15.102 -2.975 -0.258 1 90.62 194 SER B N 1
ATOM 5958 C CA . SER B 1 194 ? 16.188 -3.891 -0.605 1 90.62 194 SER B CA 1
ATOM 5959 C C . SER B 1 194 ? 15.688 -5.012 -1.512 1 90.62 194 SER B C 1
ATOM 5961 O O . SER B 1 194 ? 14.477 -5.25 -1.61 1 90.62 194 SER B O 1
ATOM 5963 N N . GLU B 1 195 ? 16.609 -5.672 -2.078 1 91 195 GLU B N 1
ATOM 5964 C CA . GLU B 1 195 ? 16.297 -6.801 -2.951 1 91 195 GLU B CA 1
ATOM 5965 C C . GLU B 1 195 ? 15.594 -7.918 -2.184 1 91 195 GLU B C 1
ATOM 5967 O O . GLU B 1 195 ? 14.648 -8.523 -2.689 1 91 195 GLU B O 1
ATOM 5972 N N . VAL B 1 196 ? 16.047 -8.141 -1.071 1 95.19 196 VAL B N 1
ATOM 5973 C CA . VAL B 1 196 ? 15.539 -9.273 -0.295 1 95.19 196 VAL B CA 1
ATOM 5974 C C . VAL B 1 196 ? 14.117 -8.977 0.182 1 95.19 196 VAL B C 1
ATOM 5976 O O . VAL B 1 196 ? 13.273 -9.875 0.228 1 95.19 196 VAL B O 1
ATOM 5979 N N . LEU B 1 197 ? 13.938 -7.754 0.588 1 96.44 197 LEU B N 1
ATOM 5980 C CA . LEU B 1 197 ? 12.578 -7.379 0.976 1 96.44 197 LEU B CA 1
ATOM 5981 C C . LEU B 1 197 ? 11.625 -7.496 -0.208 1 96.44 197 LEU B C 1
ATOM 5983 O O . LEU B 1 197 ? 10.477 -7.902 -0.044 1 96.44 197 LEU B O 1
ATOM 5987 N N . LEU B 1 198 ? 12.125 -7.105 -1.371 1 95.75 198 LEU B N 1
ATOM 5988 C CA . LEU B 1 198 ? 11.344 -7.262 -2.592 1 95.75 198 LEU B CA 1
ATOM 5989 C C . LEU B 1 198 ? 10.969 -8.719 -2.814 1 95.75 198 LEU B C 1
ATOM 5991 O O . LEU B 1 198 ? 9.82 -9.031 -3.152 1 95.75 198 LEU B O 1
ATOM 5995 N N . TRP B 1 199 ? 11.898 -9.625 -2.572 1 97.06 199 TRP B N 1
ATOM 5996 C CA . TRP B 1 199 ? 11.641 -11.062 -2.676 1 97.06 199 TRP B CA 1
ATOM 5997 C C . TRP B 1 199 ? 10.562 -11.492 -1.683 1 97.06 199 TRP B C 1
ATOM 5999 O O . TRP B 1 199 ? 9.625 -12.203 -2.045 1 97.06 199 TRP B O 1
ATOM 6009 N N . LEU B 1 200 ? 10.766 -11.078 -0.514 1 98.06 200 LEU B N 1
ATOM 6010 C CA . LEU B 1 200 ? 9.875 -11.484 0.567 1 98.06 200 LEU B CA 1
ATOM 6011 C C . LEU B 1 200 ? 8.445 -11.031 0.293 1 98.06 200 LEU B C 1
ATOM 6013 O O . LEU B 1 200 ? 7.508 -11.82 0.43 1 98.06 200 LEU B O 1
ATOM 6017 N N . LEU B 1 201 ? 8.328 -9.789 -0.087 1 97.75 201 LEU B N 1
ATOM 6018 C CA . LEU B 1 201 ? 6.988 -9.258 -0.312 1 97.75 201 LEU B CA 1
ATOM 6019 C C . LEU B 1 201 ? 6.324 -9.945 -1.499 1 97.75 201 LEU B C 1
ATOM 6021 O O . LEU B 1 201 ? 5.113 -10.188 -1.484 1 97.75 201 LEU B O 1
ATOM 6025 N N . HIS B 1 202 ? 7.059 -10.242 -2.479 1 97.88 202 HIS B N 1
ATOM 6026 C CA . HIS B 1 202 ? 6.492 -10.945 -3.625 1 97.88 202 HIS B CA 1
ATOM 6027 C C . HIS B 1 202 ? 6.023 -12.344 -3.238 1 97.88 202 HIS B C 1
ATOM 6029 O O . HIS B 1 202 ? 4.906 -12.742 -3.572 1 97.88 202 HIS B O 1
ATOM 6035 N N . GLU B 1 203 ? 6.887 -13.039 -2.58 1 97.62 203 GLU B N 1
ATOM 6036 C CA . GLU B 1 203 ? 6.535 -14.391 -2.148 1 97.62 203 GLU B CA 1
ATOM 6037 C C . GLU B 1 203 ? 5.398 -14.359 -1.131 1 97.62 203 GLU B C 1
ATOM 6039 O O . GLU B 1 203 ? 4.551 -15.258 -1.116 1 97.62 203 GLU B O 1
ATOM 6044 N N . SER B 1 204 ? 5.461 -13.406 -0.299 1 97.25 204 SER B N 1
ATOM 6045 C CA . SER B 1 204 ? 4.398 -13.273 0.692 1 97.25 204 SER B CA 1
ATOM 6046 C C . SER B 1 204 ? 3.061 -12.961 0.029 1 97.25 204 SER B C 1
ATOM 6048 O O . SER B 1 204 ? 2.008 -13.375 0.52 1 97.25 204 SER B O 1
ATOM 6050 N N . LEU B 1 205 ? 3.119 -12.203 -1.02 1 97.06 205 LEU B N 1
ATOM 6051 C CA . LEU B 1 205 ? 1.889 -11.961 -1.766 1 97.06 205 LEU B CA 1
ATOM 6052 C C . LEU B 1 205 ? 1.319 -13.266 -2.307 1 97.06 205 LEU B C 1
ATOM 6054 O O . LEU B 1 205 ? 0.112 -13.508 -2.223 1 97.06 205 LEU B O 1
ATOM 6058 N N . ALA B 1 206 ? 2.174 -14.078 -2.865 1 95.19 206 ALA B N 1
ATOM 6059 C CA . ALA B 1 206 ? 1.733 -15.391 -3.332 1 95.19 206 ALA B CA 1
ATOM 6060 C C . ALA B 1 206 ? 1.079 -16.188 -2.205 1 95.19 206 ALA B C 1
ATOM 6062 O O . ALA B 1 206 ? 0.049 -16.828 -2.408 1 95.19 206 ALA B O 1
ATOM 6063 N N . LEU B 1 207 ? 1.662 -16.094 -1.073 1 95.19 207 LEU B N 1
ATOM 6064 C CA . LEU B 1 207 ? 1.123 -16.781 0.1 1 95.19 207 LEU B CA 1
ATOM 6065 C C . LEU B 1 207 ? -0.225 -16.188 0.498 1 95.19 207 LEU B C 1
ATOM 6067 O O . LEU B 1 207 ? -1.178 -16.922 0.762 1 95.19 207 LEU B O 1
ATOM 6071 N N . THR B 1 208 ? -0.308 -14.891 0.529 1 93.31 208 THR B N 1
ATOM 6072 C CA . THR B 1 208 ? -1.525 -14.203 0.946 1 93.31 208 THR B CA 1
ATOM 6073 C C . THR B 1 208 ? -2.674 -14.508 -0.011 1 93.31 208 THR B C 1
ATOM 6075 O O . THR B 1 208 ? -3.814 -14.695 0.418 1 93.31 208 THR B O 1
ATOM 6078 N N . LEU B 1 209 ? -2.373 -14.578 -1.237 1 91.62 209 LEU B N 1
ATOM 6079 C CA . LEU B 1 209 ? -3.387 -14.883 -2.242 1 91.62 209 LEU B CA 1
ATOM 6080 C C . LEU B 1 209 ? -3.941 -16.281 -2.049 1 91.62 209 LEU B C 1
ATOM 6082 O O . LEU B 1 209 ? -5.145 -16.516 -2.211 1 91.62 209 LEU B O 1
ATOM 6086 N N . GLN B 1 210 ? -3.068 -17.141 -1.703 1 89.56 210 GLN B N 1
ATOM 6087 C CA . GLN B 1 210 ? -3.492 -18.531 -1.537 1 89.56 210 GLN B CA 1
ATOM 6088 C C . GLN B 1 210 ? -4.176 -18.734 -0.189 1 89.56 210 GLN B C 1
ATOM 6090 O O . GLN B 1 210 ? -5.141 -19.5 -0.088 1 89.56 210 GLN B O 1
ATOM 6095 N N . PHE B 1 211 ? -3.709 -18.094 0.781 1 87.94 211 PHE B N 1
ATOM 6096 C CA . PHE B 1 211 ? -4.199 -18.312 2.137 1 87.94 211 PHE B CA 1
ATOM 6097 C C . PHE B 1 211 ? -5.508 -17.562 2.367 1 87.94 211 PHE B C 1
ATOM 6099 O O . PHE B 1 211 ? -6.477 -18.141 2.871 1 87.94 211 PHE B O 1
ATOM 6106 N N . TYR B 1 212 ? -5.516 -16.266 2 1 82.81 212 TYR B N 1
ATOM 6107 C CA . TYR B 1 212 ? -6.684 -15.43 2.271 1 82.81 212 TYR B CA 1
ATOM 6108 C C . TYR B 1 212 ? -7.625 -15.406 1.074 1 82.81 212 TYR B C 1
ATOM 6110 O O . TYR B 1 212 ? -8.82 -15.125 1.219 1 82.81 212 TYR B O 1
ATOM 6118 N N . GLY B 1 213 ? -7.074 -15.648 -0.099 1 84.25 213 GLY B N 1
ATOM 6119 C CA . GLY B 1 213 ? -7.859 -15.555 -1.318 1 84.25 213 GLY B CA 1
ATOM 6120 C C . GLY B 1 213 ? -7.516 -14.344 -2.162 1 84.25 213 GLY B C 1
ATOM 6121 O O . GLY B 1 213 ? -7.09 -13.312 -1.636 1 84.25 213 GLY B O 1
ATOM 6122 N N . ASP B 1 214 ? -7.777 -14.398 -3.365 1 82.38 214 ASP B N 1
ATOM 6123 C CA . ASP B 1 214 ? -7.402 -13.367 -4.332 1 82.38 214 ASP B CA 1
ATOM 6124 C C . ASP B 1 214 ? -8.227 -12.102 -4.133 1 82.38 214 ASP B C 1
ATOM 6126 O O . ASP B 1 214 ? -7.781 -11 -4.477 1 82.38 214 ASP B O 1
ATOM 6130 N N . CYS B 1 215 ? -9.359 -12.219 -3.578 1 76.31 215 CYS B N 1
ATOM 6131 C CA . CYS B 1 215 ? -10.242 -11.07 -3.465 1 76.31 215 CYS B CA 1
ATOM 6132 C C . CYS B 1 215 ? -10.258 -10.523 -2.041 1 76.31 215 CYS B C 1
ATOM 6134 O O . CYS B 1 215 ? -11.047 -9.633 -1.718 1 76.31 215 CYS B O 1
ATOM 6136 N N . SER B 1 216 ? -9.383 -11.008 -1.289 1 82.06 216 SER B N 1
ATOM 6137 C CA . SER B 1 216 ? -9.375 -10.586 0.109 1 82.06 216 SER B CA 1
ATOM 6138 C C . SER B 1 216 ? -8.742 -9.211 0.272 1 82.06 216 SER B C 1
ATOM 6140 O O . SER B 1 216 ? -7.938 -8.789 -0.56 1 82.06 216 SER B O 1
ATOM 6142 N N . HIS B 1 217 ? -9.195 -8.492 1.294 1 84.81 217 HIS B N 1
ATOM 6143 C CA . HIS B 1 217 ? -8.617 -7.191 1.611 1 84.81 217 HIS B CA 1
ATOM 6144 C C . HIS B 1 217 ? -7.133 -7.312 1.94 1 84.81 217 HIS B C 1
ATOM 6146 O O . HIS B 1 217 ? -6.348 -6.414 1.625 1 84.81 217 HIS B O 1
ATOM 6152 N N . GLN B 1 218 ? -6.773 -8.438 2.557 1 88.31 218 GLN B N 1
ATOM 6153 C CA . GLN B 1 218 ? -5.383 -8.688 2.928 1 88.31 218 GLN B CA 1
ATOM 6154 C C . GLN B 1 218 ? -4.496 -8.789 1.69 1 88.31 218 GLN B C 1
ATOM 6156 O O . GLN B 1 218 ? -3.344 -8.352 1.706 1 88.31 218 GLN B O 1
ATOM 6161 N N . ALA B 1 219 ? -5.078 -9.359 0.686 1 90.62 219 ALA B N 1
ATOM 6162 C CA . ALA B 1 219 ? -4.316 -9.492 -0.555 1 90.62 219 ALA B CA 1
ATOM 6163 C C . ALA B 1 219 ? -3.994 -8.125 -1.153 1 90.62 219 ALA B C 1
ATOM 6165 O O . ALA B 1 219 ? -2.877 -7.898 -1.62 1 90.62 219 ALA B O 1
ATOM 6166 N N . TRP B 1 220 ? -4.891 -7.215 -1.085 1 91 220 TRP B N 1
ATOM 6167 C CA . TRP B 1 220 ? -4.684 -5.875 -1.628 1 91 220 TRP B CA 1
ATOM 6168 C C . TRP B 1 220 ? -3.688 -5.09 -0.78 1 91 220 TRP B C 1
ATOM 6170 O O . TRP B 1 220 ? -2.889 -4.316 -1.309 1 91 220 TRP B O 1
ATOM 6180 N N . GLN B 1 221 ? -3.762 -5.312 0.47 1 91.5 221 GLN B N 1
ATOM 6181 C CA . GLN B 1 221 ? -2.795 -4.664 1.351 1 91.5 221 GLN B CA 1
ATOM 6182 C C . GLN B 1 221 ? -1.376 -5.145 1.057 1 91.5 221 GLN B C 1
ATOM 6184 O O . GLN B 1 221 ? -0.44 -4.344 1.016 1 91.5 221 GLN B O 1
ATOM 6189 N N . ARG B 1 222 ? -1.287 -6.406 0.899 1 94.62 222 ARG B N 1
ATOM 6190 C CA . ARG B 1 222 ? 0.031 -6.961 0.613 1 94.62 222 ARG B CA 1
ATOM 6191 C C . ARG B 1 222 ? 0.527 -6.516 -0.759 1 94.62 222 ARG B C 1
ATOM 6193 O O . ARG B 1 222 ? 1.723 -6.281 -0.946 1 94.62 222 ARG B O 1
ATOM 6200 N N . LEU B 1 223 ? -0.375 -6.492 -1.676 1 95.69 223 LEU B N 1
ATOM 6201 C CA . LEU B 1 223 ? -0.029 -5.992 -3.002 1 95.69 223 LEU B CA 1
ATOM 6202 C C . LEU B 1 223 ? 0.466 -4.551 -2.928 1 95.69 223 LEU B C 1
ATOM 6204 O O . LEU B 1 223 ? 1.413 -4.18 -3.625 1 95.69 223 LEU B O 1
ATOM 6208 N N . SER B 1 224 ? -0.132 -3.801 -2.146 1 92.94 224 SER B N 1
ATOM 6209 C CA . SER B 1 224 ? 0.288 -2.414 -1.971 1 92.94 224 SER B CA 1
ATOM 6210 C C . SER B 1 224 ? 1.686 -2.332 -1.367 1 92.94 224 SER B C 1
ATOM 6212 O O . SER B 1 224 ? 2.469 -1.446 -1.718 1 92.94 224 SER B O 1
ATOM 6214 N N . ASP B 1 225 ? 1.924 -3.195 -0.418 1 93.81 225 ASP B N 1
ATOM 6215 C CA . ASP B 1 225 ? 3.27 -3.258 0.142 1 93.81 225 ASP B CA 1
ATOM 6216 C C . ASP B 1 225 ? 4.305 -3.547 -0.944 1 93.81 225 ASP B C 1
ATOM 6218 O O . ASP B 1 225 ? 5.359 -2.912 -0.987 1 93.81 225 ASP B O 1
ATOM 6222 N N . LEU B 1 226 ? 3.932 -4.504 -1.72 1 96.31 226 LEU B N 1
ATOM 6223 C CA . LEU B 1 226 ? 4.832 -4.879 -2.803 1 96.31 226 LEU B CA 1
ATOM 6224 C C . LEU B 1 226 ? 4.988 -3.738 -3.803 1 96.31 226 LEU B C 1
ATOM 6226 O O . LEU B 1 226 ? 6.094 -3.469 -4.277 1 96.31 226 LEU B O 1
ATOM 6230 N N . ALA B 1 227 ? 3.932 -3.113 -4.148 1 93.56 227 ALA B N 1
ATOM 6231 C CA . ALA B 1 227 ? 3.967 -1.998 -5.09 1 93.56 227 ALA B CA 1
ATOM 6232 C C . ALA B 1 227 ? 4.891 -0.889 -4.594 1 93.56 227 ALA B C 1
ATOM 6234 O O . ALA B 1 227 ? 5.605 -0.269 -5.383 1 93.56 227 ALA B O 1
ATOM 6235 N N . THR B 1 228 ? 4.898 -0.673 -3.295 1 91.69 228 THR B N 1
ATOM 6236 C CA . THR B 1 228 ? 5.762 0.344 -2.705 1 91.69 228 THR B CA 1
ATOM 6237 C C . THR B 1 228 ? 7.23 -0.01 -2.908 1 91.69 228 THR B C 1
ATOM 6239 O O . THR B 1 228 ? 8.047 0.863 -3.201 1 91.69 228 THR B O 1
ATOM 6242 N N . GLU B 1 229 ? 7.5 -1.252 -2.752 1 92.56 229 GLU B N 1
ATOM 6243 C CA . GLU B 1 229 ? 8.875 -1.696 -2.938 1 92.56 229 GLU B CA 1
ATOM 6244 C C . GLU B 1 229 ? 9.289 -1.629 -4.406 1 92.56 229 GLU B C 1
ATOM 6246 O O . GLU B 1 229 ? 10.422 -1.262 -4.723 1 92.56 229 GLU B O 1
ATOM 6251 N N . VAL B 1 230 ? 8.422 -2 -5.262 1 92.38 230 VAL B N 1
ATOM 6252 C CA . VAL B 1 230 ? 8.688 -2.047 -6.695 1 92.38 230 VAL B CA 1
ATOM 6253 C C . VAL B 1 230 ? 8.922 -0.633 -7.227 1 92.38 230 VAL B C 1
ATOM 6255 O O . VAL B 1 230 ? 9.75 -0.424 -8.109 1 92.38 230 VAL B O 1
ATOM 6258 N N . LEU B 1 231 ? 8.25 0.303 -6.684 1 88.75 231 LEU B N 1
ATOM 6259 C CA . LEU B 1 231 ? 8.289 1.664 -7.211 1 88.75 231 LEU B CA 1
ATOM 6260 C C . LEU B 1 231 ? 9.328 2.498 -6.473 1 88.75 231 LEU B C 1
ATOM 6262 O O . LEU B 1 231 ? 9.539 3.67 -6.793 1 88.75 231 LEU B O 1
ATOM 6266 N N . ASP B 1 232 ? 9.953 1.854 -5.508 1 87.38 232 ASP B N 1
ATOM 6267 C CA . ASP B 1 232 ? 11 2.578 -4.789 1 87.38 232 ASP B CA 1
ATOM 6268 C C . ASP B 1 232 ? 12.141 2.965 -5.723 1 87.38 232 ASP B C 1
ATOM 6270 O O . ASP B 1 232 ? 12.617 2.143 -6.512 1 87.38 232 ASP B O 1
ATOM 6274 N N . PRO B 1 233 ? 12.625 4.125 -5.613 1 77.81 233 PRO B N 1
ATOM 6275 C CA . PRO B 1 233 ? 13.664 4.605 -6.523 1 77.81 233 PRO B CA 1
ATOM 6276 C C . PRO B 1 233 ? 14.953 3.785 -6.434 1 77.81 233 PRO B C 1
ATOM 6278 O O . PRO B 1 233 ? 15.68 3.66 -7.422 1 77.81 233 PRO B O 1
ATOM 6281 N N . THR B 1 234 ? 15.266 3.289 -5.297 1 77.69 234 THR B N 1
ATOM 6282 C CA . THR B 1 234 ? 16.484 2.504 -5.125 1 77.69 234 THR B CA 1
ATOM 6283 C C . THR B 1 234 ? 16.391 1.195 -5.902 1 77.69 234 THR B C 1
ATOM 6285 O O . THR B 1 234 ? 17.422 0.651 -6.328 1 77.69 234 THR B O 1
ATOM 6288 N N . ILE B 1 235 ? 15.18 0.756 -6.074 1 81.56 235 ILE B N 1
ATOM 6289 C CA . ILE B 1 235 ? 14.977 -0.517 -6.758 1 81.56 235 ILE B CA 1
ATOM 6290 C C . ILE B 1 235 ? 14.82 -0.278 -8.258 1 81.56 235 ILE B C 1
ATOM 6292 O O . ILE B 1 235 ? 15.375 -1.018 -9.07 1 81.56 235 ILE B O 1
ATOM 6296 N N . VAL B 1 236 ? 14.18 0.734 -8.539 1 73 236 VAL B N 1
ATOM 6297 C CA . VAL B 1 236 ? 13.859 0.99 -9.938 1 73 236 VAL B CA 1
ATOM 6298 C C . VAL B 1 236 ? 15.109 1.438 -10.688 1 73 236 VAL B C 1
ATOM 6300 O O . VAL B 1 236 ? 15.258 1.166 -11.883 1 73 236 VAL B O 1
ATOM 6303 N N . LYS B 1 237 ? 15.922 2.176 -9.945 1 66.44 237 LYS B N 1
ATOM 6304 C CA . LYS B 1 237 ? 17.125 2.676 -10.609 1 66.44 237 LYS B CA 1
ATOM 6305 C C . LYS B 1 237 ? 18.094 1.542 -10.906 1 66.44 237 LYS B C 1
ATOM 6307 O O . LYS B 1 237 ? 18.656 0.946 -9.984 1 66.44 237 LYS B O 1
ATOM 6312 N N . LEU B 1 238 ? 17.859 0.855 -11.977 1 61.09 238 LEU B N 1
ATOM 6313 C CA . LEU B 1 238 ? 18.766 -0.189 -12.461 1 61.09 238 LEU B CA 1
ATOM 6314 C C . LEU B 1 238 ? 20.109 0.398 -12.867 1 61.09 238 LEU B C 1
ATOM 6316 O O . LEU B 1 238 ? 20.359 0.638 -14.047 1 61.09 238 LEU B O 1
ATOM 6320 N N . GLY B 1 239 ? 20.766 1.03 -11.836 1 56.56 239 GLY B N 1
ATOM 6321 C CA . GLY B 1 239 ? 21.984 1.768 -12.086 1 56.56 239 GLY B CA 1
ATOM 6322 C C . GLY B 1 239 ? 23.125 0.883 -12.555 1 56.56 239 GLY B C 1
ATOM 6323 O O . GLY B 1 239 ? 23.047 -0.344 -12.484 1 56.56 239 GLY B O 1
ATOM 6324 N N . PRO B 1 240 ? 24.062 1.456 -13.047 1 60.16 240 PRO B N 1
ATOM 6325 C CA . PRO B 1 240 ? 25.219 0.753 -13.633 1 60.16 240 PRO B CA 1
ATOM 6326 C C . PRO B 1 240 ? 26 -0.06 -12.602 1 60.16 240 PRO B C 1
ATOM 6328 O O . PRO B 1 240 ? 26.797 -0.928 -12.969 1 60.16 240 PRO B O 1
ATOM 6331 N N . ARG B 1 241 ? 25.656 -0.085 -11.414 1 68.25 241 ARG B N 1
ATOM 6332 C CA . ARG B 1 241 ? 26.484 -0.728 -10.398 1 68.25 241 ARG B CA 1
ATOM 6333 C C . ARG B 1 241 ? 25.844 -2.023 -9.914 1 68.25 241 ARG B C 1
ATOM 6335 O O . ARG B 1 241 ? 26.328 -2.639 -8.953 1 68.25 241 ARG B O 1
ATOM 6342 N N . ILE B 1 242 ? 24.828 -2.441 -10.602 1 80.44 242 ILE B N 1
ATOM 6343 C CA . ILE B 1 242 ? 24.172 -3.67 -10.172 1 80.44 242 ILE B CA 1
ATOM 6344 C C . ILE B 1 242 ? 24.594 -4.82 -11.078 1 80.44 242 ILE B C 1
ATOM 6346 O O . ILE B 1 242 ? 24.578 -4.688 -12.305 1 80.44 242 ILE B O 1
ATOM 6350 N N . PRO B 1 243 ? 25.078 -5.875 -10.438 1 83.44 243 PRO B N 1
ATOM 6351 C CA . PRO B 1 243 ? 25.406 -7.035 -11.266 1 83.44 243 PRO B CA 1
ATOM 6352 C C . PRO B 1 243 ? 24.266 -7.457 -12.18 1 83.44 243 PRO B C 1
ATOM 6354 O O . PRO B 1 243 ? 23.094 -7.375 -11.781 1 83.44 243 PRO B O 1
ATOM 6357 N N . PHE B 1 244 ? 24.625 -8.008 -13.25 1 83.38 244 PHE B N 1
ATOM 6358 C CA . PHE B 1 244 ? 23.672 -8.312 -14.312 1 83.38 244 PHE B CA 1
ATOM 6359 C C . PHE B 1 244 ? 22.609 -9.289 -13.82 1 83.38 244 PHE B C 1
ATOM 6361 O O . PHE B 1 244 ? 21.422 -9.141 -14.141 1 83.38 244 PHE B O 1
ATOM 6368 N N . ILE B 1 245 ? 23 -10.211 -13.094 1 86.25 245 ILE B N 1
ATOM 6369 C CA . ILE B 1 245 ? 22.062 -11.234 -12.633 1 86.25 245 ILE B CA 1
ATOM 6370 C C . ILE B 1 245 ? 21.016 -10.609 -11.719 1 86.25 245 ILE B C 1
ATOM 6372 O O . ILE B 1 245 ? 19.844 -10.977 -11.766 1 86.25 245 ILE B O 1
ATOM 6376 N N . PHE B 1 246 ? 21.406 -9.703 -10.93 1 88.12 246 PHE B N 1
ATOM 6377 C CA . PHE B 1 246 ? 20.469 -9.07 -10.016 1 88.12 246 PHE B CA 1
ATOM 6378 C C . PHE B 1 246 ? 19.578 -8.078 -10.742 1 88.12 246 PHE B C 1
ATOM 6380 O O . PHE B 1 246 ? 18.422 -7.895 -10.383 1 88.12 246 PHE B O 1
ATOM 6387 N N . ALA B 1 247 ? 20.125 -7.469 -11.75 1 87.31 247 ALA B N 1
ATOM 6388 C CA . ALA B 1 247 ? 19.297 -6.594 -12.578 1 87.31 247 ALA B CA 1
ATOM 6389 C C . ALA B 1 247 ? 18.172 -7.379 -13.258 1 87.31 247 ALA B C 1
ATOM 6391 O O . ALA B 1 247 ? 17.031 -6.926 -13.305 1 87.31 247 ALA B O 1
ATOM 6392 N N . GLN B 1 248 ? 18.531 -8.586 -13.719 1 89.5 248 GLN B N 1
ATOM 6393 C CA . GLN B 1 248 ? 17.531 -9.43 -14.383 1 89.5 248 GLN B CA 1
ATOM 6394 C C . GLN B 1 248 ? 16.516 -9.969 -13.383 1 89.5 248 GLN B C 1
ATOM 6396 O O . GLN B 1 248 ? 15.328 -10.07 -13.695 1 89.5 248 GLN B O 1
ATOM 6401 N N . THR B 1 249 ? 17 -10.297 -12.266 1 91.19 249 THR B N 1
ATOM 6402 C CA . THR B 1 249 ? 16.094 -10.789 -11.234 1 91.19 249 THR B CA 1
ATOM 6403 C C . THR B 1 249 ? 15.117 -9.695 -10.812 1 91.19 249 THR B C 1
ATOM 6405 O O . THR B 1 249 ? 13.93 -9.961 -10.641 1 91.19 249 THR B O 1
ATOM 6408 N N . ARG B 1 250 ? 15.656 -8.523 -10.664 1 91.31 250 ARG B N 1
ATOM 6409 C CA . ARG B 1 250 ? 14.812 -7.379 -10.336 1 91.31 250 ARG B CA 1
ATOM 6410 C C . ARG B 1 250 ? 13.742 -7.168 -11.398 1 91.31 250 ARG B C 1
ATOM 6412 O O . ARG B 1 250 ? 12.57 -6.949 -11.07 1 91.31 250 ARG B O 1
ATOM 6419 N N . ARG B 1 251 ? 14.141 -7.223 -12.578 1 91.56 251 ARG B N 1
ATOM 6420 C CA . ARG B 1 251 ? 13.203 -7.016 -13.68 1 91.56 251 ARG B CA 1
ATOM 6421 C C . ARG B 1 251 ? 12.117 -8.094 -13.68 1 91.56 251 ARG B C 1
ATOM 6423 O O . ARG B 1 251 ? 10.953 -7.805 -13.953 1 91.56 251 ARG B O 1
ATOM 6430 N N . LYS B 1 252 ? 12.5 -9.281 -13.398 1 94.06 252 LYS B N 1
ATOM 6431 C CA . LYS B 1 252 ? 11.539 -10.375 -13.359 1 94.06 252 LYS B CA 1
ATOM 6432 C C . LYS B 1 252 ? 10.5 -10.156 -12.266 1 94.06 252 LYS B C 1
ATOM 6434 O O . LYS B 1 252 ? 9.297 -10.344 -12.5 1 94.06 252 LYS B O 1
ATOM 6439 N N . ILE B 1 253 ? 10.953 -9.766 -11.148 1 95.44 253 ILE B N 1
ATOM 6440 C CA . ILE B 1 253 ? 10.047 -9.594 -10.016 1 95.44 253 ILE B CA 1
ATOM 6441 C C . ILE B 1 253 ? 9.133 -8.398 -10.258 1 95.44 253 ILE B C 1
ATOM 6443 O O . ILE B 1 253 ? 7.934 -8.453 -9.977 1 95.44 253 ILE B O 1
ATOM 6447 N N . ILE B 1 254 ? 9.68 -7.316 -10.781 1 94.62 254 ILE B N 1
ATOM 6448 C CA . ILE B 1 254 ? 8.883 -6.129 -11.078 1 94.62 254 ILE B CA 1
ATOM 6449 C C . ILE B 1 254 ? 7.832 -6.461 -12.133 1 94.62 254 ILE B C 1
ATOM 6451 O O . ILE B 1 254 ? 6.664 -6.102 -11.984 1 94.62 254 ILE B O 1
ATOM 6455 N N . ALA B 1 255 ? 8.258 -7.219 -13.125 1 95.06 255 ALA B N 1
ATOM 6456 C CA . ALA B 1 255 ? 7.324 -7.613 -14.18 1 95.06 255 ALA B CA 1
ATOM 6457 C C . ALA B 1 255 ? 6.223 -8.516 -13.625 1 95.06 255 ALA B C 1
ATOM 6459 O O . ALA B 1 255 ? 5.055 -8.375 -14 1 95.06 255 ALA B O 1
ATOM 6460 N N . SER B 1 256 ? 6.625 -9.375 -12.82 1 96.56 256 SER B N 1
ATOM 6461 C CA . SER B 1 256 ? 5.648 -10.273 -12.211 1 96.56 256 SER B CA 1
ATOM 6462 C C . SER B 1 256 ? 4.672 -9.516 -11.32 1 96.56 256 SER B C 1
ATOM 6464 O O . SER B 1 256 ? 3.467 -9.766 -11.359 1 96.56 256 SER B O 1
ATOM 6466 N N . ALA B 1 257 ? 5.227 -8.633 -10.531 1 96.06 257 ALA B N 1
ATOM 6467 C CA . ALA B 1 257 ? 4.371 -7.82 -9.672 1 96.06 257 ALA B CA 1
ATOM 6468 C C . ALA B 1 257 ? 3.396 -6.984 -10.492 1 96.06 257 ALA B C 1
ATOM 6470 O O . ALA B 1 257 ? 2.23 -6.832 -10.117 1 96.06 257 ALA B O 1
ATOM 6471 N N . TYR B 1 258 ? 3.889 -6.457 -11.555 1 95.5 258 TYR B N 1
ATOM 6472 C CA . TYR B 1 258 ? 3.062 -5.656 -12.453 1 95.5 258 TYR B CA 1
ATOM 6473 C C . TYR B 1 258 ? 1.895 -6.477 -12.992 1 95.5 258 TYR B C 1
ATOM 6475 O O . TYR B 1 258 ? 0.753 -6.008 -13 1 95.5 258 TYR B O 1
ATOM 6483 N N . TRP B 1 259 ? 2.16 -7.629 -13.312 1 95.81 259 TRP B N 1
ATOM 6484 C CA . TRP B 1 259 ? 1.12 -8.5 -13.844 1 95.81 259 TRP B CA 1
ATOM 6485 C C . TRP B 1 259 ? 0.121 -8.883 -12.758 1 95.81 259 TRP B C 1
ATOM 6487 O O . TRP B 1 259 ? -1.09 -8.883 -12.992 1 95.81 259 TRP B O 1
ATOM 6497 N N . VAL B 1 260 ? 0.55 -9.273 -11.633 1 95.69 260 VAL B N 1
ATOM 6498 C CA . VAL B 1 260 ? -0.345 -9.68 -10.555 1 95.69 260 VAL B CA 1
ATOM 6499 C C . VAL B 1 260 ? -1.291 -8.531 -10.211 1 95.69 260 VAL B C 1
ATOM 6501 O O . VAL B 1 260 ? -2.479 -8.75 -9.953 1 95.69 260 VAL B O 1
ATOM 6504 N N . ASP B 1 261 ? -0.705 -7.402 -10.195 1 94.75 261 ASP B N 1
ATOM 6505 C CA . ASP B 1 261 ? -1.506 -6.215 -9.914 1 94.75 261 ASP B CA 1
ATOM 6506 C C . ASP B 1 261 ? -2.656 -6.078 -10.906 1 94.75 261 ASP B C 1
ATOM 6508 O O . ASP B 1 261 ? -3.801 -5.844 -10.516 1 94.75 261 ASP B O 1
ATOM 6512 N N . LYS B 1 262 ? -2.367 -6.23 -12.133 1 94.12 262 LYS B N 1
ATOM 6513 C CA . LYS B 1 262 ? -3.393 -6.09 -13.164 1 94.12 262 LYS B CA 1
ATOM 6514 C C . LYS B 1 262 ? -4.402 -7.23 -13.102 1 94.12 262 LYS B C 1
ATOM 6516 O O . LYS B 1 262 ? -5.594 -7.027 -13.344 1 94.12 262 LYS B O 1
ATOM 6521 N N . SER B 1 263 ? -3.855 -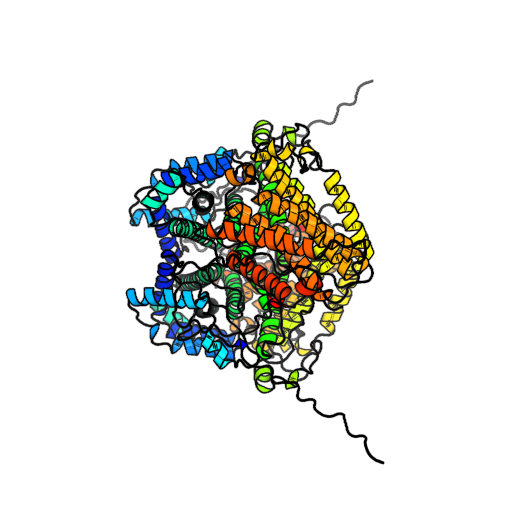8.328 -12.805 1 92.25 263 SER B N 1
ATOM 6522 C CA . SER B 1 263 ? -4.734 -9.492 -12.711 1 92.25 263 SER B CA 1
ATOM 6523 C C . SER B 1 263 ? -5.738 -9.336 -11.578 1 92.25 263 SER B C 1
ATOM 6525 O O . SER B 1 263 ? -6.93 -9.602 -11.75 1 92.25 263 SER B O 1
ATOM 6527 N N . LEU B 1 264 ? -5.332 -8.883 -10.508 1 90.62 264 LEU B N 1
ATOM 6528 C CA . LEU B 1 264 ? -6.211 -8.695 -9.359 1 90.62 264 LEU B CA 1
ATOM 6529 C C . LEU B 1 264 ? -7.172 -7.531 -9.594 1 90.62 264 LEU B C 1
ATOM 6531 O O . LEU B 1 264 ? -8.344 -7.598 -9.211 1 90.62 264 LEU B O 1
ATOM 6535 N N . ALA B 1 265 ? -6.602 -6.508 -10.141 1 88.88 265 ALA B N 1
ATOM 6536 C CA . ALA B 1 265 ? -7.441 -5.344 -10.422 1 88.88 265 ALA B CA 1
ATOM 6537 C C . ALA B 1 265 ? -8.578 -5.707 -11.375 1 88.88 265 ALA B C 1
ATOM 6539 O O . ALA B 1 265 ? -9.688 -5.188 -11.25 1 88.88 265 ALA B O 1
ATOM 6540 N N . SER B 1 266 ? -8.344 -6.59 -12.273 1 86 266 SER B N 1
ATOM 6541 C CA . SER B 1 266 ? -9.344 -7.008 -13.25 1 86 266 SER B CA 1
ATOM 6542 C C . SER B 1 266 ? -10.453 -7.816 -12.594 1 86 266 SER B C 1
ATOM 6544 O O . SER B 1 266 ? -11.602 -7.781 -13.039 1 86 266 SER B O 1
ATOM 6546 N N . LEU B 1 267 ? -10.117 -8.453 -11.602 1 80.81 267 LEU B N 1
ATOM 6547 C CA . LEU B 1 267 ? -11.086 -9.305 -10.914 1 80.81 267 LEU B CA 1
ATOM 6548 C C . LEU B 1 267 ? -12.086 -8.461 -10.133 1 80.81 267 LEU B C 1
ATOM 6550 O O . LEU B 1 267 ? -13.281 -8.781 -10.094 1 80.81 267 LEU B O 1
ATOM 6554 N N . HIS B 1 268 ? -11.562 -7.406 -9.602 1 70.75 268 HIS B N 1
ATOM 6555 C CA . HIS B 1 268 ? -12.406 -6.668 -8.672 1 70.75 268 HIS B CA 1
ATOM 6556 C C . HIS B 1 268 ? -12.82 -5.32 -9.258 1 70.75 268 HIS B C 1
ATOM 6558 O O . HIS B 1 268 ? -13.594 -4.582 -8.641 1 70.75 268 HIS B O 1
ATOM 6564 N N . GLY B 1 269 ? -12.367 -5.082 -10.406 1 71.81 269 GLY B N 1
ATOM 6565 C CA . GLY B 1 269 ? -12.633 -3.771 -10.977 1 71.81 269 GLY B CA 1
ATOM 6566 C C . GLY B 1 269 ? -12.039 -2.637 -10.164 1 71.81 269 GLY B C 1
ATOM 6567 O O . GLY B 1 269 ? -12.672 -1.599 -9.977 1 71.81 269 GLY B O 1
ATOM 6568 N N . GLN B 1 270 ? -10.969 -2.92 -9.586 1 77.94 270 GLN B N 1
ATOM 6569 C CA . GLN B 1 270 ? -10.297 -1.912 -8.773 1 77.94 270 GLN B CA 1
ATOM 6570 C C . GLN B 1 270 ? -9.172 -1.236 -9.547 1 77.94 270 GLN B C 1
ATOM 6572 O O . GLN B 1 270 ? -8.758 -1.725 -10.602 1 77.94 270 GLN B O 1
ATOM 6577 N N . VAL B 1 271 ? -8.75 -0.114 -9.031 1 82.31 271 VAL B N 1
ATOM 6578 C CA . VAL B 1 271 ? -7.637 0.612 -9.633 1 82.31 271 VAL B CA 1
ATOM 6579 C C . VAL B 1 271 ? -6.32 -0.098 -9.312 1 82.31 271 VAL B C 1
ATOM 6581 O O . VAL B 1 271 ? -6.078 -0.489 -8.172 1 82.31 271 VAL B O 1
ATOM 6584 N N . PRO B 1 272 ? -5.59 -0.344 -10.344 1 88.56 272 PRO B N 1
ATOM 6585 C CA . PRO B 1 272 ? -4.285 -0.964 -10.094 1 88.56 272 PRO B CA 1
ATOM 6586 C C . PRO B 1 272 ? -3.4 -0.124 -9.18 1 88.56 272 PRO B C 1
ATOM 6588 O O . PRO B 1 272 ? -3.502 1.105 -9.172 1 88.56 272 PRO B O 1
ATOM 6591 N N . ARG B 1 273 ? -2.539 -0.778 -8.445 1 88.75 273 ARG B N 1
ATOM 6592 C CA . ARG B 1 273 ? -1.632 -0.098 -7.523 1 88.75 273 ARG B CA 1
ATOM 6593 C C . ARG B 1 273 ? -0.353 0.331 -8.234 1 88.75 273 ARG B C 1
ATOM 6595 O O . ARG B 1 273 ? 0.286 1.308 -7.84 1 88.75 273 ARG B O 1
ATOM 6602 N N . ILE B 1 274 ? 0.018 -0.459 -9.211 1 89.62 274 ILE B N 1
ATOM 6603 C CA . ILE B 1 274 ? 1.175 -0.113 -10.031 1 89.62 274 ILE B CA 1
ATOM 6604 C C . ILE B 1 274 ? 0.708 0.402 -11.391 1 89.62 274 ILE B C 1
ATOM 6606 O O . ILE B 1 274 ? 0.641 -0.358 -12.359 1 89.62 274 ILE B O 1
ATOM 6610 N N . THR B 1 275 ? 0.441 1.58 -11.484 1 79.5 275 THR B N 1
ATOM 6611 C CA . THR B 1 275 ? -0.171 2.131 -12.688 1 79.5 275 THR B CA 1
ATOM 6612 C C . THR B 1 275 ? 0.874 2.33 -13.781 1 79.5 275 THR B C 1
ATOM 6614 O O . THR B 1 275 ? 0.549 2.299 -14.969 1 79.5 275 THR B O 1
ATOM 6617 N N . CYS B 1 276 ? 2.037 2.627 -13.312 1 79.81 276 CYS B N 1
ATOM 6618 C CA . CYS B 1 276 ? 3.102 2.807 -14.297 1 79.81 276 CYS B CA 1
ATOM 6619 C C . CYS B 1 276 ? 4.457 2.43 -13.711 1 79.81 276 CYS B C 1
ATOM 6621 O O . CYS B 1 276 ? 4.648 2.49 -12.492 1 79.81 276 CYS B O 1
ATOM 6623 N N . LEU B 1 277 ? 5.207 1.931 -14.594 1 82 277 LEU B N 1
ATOM 6624 C CA . LEU B 1 277 ? 6.598 1.686 -14.227 1 82 277 LEU B CA 1
ATOM 6625 C C . LEU B 1 277 ? 7.492 2.834 -14.68 1 82 277 LEU B C 1
ATOM 6627 O O . LEU B 1 277 ? 7.121 3.602 -15.57 1 82 277 LEU B O 1
ATOM 6631 N N . PRO B 1 278 ? 8.469 3.078 -13.922 1 71.06 278 PRO B N 1
ATOM 6632 C CA . PRO B 1 278 ? 9.344 4.184 -14.32 1 71.06 278 PRO B CA 1
ATOM 6633 C C . PRO B 1 278 ? 9.789 4.09 -15.781 1 71.06 278 PRO B C 1
ATOM 6635 O O . PRO B 1 278 ? 9.852 2.99 -16.344 1 71.06 278 PRO B O 1
ATOM 6638 N N . PRO B 1 279 ? 10.094 5.293 -16.188 1 68.31 279 PRO B N 1
ATOM 6639 C CA . PRO B 1 279 ? 10.57 5.281 -17.578 1 68.31 279 PRO B CA 1
ATOM 6640 C C . PRO B 1 279 ? 11.891 4.531 -17.75 1 68.31 279 PRO B C 1
ATOM 6642 O O . PRO B 1 279 ? 12.75 4.59 -16.859 1 68.31 279 PRO B O 1
ATOM 6645 N N . GLY B 1 280 ? 11.961 3.674 -18.625 1 70.94 280 GLY B N 1
ATOM 6646 C CA . GLY B 1 280 ? 13.188 2.941 -18.891 1 70.94 280 GLY B CA 1
ATOM 6647 C C . GLY B 1 280 ? 13.125 1.494 -18.438 1 70.94 280 GLY B C 1
ATOM 6648 O O . GLY B 1 280 ? 14.094 0.745 -18.594 1 70.94 280 GLY B O 1
ATOM 6649 N N . PHE B 1 281 ? 12.086 1.192 -17.781 1 80.94 281 PHE B N 1
ATOM 6650 C CA . PHE B 1 281 ? 11.961 -0.208 -17.391 1 80.94 281 PHE B CA 1
ATOM 6651 C C . PHE B 1 281 ? 11.969 -1.111 -18.609 1 80.94 281 PHE B C 1
ATOM 6653 O O . PHE B 1 281 ? 11.242 -0.871 -19.578 1 80.94 281 PHE B O 1
ATOM 6660 N N . GLU B 1 282 ? 12.844 -2.047 -18.516 1 82.44 282 GLU B N 1
ATOM 6661 C CA . GLU B 1 282 ? 12.922 -3.045 -19.578 1 82.44 282 GLU B CA 1
ATOM 6662 C C . GLU B 1 282 ? 12.469 -4.414 -19.094 1 82.44 282 GLU B C 1
ATOM 6664 O O . GLU B 1 282 ? 12.75 -4.797 -17.953 1 82.44 282 GLU B O 1
ATOM 6669 N N . THR B 1 283 ? 11.859 -5.098 -19.969 1 88.25 283 THR B N 1
ATOM 6670 C CA . THR B 1 283 ? 11.406 -6.441 -19.625 1 88.25 283 THR B CA 1
ATOM 6671 C C . THR B 1 283 ? 12.594 -7.375 -19.422 1 88.25 283 THR B C 1
ATOM 6673 O O . THR B 1 283 ? 13.656 -7.176 -20.016 1 88.25 283 THR B O 1
ATOM 6676 N N . PRO B 1 284 ? 12.414 -8.336 -18.562 1 89.62 284 PRO B N 1
ATOM 6677 C CA . PRO B 1 284 ? 13.508 -9.289 -18.359 1 89.62 284 PRO B CA 1
ATOM 6678 C C . PRO B 1 284 ? 13.844 -10.07 -19.625 1 89.62 284 PRO B C 1
ATOM 6680 O O . PRO B 1 284 ? 12.961 -10.383 -20.422 1 89.62 284 PRO B O 1
ATOM 6683 N N . LEU B 1 285 ? 15.078 -10.391 -19.719 1 87.75 285 LEU B N 1
ATOM 6684 C CA . LEU B 1 285 ? 15.508 -11.219 -20.844 1 87.75 285 LEU B CA 1
ATOM 6685 C C . LEU B 1 285 ? 14.953 -12.633 -20.719 1 87.75 285 LEU B C 1
ATOM 6687 O O . LEU B 1 285 ? 14.805 -13.148 -19.609 1 87.75 285 LEU B O 1
ATOM 6691 N N . ASP B 1 286 ? 14.664 -13.195 -21.812 1 89.06 286 ASP B N 1
ATOM 6692 C CA . ASP B 1 286 ? 14.148 -14.562 -21.844 1 89.06 286 ASP B CA 1
ATOM 6693 C C . ASP B 1 286 ? 15.289 -15.57 -21.781 1 89.06 286 ASP B C 1
ATOM 6695 O O . ASP B 1 286 ? 15.531 -16.312 -22.734 1 89.06 286 ASP B O 1
ATOM 6699 N N . ILE B 1 287 ? 15.938 -15.578 -20.641 1 87 287 ILE B N 1
ATOM 6700 C CA . ILE B 1 287 ? 17.078 -16.469 -20.406 1 87 287 ILE B CA 1
ATOM 6701 C C . ILE B 1 287 ? 16.938 -17.109 -19.031 1 87 287 ILE B C 1
ATOM 6703 O O . ILE B 1 287 ? 16.5 -16.469 -18.062 1 87 287 ILE B O 1
ATOM 6707 N N . ASP B 1 288 ? 17.312 -18.312 -19.031 1 87 288 ASP B N 1
ATOM 6708 C CA . ASP B 1 288 ? 17.266 -19.031 -17.766 1 87 288 ASP B CA 1
ATOM 6709 C C . ASP B 1 288 ? 18.281 -18.484 -16.766 1 87 288 ASP B C 1
ATOM 6711 O O . ASP B 1 288 ? 19.359 -18.062 -17.156 1 87 288 ASP B O 1
ATOM 6715 N N . ASP B 1 289 ? 18 -18.578 -15.516 1 88 289 ASP B N 1
ATOM 6716 C CA . ASP B 1 289 ? 18.844 -18.016 -14.469 1 88 289 ASP B CA 1
ATOM 6717 C C . ASP B 1 289 ? 20.203 -18.703 -14.422 1 88 289 ASP B C 1
ATOM 6719 O O . ASP B 1 289 ? 21.219 -18.062 -14.148 1 88 289 ASP B O 1
ATOM 6723 N N . ASP B 1 290 ? 20.188 -19.953 -14.68 1 83.56 290 ASP B N 1
ATOM 6724 C CA . ASP B 1 290 ? 21.438 -20.703 -14.656 1 83.56 290 ASP B CA 1
ATOM 6725 C C . ASP B 1 290 ? 22.344 -20.266 -15.812 1 83.56 290 ASP B C 1
ATOM 6727 O O . ASP B 1 290 ? 23.578 -20.203 -15.656 1 83.56 290 ASP B O 1
ATOM 6731 N N . GLU B 1 291 ? 21.75 -19.984 -16.828 1 82.88 291 GLU B N 1
ATOM 6732 C CA . GLU B 1 291 ? 22.516 -19.5 -17.984 1 82.88 291 GLU B CA 1
ATOM 6733 C C . GLU B 1 291 ? 23.047 -18.094 -17.734 1 82.88 291 GLU B C 1
ATOM 6735 O O . GLU B 1 291 ? 24.141 -17.75 -18.188 1 82.88 291 GLU B O 1
ATOM 6740 N N . LEU B 1 292 ? 22.266 -17.312 -17.062 1 82.5 292 LEU B N 1
ATOM 6741 C CA . LEU B 1 292 ? 22.688 -15.969 -16.703 1 82.5 292 LEU B CA 1
ATOM 6742 C C . LEU B 1 292 ? 23.922 -16 -15.805 1 82.5 292 LEU B C 1
ATOM 6744 O O . LEU B 1 292 ? 24.797 -15.148 -15.906 1 82.5 292 LEU B O 1
ATOM 6748 N N . LEU B 1 293 ? 23.906 -16.922 -14.969 1 80.31 293 LEU B N 1
ATOM 6749 C CA . LEU B 1 293 ? 25.016 -17.062 -14.031 1 80.31 293 LEU B CA 1
ATOM 6750 C C . LEU B 1 293 ? 26.281 -17.484 -14.758 1 80.31 293 LEU B C 1
ATOM 6752 O O . LEU B 1 293 ? 27.375 -17.016 -14.422 1 80.31 293 LEU B O 1
ATOM 6756 N N . LEU B 1 294 ? 26.094 -18.281 -15.742 1 74.56 294 LEU B N 1
ATOM 6757 C CA . LEU B 1 294 ? 27.234 -18.859 -16.453 1 74.56 294 LEU B CA 1
ATOM 6758 C C . LEU B 1 294 ? 27.812 -17.859 -17.453 1 74.56 294 LEU B C 1
ATOM 6760 O O . LEU B 1 294 ? 29.031 -17.688 -17.547 1 74.56 294 LEU B O 1
ATOM 6764 N N . LYS B 1 295 ? 26.906 -17.203 -18.141 1 65.69 295 LYS B N 1
ATOM 6765 C CA . LYS B 1 295 ? 27.359 -16.422 -19.281 1 65.69 295 LYS B CA 1
ATOM 6766 C C . LYS B 1 295 ? 27.5 -14.945 -18.906 1 65.69 295 LYS B C 1
ATOM 6768 O O . LYS B 1 295 ? 28.266 -14.211 -19.531 1 65.69 295 LYS B O 1
ATOM 6773 N N . GLY B 1 296 ? 26.969 -14.602 -17.844 1 59.56 296 GLY B N 1
ATOM 6774 C CA . GLY B 1 296 ? 27.047 -13.258 -17.297 1 59.56 296 GLY B CA 1
ATOM 6775 C C . GLY B 1 296 ? 26.844 -12.172 -18.328 1 59.56 296 GLY B C 1
ATOM 6776 O O . GLY B 1 296 ? 25.75 -12.07 -18.906 1 59.56 296 GLY B O 1
ATOM 6777 N N . PHE B 1 297 ? 27.969 -11.461 -18.688 1 57.12 297 PHE B N 1
ATOM 6778 C CA . PHE B 1 297 ? 28.094 -10.234 -19.469 1 57.12 297 PHE B CA 1
ATOM 6779 C C . PHE B 1 297 ? 28 -10.523 -20.969 1 57.12 297 PHE B C 1
ATOM 6781 O O . PHE B 1 297 ? 27.609 -9.656 -21.75 1 57.12 297 PHE B O 1
ATOM 6788 N N . ASP B 1 298 ? 28.203 -11.727 -21.297 1 59.38 298 ASP B N 1
ATOM 6789 C CA . ASP B 1 298 ? 28.188 -12.031 -22.719 1 59.38 298 ASP B CA 1
ATOM 6790 C C . ASP B 1 298 ? 26.781 -11.875 -23.297 1 59.38 298 ASP B C 1
ATOM 6792 O O . ASP B 1 298 ? 26.609 -11.742 -24.516 1 59.38 298 ASP B O 1
ATOM 6796 N N . LEU B 1 299 ? 25.922 -11.781 -22.406 1 57.66 299 LEU B N 1
ATOM 6797 C CA . LEU B 1 299 ? 24.531 -11.742 -22.828 1 57.66 299 LEU B CA 1
ATOM 6798 C C . LEU B 1 299 ? 24.031 -10.312 -22.953 1 57.66 299 LEU B C 1
ATOM 6800 O O . LEU B 1 299 ? 22.875 -10.078 -23.312 1 57.66 299 LEU B O 1
ATOM 6804 N N . LEU B 1 300 ? 24.875 -9.461 -22.672 1 57.59 300 LEU B N 1
ATOM 6805 C CA . LEU B 1 300 ? 24.5 -8.047 -22.672 1 57.59 300 LEU B CA 1
ATOM 6806 C C . LEU B 1 300 ? 24.047 -7.602 -24.047 1 57.59 300 LEU B C 1
ATOM 6808 O O . LEU B 1 300 ? 23.328 -6.609 -24.172 1 57.59 300 LEU B O 1
ATOM 6812 N N . HIS B 1 301 ? 24.422 -8.422 -25.016 1 55.41 301 HIS B N 1
ATOM 6813 C CA . HIS B 1 301 ? 24.078 -8.016 -26.375 1 55.41 301 HIS B CA 1
ATOM 6814 C C . HIS B 1 301 ? 22.688 -8.484 -26.766 1 55.41 301 HIS B C 1
ATOM 6816 O O . HIS B 1 301 ? 22.188 -8.141 -27.844 1 55.41 301 HIS B O 1
ATOM 6822 N N . LEU B 1 302 ? 22.141 -9.164 -25.922 1 56.19 302 LEU B N 1
ATOM 6823 C CA . LEU B 1 302 ? 20.828 -9.648 -26.281 1 56.19 302 LEU B CA 1
ATOM 6824 C C . LEU B 1 302 ? 19.766 -8.586 -26.016 1 56.19 302 LEU B C 1
ATOM 6826 O O . LEU B 1 302 ? 19.844 -7.863 -25.016 1 56.19 302 LEU B O 1
ATOM 6830 N N . HIS B 1 303 ? 19.031 -8.406 -27.031 1 59.88 303 HIS B N 1
ATOM 6831 C CA . HIS B 1 303 ? 17.969 -7.41 -26.969 1 59.88 303 HIS B CA 1
ATOM 6832 C C . HIS B 1 303 ? 16.812 -7.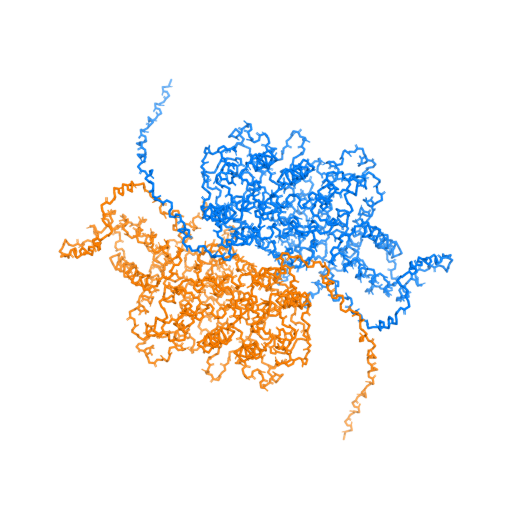895 -26.125 1 59.88 303 HIS B C 1
ATOM 6834 O O . HIS B 1 303 ? 16.422 -9.062 -26.203 1 59.88 303 HIS B O 1
ATOM 6840 N N . SER B 1 304 ? 16.266 -7.062 -25.391 1 62.34 304 SER B N 1
ATOM 6841 C CA . SER B 1 304 ? 15.148 -7.285 -24.469 1 62.34 304 SER B CA 1
ATOM 6842 C C . SER B 1 304 ? 13.906 -7.75 -25.219 1 62.34 304 SER B C 1
ATOM 6844 O O . SER B 1 304 ? 13.062 -8.453 -24.656 1 62.34 304 SER B O 1
ATOM 6846 N N . SER B 1 305 ? 13.898 -7.523 -26.469 1 66.5 305 SER B N 1
ATOM 6847 C CA . SER B 1 305 ? 12.656 -7.809 -27.172 1 66.5 305 SER B CA 1
ATOM 6848 C C . SER B 1 305 ? 12.672 -9.203 -27.781 1 66.5 305 SER B C 1
ATOM 6850 O O . SER B 1 305 ? 11.617 -9.75 -28.109 1 66.5 305 SER B O 1
ATOM 6852 N N . ALA B 1 306 ? 13.781 -9.828 -27.719 1 76.5 306 ALA B N 1
ATOM 6853 C CA . ALA B 1 306 ? 13.859 -11.109 -28.422 1 76.5 306 ALA B CA 1
ATOM 6854 C C . ALA B 1 306 ? 13.523 -12.266 -27.484 1 76.5 306 ALA B C 1
ATOM 6856 O O . ALA B 1 306 ? 13.883 -12.234 -26.297 1 76.5 306 ALA B O 1
ATOM 6857 N N . TRP B 1 307 ? 12.734 -13.273 -27.984 1 85.75 307 TRP B N 1
ATOM 6858 C CA . TRP B 1 307 ? 12.422 -14.5 -27.25 1 85.75 307 TRP B CA 1
ATOM 6859 C C . TRP B 1 307 ? 13.531 -15.531 -27.406 1 85.75 307 TRP B C 1
ATOM 6861 O O . TRP B 1 307 ? 14.242 -15.539 -28.422 1 85.75 307 TRP B O 1
ATOM 6871 N N . ASN B 1 308 ? 13.68 -16.297 -26.375 1 79.25 308 ASN B N 1
ATOM 6872 C CA . ASN B 1 308 ? 14.688 -17.344 -26.422 1 79.25 308 ASN B CA 1
ATOM 6873 C C . ASN B 1 308 ? 14.406 -18.359 -27.547 1 79.25 308 ASN B C 1
ATOM 6875 O O . ASN B 1 308 ? 13.266 -18.781 -27.719 1 79.25 308 ASN B O 1
ATOM 6879 N N . GLN B 1 309 ? 15.453 -18.766 -28.234 1 73.19 309 GLN B N 1
ATOM 6880 C CA . GLN B 1 309 ? 15.289 -19.641 -29.391 1 73.19 309 GLN B CA 1
ATOM 6881 C C . GLN B 1 309 ? 15.625 -21.094 -29.047 1 73.19 309 GLN B C 1
ATOM 6883 O O . GLN B 1 309 ? 15.5 -21.984 -29.875 1 73.19 309 GLN B O 1
ATOM 6888 N N . SER B 1 310 ? 16.062 -21.344 -27.875 1 67.81 310 SER B N 1
ATOM 6889 C CA . SER B 1 310 ? 16.531 -22.672 -27.516 1 67.81 310 SER B CA 1
ATOM 6890 C C . SER B 1 310 ? 15.367 -23.641 -27.328 1 67.81 310 SER B C 1
ATOM 6892 O O . SER B 1 310 ? 15.562 -24.844 -27.203 1 67.81 310 SER B O 1
ATOM 6894 N N . GLY B 1 311 ? 14.109 -23.125 -27.5 1 64.44 311 GLY B N 1
ATOM 6895 C CA . GLY B 1 311 ? 12.945 -24 -27.438 1 64.44 311 GLY B CA 1
ATOM 6896 C C . GLY B 1 311 ? 12.484 -24.266 -26.016 1 64.44 311 GLY B C 1
ATOM 6897 O O . GLY B 1 311 ? 11.383 -24.781 -25.797 1 64.44 311 GLY B O 1
ATOM 6898 N N . TYR B 1 312 ? 13.344 -24.156 -24.938 1 76.19 312 TYR B N 1
ATOM 6899 C CA . TYR B 1 312 ? 12.922 -24.438 -23.562 1 76.19 312 TYR B CA 1
ATOM 6900 C C . TYR B 1 312 ? 12.352 -23.203 -22.891 1 76.19 312 TYR B C 1
ATOM 6902 O O . TYR B 1 312 ? 12.773 -22.078 -23.188 1 76.19 312 TYR B O 1
ATOM 6910 N N . THR B 1 313 ? 11.344 -23.516 -22.109 1 81.81 313 THR B N 1
ATOM 6911 C CA . THR B 1 313 ? 10.734 -22.406 -21.375 1 81.81 313 THR B CA 1
ATOM 6912 C C . THR B 1 313 ? 11.312 -22.312 -19.969 1 81.81 313 THR B C 1
ATOM 6914 O O . THR B 1 313 ? 11.711 -23.328 -19.375 1 81.81 313 THR B O 1
ATOM 6917 N N . CYS B 1 314 ? 11.516 -21.125 -19.562 1 86.12 314 CYS B N 1
ATOM 6918 C CA . CYS B 1 314 ? 11.977 -20.828 -18.203 1 86.12 314 CYS B CA 1
ATOM 6919 C C . CYS B 1 314 ? 11.055 -19.828 -17.516 1 86.12 314 CYS B C 1
ATOM 6921 O O . CYS B 1 314 ? 10.117 -19.312 -18.141 1 86.12 314 CYS B O 1
ATOM 6923 N N . PRO B 1 315 ? 11.242 -19.594 -16.297 1 88.44 315 PRO B N 1
ATOM 6924 C CA . PRO B 1 315 ? 10.367 -18.656 -15.586 1 88.44 315 PRO B CA 1
ATOM 6925 C C . PRO B 1 315 ? 10.312 -17.281 -16.234 1 88.44 315 PRO B C 1
ATOM 6927 O O . PRO B 1 315 ? 9.25 -16.656 -16.312 1 88.44 315 PRO B O 1
ATOM 6930 N N . ALA B 1 316 ? 11.398 -16.844 -16.75 1 91.38 316 ALA B N 1
ATOM 6931 C CA . ALA B 1 316 ? 11.453 -15.531 -17.391 1 91.38 316 ALA B CA 1
ATOM 6932 C C . ALA B 1 316 ? 10.539 -15.477 -18.609 1 91.38 316 ALA B C 1
ATOM 6934 O O . ALA B 1 316 ? 9.969 -14.422 -18.922 1 91.38 316 ALA B O 1
ATOM 6935 N N . THR B 1 317 ? 10.375 -16.609 -19.266 1 91.62 317 THR B N 1
ATOM 6936 C CA . THR B 1 317 ? 9.531 -16.688 -20.453 1 91.62 317 THR B CA 1
ATOM 6937 C C . THR B 1 317 ? 8.078 -16.375 -20.094 1 91.62 317 THR B C 1
ATOM 6939 O O . THR B 1 317 ? 7.434 -15.555 -20.75 1 91.62 317 THR B O 1
ATOM 6942 N N . TYR B 1 318 ? 7.617 -17.016 -19.094 1 92.44 318 TYR B N 1
ATOM 6943 C CA . TYR B 1 318 ? 6.223 -16.844 -18.703 1 92.44 318 TYR B CA 1
ATOM 6944 C C . TYR B 1 318 ? 5.996 -15.477 -18.062 1 92.44 318 TYR B C 1
ATOM 6946 O O . TYR B 1 318 ? 4.957 -14.852 -18.281 1 92.44 318 TYR B O 1
ATOM 6954 N N . ILE B 1 319 ? 6.945 -15.07 -17.297 1 94.62 319 ILE B N 1
ATOM 6955 C CA . ILE B 1 319 ? 6.82 -13.773 -16.641 1 94.62 319 ILE B CA 1
ATOM 6956 C C . ILE B 1 319 ? 6.77 -12.672 -17.703 1 94.62 319 ILE B C 1
ATOM 6958 O O . ILE B 1 319 ? 5.965 -11.742 -17.594 1 94.62 319 ILE B O 1
ATOM 6962 N N . ARG B 1 320 ? 7.609 -12.781 -18.656 1 93.5 320 ARG B N 1
ATOM 6963 C CA . ARG B 1 320 ? 7.625 -11.812 -19.75 1 93.5 320 ARG B CA 1
ATOM 6964 C C . ARG B 1 320 ? 6.297 -11.812 -20.5 1 93.5 320 ARG B C 1
ATOM 6966 O O . ARG B 1 320 ? 5.742 -10.75 -20.797 1 93.5 320 ARG B O 1
ATOM 6973 N N . ALA B 1 321 ? 5.828 -12.969 -20.828 1 94.5 321 ALA B N 1
ATOM 6974 C CA . ALA B 1 321 ? 4.555 -13.078 -21.531 1 94.5 321 ALA B CA 1
ATOM 6975 C C . ALA B 1 321 ? 3.42 -12.461 -20.719 1 94.5 321 ALA B C 1
ATOM 6977 O O . ALA B 1 321 ? 2.598 -11.719 -21.25 1 94.5 321 ALA B O 1
ATOM 6978 N N . ARG B 1 322 ? 3.422 -12.766 -19.484 1 95.19 322 ARG B N 1
ATOM 6979 C CA . ARG B 1 322 ? 2.387 -12.234 -18.594 1 95.19 322 ARG B CA 1
ATOM 6980 C C . ARG B 1 322 ? 2.496 -10.719 -18.469 1 95.19 322 ARG B C 1
ATOM 6982 O O . ARG B 1 322 ? 1.481 -10.023 -18.375 1 95.19 322 ARG B O 1
ATOM 6989 N N . TYR B 1 323 ? 3.678 -10.297 -18.406 1 95.25 323 TYR B N 1
ATOM 6990 C CA . TYR B 1 323 ? 3.887 -8.852 -18.359 1 95.25 323 TYR B CA 1
ATOM 6991 C C . TYR B 1 323 ? 3.291 -8.172 -19.594 1 95.25 323 TYR B C 1
ATOM 6993 O O . TYR B 1 323 ? 2.643 -7.129 -19.469 1 95.25 323 TYR B O 1
ATOM 7001 N N . ILE B 1 324 ? 3.521 -8.703 -20.703 1 94.5 324 ILE B N 1
ATOM 7002 C CA . ILE B 1 324 ? 3.018 -8.133 -21.953 1 94.5 324 ILE B CA 1
ATOM 7003 C C . ILE B 1 324 ? 1.491 -8.094 -21.922 1 94.5 324 ILE B C 1
ATOM 7005 O O . ILE B 1 324 ? 0.884 -7.07 -22.234 1 94.5 324 ILE B O 1
ATOM 7009 N N . LEU B 1 325 ? 0.916 -9.172 -21.516 1 95.44 325 LEU B N 1
ATOM 7010 C CA . LEU B 1 325 ? -0.54 -9.203 -21.406 1 95.44 325 LEU B CA 1
ATOM 7011 C C . LEU B 1 325 ? -1.039 -8.188 -20.391 1 95.44 325 LEU B C 1
ATOM 7013 O O . LEU B 1 325 ? -2.057 -7.531 -20.609 1 95.44 325 LEU B O 1
ATOM 7017 N N . GLY B 1 326 ? -0.281 -8.117 -19.312 1 94.31 326 GLY B N 1
ATOM 7018 C CA . GLY B 1 326 ? -0.628 -7.156 -18.281 1 94.31 326 GLY B CA 1
ATOM 7019 C C . GLY B 1 326 ? -0.564 -5.719 -18.766 1 94.31 326 GLY B C 1
ATOM 7020 O O . GLY B 1 326 ? -1.365 -4.883 -18.344 1 94.31 326 GLY B O 1
ATOM 7021 N N . ALA B 1 327 ? 0.351 -5.426 -19.641 1 93 327 ALA B N 1
ATOM 7022 C CA . ALA B 1 327 ? 0.488 -4.074 -20.172 1 93 327 ALA B CA 1
ATOM 7023 C C . ALA B 1 327 ? -0.751 -3.668 -20.969 1 93 327 ALA B C 1
ATOM 7025 O O . ALA B 1 327 ? -1.186 -2.516 -20.906 1 93 327 ALA B O 1
ATOM 7026 N N . PHE B 1 328 ? -1.326 -4.574 -21.609 1 94.12 328 PHE B N 1
ATOM 7027 C CA . PHE B 1 328 ? -2.545 -4.293 -22.359 1 94.12 328 PHE B CA 1
ATOM 7028 C C . PHE B 1 328 ? -3.727 -4.094 -21.422 1 94.12 328 PHE B C 1
ATOM 7030 O O . PHE B 1 328 ? -4.594 -3.256 -21.672 1 94.12 328 PHE B O 1
ATOM 7037 N N . ARG B 1 329 ? -3.744 -4.879 -20.438 1 92.69 329 ARG B N 1
ATOM 7038 C CA . ARG B 1 329 ? -4.797 -4.699 -19.453 1 92.69 329 ARG B CA 1
ATOM 7039 C C . ARG B 1 329 ? -4.691 -3.332 -18.781 1 92.69 329 ARG B C 1
ATOM 7041 O O . ARG B 1 329 ? -5.707 -2.695 -18.484 1 92.69 329 ARG B O 1
ATOM 7048 N N . ASN B 1 330 ? -3.5 -2.992 -18.578 1 90.12 330 ASN B N 1
ATOM 7049 C CA . ASN B 1 330 ? -3.285 -1.67 -18 1 90.12 330 ASN B CA 1
ATOM 7050 C C . ASN B 1 330 ? -3.807 -0.566 -18.906 1 90.12 330 ASN B C 1
ATOM 7052 O O . ASN B 1 330 ? -4.406 0.404 -18.453 1 90.12 330 ASN B O 1
ATOM 7056 N N . GLU B 1 331 ? -3.52 -0.668 -20.094 1 88.94 331 GLU B N 1
ATOM 7057 C CA . GLU B 1 331 ? -4.039 0.3 -21.047 1 88.94 331 GLU B CA 1
ATOM 7058 C C . GLU B 1 331 ? -5.562 0.316 -21.047 1 88.94 331 GLU B C 1
ATOM 7060 O O . GLU B 1 331 ? -6.18 1.375 -21.188 1 88.94 331 GLU B O 1
ATOM 7065 N N . LEU B 1 332 ? -6.125 -0.83 -20.953 1 89.88 332 LEU B N 1
ATOM 7066 C CA . LEU B 1 332 ? -7.578 -0.935 -20.859 1 89.88 332 LEU B CA 1
ATOM 7067 C C . LEU B 1 332 ? -8.109 -0.194 -19.641 1 89.88 332 LEU B C 1
ATOM 7069 O O . LEU B 1 332 ? -9.117 0.505 -19.734 1 89.88 332 LEU B O 1
ATOM 7073 N N . PHE B 1 333 ? -7.422 -0.334 -18.547 1 84.56 333 PHE B N 1
ATOM 7074 C CA . PHE B 1 333 ? -7.824 0.344 -17.312 1 84.56 333 PHE B CA 1
ATOM 7075 C C . PHE B 1 333 ? -7.758 1.856 -17.484 1 84.56 333 PHE B C 1
ATOM 7077 O O . PHE B 1 333 ? -8.641 2.58 -17.016 1 84.56 333 PHE B O 1
ATOM 7084 N N . GLN B 1 334 ? -6.73 2.275 -18.109 1 79.38 334 GLN B N 1
ATOM 7085 C CA . GLN B 1 334 ? -6.57 3.707 -18.328 1 79.38 334 GLN B CA 1
ATOM 7086 C C . GLN B 1 334 ? -7.699 4.258 -19.203 1 79.38 334 GLN B C 1
ATOM 7088 O O . GLN B 1 334 ? -8.18 5.367 -18.969 1 79.38 334 GLN B O 1
ATOM 7093 N N . LEU B 1 335 ? -8.094 3.453 -20.109 1 79.38 335 LEU B N 1
ATOM 7094 C CA . LEU B 1 335 ? -9.188 3.867 -20.984 1 79.38 335 LEU B CA 1
ATOM 7095 C C . LEU B 1 335 ? -10.516 3.867 -20.234 1 79.38 335 LEU B C 1
ATOM 7097 O O . LEU B 1 335 ? -11.375 4.711 -20.5 1 79.38 335 LEU B O 1
ATOM 7101 N N . SER B 1 336 ? -10.672 2.971 -19.344 1 76.5 336 SER B N 1
ATOM 7102 C CA . SER B 1 336 ? -11.922 2.84 -18.609 1 76.5 336 SER B CA 1
ATOM 7103 C C . SER B 1 336 ? -12.055 3.936 -17.547 1 76.5 336 SER B C 1
ATOM 7105 O O . SER B 1 336 ? -13.172 4.316 -17.188 1 76.5 336 SER B O 1
ATOM 7107 N N . LEU B 1 337 ? -10.969 4.414 -17.078 1 67.88 337 LEU B N 1
ATOM 7108 C CA . LEU B 1 337 ? -10.992 5.402 -16 1 67.88 337 LEU B CA 1
ATOM 7109 C C . LEU B 1 337 ? -11.172 6.809 -16.562 1 67.88 337 LEU B C 1
ATOM 7111 O O . LEU B 1 337 ? -11.602 7.715 -15.844 1 67.88 337 LEU B O 1
ATOM 7115 N N . ILE B 1 338 ? -10.719 6.98 -17.844 1 59.62 338 ILE B N 1
ATOM 7116 C CA . ILE B 1 338 ? -10.852 8.297 -18.469 1 59.62 338 ILE B CA 1
ATOM 7117 C C . ILE B 1 338 ? -12.266 8.461 -19.016 1 59.62 338 ILE B C 1
ATOM 7119 O O . ILE B 1 338 ? -12.758 7.59 -19.75 1 59.62 338 ILE B O 1
ATOM 7123 N N . ALA B 1 339 ? -13.039 9.352 -18.531 1 55.19 339 ALA B N 1
ATOM 7124 C CA . ALA B 1 339 ? -14.43 9.641 -18.844 1 55.19 339 ALA B CA 1
ATOM 7125 C C . ALA B 1 339 ? -14.586 10.023 -20.312 1 55.19 339 ALA B C 1
ATOM 7127 O O . ALA B 1 339 ? -15.664 9.859 -20.906 1 55.19 339 ALA B O 1
ATOM 7128 N N . SER B 1 340 ? -13.531 10.445 -20.938 1 57.84 340 SER B N 1
ATOM 7129 C CA . SER B 1 340 ? -13.789 11.055 -22.234 1 57.84 340 SER B CA 1
ATOM 7130 C C . SER B 1 340 ? -14.211 10.016 -23.266 1 57.84 340 SER B C 1
ATOM 7132 O O . SER B 1 340 ? -13.547 8.984 -23.422 1 57.84 340 SER B O 1
ATOM 7134 N N . THR B 1 341 ? -15.453 10.117 -23.703 1 58.97 341 THR B N 1
ATOM 7135 C CA . THR B 1 341 ? -16.188 9.219 -24.594 1 58.97 341 THR B CA 1
ATOM 7136 C C . THR B 1 341 ? -15.711 9.383 -26.031 1 58.97 341 THR B C 1
ATOM 7138 O O . THR B 1 341 ? -15.914 8.5 -26.875 1 58.97 341 THR B O 1
ATOM 7141 N N . ALA B 1 342 ? -15.219 10.469 -26.484 1 57.78 342 ALA B N 1
ATOM 7142 C CA . ALA B 1 342 ? -15.242 10.758 -27.922 1 57.78 342 ALA B CA 1
ATOM 7143 C C . ALA B 1 342 ? -14.398 9.75 -28.688 1 57.78 342 ALA B C 1
ATOM 7145 O O . ALA B 1 342 ? -14.758 9.344 -29.797 1 57.78 342 ALA B O 1
ATOM 7146 N N . ASN B 1 343 ? -13.406 9.203 -28.141 1 75.69 343 ASN B N 1
ATOM 7147 C CA . ASN B 1 343 ? -12.57 8.312 -28.938 1 75.69 343 ASN B CA 1
ATOM 7148 C C . ASN B 1 343 ? -12.32 6.992 -28.219 1 75.69 343 ASN B C 1
ATOM 7150 O O . ASN B 1 343 ? -11.258 6.383 -28.375 1 75.69 343 ASN B O 1
ATOM 7154 N N . ARG B 1 344 ? -13.352 6.598 -27.797 1 80.38 344 ARG B N 1
ATOM 7155 C CA . ARG B 1 344 ? -13.18 5.406 -26.953 1 80.38 344 ARG B CA 1
ATOM 7156 C C . ARG B 1 344 ? -13.289 4.137 -27.797 1 80.38 344 ARG B C 1
ATOM 7158 O O . ARG B 1 344 ? -12.484 3.213 -27.641 1 80.38 344 ARG B O 1
ATOM 7165 N N . LEU B 1 345 ? -14.227 4.086 -28.75 1 83.31 345 LEU B N 1
ATOM 7166 C CA . LEU B 1 345 ? -14.477 2.879 -29.531 1 83.31 345 LEU B CA 1
ATOM 7167 C C . LEU B 1 345 ? -13.297 2.566 -30.438 1 83.31 345 LEU B C 1
ATOM 7169 O O . LEU B 1 345 ? -12.773 1.449 -30.422 1 83.31 345 LEU B O 1
ATOM 7173 N N . PRO B 1 346 ? -12.773 3.545 -31.109 1 86.31 346 PRO B N 1
ATOM 7174 C CA . PRO B 1 346 ? -11.617 3.242 -31.938 1 86.31 346 PRO B CA 1
ATOM 7175 C C . PRO B 1 346 ? -10.391 2.836 -31.125 1 86.31 346 PRO B C 1
ATOM 7177 O O . PRO B 1 346 ? -9.594 2.002 -31.578 1 86.31 346 PRO B O 1
ATOM 7180 N N . LYS B 1 347 ? -10.211 3.396 -30.078 1 87.94 347 LYS B N 1
ATOM 7181 C CA . LYS B 1 347 ? -9.078 3.055 -29.219 1 87.94 347 LYS B CA 1
ATOM 7182 C C . LYS B 1 347 ? -9.195 1.632 -28.688 1 87.94 347 LYS B C 1
ATOM 7184 O O . LYS B 1 347 ? -8.195 0.918 -28.578 1 87.94 347 LYS B O 1
ATOM 7189 N N . LEU B 1 348 ? -10.422 1.24 -28.391 1 88.5 348 LEU B N 1
ATOM 7190 C CA . LEU B 1 348 ? -10.664 -0.105 -27.875 1 88.5 348 LEU B CA 1
ATOM 7191 C C . LEU B 1 348 ? -10.469 -1.146 -28.969 1 88.5 348 LEU B C 1
ATOM 7193 O O . LEU B 1 348 ? -9.945 -2.23 -28.719 1 88.5 348 LEU B O 1
ATOM 7197 N N . GLU B 1 349 ? -10.883 -0.792 -30.156 1 89.94 349 GLU B N 1
ATOM 7198 C CA . GLU B 1 349 ? -10.695 -1.698 -31.281 1 89.94 349 GLU B CA 1
ATOM 7199 C C . GLU B 1 349 ? -9.211 -1.864 -31.609 1 89.94 349 GLU B C 1
ATOM 7201 O O . GLU B 1 349 ? -8.766 -2.965 -31.938 1 89.94 349 GLU B O 1
ATOM 7206 N N . ASN B 1 350 ? -8.594 -0.777 -31.547 1 92.88 350 ASN B N 1
ATOM 7207 C CA . ASN B 1 350 ? -7.152 -0.845 -31.766 1 92.88 350 ASN B CA 1
ATOM 7208 C C . ASN B 1 350 ? -6.465 -1.687 -30.703 1 92.88 350 ASN B C 1
ATOM 7210 O O . ASN B 1 350 ? -5.559 -2.465 -31 1 92.88 350 ASN B O 1
ATOM 7214 N N . LEU B 1 351 ? -6.887 -1.497 -29.531 1 93.88 351 LEU B N 1
ATOM 7215 C CA . LEU B 1 351 ? -6.344 -2.275 -28.422 1 93.88 351 LEU B CA 1
ATOM 7216 C C . LEU B 1 351 ? -6.602 -3.764 -28.625 1 93.88 351 LEU B C 1
ATOM 7218 O O . LEU B 1 351 ? -5.719 -4.59 -28.375 1 93.88 351 LEU B O 1
ATOM 7222 N N . SER B 1 352 ? -7.785 -4.113 -29.047 1 93.5 352 SER B N 1
ATOM 7223 C CA . SER B 1 352 ? -8.148 -5.508 -29.281 1 93.5 352 SER B CA 1
ATOM 7224 C C . SER B 1 352 ? -7.277 -6.125 -30.375 1 93.5 352 SER B C 1
ATOM 7226 O O . SER B 1 352 ? -6.809 -7.254 -30.234 1 93.5 352 SER B O 1
ATOM 7228 N N . ARG B 1 353 ? -7.086 -5.402 -31.391 1 95.38 353 ARG B N 1
ATOM 7229 C CA . ARG B 1 353 ? -6.27 -5.883 -32.5 1 95.38 353 ARG B CA 1
ATOM 7230 C C . ARG B 1 353 ? -4.82 -6.086 -32.062 1 95.38 353 ARG B C 1
ATOM 7232 O O . ARG B 1 353 ? -4.215 -7.113 -32.375 1 95.38 353 ARG B O 1
ATOM 7239 N N . ARG B 1 354 ? -4.277 -5.152 -31.375 1 96.38 354 ARG B N 1
ATOM 7240 C CA . ARG B 1 354 ? -2.898 -5.242 -30.906 1 96.38 354 ARG B CA 1
ATOM 7241 C C . ARG B 1 354 ? -2.732 -6.371 -29.891 1 96.38 354 ARG B C 1
ATOM 7243 O O . ARG B 1 354 ? -1.693 -7.031 -29.859 1 96.38 354 ARG B O 1
ATOM 7250 N N . TYR B 1 355 ? -3.766 -6.551 -29.094 1 96.25 355 TYR B N 1
ATOM 7251 C CA . TYR B 1 355 ? -3.75 -7.605 -28.094 1 96.25 355 TYR B CA 1
ATOM 7252 C C . TYR B 1 355 ? -3.66 -8.984 -28.734 1 96.25 355 TYR B C 1
ATOM 7254 O O . TYR B 1 355 ? -2.84 -9.812 -28.344 1 96.25 355 TYR B O 1
ATOM 7262 N N . ARG B 1 356 ? -4.441 -9.18 -29.719 1 95.12 356 ARG B N 1
ATOM 7263 C CA . ARG B 1 356 ? -4.445 -10.445 -30.453 1 95.12 356 ARG B CA 1
ATOM 7264 C C . ARG B 1 356 ? -3.143 -10.641 -31.219 1 95.12 356 ARG B C 1
ATOM 7266 O O . ARG B 1 356 ? -2.615 -11.758 -31.281 1 95.12 356 ARG B O 1
ATOM 7273 N N . ALA B 1 357 ? -2.707 -9.555 -31.703 1 95.62 357 ALA B N 1
ATOM 7274 C CA . ALA B 1 357 ? -1.449 -9.625 -32.438 1 95.62 357 ALA B CA 1
ATOM 7275 C C . ALA B 1 357 ? -0.292 -10.008 -31.531 1 95.62 357 ALA B C 1
ATOM 7277 O O . ALA B 1 357 ? 0.576 -10.797 -31.906 1 95.62 357 ALA B O 1
ATOM 7278 N N . ALA B 1 358 ? -0.285 -9.43 -30.391 1 94.69 358 ALA B N 1
ATOM 7279 C CA . ALA B 1 358 ? 0.771 -9.727 -29.422 1 94.69 358 ALA B CA 1
ATOM 7280 C C . ALA B 1 358 ? 0.746 -11.195 -29 1 94.69 358 ALA B C 1
ATOM 7282 O O . ALA B 1 358 ? 1.797 -11.812 -28.828 1 94.69 358 ALA B O 1
ATOM 7283 N N . TRP B 1 359 ? -0.425 -11.758 -28.812 1 95.19 359 TRP B N 1
ATOM 7284 C CA . TRP B 1 359 ? -0.579 -13.164 -28.453 1 95.19 359 TRP B CA 1
ATOM 7285 C C . TRP B 1 359 ? -0.053 -14.07 -29.547 1 95.19 359 TRP B C 1
ATOM 7287 O O . TRP B 1 359 ? 0.665 -15.039 -29.281 1 95.19 359 TRP B O 1
ATOM 7297 N N . LEU B 1 360 ? -0.314 -13.664 -30.75 1 92.62 360 LEU B N 1
ATOM 7298 C CA . LEU B 1 360 ? 0.073 -14.484 -31.891 1 92.62 360 LEU B CA 1
ATOM 7299 C C . LEU B 1 360 ? 1.577 -14.406 -32.125 1 92.62 360 LEU B C 1
ATOM 7301 O O . LEU B 1 360 ? 2.174 -15.352 -32.656 1 92.62 360 LEU B O 1
ATOM 7305 N N . GLU B 1 361 ? 2.18 -13.359 -31.688 1 90.69 361 GLU B N 1
ATOM 7306 C CA . GLU B 1 361 ? 3.613 -13.164 -31.875 1 90.69 361 GLU B CA 1
ATOM 7307 C C . GLU B 1 361 ? 4.422 -13.938 -30.844 1 90.69 361 GLU B C 1
ATOM 7309 O O . GLU B 1 361 ? 5.633 -14.109 -30.984 1 90.69 361 GLU B O 1
ATOM 7314 N N . MET B 1 362 ? 3.77 -14.414 -29.844 1 91.19 362 MET B N 1
ATOM 7315 C CA . MET B 1 362 ? 4.473 -15.172 -28.797 1 91.19 362 MET B CA 1
ATOM 7316 C C . MET B 1 362 ? 4.914 -16.531 -29.328 1 91.19 362 MET B C 1
ATOM 7318 O O . MET B 1 362 ? 4.285 -17.094 -30.234 1 91.19 362 MET B O 1
ATOM 7322 N N . PRO B 1 363 ? 5.965 -17.047 -28.812 1 89.19 363 PRO B N 1
ATOM 7323 C CA . PRO B 1 363 ? 6.461 -18.344 -29.281 1 89.19 363 PRO B CA 1
ATOM 7324 C C . PRO B 1 363 ? 5.418 -19.453 -29.172 1 89.19 363 PRO B C 1
ATOM 7326 O O . PRO B 1 363 ? 4.641 -19.484 -28.219 1 89.19 363 PRO B O 1
ATOM 7329 N N . ASN B 1 364 ? 5.48 -20.422 -29.984 1 84.06 364 ASN B N 1
ATOM 7330 C CA . ASN B 1 364 ? 4.516 -21.516 -30.078 1 84.06 364 ASN B CA 1
ATOM 7331 C C . ASN B 1 364 ? 4.512 -22.359 -28.812 1 84.06 364 ASN B C 1
ATOM 7333 O O . ASN B 1 364 ? 3.475 -22.906 -28.422 1 84.06 364 ASN B O 1
ATOM 7337 N N . LYS B 1 365 ? 5.586 -22.344 -28.234 1 83.88 365 LYS B N 1
ATOM 7338 C CA . LYS B 1 365 ? 5.719 -23.172 -27.047 1 83.88 365 LYS B CA 1
ATOM 7339 C C . LYS B 1 365 ? 4.859 -22.625 -25.906 1 83.88 365 LYS B C 1
ATOM 7341 O O . LYS B 1 365 ? 4.59 -23.344 -24.938 1 83.88 365 LYS B O 1
ATOM 7346 N N . LEU B 1 366 ? 4.391 -21.422 -26.031 1 88.94 366 LEU B N 1
ATOM 7347 C CA . LEU B 1 366 ? 3.592 -20.797 -24.984 1 88.94 366 LEU B CA 1
ATOM 7348 C C . LEU B 1 366 ? 2.104 -21.031 -25.219 1 88.94 366 LEU B C 1
ATOM 7350 O O . LEU B 1 366 ? 1.285 -20.812 -24.328 1 88.94 366 LEU B O 1
ATOM 7354 N N . HIS B 1 367 ? 1.758 -21.469 -26.359 1 87.62 367 HIS B N 1
ATOM 7355 C CA . HIS B 1 367 ? 0.349 -21.594 -26.703 1 87.62 367 HIS B CA 1
ATOM 7356 C C . HIS B 1 367 ? -0.216 -22.922 -26.234 1 87.62 367 HIS B C 1
ATOM 7358 O O . HIS B 1 367 ? 0.433 -23.969 -26.375 1 87.62 367 HIS B O 1
ATOM 7364 N N . TYR B 1 368 ? -1.311 -22.766 -25.578 1 83.38 368 TYR B N 1
ATOM 7365 C CA . TYR B 1 368 ? -2.018 -23.953 -25.109 1 83.38 368 TYR B CA 1
ATOM 7366 C C . TYR B 1 368 ? -2.811 -24.609 -26.234 1 83.38 368 TYR B C 1
ATOM 7368 O O . TYR B 1 368 ? -3.51 -23.922 -26.984 1 83.38 368 TYR B O 1
ATOM 7376 N N . ARG B 1 369 ? -2.562 -25.812 -26.516 1 71.5 369 ARG B N 1
ATOM 7377 C CA . ARG B 1 369 ? -3.301 -26.547 -27.547 1 71.5 369 ARG B CA 1
ATOM 7378 C C . ARG B 1 369 ? -4.266 -27.547 -26.922 1 71.5 369 ARG B C 1
ATOM 7380 O O . ARG B 1 369 ? -3.867 -28.359 -26.078 1 71.5 369 ARG B O 1
ATOM 7387 N N . ASP B 1 370 ? -5.539 -27.188 -26.75 1 60.56 370 ASP B N 1
ATOM 7388 C CA . ASP B 1 370 ? -6.59 -28.047 -26.203 1 60.56 370 ASP B CA 1
ATOM 7389 C C . ASP B 1 370 ? -6.598 -29.422 -26.859 1 60.56 370 ASP B C 1
ATOM 7391 O O . ASP B 1 370 ? -7.52 -30.203 -26.656 1 60.56 370 ASP B O 1
ATOM 7395 N N . THR B 1 371 ? -5.625 -29.594 -27.672 1 53.22 371 THR B N 1
ATOM 7396 C CA . THR B 1 371 ? -5.715 -30.859 -28.391 1 53.22 371 THR B CA 1
ATOM 7397 C C . THR B 1 371 ? -5.305 -32.031 -27.484 1 53.22 371 THR B C 1
ATOM 7399 O O . THR B 1 371 ? -4.703 -31.812 -26.438 1 53.22 371 THR B O 1
ATOM 7402 N N . GLY B 1 372 ? -6.012 -33.125 -27.484 1 52.12 372 GLY B N 1
ATOM 7403 C CA . GLY B 1 372 ? -5.684 -34.406 -26.891 1 52.12 372 GLY B CA 1
ATOM 7404 C C . GLY B 1 372 ? -4.227 -34.531 -26.484 1 52.12 372 GLY B C 1
ATOM 7405 O O . GLY B 1 372 ? -3.855 -35.438 -25.719 1 52.12 372 GLY B O 1
ATOM 7406 N N . GLN B 1 373 ? -3.459 -33.656 -26.812 1 51.88 373 GLN B N 1
ATOM 7407 C CA . GLN B 1 373 ? -2.018 -33.688 -26.594 1 51.88 373 GLN B CA 1
ATOM 7408 C C . GLN B 1 373 ? -1.655 -33.094 -25.234 1 51.88 373 GLN B C 1
ATOM 7410 O O . GLN B 1 373 ? -0.556 -33.344 -24.734 1 51.88 373 GLN B O 1
ATOM 7415 N N . VAL B 1 374 ? -2.5 -32.375 -24.562 1 57.06 374 VAL B N 1
ATOM 7416 C CA . VAL B 1 374 ? -2.266 -31.812 -23.234 1 57.06 374 VAL B CA 1
ATOM 7417 C C . VAL B 1 374 ? -2.008 -32.938 -22.25 1 57.06 374 VAL B C 1
ATOM 7419 O O . VAL B 1 374 ? -1.169 -32.812 -21.344 1 57.06 374 VAL B O 1
ATOM 7422 N N . GLU B 1 375 ? -2.611 -33.969 -22.656 1 60.25 375 GLU B N 1
ATOM 7423 C CA . GLU B 1 375 ? -2.438 -35.094 -21.75 1 60.25 375 GLU B CA 1
ATOM 7424 C C . GLU B 1 375 ? -1.04 -35.688 -21.891 1 60.25 375 GLU B C 1
ATOM 7426 O O . GLU B 1 375 ? -0.518 -36.281 -20.938 1 60.25 375 GLU B O 1
ATOM 7431 N N . ALA B 1 376 ? -0.457 -35.406 -23.016 1 63.5 376 ALA B N 1
ATOM 7432 C CA . ALA B 1 376 ? 0.853 -36 -23.234 1 63.5 376 ALA B CA 1
ATOM 7433 C C . ALA B 1 376 ? 1.97 -35.125 -22.703 1 63.5 376 ALA B C 1
ATOM 7435 O O . ALA B 1 376 ? 3.076 -35.594 -22.438 1 63.5 376 ALA B O 1
ATOM 7436 N N . MET B 1 377 ? 1.735 -33.969 -22.453 1 74.56 377 MET B N 1
ATOM 7437 C CA . MET B 1 377 ? 2.775 -33.031 -22.016 1 74.56 377 MET B CA 1
ATOM 7438 C C . MET B 1 377 ? 2.928 -33.062 -20.5 1 74.56 377 MET B C 1
ATOM 7440 O O . MET B 1 377 ? 1.943 -33.25 -19.766 1 74.56 377 MET B O 1
ATOM 7444 N N . PRO B 1 378 ? 4.227 -32.938 -20.156 1 76.12 378 PRO B N 1
ATOM 7445 C CA . PRO B 1 378 ? 4.441 -32.906 -18.719 1 76.12 378 PRO B CA 1
ATOM 7446 C C . PRO B 1 378 ? 3.693 -31.766 -18.031 1 76.12 378 PRO B C 1
ATOM 7448 O O . PRO B 1 378 ? 3.484 -30.703 -18.625 1 76.12 378 PRO B O 1
ATOM 7451 N N . TYR B 1 379 ? 3.277 -32.031 -16.859 1 75.88 379 TYR B N 1
ATOM 7452 C CA . TYR B 1 379 ? 2.525 -31.078 -16.031 1 75.88 379 TYR B CA 1
ATOM 7453 C C . TYR B 1 379 ? 3.262 -29.75 -15.922 1 75.88 379 TYR B C 1
ATOM 7455 O O . TYR B 1 379 ? 2.648 -28.688 -16.016 1 75.88 379 TYR B O 1
ATOM 7463 N N . MET B 1 380 ? 4.504 -29.828 -15.812 1 76.06 380 MET B N 1
ATOM 7464 C CA . MET B 1 380 ? 5.328 -28.656 -15.562 1 76.06 380 MET B CA 1
ATOM 7465 C C . MET B 1 380 ? 5.32 -27.719 -16.766 1 76.06 380 MET B C 1
ATOM 7467 O O . MET B 1 380 ? 5.633 -26.531 -16.641 1 76.06 380 MET B O 1
ATOM 7471 N N . THR B 1 381 ? 4.863 -28.234 -17.859 1 78.44 381 THR B N 1
ATOM 7472 C CA . THR B 1 381 ? 4.809 -27.422 -19.078 1 78.44 381 THR B CA 1
ATOM 7473 C C . THR B 1 381 ? 3.363 -27.094 -19.438 1 78.44 381 THR B C 1
ATOM 7475 O O . THR B 1 381 ? 3.064 -25.953 -19.812 1 78.44 381 THR B O 1
ATOM 7478 N N . SER B 1 382 ? 2.529 -28.062 -19.266 1 82.75 382 SER B N 1
ATOM 7479 C CA . SER B 1 382 ? 1.157 -27.891 -19.734 1 82.75 382 SER B CA 1
ATOM 7480 C C . SER B 1 382 ? 0.377 -26.938 -18.828 1 82.75 382 SER B C 1
ATOM 7482 O O . SER B 1 382 ? -0.426 -26.141 -19.312 1 82.75 382 SER B O 1
ATOM 7484 N N . PHE B 1 383 ? 0.642 -27.016 -17.609 1 86.38 383 PHE B N 1
ATOM 7485 C CA . PHE B 1 383 ? -0.154 -26.219 -16.672 1 86.38 383 PHE B CA 1
ATOM 7486 C C . PHE B 1 383 ? 0.171 -24.734 -16.812 1 86.38 383 PHE B C 1
ATOM 7488 O O . PHE B 1 383 ? -0.733 -23.906 -16.922 1 86.38 383 PHE B O 1
ATOM 7495 N N . PRO B 1 384 ? 1.43 -24.375 -16.891 1 88.12 384 PRO B N 1
ATOM 7496 C CA . PRO B 1 384 ? 1.722 -22.953 -17.109 1 88.12 384 PRO B CA 1
ATOM 7497 C C . PRO B 1 384 ? 1.186 -22.453 -18.453 1 88.12 384 PRO B C 1
ATOM 7499 O O . PRO B 1 384 ? 0.775 -21.281 -18.547 1 88.12 384 PRO B O 1
ATOM 7502 N N . GLN B 1 385 ? 1.2 -23.312 -19.438 1 89.81 385 GLN B N 1
ATOM 7503 C CA . GLN B 1 385 ? 0.637 -22.938 -20.719 1 89.81 385 GLN B CA 1
ATOM 7504 C C . GLN B 1 385 ? -0.862 -22.672 -20.609 1 89.81 385 GLN B C 1
ATOM 7506 O O . GLN B 1 385 ? -1.376 -21.719 -21.203 1 89.81 385 GLN B O 1
ATOM 7511 N N . LEU B 1 386 ? -1.438 -23.531 -19.891 1 90.56 386 LEU B N 1
ATOM 7512 C CA . LEU B 1 386 ? -2.871 -23.375 -19.672 1 90.56 386 LEU B CA 1
ATOM 7513 C C . LEU B 1 386 ? -3.17 -22.078 -18.922 1 90.56 386 LEU B C 1
ATOM 7515 O O . LEU B 1 386 ? -4.078 -21.328 -19.312 1 90.56 386 LEU B O 1
ATOM 7519 N N . LEU B 1 387 ? -2.385 -21.844 -17.875 1 92.25 387 LEU B N 1
ATOM 7520 C CA . LEU B 1 387 ? -2.604 -20.641 -17.094 1 92.25 387 LEU B CA 1
ATOM 7521 C C . LEU B 1 387 ? -2.387 -19.391 -17.938 1 92.25 387 LEU B C 1
ATOM 7523 O O . LEU B 1 387 ? -3.127 -18.406 -17.797 1 92.25 387 LEU B O 1
ATOM 7527 N N . LEU B 1 388 ? -1.414 -19.422 -18.75 1 93.88 388 LEU B N 1
ATOM 7528 C CA . LEU B 1 388 ? -1.136 -18.281 -19.625 1 93.88 388 LEU B CA 1
ATOM 7529 C C . LEU B 1 388 ? -2.268 -18.078 -20.625 1 93.88 388 LEU B C 1
ATOM 7531 O O . LEU B 1 388 ? -2.65 -16.938 -20.906 1 93.88 388 LEU B O 1
ATOM 7535 N N . PHE B 1 389 ? -2.742 -19.141 -21.109 1 94.25 389 PHE B N 1
ATOM 7536 C CA . PHE B 1 389 ? -3.84 -19.062 -22.078 1 94.25 389 PHE B CA 1
ATOM 7537 C C . PHE B 1 389 ? -5.098 -18.516 -21.406 1 94.25 389 PHE B C 1
ATOM 7539 O O . PHE B 1 389 ? -5.793 -17.672 -21.984 1 94.25 389 PHE B O 1
ATOM 7546 N N . LEU B 1 390 ? -5.336 -18.984 -20.25 1 94.81 390 LEU B N 1
ATOM 7547 C CA . LEU B 1 390 ? -6.488 -18.484 -19.516 1 94.81 390 LEU B CA 1
ATOM 7548 C C . LEU B 1 390 ? -6.332 -17 -19.219 1 94.81 390 LEU B C 1
ATOM 7550 O O . LEU B 1 390 ? -7.309 -16.25 -19.234 1 94.81 390 LEU B O 1
ATOM 7554 N N . ASP B 1 391 ? -5.184 -16.641 -18.953 1 95.38 391 ASP B N 1
ATOM 7555 C CA . ASP B 1 391 ? -4.906 -15.219 -18.719 1 95.38 391 ASP B CA 1
ATOM 7556 C C . ASP B 1 391 ? -5.168 -14.398 -19.984 1 95.38 391 ASP B C 1
ATOM 7558 O O . ASP B 1 391 ? -5.695 -13.289 -19.906 1 95.38 391 ASP B O 1
ATOM 7562 N N . TYR B 1 392 ? -4.75 -14.93 -21.016 1 96.25 392 TYR B N 1
ATOM 7563 C CA . TYR B 1 392 ? -5.023 -14.297 -22.297 1 96.25 392 TYR B CA 1
ATOM 7564 C C . TYR B 1 392 ? -6.523 -14.164 -22.547 1 96.25 392 TYR B C 1
ATOM 7566 O O . TYR B 1 392 ? -7.008 -13.102 -22.938 1 96.25 392 TYR B O 1
ATOM 7574 N N . LEU B 1 393 ? -7.215 -15.203 -22.312 1 95.25 393 LEU B N 1
ATOM 7575 C CA . LEU B 1 393 ? -8.656 -15.195 -22.516 1 95.25 393 LEU B CA 1
ATOM 7576 C C . LEU B 1 393 ? -9.328 -14.172 -21.594 1 95.25 393 LEU B C 1
ATOM 7578 O O . LEU B 1 393 ? -10.305 -13.531 -21.984 1 95.25 393 LEU B O 1
ATOM 7582 N N . GLN B 1 394 ? -8.852 -14.094 -20.5 1 94.56 394 GLN B N 1
ATOM 7583 C CA . GLN B 1 394 ? -9.414 -13.102 -19.578 1 94.56 394 GLN B CA 1
ATOM 7584 C C . GLN B 1 394 ? -9.219 -11.688 -20.109 1 94.56 394 GLN B C 1
ATOM 7586 O O . GLN B 1 394 ? -10.102 -10.844 -19.969 1 94.56 394 GLN B O 1
ATOM 7591 N N . GLY B 1 395 ? -8.047 -11.43 -20.625 1 94.06 395 GLY B N 1
ATOM 7592 C CA . GLY B 1 395 ? -7.82 -10.133 -21.25 1 94.06 395 GLY B CA 1
ATOM 7593 C C . GLY B 1 395 ? -8.789 -9.836 -22.375 1 94.06 395 GLY B C 1
ATOM 7594 O O . GLY B 1 395 ? -9.312 -8.727 -22.469 1 94.06 395 GLY B O 1
ATOM 7595 N N . GLU B 1 396 ? -9.047 -10.773 -23.125 1 93.44 396 GLU B N 1
ATOM 7596 C CA . GLU B 1 396 ? -10 -10.625 -24.219 1 93.44 396 GLU B CA 1
ATOM 7597 C C . GLU B 1 396 ? -11.414 -10.375 -23.688 1 93.44 396 GLU B C 1
ATOM 7599 O O . GLU B 1 396 ? -12.148 -9.555 -24.25 1 93.44 396 GLU B O 1
ATOM 7604 N N . TYR B 1 397 ? -11.711 -11.117 -22.688 1 93.31 397 TYR B N 1
ATOM 7605 C CA . TYR B 1 397 ? -13.008 -10.938 -22.047 1 93.31 397 TYR B CA 1
ATOM 7606 C C . TYR B 1 397 ? -13.195 -9.5 -21.594 1 93.31 397 TYR B C 1
ATOM 7608 O O . TYR B 1 397 ? -14.242 -8.898 -21.828 1 93.31 397 TYR B O 1
ATOM 7616 N N . LEU B 1 398 ? -12.211 -8.984 -21.016 1 90.94 398 LEU B N 1
ATOM 7617 C CA . LEU B 1 398 ? -12.297 -7.629 -20.484 1 90.94 398 LEU B CA 1
ATOM 7618 C C . LEU B 1 398 ? -12.414 -6.609 -21.609 1 90.94 398 LEU B C 1
ATOM 7620 O O . LEU B 1 398 ? -13.156 -5.629 -21.484 1 90.94 398 LEU B O 1
ATOM 7624 N N . ILE B 1 399 ? -11.711 -6.82 -22.625 1 90.75 399 ILE B N 1
ATOM 7625 C CA . ILE B 1 399 ? -11.773 -5.926 -23.781 1 90.75 399 ILE B CA 1
ATOM 7626 C C . ILE B 1 399 ? -13.172 -5.973 -24.391 1 90.75 399 ILE B C 1
ATOM 7628 O O . ILE B 1 399 ? -13.773 -4.934 -24.672 1 90.75 399 ILE B O 1
ATOM 7632 N N . TYR B 1 400 ? -13.75 -7.156 -24.516 1 88.25 400 TYR B N 1
ATOM 7633 C CA . TYR B 1 400 ? -15.086 -7.316 -25.078 1 88.25 400 TYR B CA 1
ATOM 7634 C C . TYR B 1 400 ? -16.141 -6.688 -24.172 1 88.25 400 TYR B C 1
ATOM 7636 O O . TYR B 1 400 ? -17.109 -6.113 -24.656 1 88.25 400 TYR B O 1
ATOM 7644 N N . LYS B 1 401 ? -15.938 -6.852 -23 1 86.25 401 LYS B N 1
ATOM 7645 C CA . LYS B 1 401 ? -16.875 -6.277 -22.047 1 86.25 401 LYS B CA 1
ATOM 7646 C C . LYS B 1 401 ? -16.922 -4.758 -22.172 1 86.25 401 LYS B C 1
ATOM 7648 O O . LYS B 1 401 ? -18 -4.16 -22.109 1 86.25 401 LYS B O 1
ATOM 7653 N N . GLU B 1 402 ? -15.766 -4.23 -22.312 1 84 402 GLU B N 1
ATOM 7654 C CA . GLU B 1 402 ? -15.711 -2.783 -22.484 1 84 402 GLU B CA 1
ATOM 7655 C C . GLU B 1 402 ? -16.297 -2.354 -23.812 1 84 402 GLU B C 1
ATOM 7657 O O . GLU B 1 402 ? -16.906 -1.29 -23.922 1 84 402 GLU B O 1
ATOM 7662 N N . LEU B 1 403 ? -16.094 -3.133 -24.766 1 82.12 403 LEU B N 1
ATOM 7663 C CA . LEU B 1 403 ? -16.656 -2.863 -26.078 1 82.12 403 LEU B CA 1
ATOM 7664 C C . LEU B 1 403 ? -18.188 -3.008 -26.062 1 82.12 403 LEU B C 1
ATOM 7666 O O . LEU B 1 403 ? -18.891 -2.248 -26.734 1 82.12 403 LEU B O 1
ATOM 7670 N N . GLY B 1 404 ? -18.672 -3.971 -25.391 1 73.38 404 GLY B N 1
ATOM 7671 C CA . GLY B 1 404 ? -20.094 -4.238 -25.297 1 73.38 404 GLY B CA 1
ATOM 7672 C C . GLY B 1 404 ? -20.859 -3.127 -24.609 1 73.38 404 GLY B C 1
ATOM 7673 O O . GLY B 1 404 ? -22.031 -2.898 -24.906 1 73.38 404 GLY B O 1
ATOM 7674 N N . GLY B 1 405 ? -20.281 -2.635 -23.594 1 64.12 405 GLY B N 1
ATOM 7675 C CA . GLY B 1 405 ? -20.922 -1.489 -22.969 1 64.12 405 GLY B CA 1
ATOM 7676 C C . GLY B 1 405 ? -21.188 -0.351 -23.938 1 64.12 405 GLY B C 1
ATOM 7677 O O . GLY B 1 405 ? -22.109 0.448 -23.703 1 64.12 405 GLY B O 1
ATOM 7678 N N . THR B 1 406 ? -20.547 -0.423 -25.062 1 60.72 406 THR B N 1
ATOM 7679 C CA . THR B 1 406 ? -20.672 0.642 -26.047 1 60.72 406 THR B CA 1
ATOM 7680 C C . THR B 1 406 ? -21.562 0.203 -27.203 1 60.72 406 THR B C 1
ATOM 7682 O O . THR B 1 406 ? -22.234 1.029 -27.828 1 60.72 406 THR B O 1
ATOM 7685 N N . SER B 1 407 ? -21.469 -1.13 -27.453 1 63 407 SER B N 1
ATOM 7686 C CA . SER B 1 407 ? -22.234 -1.618 -28.594 1 63 407 SER B CA 1
ATOM 7687 C C . SER B 1 407 ? -22.906 -2.951 -28.281 1 63 407 SER B C 1
ATOM 7689 O O . SER B 1 407 ? -22.25 -3.893 -27.844 1 63 407 SER B O 1
ATOM 7691 N N . GLU B 1 408 ? -24.094 -3.072 -28.391 1 66.31 408 GLU B N 1
ATOM 7692 C CA . GLU B 1 408 ? -24.844 -4.305 -28.188 1 66.31 408 GLU B CA 1
ATOM 7693 C C . GLU B 1 408 ? -24.391 -5.398 -29.141 1 66.31 408 GLU B C 1
ATOM 7695 O O . GLU B 1 408 ? -24.594 -6.586 -28.891 1 66.31 408 GLU B O 1
ATOM 7700 N N . SER B 1 409 ? -23.672 -5 -30 1 70.06 409 SER B N 1
ATOM 7701 C CA . SER B 1 409 ? -23.266 -5.914 -31.062 1 70.06 409 SER B CA 1
ATOM 7702 C C . SER B 1 409 ? -22.219 -6.906 -30.562 1 70.06 409 SER B C 1
ATOM 7704 O O . SER B 1 409 ? -22.031 -7.969 -31.156 1 70.06 409 SER B O 1
ATOM 7706 N N . THR B 1 410 ? -21.672 -6.703 -29.422 1 80.44 410 THR B N 1
ATOM 7707 C CA . THR B 1 410 ? -20.578 -7.555 -28.984 1 80.44 410 THR B CA 1
ATOM 7708 C C . THR B 1 410 ? -21.062 -8.609 -28 1 80.44 410 THR B C 1
ATOM 7710 O O . THR B 1 410 ? -20.297 -9.484 -27.578 1 80.44 410 THR B O 1
ATOM 7713 N N . ARG B 1 411 ? -22.281 -8.672 -27.781 1 81.31 411 ARG B N 1
ATOM 7714 C CA . ARG B 1 411 ? -22.859 -9.547 -26.766 1 81.31 411 ARG B CA 1
ATOM 7715 C C . ARG B 1 411 ? -22.703 -11.016 -27.156 1 81.31 411 ARG B C 1
ATOM 7717 O O . ARG B 1 411 ? -22.234 -11.828 -26.359 1 81.31 411 ARG B O 1
ATOM 7724 N N . PRO B 1 412 ? -22.969 -11.305 -28.406 1 83.69 412 PRO B N 1
ATOM 7725 C CA . PRO B 1 412 ? -22.797 -12.711 -28.781 1 83.69 412 PRO B CA 1
ATOM 7726 C C . PRO B 1 412 ? -21.359 -13.188 -28.625 1 83.69 412 PRO B C 1
ATOM 7728 O O . PRO B 1 412 ? -21.125 -14.312 -28.188 1 83.69 412 PRO B O 1
ATOM 7731 N N . GLN B 1 413 ? -20.5 -12.352 -29.016 1 86.19 413 GLN B N 1
ATOM 7732 C CA . GLN B 1 413 ? -19.094 -12.711 -28.906 1 86.19 413 GLN B CA 1
ATOM 7733 C C . GLN B 1 413 ? -18.688 -12.945 -27.469 1 86.19 413 GLN B C 1
ATOM 7735 O O . GLN B 1 413 ? -17.922 -13.859 -27.172 1 86.19 413 GLN B O 1
ATOM 7740 N N . LEU B 1 414 ? -19.234 -12.203 -26.594 1 89.88 414 LEU B N 1
ATOM 7741 C CA . LEU B 1 414 ? -18.922 -12.328 -25.172 1 89.88 414 LEU B CA 1
ATOM 7742 C C . LEU B 1 414 ? -19.5 -13.617 -24.609 1 89.88 414 LEU B C 1
ATOM 7744 O O . LEU B 1 414 ? -18.859 -14.273 -23.781 1 89.88 414 LEU B O 1
ATOM 7748 N N . LEU B 1 415 ? -20.625 -13.938 -25.062 1 90.19 415 LEU B N 1
ATOM 7749 C CA . LEU B 1 415 ? -21.266 -15.156 -24.562 1 90.19 415 LEU B CA 1
ATOM 7750 C C . LEU B 1 415 ? -20.484 -16.391 -25.016 1 90.19 415 LEU B C 1
ATOM 7752 O O . LEU B 1 415 ? -20.234 -17.297 -24.219 1 90.19 415 LEU B O 1
ATOM 7756 N N . TRP B 1 416 ? -20.078 -16.359 -26.234 1 90.88 416 TRP B N 1
ATOM 7757 C CA . TRP B 1 416 ? -19.297 -17.484 -26.75 1 90.88 416 TRP B CA 1
ATOM 7758 C C . TRP B 1 416 ? -17.938 -17.562 -26.062 1 90.88 416 TRP B C 1
ATOM 7760 O O . TRP B 1 416 ? -17.453 -18.656 -25.766 1 90.88 416 TRP B O 1
ATOM 7770 N N . HIS B 1 417 ? -17.422 -16.453 -25.859 1 92.44 417 HIS B N 1
ATOM 7771 C CA . HIS B 1 417 ? -16.125 -16.391 -25.188 1 92.44 417 HIS B CA 1
ATOM 7772 C C . HIS B 1 417 ? -16.219 -16.938 -23.781 1 92.44 417 HIS B C 1
ATOM 7774 O O . HIS B 1 417 ? -15.352 -17.719 -23.359 1 92.44 417 HIS B O 1
ATOM 7780 N N . CYS B 1 418 ? -17.188 -16.547 -23.047 1 93.81 418 CYS B N 1
ATOM 7781 C CA . CYS B 1 418 ? -17.375 -17.016 -21.672 1 93.81 418 CYS B CA 1
ATOM 7782 C C . CYS B 1 418 ? -17.641 -18.516 -21.641 1 93.81 418 CYS B C 1
ATOM 7784 O O . CYS B 1 418 ? -17.125 -19.234 -20.781 1 93.81 418 CYS B O 1
ATOM 7786 N N . LYS B 1 419 ? -18.406 -18.953 -22.594 1 93.56 419 LYS B N 1
ATOM 7787 C CA . LYS B 1 419 ? -18.672 -20.375 -22.688 1 93.56 419 LYS B CA 1
ATOM 7788 C C . LYS B 1 419 ? -17.391 -21.156 -22.922 1 93.56 419 LYS B C 1
ATOM 7790 O O . LYS B 1 419 ? -17.156 -22.188 -22.266 1 93.56 419 LYS B O 1
ATOM 7795 N N . ARG B 1 420 ? -16.594 -20.703 -23.797 1 92.31 420 ARG B N 1
ATOM 7796 C CA . ARG B 1 420 ? -15.336 -21.359 -24.109 1 92.31 420 ARG B CA 1
ATOM 7797 C C . ARG B 1 420 ? -14.43 -21.406 -22.891 1 92.31 420 ARG B C 1
ATOM 7799 O O . ARG B 1 420 ? -13.844 -22.453 -22.578 1 92.31 420 ARG B O 1
ATOM 7806 N N . THR B 1 421 ? -14.273 -20.281 -22.219 1 94.19 421 THR B N 1
ATOM 7807 C CA . THR B 1 421 ? -13.43 -20.203 -21.031 1 94.19 421 THR B CA 1
ATOM 7808 C C . THR B 1 421 ? -13.93 -21.156 -19.938 1 94.19 421 THR B C 1
ATOM 7810 O O . THR B 1 421 ? -13.133 -21.844 -19.312 1 94.19 421 THR B O 1
ATOM 7813 N N . LEU B 1 422 ? -15.219 -21.188 -19.781 1 94.5 422 LEU B N 1
ATOM 7814 C CA . LEU B 1 422 ? -15.805 -22.047 -18.766 1 94.5 422 LEU B CA 1
ATOM 7815 C C . LEU B 1 422 ? -15.531 -23.516 -19.094 1 94.5 422 LEU B C 1
ATOM 7817 O O . LEU B 1 422 ? -15.227 -24.312 -18.203 1 94.5 422 LEU B O 1
ATOM 7821 N N . ASN B 1 423 ? -15.617 -23.797 -20.328 1 91.19 423 ASN B N 1
ATOM 7822 C CA . ASN B 1 423 ? -15.375 -25.172 -20.75 1 91.19 423 ASN B CA 1
ATOM 7823 C C . ASN B 1 423 ? -13.93 -25.609 -20.469 1 91.19 423 ASN B C 1
ATOM 7825 O O . ASN B 1 423 ? -13.688 -26.75 -20.062 1 91.19 423 ASN B O 1
ATOM 7829 N N . ILE B 1 424 ? -13.07 -24.734 -20.672 1 91 424 ILE B N 1
ATOM 7830 C CA . ILE B 1 424 ? -11.664 -25.031 -20.438 1 91 424 ILE B CA 1
ATOM 7831 C C . ILE B 1 424 ? -11.43 -25.219 -18.938 1 91 424 ILE B C 1
ATOM 7833 O O . ILE B 1 424 ? -10.742 -26.156 -18.531 1 91 424 ILE B O 1
ATOM 7837 N N . VAL B 1 425 ? -12.008 -24.375 -18.125 1 93 425 VAL B N 1
ATOM 7838 C CA . VAL B 1 425 ? -11.836 -24.453 -16.672 1 93 425 VAL B CA 1
ATOM 7839 C C . VAL B 1 425 ? -12.461 -25.734 -16.141 1 93 425 VAL B C 1
ATOM 7841 O O . VAL B 1 425 ? -11.859 -26.438 -15.312 1 93 425 VAL B O 1
ATOM 7844 N N . ILE B 1 426 ? -13.617 -26.078 -16.672 1 91.5 426 ILE B N 1
ATOM 7845 C CA . ILE B 1 426 ? -14.305 -27.281 -16.234 1 91.5 426 ILE B CA 1
ATOM 7846 C C . ILE B 1 426 ? -13.477 -28.516 -16.625 1 91.5 426 ILE B C 1
ATOM 7848 O O . ILE B 1 426 ? -13.367 -29.469 -15.852 1 91.5 426 ILE B O 1
ATOM 7852 N N . SER B 1 427 ? -12.922 -28.422 -17.766 1 88.25 427 SER B N 1
ATOM 7853 C CA . SER B 1 427 ? -12.102 -29.547 -18.234 1 88.25 427 SER B CA 1
ATOM 7854 C C . SER B 1 427 ? -10.883 -29.75 -17.359 1 88.25 427 SER B C 1
ATOM 7856 O O . SER B 1 427 ? -10.398 -30.875 -17.203 1 88.25 427 SER B O 1
ATOM 7858 N N . LEU B 1 428 ? -10.391 -28.734 -16.781 1 87.38 428 LEU B N 1
ATOM 7859 C CA . LEU B 1 428 ? -9.266 -28.828 -15.859 1 87.38 428 LEU B CA 1
ATOM 7860 C C . LEU B 1 428 ? -9.648 -29.625 -14.609 1 87.38 428 LEU B C 1
ATOM 7862 O O . LEU B 1 428 ? -8.859 -30.422 -14.117 1 87.38 428 LEU B O 1
ATOM 7866 N N . PHE B 1 429 ? -10.836 -29.438 -14.148 1 86.25 429 PHE B N 1
ATOM 7867 C CA . PHE B 1 429 ? -11.32 -30.125 -12.961 1 86.25 429 PHE B CA 1
ATOM 7868 C C . PHE B 1 429 ? -11.562 -31.609 -13.266 1 86.25 429 PHE B C 1
ATOM 7870 O O . PHE B 1 429 ? -11.406 -32.469 -12.391 1 86.25 429 PHE B O 1
ATOM 7877 N N . ALA B 1 430 ? -11.859 -31.797 -14.484 1 83.56 430 ALA B N 1
ATOM 7878 C CA . ALA B 1 430 ? -12.25 -33.156 -14.883 1 83.56 430 ALA B CA 1
ATOM 7879 C C . ALA B 1 430 ? -11.031 -33.969 -15.281 1 83.56 430 ALA B C 1
ATOM 7881 O O . ALA B 1 430 ? -11.07 -35.219 -15.242 1 83.56 430 ALA B O 1
ATOM 7882 N N . SER B 1 431 ? -9.953 -33.406 -15.602 1 83.06 431 SER B N 1
ATOM 7883 C CA . SER B 1 431 ? -8.758 -34.094 -16.078 1 83.06 431 SER B CA 1
ATOM 7884 C C . SER B 1 431 ? -8.062 -34.844 -14.945 1 83.06 431 SER B C 1
ATOM 7886 O O . SER B 1 431 ? -7.625 -34.219 -13.969 1 83.06 431 SER B O 1
ATOM 7888 N N . PRO B 1 432 ? -7.844 -36.062 -15.031 1 81.06 432 PRO B N 1
ATOM 7889 C CA . PRO B 1 432 ? -7.16 -36.844 -13.992 1 81.06 432 PRO B CA 1
ATOM 7890 C C . PRO B 1 432 ? -5.699 -36.438 -13.812 1 81.06 432 PRO B C 1
ATOM 7892 O O . PRO B 1 432 ? -5.184 -36.438 -12.695 1 81.06 432 PRO B O 1
ATOM 7895 N N . LYS B 1 433 ? -5.156 -36.125 -14.922 1 79.06 433 LYS B N 1
ATOM 7896 C CA . LYS B 1 433 ? -3.758 -35.719 -14.867 1 79.06 433 LYS B CA 1
ATOM 7897 C C . LYS B 1 433 ? -3.6 -34.438 -14.023 1 79.06 433 LYS B C 1
ATOM 7899 O O . LYS B 1 433 ? -2.727 -34.375 -13.156 1 79.06 433 LYS B O 1
ATOM 7904 N N . MET B 1 434 ? -4.449 -33.562 -14.281 1 80.06 434 MET B N 1
ATOM 7905 C CA . MET B 1 434 ? -4.367 -32.281 -13.562 1 80.06 434 MET B CA 1
ATOM 7906 C C . MET B 1 434 ? -4.75 -32.469 -12.094 1 80.06 434 MET B C 1
ATOM 7908 O O . MET B 1 434 ? -4.164 -31.844 -11.211 1 80.06 434 MET B O 1
ATOM 7912 N N . ARG B 1 435 ? -5.582 -33.344 -11.836 1 79.69 435 ARG B N 1
ATOM 7913 C CA . ARG B 1 435 ? -6.02 -33.562 -10.469 1 79.69 435 ARG B CA 1
ATOM 7914 C C . ARG B 1 435 ? -4.914 -34.219 -9.641 1 79.69 435 ARG B C 1
ATOM 7916 O O . ARG B 1 435 ? -4.793 -33.969 -8.445 1 79.69 435 ARG B O 1
ATOM 7923 N N . ALA B 1 436 ? -4.148 -34.969 -10.383 1 77.94 436 ALA B N 1
ATOM 7924 C CA . ALA B 1 436 ? -3.086 -35.688 -9.688 1 77.94 436 ALA B CA 1
ATOM 7925 C C . ALA B 1 436 ? -1.906 -34.781 -9.383 1 77.94 436 ALA B C 1
ATOM 7927 O O . ALA B 1 436 ? -1.209 -34.969 -8.383 1 77.94 436 ALA B O 1
ATOM 7928 N N . GLN B 1 437 ? -1.83 -33.844 -10.18 1 79.62 437 GLN B N 1
ATOM 7929 C CA . GLN B 1 437 ? -0.597 -33.062 -10.078 1 79.62 437 GLN B CA 1
ATOM 7930 C C . GLN B 1 437 ? -0.848 -31.703 -9.422 1 79.62 437 GLN B C 1
ATOM 7932 O O . GLN B 1 437 ? 0.089 -31.047 -8.969 1 79.62 437 GLN B O 1
ATOM 7937 N N . THR B 1 438 ? -2.061 -31.328 -9.344 1 81.69 438 THR B N 1
ATOM 7938 C CA . THR B 1 438 ? -2.365 -30.016 -8.766 1 81.69 438 THR B CA 1
ATOM 7939 C C . THR B 1 438 ? -3.064 -30.188 -7.418 1 81.69 438 THR B C 1
ATOM 7941 O O . THR B 1 438 ? -3.748 -31.188 -7.184 1 81.69 438 THR B O 1
ATOM 7944 N N . SER B 1 439 ? -2.803 -29.234 -6.625 1 81.56 439 SER B N 1
ATOM 7945 C CA . SER B 1 439 ? -3.52 -29.203 -5.355 1 81.56 439 SER B CA 1
ATOM 7946 C C . SER B 1 439 ? -4.938 -28.688 -5.531 1 81.56 439 SER B C 1
ATOM 7948 O O . SER B 1 439 ? -5.227 -27.969 -6.488 1 81.56 439 SER B O 1
ATOM 7950 N N . PRO B 1 440 ? -5.844 -29.047 -4.688 1 83.19 440 PRO B N 1
ATOM 7951 C CA . PRO B 1 440 ? -7.199 -28.5 -4.75 1 83.19 440 PRO B CA 1
ATOM 7952 C C . PRO B 1 440 ? -7.223 -26.969 -4.695 1 83.19 440 PRO B C 1
ATOM 7954 O O . PRO B 1 440 ? -8.039 -26.344 -5.379 1 83.19 440 PRO B O 1
ATOM 7957 N N . LEU B 1 441 ? -6.332 -26.484 -3.965 1 84.75 441 LEU B N 1
ATOM 7958 C CA . LEU B 1 441 ? -6.293 -25.031 -3.838 1 84.75 441 LEU B CA 1
ATOM 7959 C C . LEU B 1 441 ? -5.945 -24.391 -5.172 1 84.75 441 LEU B C 1
ATOM 7961 O O . LEU B 1 441 ? -6.508 -23.344 -5.523 1 84.75 441 LEU B O 1
ATOM 7965 N N . GLU B 1 442 ? -5.09 -24.922 -5.867 1 84.19 442 GLU B N 1
ATOM 7966 C CA . GLU B 1 442 ? -4.707 -24.391 -7.168 1 84.19 442 GLU B CA 1
ATOM 7967 C C . GLU B 1 442 ? -5.875 -24.422 -8.148 1 84.19 442 GLU B C 1
ATOM 7969 O O . GLU B 1 442 ? -6.078 -23.484 -8.922 1 84.19 442 GLU B O 1
ATOM 7974 N N . ARG B 1 443 ? -6.578 -25.484 -8.094 1 88.06 443 ARG B N 1
ATOM 7975 C CA . ARG B 1 443 ? -7.727 -25.625 -8.984 1 88.06 443 ARG B CA 1
ATOM 7976 C C . ARG B 1 443 ? -8.82 -24.625 -8.617 1 88.06 443 ARG B C 1
ATOM 7978 O O . ARG B 1 443 ? -9.445 -24.016 -9.5 1 88.06 443 ARG B O 1
ATOM 7985 N N . ILE B 1 444 ? -9.008 -24.484 -7.352 1 87.12 444 ILE B N 1
ATOM 7986 C CA . ILE B 1 444 ? -10 -23.516 -6.883 1 87.12 444 ILE B CA 1
ATOM 7987 C C . ILE B 1 444 ? -9.625 -22.125 -7.359 1 87.12 444 ILE B C 1
ATOM 7989 O O . ILE B 1 444 ? -10.477 -21.359 -7.82 1 87.12 444 ILE B O 1
ATOM 7993 N N . ARG B 1 445 ? -8.438 -21.812 -7.281 1 88.31 445 ARG B N 1
ATOM 7994 C CA . ARG B 1 445 ? -7.977 -20.484 -7.664 1 88.31 445 ARG B CA 1
ATOM 7995 C C . ARG B 1 445 ? -8.188 -20.25 -9.156 1 88.31 445 ARG B C 1
ATOM 7997 O O . ARG B 1 445 ? -8.586 -19.156 -9.562 1 88.31 445 ARG B O 1
ATOM 8004 N N . VAL B 1 446 ? -7.93 -21.25 -9.945 1 91 446 VAL B N 1
ATOM 8005 C CA . VAL B 1 446 ? -8.156 -21.125 -11.383 1 91 446 VAL B CA 1
ATOM 8006 C C . VAL B 1 446 ? -9.641 -20.891 -11.648 1 91 446 VAL B C 1
ATOM 8008 O O . VAL B 1 446 ? -10 -20.062 -12.484 1 91 446 VAL B O 1
ATOM 8011 N N . GLY B 1 447 ? -10.445 -21.656 -10.938 1 90.25 447 GLY B N 1
ATOM 8012 C CA . GLY B 1 447 ? -11.883 -21.5 -11.086 1 90.25 447 GLY B CA 1
ATOM 8013 C C . GLY B 1 447 ? -12.359 -20.109 -10.695 1 90.25 447 GLY B C 1
ATOM 8014 O O . GLY B 1 447 ? -13.195 -19.516 -11.383 1 90.25 447 GLY B O 1
ATOM 8015 N N . VAL B 1 448 ? -11.766 -19.609 -9.688 1 87.69 448 VAL B N 1
ATOM 8016 C CA . VAL B 1 448 ? -12.203 -18.328 -9.156 1 87.69 448 VAL B CA 1
ATOM 8017 C C . VAL B 1 448 ? -11.672 -17.188 -10.031 1 87.69 448 VAL B C 1
ATOM 8019 O O . VAL B 1 448 ? -12.383 -16.219 -10.297 1 87.69 448 VAL B O 1
ATOM 8022 N N . LEU B 1 449 ? -10.516 -17.297 -10.5 1 88.94 449 LEU B N 1
ATOM 8023 C CA . LEU B 1 449 ? -9.859 -16.219 -11.234 1 88.94 449 LEU B CA 1
ATOM 8024 C C . LEU B 1 449 ? -10.406 -16.109 -12.656 1 88.94 449 LEU B C 1
ATOM 8026 O O . LEU B 1 449 ? -10.539 -15.016 -13.195 1 88.94 449 LEU B O 1
ATOM 8030 N N . TYR B 1 450 ? -10.711 -17.281 -13.188 1 92.19 450 TYR B N 1
ATOM 8031 C CA . TYR B 1 450 ? -11.031 -17.25 -14.609 1 92.19 450 TYR B CA 1
ATOM 8032 C C . TYR B 1 450 ? -12.438 -17.766 -14.859 1 92.19 450 TYR B C 1
ATOM 8034 O O . TYR B 1 450 ? -13.102 -17.344 -15.812 1 92.19 450 TYR B O 1
ATOM 8042 N N . GLY B 1 451 ? -12.945 -18.641 -14.094 1 91.88 451 GLY B N 1
ATOM 8043 C CA . GLY B 1 451 ? -14.258 -19.234 -14.289 1 91.88 451 GLY B CA 1
ATOM 8044 C C . GLY B 1 451 ? -15.383 -18.391 -13.742 1 91.88 451 GLY B C 1
ATOM 8045 O O . GLY B 1 451 ? -16.375 -18.125 -14.438 1 91.88 451 GLY B O 1
ATOM 8046 N N . VAL B 1 452 ? -15.227 -17.906 -12.609 1 88.69 452 VAL B N 1
ATOM 8047 C CA . VAL B 1 452 ? -16.281 -17.219 -11.883 1 88.69 452 VAL B CA 1
ATOM 8048 C C . VAL B 1 452 ? -16.656 -15.93 -12.625 1 88.69 452 VAL B C 1
ATOM 8050 O O . VAL B 1 452 ? -17.844 -15.625 -12.797 1 88.69 452 VAL B O 1
ATOM 8053 N N . PRO B 1 453 ? -15.719 -15.164 -13.078 1 87.81 453 PRO B N 1
ATOM 8054 C CA . PRO B 1 453 ? -16.094 -13.945 -13.805 1 87.81 453 PRO B CA 1
ATOM 8055 C C . PRO B 1 453 ? -16.953 -14.227 -15.031 1 87.81 453 PRO B C 1
ATOM 8057 O O . PRO B 1 453 ? -17.922 -13.508 -15.297 1 87.81 453 PRO B O 1
ATOM 8060 N N . CYS B 1 454 ? -16.594 -15.242 -15.703 1 90.5 454 CYS B N 1
ATOM 8061 C CA . CYS B 1 454 ? -17.375 -15.617 -16.875 1 90.5 454 CYS B CA 1
ATOM 8062 C C . CYS B 1 454 ? -18.75 -16.125 -16.484 1 90.5 454 CYS B C 1
ATOM 8064 O O . CYS B 1 454 ? -19.75 -15.805 -17.125 1 90.5 454 CYS B O 1
ATOM 8066 N N . ALA B 1 455 ? -18.812 -16.875 -15.453 1 91.25 455 ALA B N 1
ATOM 8067 C CA . ALA B 1 455 ? -20.094 -17.391 -14.961 1 91.25 455 ALA B CA 1
ATOM 8068 C C . ALA B 1 455 ? -21 -16.25 -14.516 1 91.25 455 ALA B C 1
ATOM 8070 O O . ALA B 1 455 ? -22.203 -16.25 -14.789 1 91.25 455 ALA B O 1
ATOM 8071 N N . GLU B 1 456 ? -20.422 -15.344 -13.859 1 84.31 456 GLU B N 1
ATOM 8072 C CA . GLU B 1 456 ? -21.188 -14.195 -13.391 1 84.31 456 GLU B CA 1
ATOM 8073 C C . GLU B 1 456 ? -21.781 -13.414 -14.555 1 84.31 456 GLU B C 1
ATOM 8075 O O . GLU B 1 456 ? -22.922 -12.977 -14.5 1 84.31 456 GLU B O 1
ATOM 8080 N N . TYR B 1 457 ? -21 -13.227 -15.523 1 86.5 457 TYR B N 1
ATOM 8081 C CA . TYR B 1 457 ? -21.5 -12.516 -16.703 1 86.5 457 TYR B CA 1
ATOM 8082 C C . TYR B 1 457 ? -22.641 -13.273 -17.359 1 86.5 457 TYR B C 1
ATOM 8084 O O . TYR B 1 457 ? -23.625 -12.672 -17.766 1 86.5 457 TYR B O 1
ATOM 8092 N N . LEU B 1 458 ? -22.484 -14.516 -17.5 1 88.38 458 LEU B N 1
ATOM 8093 C CA . LEU B 1 458 ? -23.516 -15.344 -18.109 1 88.38 458 LEU B CA 1
ATOM 8094 C C . LEU B 1 458 ? -24.812 -15.297 -17.312 1 88.38 458 LEU B C 1
ATOM 8096 O O . LEU B 1 458 ? -25.906 -15.219 -17.875 1 88.38 458 LEU B O 1
ATOM 8100 N N . ILE B 1 459 ? -24.672 -15.297 -16.047 1 84.44 459 ILE B N 1
ATOM 8101 C CA . ILE B 1 459 ? -25.828 -15.258 -15.172 1 84.44 459 ILE B CA 1
ATOM 8102 C C . ILE B 1 459 ? -26.562 -13.93 -15.328 1 84.44 459 ILE B C 1
ATOM 8104 O O . ILE B 1 459 ? -27.781 -13.891 -15.445 1 84.44 459 ILE B O 1
ATOM 8108 N N . LEU B 1 460 ? -25.828 -12.93 -15.398 1 80.69 460 LEU B N 1
ATOM 8109 C CA . LEU B 1 460 ? -26.422 -11.609 -15.555 1 80.69 460 LEU B CA 1
ATOM 8110 C C . LEU B 1 460 ? -27.125 -11.484 -16.891 1 80.69 460 LEU B C 1
ATOM 8112 O O . LEU B 1 460 ? -28.203 -10.891 -16.984 1 80.69 460 LEU B O 1
ATOM 8116 N N . ASN B 1 461 ? -26.516 -11.977 -17.875 1 81.88 461 ASN B N 1
ATOM 8117 C CA . ASN B 1 461 ? -27.109 -11.922 -19.203 1 81.88 461 ASN B CA 1
ATOM 8118 C C . ASN B 1 461 ? -28.375 -12.766 -19.281 1 81.88 461 ASN B C 1
ATOM 8120 O O . ASN B 1 461 ? -29.328 -12.398 -19.984 1 81.88 461 ASN B O 1
ATOM 8124 N N . LEU B 1 462 ? -28.359 -13.82 -18.656 1 81 462 LEU B N 1
ATOM 8125 C CA . LEU B 1 462 ? -29.531 -14.688 -18.656 1 81 462 LEU B CA 1
ATOM 8126 C C . LEU B 1 462 ? -30.688 -14.031 -17.891 1 81 462 LEU B C 1
ATOM 8128 O O . LEU B 1 462 ? -31.844 -14.188 -18.281 1 81 462 LEU B O 1
ATOM 8132 N N . LYS B 1 463 ? -30.344 -13.266 -16.922 1 75.44 463 LYS B N 1
ATOM 8133 C CA . LYS B 1 463 ? -31.359 -12.562 -16.141 1 75.44 463 LYS B CA 1
ATOM 8134 C C . LYS B 1 463 ? -31.938 -11.383 -16.922 1 75.44 463 LYS B C 1
ATOM 8136 O O . LYS B 1 463 ? -33.125 -11.125 -16.875 1 75.44 463 LYS B O 1
ATOM 8141 N N . GLU B 1 464 ? -31.078 -10.695 -17.547 1 73.75 464 GLU B N 1
ATOM 8142 C CA . GLU B 1 464 ? -31.484 -9.484 -18.266 1 73.75 464 GLU B CA 1
ATOM 8143 C C . GLU B 1 464 ? -32.281 -9.828 -19.516 1 73.75 464 GLU B C 1
ATOM 8145 O O . GLU B 1 464 ? -33.188 -9.078 -19.906 1 73.75 464 GLU B O 1
ATOM 8150 N N . HIS B 1 465 ? -32 -10.922 -20.094 1 71.25 465 HIS B N 1
ATOM 8151 C CA . HIS B 1 465 ? -32.625 -11.227 -21.375 1 71.25 465 HIS B CA 1
ATOM 8152 C C . HIS B 1 465 ? -33.562 -12.422 -21.25 1 71.25 465 HIS B C 1
ATOM 8154 O O . HIS B 1 465 ? -33.812 -13.125 -22.234 1 71.25 465 HIS B O 1
ATOM 8160 N N . SER B 1 466 ? -33.938 -12.789 -20.031 1 63.09 466 SER B N 1
ATOM 8161 C CA . SER B 1 466 ? -34.844 -13.906 -19.797 1 63.09 466 SER B CA 1
ATOM 8162 C C . SER B 1 466 ? -36.125 -13.773 -20.625 1 63.09 466 SER B C 1
ATOM 8164 O O . SER B 1 466 ? -36.719 -14.781 -21.031 1 63.09 466 SER B O 1
ATOM 8166 N N . GLY B 1 467 ? -36.5 -12.547 -20.828 1 55.38 467 GLY B N 1
ATOM 8167 C CA . GLY B 1 467 ? -37.75 -12.375 -21.578 1 55.38 467 GLY B CA 1
ATOM 8168 C C . GLY B 1 467 ? -37.562 -12.367 -23.078 1 55.38 467 GLY B C 1
ATOM 8169 O O . GLY B 1 467 ? -38.531 -12.383 -23.844 1 55.38 467 GLY B O 1
ATOM 8170 N N . GLU B 1 468 ? -36.344 -12.203 -23.422 1 55.09 468 GLU B N 1
ATOM 8171 C CA . GLU B 1 468 ? -36.156 -12.094 -24.859 1 55.09 468 GLU B CA 1
ATOM 8172 C C . GLU B 1 468 ? -36.062 -13.469 -25.516 1 55.09 468 GLU B C 1
ATOM 8174 O O . GLU B 1 468 ? -35.219 -14.273 -25.172 1 55.09 468 GLU B O 1
ATOM 8179 N N . ASN B 1 469 ? -37.156 -14.172 -25.656 1 47.94 469 ASN B N 1
ATOM 8180 C CA . ASN B 1 469 ? -37.312 -15.43 -26.375 1 47.94 469 ASN B CA 1
ATOM 8181 C C . ASN B 1 469 ? -36.438 -15.477 -27.625 1 47.94 469 ASN B C 1
ATOM 8183 O O . ASN B 1 469 ? -36.656 -16.281 -28.516 1 47.94 469 ASN B O 1
ATOM 8187 N N . GLU B 1 470 ? -35.812 -14.375 -27.984 1 48.59 470 GLU B N 1
ATOM 8188 C CA . GLU B 1 470 ? -35.25 -14.516 -29.312 1 48.59 470 GLU B CA 1
ATOM 8189 C C . GLU B 1 470 ? -34.062 -15.492 -29.312 1 48.59 470 GLU B C 1
ATOM 8191 O O . GLU B 1 470 ? -33.031 -15.227 -28.688 1 48.59 470 GLU B O 1
ATOM 8196 N N . LEU B 1 471 ? -34.375 -16.766 -29.312 1 48.25 471 LEU B N 1
ATOM 8197 C CA . LEU B 1 471 ? -33.469 -17.812 -29.75 1 48.25 471 LEU B CA 1
ATOM 8198 C C . LEU B 1 471 ? -32.656 -17.359 -30.938 1 48.25 471 LEU B C 1
ATOM 8200 O O . LEU B 1 471 ? -33 -17.625 -32.094 1 48.25 471 LEU B O 1
ATOM 8204 N N . LYS B 1 472 ? -32.156 -16.172 -30.922 1 55.16 472 LYS B N 1
ATOM 8205 C CA . LYS B 1 472 ? -31.469 -15.773 -32.156 1 55.16 472 LYS B CA 1
ATOM 8206 C C . LYS B 1 472 ? -30.297 -16.688 -32.469 1 55.16 472 LYS B C 1
ATOM 8208 O O . LYS B 1 472 ? -29.5 -17.016 -31.562 1 55.16 472 LYS B O 1
ATOM 8213 N N . ASP B 1 473 ? -30.344 -17.5 -33.531 1 55.91 473 ASP B N 1
ATOM 8214 C CA . ASP B 1 473 ? -29.453 -18.484 -34.125 1 55.91 473 ASP B CA 1
ATOM 8215 C C . ASP B 1 473 ? -27.984 -18.172 -33.812 1 55.91 473 ASP B C 1
ATOM 8217 O O . ASP B 1 473 ? -27.141 -19.062 -33.781 1 55.91 473 ASP B O 1
ATOM 8221 N N . HIS B 1 474 ? -27.672 -16.938 -33.219 1 71.12 474 HIS B N 1
ATOM 8222 C CA . HIS B 1 474 ? -26.25 -16.641 -33.125 1 71.12 474 HIS B CA 1
ATOM 8223 C C . HIS B 1 474 ? -25.797 -16.594 -31.672 1 71.12 474 HIS B C 1
ATOM 8225 O O . HIS B 1 474 ? -24.641 -16.281 -31.391 1 71.12 474 HIS B O 1
ATOM 8231 N N . LEU B 1 475 ?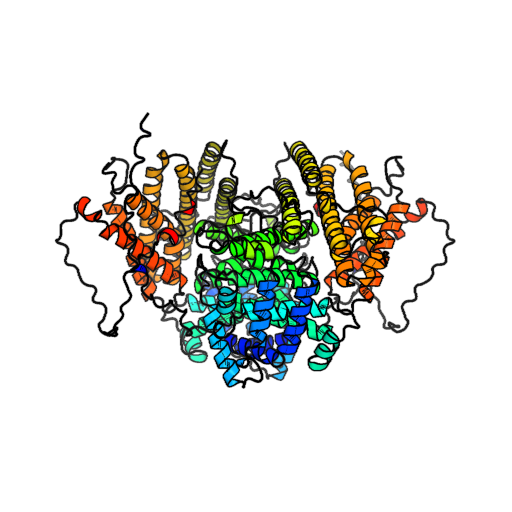 -26.766 -17.078 -30.828 1 79.06 475 LEU B N 1
ATOM 8232 C CA . LEU B 1 475 ? -26.422 -17.078 -29.422 1 79.06 475 LEU B CA 1
ATOM 8233 C C . LEU B 1 475 ? -26.344 -18.5 -28.875 1 79.06 475 LEU B C 1
ATOM 8235 O O . LEU B 1 475 ? -27.016 -19.406 -29.391 1 79.06 475 LEU B O 1
ATOM 8239 N N . PRO B 1 476 ? -25.438 -18.766 -27.953 1 85.12 476 PRO B N 1
ATOM 8240 C CA . PRO B 1 476 ? -25.422 -20.078 -27.297 1 85.12 476 PRO B CA 1
ATOM 8241 C C . PRO B 1 476 ? -26.719 -20.391 -26.578 1 85.12 476 PRO B C 1
ATOM 8243 O O . PRO B 1 476 ? -27.406 -19.484 -26.078 1 85.12 476 PRO B O 1
ATOM 8246 N N . SER B 1 477 ? -27.031 -21.641 -26.609 1 81.94 477 SER B N 1
ATOM 8247 C CA . SER B 1 477 ? -28.25 -22.094 -25.938 1 81.94 477 SER B CA 1
ATOM 8248 C C . SER B 1 477 ? -28.219 -21.766 -24.453 1 81.94 477 SER B C 1
ATOM 8250 O O . SER B 1 477 ? -27.25 -22.078 -23.766 1 81.94 477 SER B O 1
ATOM 8252 N N . PRO B 1 478 ? -29.203 -21.078 -23.953 1 81.81 478 PRO B N 1
ATOM 8253 C CA . PRO B 1 478 ? -29.266 -20.781 -22.531 1 81.81 478 PRO B CA 1
ATOM 8254 C C . PRO B 1 478 ? -29.141 -22.031 -21.656 1 81.81 478 PRO B C 1
ATOM 8256 O O . PRO B 1 478 ? -28.547 -21.969 -20.578 1 81.81 478 PRO B O 1
ATOM 8259 N N . LEU B 1 479 ? -29.688 -23.156 -22.156 1 79.75 479 LEU B N 1
ATOM 8260 C CA . LEU B 1 479 ? -29.609 -24.406 -21.391 1 79.75 479 LEU B CA 1
ATOM 8261 C C . LEU B 1 479 ? -28.156 -24.875 -21.266 1 79.75 479 LEU B C 1
ATOM 8263 O O . LEU B 1 479 ? -27.766 -25.391 -20.219 1 79.75 479 LEU B O 1
ATOM 8267 N N . GLU B 1 480 ? -27.5 -24.719 -22.344 1 85.31 480 GLU B N 1
ATOM 8268 C CA . GLU B 1 480 ? -26.094 -25.109 -22.312 1 85.31 480 GLU B CA 1
ATOM 8269 C C . GLU B 1 480 ? -25.297 -24.219 -21.359 1 85.31 480 GLU B C 1
ATOM 8271 O O . GLU B 1 480 ? -24.391 -24.703 -20.688 1 85.31 480 GLU B O 1
ATOM 8276 N N . LEU B 1 481 ? -25.656 -22.969 -21.344 1 87.94 481 LEU B N 1
ATOM 8277 C CA . LEU B 1 481 ? -24.969 -22.047 -20.453 1 87.94 481 LEU B CA 1
ATOM 8278 C C . LEU B 1 481 ? -25.234 -22.375 -19 1 87.94 481 LEU B C 1
ATOM 8280 O O . LEU B 1 481 ? -24.328 -22.375 -18.172 1 87.94 481 LEU B O 1
ATOM 8284 N N . ILE B 1 482 ? -26.406 -22.719 -18.703 1 85 482 ILE B N 1
ATOM 8285 C CA . ILE B 1 482 ? -26.797 -23.062 -17.344 1 85 482 ILE B CA 1
ATOM 8286 C C . ILE B 1 482 ? -26.078 -24.344 -16.922 1 85 482 ILE B C 1
ATOM 8288 O O . ILE B 1 482 ? -25.625 -24.453 -15.781 1 85 482 ILE B O 1
ATOM 8292 N N . ARG B 1 483 ? -25.984 -25.25 -17.828 1 86.81 483 ARG B N 1
ATOM 8293 C CA . ARG B 1 483 ? -25.281 -26.5 -17.531 1 86.81 483 ARG B CA 1
ATOM 8294 C C . ARG B 1 483 ? -23.812 -26.234 -17.219 1 86.81 483 ARG B C 1
ATOM 8296 O O . ARG B 1 483 ? -23.25 -26.844 -16.297 1 86.81 483 ARG B O 1
ATOM 8303 N N . ASN B 1 484 ? -23.281 -25.406 -18 1 89.94 484 ASN B N 1
ATOM 8304 C CA . ASN B 1 484 ? -21.875 -25.078 -17.781 1 89.94 484 ASN B CA 1
ATOM 8305 C C . ASN B 1 484 ? -21.656 -24.391 -16.438 1 89.94 484 ASN B C 1
ATOM 8307 O O . ASN B 1 484 ? -20.703 -24.688 -15.719 1 89.94 484 ASN B O 1
ATOM 8311 N N . ILE B 1 485 ? -22.5 -23.453 -16.109 1 90.69 485 ILE B N 1
ATOM 8312 C CA . ILE B 1 485 ? -22.406 -22.75 -14.828 1 90.69 485 ILE B CA 1
ATOM 8313 C C . ILE B 1 485 ? -22.594 -23.734 -13.68 1 90.69 485 ILE B C 1
ATOM 8315 O O . ILE B 1 485 ? -21.859 -23.703 -12.695 1 90.69 485 ILE B O 1
ATOM 8319 N N . SER B 1 486 ? -23.5 -24.625 -13.852 1 87.88 486 SER B N 1
ATOM 8320 C CA . SER B 1 486 ? -23.766 -25.641 -12.836 1 87.88 486 SER B CA 1
ATOM 8321 C C . SER B 1 486 ? -22.578 -26.578 -12.656 1 87.88 486 SER B C 1
ATOM 8323 O O . SER B 1 486 ? -22.281 -27 -11.531 1 87.88 486 SER B O 1
ATOM 8325 N N . ALA B 1 487 ? -22.062 -26.906 -13.789 1 91.25 487 ALA B N 1
ATOM 8326 C CA . ALA B 1 487 ? -20.891 -27.766 -13.734 1 91.25 487 ALA B CA 1
ATOM 8327 C C . ALA B 1 487 ? -19.75 -27.094 -12.977 1 91.25 487 ALA B C 1
ATOM 8329 O O . ALA B 1 487 ? -19.047 -27.75 -12.188 1 91.25 487 ALA B O 1
ATOM 8330 N N . LEU B 1 488 ? -19.531 -25.875 -13.188 1 92.06 488 LEU B N 1
ATOM 8331 C CA . LEU B 1 488 ? -18.484 -25.141 -12.477 1 92.06 488 LEU B CA 1
ATOM 8332 C C . LEU B 1 488 ? -18.781 -25.109 -10.977 1 92.06 488 LEU B C 1
ATOM 8334 O O . LEU B 1 488 ? -17.875 -25.328 -10.164 1 92.06 488 LEU B O 1
ATOM 8338 N N . VAL B 1 489 ? -19.984 -24.828 -10.648 1 87.5 489 VAL B N 1
ATOM 8339 C CA . VAL B 1 489 ? -20.375 -24.75 -9.242 1 87.5 489 VAL B CA 1
ATOM 8340 C C . VAL B 1 489 ? -20.156 -26.094 -8.562 1 87.5 489 VAL B C 1
ATOM 8342 O O . VAL B 1 489 ? -19.672 -26.156 -7.434 1 87.5 489 VAL B O 1
ATOM 8345 N N . SER B 1 490 ? -20.469 -27.109 -9.273 1 87.19 490 SER B N 1
ATOM 8346 C CA . SER B 1 490 ? -20.281 -28.453 -8.734 1 87.19 490 SER B CA 1
ATOM 8347 C C . SER B 1 490 ? -18.812 -28.766 -8.539 1 87.19 490 SER B C 1
ATOM 8349 O O . SER B 1 490 ? -18.422 -29.406 -7.551 1 87.19 490 SER B O 1
ATOM 8351 N N . CYS B 1 491 ? -18.047 -28.406 -9.531 1 88.31 491 CYS B N 1
ATOM 8352 C CA . CYS B 1 491 ? -16.609 -28.625 -9.445 1 88.31 491 CYS B CA 1
ATOM 8353 C C . CYS B 1 491 ? -16.016 -27.859 -8.266 1 88.31 491 CYS B C 1
ATOM 8355 O O . CYS B 1 491 ? -15.203 -28.422 -7.516 1 88.31 491 CYS B O 1
ATOM 8357 N N . LEU B 1 492 ? -16.406 -26.656 -8.07 1 86.69 492 LEU B N 1
ATOM 8358 C CA . LEU B 1 492 ? -15.906 -25.844 -6.969 1 86.69 492 LEU B CA 1
ATOM 8359 C C . LEU B 1 492 ? -16.344 -26.422 -5.625 1 86.69 492 LEU B C 1
ATOM 8361 O O . LEU B 1 492 ? -15.57 -26.453 -4.672 1 86.69 492 LEU B O 1
ATOM 8365 N N . ASN B 1 493 ? -17.516 -26.875 -5.617 1 81.88 493 ASN B N 1
ATOM 8366 C CA . ASN B 1 493 ? -18.047 -27.453 -4.387 1 81.88 493 ASN B CA 1
ATOM 8367 C C . ASN B 1 493 ? -17.266 -28.688 -3.971 1 81.88 493 ASN B C 1
ATOM 8369 O O . ASN B 1 493 ? -17 -28.891 -2.785 1 81.88 493 ASN B O 1
ATOM 8373 N N . GLN B 1 494 ? -16.922 -29.453 -4.934 1 82.12 494 GLN B N 1
ATOM 8374 C CA . GLN B 1 494 ? -16.156 -30.672 -4.66 1 82.12 494 GLN B CA 1
ATOM 8375 C C . GLN B 1 494 ? -14.773 -30.328 -4.121 1 82.12 494 GLN B C 1
ATOM 8377 O O . GLN B 1 494 ? -14.289 -30.984 -3.197 1 82.12 494 GLN B O 1
ATOM 8382 N N . GLU B 1 495 ? -14.211 -29.359 -4.676 1 82.81 495 GLU B N 1
ATOM 8383 C CA . GLU B 1 495 ? -12.867 -28.984 -4.254 1 82.81 495 GLU B CA 1
ATOM 8384 C C . GLU B 1 495 ? -12.883 -28.312 -2.883 1 82.81 495 GLU B C 1
ATOM 8386 O O . GLU B 1 495 ? -11.945 -28.469 -2.096 1 82.81 495 GLU B O 1
ATOM 8391 N N . TYR B 1 496 ? -13.891 -27.531 -2.656 1 75.88 496 TYR B N 1
ATOM 8392 C CA . TYR B 1 496 ? -14 -26.812 -1.386 1 75.88 496 TYR B CA 1
ATOM 8393 C C . TYR B 1 496 ? -14.086 -27.797 -0.223 1 75.88 496 TYR B C 1
ATOM 8395 O O . TYR B 1 496 ? -13.547 -27.547 0.858 1 75.88 496 TYR B O 1
ATOM 8403 N N . HIS B 1 497 ? -14.633 -28.812 -0.433 1 71.44 497 HIS B N 1
ATOM 8404 C CA . HIS B 1 497 ? -14.773 -29.828 0.615 1 71.44 497 HIS B CA 1
ATOM 8405 C C . HIS B 1 497 ? -13.469 -30.578 0.825 1 71.44 497 HIS B C 1
ATOM 8407 O O . HIS B 1 497 ? -13.234 -31.141 1.898 1 71.44 497 HIS B O 1
ATOM 8413 N N . ALA B 1 498 ? -12.734 -30.531 -0.159 1 65.62 498 ALA B N 1
ATOM 8414 C CA . ALA B 1 498 ? -11.461 -31.25 -0.073 1 65.62 498 ALA B CA 1
ATOM 8415 C C . ALA B 1 498 ? -10.43 -30.453 0.699 1 65.62 498 ALA B C 1
ATOM 8417 O O . ALA B 1 498 ? -9.43 -31 1.181 1 65.62 498 ALA B O 1
ATOM 8418 N N . VAL B 1 499 ? -10.695 -29.188 0.762 1 62.72 499 VAL B N 1
ATOM 8419 C CA . VAL B 1 499 ? -9.703 -28.328 1.397 1 62.72 499 VAL B CA 1
ATOM 8420 C C . VAL B 1 499 ? -10.148 -27.969 2.812 1 62.72 499 VAL B C 1
ATOM 8422 O O . VAL B 1 499 ? -11.266 -27.484 3.012 1 62.72 499 VAL B O 1
ATOM 8425 N N . ASP B 1 500 ? -9.508 -28.422 3.746 1 56.22 500 ASP B N 1
ATOM 8426 C CA . ASP B 1 500 ? -9.852 -28.172 5.145 1 56.22 500 ASP B CA 1
ATOM 8427 C C . ASP B 1 500 ? -9.805 -26.688 5.473 1 56.22 500 ASP B C 1
ATOM 8429 O O . ASP B 1 500 ? -10.523 -26.219 6.355 1 56.22 500 ASP B O 1
ATOM 8433 N N . GLN B 1 501 ? -8.969 -26.016 4.734 1 54.88 501 GLN B N 1
ATOM 8434 C CA . GLN B 1 501 ? -8.609 -24.719 5.273 1 54.88 501 GLN B CA 1
ATOM 8435 C C . GLN B 1 501 ? -9.008 -23.594 4.312 1 54.88 501 GLN B C 1
ATOM 8437 O O . GLN B 1 501 ? -8.273 -22.625 4.156 1 54.88 501 GLN B O 1
ATOM 8442 N N . LEU B 1 502 ? -10.195 -23.75 3.814 1 56.03 502 LEU B N 1
ATOM 8443 C CA . LEU B 1 502 ? -10.445 -22.656 2.871 1 56.03 502 LEU B CA 1
ATOM 8444 C C . LEU B 1 502 ? -10.969 -21.422 3.594 1 56.03 502 LEU B C 1
ATOM 8446 O O . LEU B 1 502 ? -11.836 -21.531 4.465 1 56.03 502 LEU B O 1
ATOM 8450 N N . LYS B 1 503 ? -10.297 -20.406 3.326 1 61.88 503 LYS B N 1
ATOM 8451 C CA . LYS B 1 503 ? -10.688 -19.125 3.936 1 61.88 503 LYS B CA 1
ATOM 8452 C C . LYS B 1 503 ? -12.039 -18.656 3.398 1 61.88 503 LYS B C 1
ATOM 8454 O O . LYS B 1 503 ? -12.5 -19.141 2.357 1 61.88 503 LYS B O 1
ATOM 8459 N N . LEU B 1 504 ? -12.547 -17.875 4.109 1 52.81 504 LEU B N 1
ATOM 8460 C CA . LEU B 1 504 ? -13.891 -17.328 4.004 1 52.81 504 LEU B CA 1
ATOM 8461 C C . LEU B 1 504 ? -14.117 -16.703 2.631 1 52.81 504 LEU B C 1
ATOM 8463 O O . LEU B 1 504 ? -15.211 -16.812 2.066 1 52.81 504 LEU B O 1
ATOM 8467 N N . SER B 1 505 ? -13.156 -16.297 2.074 1 59.97 505 SER B N 1
ATOM 8468 C CA . SER B 1 505 ? -13.359 -15.586 0.819 1 59.97 505 SER B CA 1
ATOM 8469 C C . SER B 1 505 ? -13.734 -16.547 -0.308 1 59.97 505 SER B C 1
ATOM 8471 O O . SER B 1 505 ? -14.594 -16.219 -1.136 1 59.97 505 SER B O 1
ATOM 8473 N N . TYR B 1 506 ? -13.203 -17.688 -0.317 1 64.94 506 TYR B N 1
ATOM 8474 C CA . TYR B 1 506 ? -13.531 -18.688 -1.335 1 64.94 506 TYR B CA 1
ATOM 8475 C C . TYR B 1 506 ? -14.938 -19.234 -1.135 1 64.94 506 TYR B C 1
ATOM 8477 O O . TYR B 1 506 ? -15.695 -19.375 -2.096 1 64.94 506 TYR B O 1
ATOM 8485 N N . ILE B 1 507 ? -15.148 -19.297 0.068 1 65 507 ILE B N 1
ATOM 8486 C CA . ILE B 1 507 ? -16.469 -19.844 0.402 1 65 507 ILE B CA 1
ATOM 8487 C C . ILE B 1 507 ? -17.547 -18.828 0.021 1 65 507 ILE B C 1
ATOM 8489 O O . ILE B 1 507 ? -18.578 -19.203 -0.55 1 65 507 ILE B O 1
ATOM 8493 N N . ASN B 1 508 ? -17.25 -17.641 0.229 1 65.06 508 ASN B N 1
ATOM 8494 C CA . ASN B 1 508 ? -18.219 -16.594 -0.094 1 65.06 508 ASN B CA 1
ATOM 8495 C C . ASN B 1 508 ? -18.422 -16.484 -1.601 1 65.06 508 ASN B C 1
ATOM 8497 O O . ASN B 1 508 ? -19.547 -16.25 -2.059 1 65.06 508 ASN B O 1
ATOM 8501 N N . THR B 1 509 ? -17.453 -16.609 -2.27 1 69.19 509 THR B N 1
ATOM 8502 C CA . THR B 1 509 ? -17.562 -16.547 -3.723 1 69.19 509 THR B CA 1
ATOM 8503 C C . THR B 1 509 ? -18.406 -17.703 -4.258 1 69.19 509 THR B C 1
ATOM 8505 O O . THR B 1 509 ? -19.266 -17.516 -5.113 1 69.19 509 THR B O 1
ATOM 8508 N N . TYR B 1 510 ? -18.125 -18.828 -3.729 1 72.31 510 TYR B N 1
ATOM 8509 C CA . TYR B 1 510 ? -18.891 -20 -4.125 1 72.31 510 TYR B CA 1
ATOM 8510 C C . TYR B 1 510 ? -20.359 -19.844 -3.775 1 72.31 510 TYR B C 1
ATOM 8512 O O . TYR B 1 510 ? -21.234 -20.109 -4.598 1 72.31 510 TYR B O 1
ATOM 8520 N N . ARG B 1 511 ? -20.578 -19.312 -2.633 1 70.5 511 ARG B N 1
ATOM 8521 C CA . ARG B 1 511 ? -21.953 -19.172 -2.176 1 70.5 511 ARG B CA 1
ATOM 8522 C C . ARG B 1 511 ? -22.688 -18.125 -3.01 1 70.5 511 ARG B C 1
ATOM 8524 O O . ARG B 1 511 ? -23.875 -18.297 -3.322 1 70.5 511 ARG B O 1
ATOM 8531 N N . SER B 1 512 ? -22.031 -17.172 -3.326 1 73.81 512 SER B N 1
ATOM 8532 C CA . SER B 1 512 ? -22.641 -16.125 -4.145 1 73.81 512 SER B CA 1
ATOM 8533 C C . SER B 1 512 ? -23 -16.656 -5.535 1 73.81 512 SER B C 1
ATOM 8535 O O . SER B 1 512 ? -24.047 -16.312 -6.078 1 73.81 512 SER B O 1
ATOM 8537 N N . LEU B 1 513 ? -22.141 -17.484 -6.027 1 79.25 513 LEU B N 1
ATOM 8538 C CA . LEU B 1 513 ? -22.375 -18.047 -7.348 1 79.25 513 LEU B CA 1
ATOM 8539 C C . LEU B 1 513 ? -23.516 -19.062 -7.309 1 79.25 513 LEU B C 1
ATOM 8541 O O . LEU B 1 513 ? -24.344 -19.094 -8.211 1 79.25 513 LEU B O 1
ATOM 8545 N N . GLU B 1 514 ? -23.453 -19.75 -6.273 1 78.69 514 GLU B N 1
ATOM 8546 C CA . GLU B 1 514 ? -24.5 -20.75 -6.102 1 78.69 514 GLU B CA 1
ATOM 8547 C C . GLU B 1 514 ? -25.859 -20.078 -5.922 1 78.69 514 GLU B C 1
ATOM 8549 O O . GLU B 1 514 ? -26.859 -20.531 -6.5 1 78.69 514 GLU B O 1
ATOM 8554 N N . CYS B 1 515 ? -25.859 -19.062 -5.234 1 74.5 515 CYS B N 1
ATOM 8555 C CA . CYS B 1 515 ? -27.109 -18.328 -5.02 1 74.5 515 CYS B CA 1
ATOM 8556 C C . CYS B 1 515 ? -27.594 -17.688 -6.316 1 74.5 515 CYS B C 1
ATOM 8558 O O . CYS B 1 515 ? -28.797 -17.719 -6.609 1 74.5 515 CYS B O 1
ATOM 8560 N N . ALA B 1 516 ? -26.75 -17.172 -7.043 1 75.38 516 ALA B N 1
ATOM 8561 C CA . ALA B 1 516 ? -27.094 -16.547 -8.312 1 75.38 516 ALA B CA 1
ATOM 8562 C C . ALA B 1 516 ? -27.656 -17.578 -9.289 1 75.38 516 ALA B C 1
ATOM 8564 O O . ALA B 1 516 ? -28.609 -17.297 -10.016 1 75.38 516 ALA B O 1
ATOM 8565 N N . LEU B 1 517 ? -27.078 -18.688 -9.273 1 78.06 517 LEU B N 1
ATOM 8566 C CA . LEU B 1 517 ? -27.547 -19.766 -10.133 1 78.06 517 LEU B CA 1
ATOM 8567 C C . LEU B 1 517 ? -28.938 -20.234 -9.711 1 78.06 517 LEU B C 1
ATOM 8569 O O . LEU B 1 517 ? -29.812 -20.438 -10.555 1 78.06 517 LEU B O 1
ATOM 8573 N N . ASN B 1 518 ? -29.141 -20.281 -8.445 1 73.88 518 ASN B N 1
ATOM 8574 C CA . ASN B 1 518 ? -30.438 -20.703 -7.922 1 73.88 518 ASN B CA 1
ATOM 8575 C C . ASN B 1 518 ? -31.531 -19.703 -8.242 1 73.88 518 ASN B C 1
ATOM 8577 O O . ASN B 1 518 ? -32.656 -20.078 -8.508 1 73.88 518 ASN B O 1
ATOM 8581 N N . ASP B 1 519 ? -31.219 -18.516 -8.25 1 73.56 519 ASP B N 1
ATOM 8582 C CA . ASP B 1 519 ? -32.188 -17.484 -8.586 1 73.56 519 ASP B CA 1
ATOM 8583 C C . ASP B 1 519 ? -32.656 -17.609 -10.031 1 73.56 519 ASP B C 1
ATOM 8585 O O . ASP B 1 519 ? -33.844 -17.391 -10.328 1 73.56 519 ASP B O 1
ATOM 8589 N N . ILE B 1 520 ? -31.844 -17.953 -10.852 1 74.06 520 ILE B N 1
ATOM 8590 C CA . ILE B 1 520 ? -32.188 -18.125 -12.266 1 74.06 520 ILE B CA 1
ATOM 8591 C C . ILE B 1 520 ? -33.031 -19.391 -12.438 1 74.06 520 ILE B C 1
ATOM 8593 O O . ILE B 1 520 ? -33.969 -19.391 -13.219 1 74.06 520 ILE B O 1
ATOM 8597 N N . LEU B 1 521 ? -32.625 -20.359 -11.695 1 71 521 LEU B N 1
ATOM 8598 C CA . LEU B 1 521 ? -33.312 -21.625 -11.812 1 71 521 LEU B CA 1
ATOM 8599 C C . LEU B 1 521 ? -34.719 -21.516 -11.242 1 71 521 LEU B C 1
ATOM 8601 O O . LEU B 1 521 ? -35.656 -22.125 -11.773 1 71 521 LEU B O 1
ATOM 8605 N N . ASN B 1 522 ? -34.812 -20.594 -10.242 1 63.5 522 ASN B N 1
ATOM 8606 C CA . ASN B 1 522 ? -36.125 -20.422 -9.617 1 63.5 522 ASN B CA 1
ATOM 8607 C C . ASN B 1 522 ? -37 -19.438 -10.375 1 63.5 522 ASN B C 1
ATOM 8609 O O . ASN B 1 522 ? -38.219 -19.438 -10.242 1 63.5 522 ASN B O 1
ATOM 8613 N N . SER B 1 523 ? -36.406 -18.391 -10.898 1 58.38 523 SER B N 1
ATOM 8614 C CA . SER B 1 523 ? -37.188 -17.375 -11.602 1 58.38 523 SER B CA 1
ATOM 8615 C C . SER B 1 523 ? -37.938 -17.984 -12.781 1 58.38 523 SER B C 1
ATOM 8617 O O . SER B 1 523 ? -38.75 -17.312 -13.43 1 58.38 523 SER B O 1
ATOM 8619 N N . GLY B 1 524 ? -38.219 -19.312 -12.812 1 53.56 524 GLY B N 1
ATOM 8620 C CA . GLY B 1 524 ? -39.031 -19.938 -13.844 1 53.56 524 GLY B CA 1
ATOM 8621 C C . GLY B 1 524 ? -38.344 -19.953 -15.203 1 53.56 524 GLY B C 1
ATOM 8622 O O . GLY B 1 524 ? -38.969 -20.359 -16.188 1 53.56 524 GLY B O 1
ATOM 8623 N N . LEU B 1 525 ? -37.344 -19.312 -15.328 1 50.03 525 LEU B N 1
ATOM 8624 C CA . LEU B 1 525 ? -36.719 -19.297 -16.641 1 50.03 525 LEU B CA 1
ATOM 8625 C C . LEU B 1 525 ? -36.438 -20.719 -17.125 1 50.03 525 LEU B C 1
ATOM 8627 O O . LEU B 1 525 ? -36.438 -20.984 -18.328 1 50.03 525 LEU B O 1
ATOM 8631 N N . ILE B 1 526 ? -36.125 -21.594 -16.25 1 47.81 526 ILE B N 1
ATOM 8632 C CA . ILE B 1 526 ? -35.906 -22.969 -16.688 1 47.81 526 ILE B CA 1
ATOM 8633 C C . ILE B 1 526 ? -37.188 -23.547 -17.266 1 47.81 526 ILE B C 1
ATOM 8635 O O . ILE B 1 526 ? -37.156 -24.297 -18.234 1 47.81 526 ILE B O 1
ATOM 8639 N N . TYR B 1 527 ? -38.25 -23.25 -16.609 1 44.38 527 TYR B N 1
ATOM 8640 C CA . TYR B 1 527 ? -39.5 -23.828 -17.125 1 44.38 527 TYR B CA 1
ATOM 8641 C C . TYR B 1 527 ? -39.719 -23.422 -18.578 1 44.38 527 TYR B C 1
ATOM 8643 O O . TYR B 1 527 ? -40.219 -24.234 -19.375 1 44.38 527 TYR B O 1
ATOM 8651 N N . THR B 1 528 ? -39.469 -22.25 -18.891 1 42.56 528 THR B N 1
ATOM 8652 C CA . THR B 1 528 ? -39.781 -21.891 -20.281 1 42.56 528 THR B CA 1
ATOM 8653 C C . THR B 1 528 ? -38.75 -22.484 -21.234 1 42.56 528 THR B C 1
ATOM 8655 O O . THR B 1 528 ? -38.938 -22.484 -22.438 1 42.56 528 THR B O 1
ATOM 8658 N N . LEU B 1 529 ? -37.594 -22.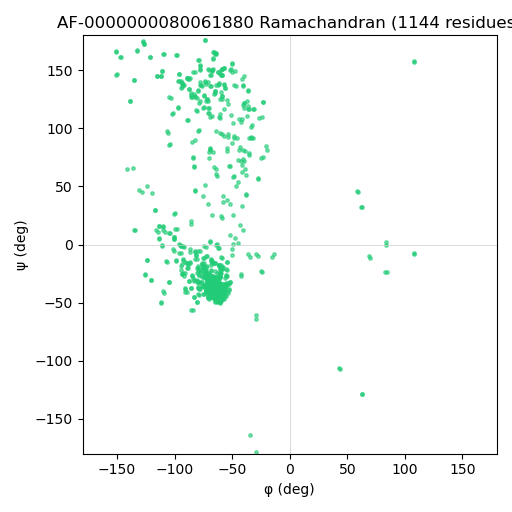844 -20.75 1 41.25 529 LEU B N 1
ATOM 8659 C CA . LEU B 1 529 ? -36.562 -23.312 -21.656 1 41.25 529 LEU B CA 1
ATOM 8660 C C . LEU B 1 529 ? -36.719 -24.797 -21.922 1 41.25 529 LEU B C 1
ATOM 8662 O O . LEU B 1 529 ? -35.875 -25.406 -22.609 1 41.25 529 LEU B O 1
ATOM 8666 N N . GLY B 1 530 ? -37.906 -25.688 -21.75 1 35.12 530 GLY B N 1
ATOM 8667 C CA . GLY B 1 530 ? -38.219 -27.062 -22.109 1 35.12 530 GLY B CA 1
ATOM 8668 C C . GLY B 1 530 ? -37.719 -28.094 -21.125 1 35.12 530 GLY B C 1
ATOM 8669 O O . GLY B 1 530 ? -37.625 -29.281 -21.438 1 35.12 530 GLY B O 1
ATOM 8670 N N . PHE B 1 531 ? -37.125 -27.953 -20.062 1 35.28 531 PHE B N 1
ATOM 8671 C CA . PHE B 1 531 ? -36.719 -29.031 -19.172 1 35.28 531 PHE B CA 1
ATOM 8672 C C . PHE B 1 531 ? -37.938 -29.766 -18.625 1 35.28 531 PHE B C 1
ATOM 8674 O O . PHE B 1 531 ? -38.844 -29.156 -18.047 1 35.28 531 PHE B O 1
ATOM 8681 N N . GLY B 1 532 ? -38.375 -30.969 -19.234 1 29.38 532 GLY B N 1
ATOM 8682 C CA . GLY B 1 532 ? -39.312 -31.922 -18.641 1 29.38 532 GLY B CA 1
ATOM 8683 C C . GLY B 1 532 ? -38.938 -32.312 -17.219 1 29.38 532 GLY B C 1
ATOM 8684 O O . GLY B 1 532 ? -37.812 -32.156 -16.812 1 29.38 532 GLY B O 1
ATOM 8685 N N . SER B 1 533 ? -39.906 -32.656 -16.203 1 30.14 533 SER B N 1
ATOM 8686 C CA . SER B 1 533 ? -39.906 -33.062 -14.805 1 30.14 533 SER B CA 1
ATOM 8687 C C . SER B 1 533 ? -39.031 -34.312 -14.578 1 30.14 533 SER B C 1
ATOM 8689 O O . SER B 1 533 ? -39.031 -34.875 -13.492 1 30.14 533 SER B O 1
ATOM 8691 N N . GLY B 1 534 ? -38.656 -35.188 -15.43 1 27.94 534 GLY B N 1
ATOM 8692 C CA . GLY B 1 534 ? -38.25 -36.531 -15.07 1 27.94 534 GLY B CA 1
ATOM 8693 C C . GLY B 1 534 ? -37 -36.594 -14.211 1 27.94 534 GLY B C 1
ATOM 8694 O O . GLY B 1 534 ? -36.469 -37.656 -13.938 1 27.94 534 GLY B O 1
ATOM 8695 N N . THR B 1 535 ? -36.031 -35.906 -14.383 1 28.06 535 THR B N 1
ATOM 8696 C CA . THR B 1 535 ? -34.844 -36.312 -13.664 1 28.06 535 THR B CA 1
ATOM 8697 C C . THR B 1 535 ? -35.062 -36.281 -12.156 1 28.06 535 THR B C 1
ATOM 8699 O O . THR B 1 535 ? -35.656 -35.312 -11.648 1 28.06 535 THR B O 1
ATOM 8702 N N . SER B 1 536 ? -35.125 -37.562 -11.414 1 25.3 536 SER B N 1
ATOM 8703 C CA . SER B 1 536 ? -35.031 -37.844 -9.992 1 25.3 536 SER B CA 1
ATOM 8704 C C . SER B 1 536 ? -34.125 -36.844 -9.281 1 25.3 536 SER B C 1
ATOM 8706 O O . SER B 1 536 ? -33.031 -36.531 -9.773 1 25.3 536 SER B O 1
ATOM 8708 N N . SER B 1 537 ? -34.688 -36.156 -8.453 1 25.78 537 SER B N 1
ATOM 8709 C CA . SER B 1 537 ? -34.125 -35.219 -7.469 1 25.78 537 SER B CA 1
ATOM 8710 C C . SER B 1 537 ? -33.062 -35.906 -6.609 1 25.78 537 SER B C 1
ATOM 8712 O O . SER B 1 537 ? -33.375 -36.656 -5.703 1 25.78 537 SER B O 1
ATOM 8714 N N . SER B 1 538 ? -32.188 -36.781 -7.047 1 24.89 538 SER B N 1
ATOM 8715 C CA . SER B 1 538 ? -31.25 -37.156 -6 1 24.89 538 SER B CA 1
ATOM 8716 C C . SER B 1 538 ? -30.969 -35.969 -5.07 1 24.89 538 SER B C 1
ATOM 8718 O O . SER B 1 538 ? -30.453 -34.938 -5.504 1 24.89 538 SER B O 1
ATOM 8720 N N . THR B 1 539 ? -31.797 -35.969 -4.016 1 23.69 539 THR B N 1
ATOM 8721 C CA . THR B 1 539 ? -31.766 -35.219 -2.76 1 23.69 539 THR B CA 1
ATOM 8722 C C . THR B 1 539 ? -30.391 -35.312 -2.113 1 23.69 539 THR B C 1
ATOM 8724 O O . THR B 1 539 ? -29.984 -36.406 -1.673 1 23.69 539 THR B O 1
ATOM 8727 N N . ILE B 1 540 ? -29.438 -34.969 -2.658 1 26.16 540 ILE B N 1
ATOM 8728 C CA . ILE B 1 540 ? -28.266 -34.938 -1.785 1 26.16 540 ILE B CA 1
ATOM 8729 C C . ILE B 1 540 ? -28.688 -34.5 -0.382 1 26.16 540 ILE B C 1
ATOM 8731 O O . ILE B 1 540 ? -29.141 -33.375 -0.186 1 26.16 540 ILE B O 1
ATOM 8735 N N . SER B 1 541 ? -29.281 -35.438 0.407 1 22.95 541 SER B N 1
ATOM 8736 C CA . SER B 1 541 ? -29.578 -35.344 1.833 1 22.95 541 SER B CA 1
ATOM 8737 C C . SER B 1 541 ? -28.453 -34.688 2.6 1 22.95 541 SER B C 1
ATOM 8739 O O . SER B 1 541 ? -27.281 -35 2.396 1 22.95 541 SER B O 1
ATOM 8741 N N . PRO B 1 542 ? -28.828 -33.625 3.201 1 25.2 542 PRO B N 1
ATOM 8742 C CA . PRO B 1 542 ? -27.906 -33.031 4.16 1 25.2 542 PRO B CA 1
ATOM 8743 C C . PRO B 1 542 ? -27.422 -34.031 5.223 1 25.2 542 PRO B C 1
ATOM 8745 O O . PRO B 1 542 ? -28.156 -34.938 5.582 1 25.2 542 PRO B O 1
ATOM 8748 N N . GLY B 1 543 ? -26.438 -34.656 5.102 1 24.44 543 GLY B N 1
ATOM 8749 C CA . GLY B 1 543 ? -26.094 -35.594 6.172 1 24.44 543 GLY B CA 1
ATOM 8750 C C . GLY B 1 543 ? -26.734 -35.219 7.5 1 24.44 543 GLY B C 1
ATOM 8751 O O . GLY B 1 543 ? -27.141 -34.094 7.715 1 24.44 543 GLY B O 1
ATOM 8752 N N . PRO B 1 544 ? -27.531 -36.062 8.148 1 25.09 544 PRO B N 1
ATOM 8753 C CA . PRO B 1 544 ? -28.359 -35.969 9.344 1 25.09 544 PRO B CA 1
ATOM 8754 C C . PRO B 1 544 ? -27.797 -34.969 10.367 1 25.09 544 PRO B C 1
ATOM 8756 O O . PRO B 1 544 ? -28.562 -34.281 11.047 1 25.09 544 PRO B O 1
ATOM 8759 N N . GLU B 1 545 ? -26.703 -35.219 10.875 1 23.44 545 GLU B N 1
ATOM 8760 C CA . GLU B 1 545 ? -26.312 -34.719 12.188 1 23.44 545 GLU B CA 1
ATOM 8761 C C . GLU B 1 545 ? -26.328 -33.188 12.203 1 23.44 545 GLU B C 1
ATOM 8763 O O . GLU B 1 545 ? -25.969 -32.562 13.203 1 23.44 545 GLU B O 1
ATOM 8768 N N . ILE B 1 546 ? -26.328 -32.562 11.102 1 25.83 546 ILE B N 1
ATOM 8769 C CA . ILE B 1 546 ? -26.547 -31.141 11.422 1 25.83 546 ILE B CA 1
ATOM 8770 C C . ILE B 1 546 ? -28 -30.922 11.812 1 25.83 546 ILE B C 1
ATOM 8772 O O . ILE B 1 546 ? -28.891 -30.906 10.953 1 25.83 546 ILE B O 1
ATOM 8776 N N . SER B 1 547 ? -28.625 -31.656 12.727 1 23.42 547 SER B N 1
ATOM 8777 C CA . SER B 1 547 ? -29.922 -31.75 13.383 1 23.42 547 SER B CA 1
ATOM 8778 C C . SER B 1 547 ? -30.609 -30.391 13.469 1 23.42 547 SER B C 1
ATOM 8780 O O . SER B 1 547 ? -29.953 -29.359 13.305 1 23.42 547 SER B O 1
ATOM 8782 N N . GLU B 1 548 ? -31.969 -30.312 14.172 1 24.25 548 GLU B N 1
ATOM 8783 C CA . GLU B 1 548 ? -33.188 -29.562 14.406 1 24.25 548 GLU B CA 1
ATOM 8784 C C . GLU B 1 548 ? -32.906 -28.188 14.984 1 24.25 548 GLU B C 1
ATOM 8786 O O . GLU B 1 548 ? -33.812 -27.484 15.43 1 24.25 548 GLU B O 1
ATOM 8791 N N . GLY B 1 549 ? -31.828 -27.953 15.523 1 24.52 549 GLY B N 1
ATOM 8792 C CA . GLY B 1 549 ? -31.969 -26.719 16.266 1 24.52 549 GLY B CA 1
ATOM 8793 C C . GLY B 1 549 ? -32.5 -25.578 15.414 1 24.52 549 GLY B C 1
ATOM 8794 O O . GLY B 1 549 ? -32.344 -25.578 14.195 1 24.52 549 GLY B O 1
ATOM 8795 N N . ASN B 1 550 ? -33.719 -24.891 15.75 1 22.91 550 ASN B N 1
ATOM 8796 C CA . ASN B 1 550 ? -34.688 -23.938 15.242 1 22.91 550 ASN B CA 1
ATOM 8797 C C . ASN B 1 550 ? -34.031 -22.828 14.43 1 22.91 550 ASN B C 1
ATOM 8799 O O . ASN B 1 550 ? -33.531 -21.859 14.992 1 22.91 550 ASN B O 1
ATOM 8803 N N . ASN B 1 551 ? -33.438 -23.172 13.492 1 22.75 551 ASN B N 1
ATOM 8804 C CA . ASN B 1 551 ? -32.531 -22.438 12.609 1 22.75 551 ASN B CA 1
ATOM 8805 C C . ASN B 1 551 ? -33.312 -21.438 11.742 1 22.75 551 ASN B C 1
ATOM 8807 O O . ASN B 1 551 ? -33.688 -21.75 10.609 1 22.75 551 ASN B O 1
ATOM 8811 N N . ASN B 1 552 ? -34.344 -20.812 12.156 1 22.67 552 ASN B N 1
ATOM 8812 C CA . ASN B 1 552 ? -35.219 -19.812 11.539 1 22.67 552 ASN B CA 1
ATOM 8813 C C . ASN B 1 552 ? -34.438 -18.734 10.828 1 22.67 552 ASN B C 1
ATOM 8815 O O . ASN B 1 552 ? -34.062 -17.719 11.438 1 22.67 552 ASN B O 1
ATOM 8819 N N . ILE B 1 553 ? -33.688 -19.156 10.062 1 25.34 553 ILE B N 1
ATOM 8820 C CA . ILE B 1 553 ? -32.812 -18.344 9.203 1 25.34 553 ILE B CA 1
ATOM 8821 C C . ILE B 1 553 ? -33.688 -17.547 8.227 1 25.34 553 ILE B C 1
ATOM 8823 O O . ILE B 1 553 ? -34.344 -18.125 7.355 1 25.34 553 ILE B O 1
ATOM 8827 N N . GLY B 1 554 ? -34.469 -16.625 8.617 1 23.91 554 GLY B N 1
ATOM 8828 C CA . GLY B 1 554 ? -35.469 -15.883 7.859 1 23.91 554 GLY B CA 1
ATOM 8829 C C . GLY B 1 554 ? -35 -15.484 6.477 1 23.91 554 GLY B C 1
ATOM 8830 O O . GLY B 1 554 ? -33.812 -15.469 6.211 1 23.91 554 GLY B O 1
ATOM 8831 N N . SER B 1 555 ? -35.875 -15.508 5.375 1 23.78 555 SER B N 1
ATOM 8832 C CA . SER B 1 555 ? -36.094 -15.242 3.953 1 23.78 555 SER B CA 1
ATOM 8833 C C . SER B 1 555 ? -35.438 -13.922 3.541 1 23.78 555 SER B C 1
ATOM 8835 O O . SER B 1 555 ? -35.844 -13.32 2.541 1 23.78 555 SER B O 1
ATOM 8837 N N . GLU B 1 556 ? -34.594 -13.281 4.289 1 26.59 556 GLU B N 1
ATOM 8838 C CA . GLU B 1 556 ? -34.312 -11.922 3.85 1 26.59 556 GLU B CA 1
ATOM 8839 C C . GLU B 1 556 ? -33.562 -11.914 2.523 1 26.59 556 GLU B C 1
ATOM 8841 O O . GLU B 1 556 ? -32.625 -12.695 2.332 1 26.59 556 GLU B O 1
ATOM 8846 N N . SER B 1 557 ? -34.094 -11.484 1.328 1 26.23 557 SER B N 1
ATOM 8847 C CA . SER B 1 557 ? -33.719 -11.258 -0.067 1 26.23 557 SER B CA 1
ATOM 8848 C C . SER B 1 557 ? -32.344 -10.648 -0.181 1 26.23 557 SER B C 1
ATOM 8850 O O . SER B 1 557 ? -32.125 -9.531 0.295 1 26.23 557 SER B O 1
ATOM 8852 N N . ILE B 1 558 ? -31.328 -11.266 0.017 1 29.55 558 ILE B N 1
ATOM 8853 C CA . ILE B 1 558 ? -29.953 -10.914 -0.268 1 29.55 558 ILE B CA 1
ATOM 8854 C C . ILE B 1 558 ? -29.844 -10.312 -1.667 1 29.55 558 ILE B C 1
ATOM 8856 O O . ILE B 1 558 ? -30.156 -10.977 -2.66 1 29.55 558 ILE B O 1
ATOM 8860 N N . ASP B 1 559 ? -30.109 -9.078 -1.945 1 31.27 559 ASP B N 1
ATOM 8861 C CA . ASP B 1 559 ? -29.859 -8.492 -3.256 1 31.27 559 ASP B CA 1
ATOM 8862 C C . ASP B 1 559 ? -28.422 -8.742 -3.709 1 31.27 559 ASP B C 1
ATOM 8864 O O . ASP B 1 559 ? -27.5 -8.055 -3.271 1 31.27 559 ASP B O 1
ATOM 8868 N N . TRP B 1 560 ? -28.094 -9.898 -3.971 1 35.34 560 TRP B N 1
ATOM 8869 C CA . TRP B 1 560 ? -26.859 -10.516 -4.453 1 35.34 560 TRP B CA 1
ATOM 8870 C C . TRP B 1 560 ? -26.234 -9.672 -5.555 1 35.34 560 TRP B C 1
ATOM 8872 O O . TRP B 1 560 ? -25.078 -9.891 -5.922 1 35.34 560 TRP B O 1
ATOM 8882 N N . THR B 1 561 ? -27.016 -8.953 -6.246 1 39.16 561 THR B N 1
ATOM 8883 C CA . THR B 1 561 ? -26.438 -8.172 -7.34 1 39.16 561 THR B CA 1
ATOM 8884 C C . THR B 1 561 ? -25.312 -7.273 -6.832 1 39.16 561 THR B C 1
ATOM 8886 O O . THR B 1 561 ? -24.359 -7.004 -7.555 1 39.16 561 THR B O 1
ATOM 8889 N N . ASP B 1 562 ? -25.484 -6.84 -5.648 1 40.22 562 ASP B N 1
ATOM 8890 C CA . ASP B 1 562 ? -24.484 -5.941 -5.094 1 40.22 562 ASP B CA 1
ATOM 8891 C C . ASP B 1 562 ? -23.203 -6.703 -4.75 1 40.22 562 ASP B C 1
ATOM 8893 O O . ASP B 1 562 ? -22.109 -6.117 -4.723 1 40.22 562 ASP B O 1
ATOM 8897 N N . ASP B 1 563 ? -23.438 -8.023 -4.637 1 40.84 563 ASP B N 1
ATOM 8898 C CA . ASP B 1 563 ? -22.281 -8.805 -4.215 1 40.84 563 ASP B CA 1
ATOM 8899 C C . ASP B 1 563 ? -21.516 -9.336 -5.422 1 40.84 563 ASP B C 1
ATOM 8901 O O . ASP B 1 563 ? -20.453 -9.961 -5.27 1 40.84 563 ASP B O 1
ATOM 8905 N N . LEU B 1 564 ? -22.328 -9.414 -6.461 1 39.47 564 LEU B N 1
ATOM 8906 C CA . LEU B 1 564 ? -21.594 -9.781 -7.66 1 39.47 564 LEU B CA 1
ATOM 8907 C C . LEU B 1 564 ? -20.625 -8.672 -8.07 1 39.47 564 LEU B C 1
ATOM 8909 O O . LEU B 1 564 ? -21 -7.77 -8.828 1 39.47 564 LEU B O 1
ATOM 8913 N N . LYS B 1 565 ? -19.719 -8.688 -7.477 1 43.75 565 LYS B N 1
ATOM 8914 C CA . LYS B 1 565 ? -18.688 -7.656 -7.477 1 43.75 565 LYS B CA 1
ATOM 8915 C C . LYS B 1 565 ? -18.172 -7.383 -8.891 1 43.75 565 LYS B C 1
ATOM 8917 O O . LYS B 1 565 ? -17.734 -6.273 -9.195 1 43.75 565 LYS B O 1
ATOM 8922 N N . TRP B 1 566 ? -18.297 -8.469 -9.727 1 40.25 566 TRP B N 1
ATOM 8923 C CA . TRP B 1 566 ? -17.609 -8.352 -11.016 1 40.25 566 TRP B CA 1
ATOM 8924 C C . TRP B 1 566 ? -18.547 -7.766 -12.07 1 40.25 566 TRP B C 1
ATOM 8926 O O . TRP B 1 566 ? -18.094 -7.238 -13.086 1 40.25 566 TRP B O 1
ATOM 8936 N N . ALA B 1 567 ? -19.828 -7.914 -11.984 1 37.75 567 ALA B N 1
ATOM 8937 C CA . ALA B 1 567 ? -20.703 -7.559 -13.102 1 37.75 567 ALA B CA 1
ATOM 8938 C C . ALA B 1 567 ? -21.031 -6.07 -13.094 1 37.75 567 ALA B C 1
ATOM 8940 O O . ALA B 1 567 ? -21.141 -5.445 -14.148 1 37.75 567 ALA B O 1
ATOM 8941 N N . ARG B 1 568 ? -21.562 -5.465 -12.102 1 37.16 568 ARG B N 1
ATOM 8942 C CA . ARG B 1 568 ? -22.219 -4.164 -12.172 1 37.16 568 ARG B CA 1
ATOM 8943 C C . ARG B 1 568 ? -21.219 -3.064 -12.516 1 37.16 568 ARG B C 1
ATOM 8945 O O . ARG B 1 568 ? -21.609 -1.915 -12.734 1 37.16 568 ARG B O 1
ATOM 8952 N N . ARG B 1 569 ? -20.203 -3.215 -12.203 1 35.97 569 ARG B N 1
ATOM 8953 C CA . ARG B 1 569 ? -19.422 -1.986 -12.328 1 35.97 569 ARG B CA 1
ATOM 8954 C C . ARG B 1 569 ? -19.344 -1.527 -13.781 1 35.97 569 ARG B C 1
ATOM 8956 O O . ARG B 1 569 ? -18.656 -0.558 -14.094 1 35.97 569 ARG B O 1
ATOM 8963 N N . SER B 1 570 ? -19.906 -2.289 -14.633 1 30.72 570 SER B N 1
ATOM 8964 C CA . SER B 1 570 ? -19.844 -1.71 -15.969 1 30.72 570 SER B CA 1
ATOM 8965 C C . SER B 1 570 ? -20.812 -0.539 -16.109 1 30.72 570 SER B C 1
ATOM 8967 O O . SER B 1 570 ? -20.844 0.128 -17.141 1 30.72 570 SER B O 1
ATOM 8969 N N . ASN B 1 571 ? -21.875 -0.451 -15.367 1 26.25 571 ASN B N 1
ATOM 8970 C CA . ASN B 1 571 ? -22.734 0.656 -15.773 1 26.25 571 ASN B CA 1
ATOM 8971 C C . ASN B 1 571 ? -22.25 1.981 -15.195 1 26.25 571 ASN B C 1
ATOM 8973 O O . ASN B 1 571 ? -22.625 2.348 -14.078 1 26.25 571 ASN B O 1
ATOM 8977 N N . VAL B 1 572 ? -21.156 2.256 -15.266 1 26.25 572 VAL B N 1
ATOM 8978 C CA . VAL B 1 572 ? -21.047 3.711 -15.258 1 26.25 572 VAL B CA 1
ATOM 8979 C C . VAL B 1 572 ? -22.172 4.32 -16.078 1 26.25 572 VAL B C 1
ATOM 8981 O O . VAL B 1 572 ? -22.266 4.086 -17.297 1 26.25 572 VAL B O 1
ATOM 8984 N N . TYR B 1 573 ? -23.375 4.453 -15.531 1 21.92 573 TYR B N 1
ATOM 8985 C CA . TYR B 1 573 ? -24.328 5.289 -16.234 1 21.92 573 TYR B CA 1
ATOM 8986 C C . TYR B 1 573 ? -23.625 6.441 -16.953 1 21.92 573 TYR B C 1
ATOM 8988 O O . TYR B 1 573 ? -22.891 7.211 -16.328 1 21.92 573 TYR B O 1
ATOM 8996 N N . VAL B 1 574 ? -23.453 6.355 -18.188 1 19.14 574 VAL B N 1
ATOM 8997 C CA . VAL B 1 574 ? -23.484 7.555 -19.031 1 19.14 574 VAL B CA 1
ATOM 8998 C C . VAL B 1 574 ? -24.781 8.32 -18.766 1 19.14 574 VAL B C 1
ATOM 9000 O O . VAL B 1 574 ? -25.875 7.742 -18.797 1 19.14 574 VAL B O 1
#

Foldseek 3Di:
DCPDDPDDDPPPDDPDPPVPDCPPQVQVPLVPDDPVQLVLQLVLLVVCLPVVLLLVLLLVLCVQCVQAALPHSVLSNLLSVLQVPQPLSHPDDSVSSSVVSSQQLSLQLGDDDFFQPQDSNNSSVSCGHSSPHLLSSLSSLLSNLVSLQFDDPPDPSNVVVCVVPHDDSQVSSVVSLVSSVSSLVSSVVRHDQDLSNLSSLLSNLVSCCLQANLQDPVSVVSLLVNLCNLQDCVLLCLDPGHFPLSSLSSLLSSLQSLLSQLLSCQLQVHDGNPLDRDPPRAHHAQDASVVCNVCGCVCVPPDSVDHDPPLDHGNSLLSRLSSVLSVLSSVVSVLVVDPDDPCNLVVLVVSLVVLVVSVVPRDPQLAADPPPCLVVDDPSRNVSSLVSVLSSLSSNLSSLLLNCLVPVVSVQVNQVSLLVQLVSLLVLLVDPNNPVSGALSVSLNSCSSRNLLSLLQLLVVCVVCLPVPCPPVRHDQNVSSLVSLVSSLVSNVVSVVSRPRHHPVSVVSSVLSVVSSVCSVPVCSVVVSPDDPPDPPPPPPPPDPVDDDPPCVDPDPPPSVVVSSNPPVSPPPD/DCPDDPDDDPPPDDPDPPVPDCPPQVQVPLVPDDPVQLVLQLVLLVVCLPVVLLLVLLLVLCVQCVQAALPHSVLSNLLSVLQVPQPLSHPDDSVSSSVVSSQQLSLQQGADDFFQPQASNNSSVSCGHSSPHLLSSLSSLLSNLVSLQFDDPPDPSNVVVCVVPHDDSQVSSVVSLVSSVSSLVSSVVRHDQDLSNLSSLLSNLVSCCLQANLQDPVSVVSLLVNLCNLQDPVLLCLDPGHFPLSSLSSLLSSLQSLLSQLLSCQLQVHDGNPLDRDPPRAQHAQDASVVCNVCGCVCVPPDSPDHDPPLDHGNSLLSRLSSVLSVLSSVVSVLLVDPDDPCNLVVLVVSLVVLVVSVVPRDPQLAADPPPCLVVDDPSRNVSSLVSVLSSLSSNLSSLLLNCLVPVVSVQVNQVSLLVQLVSLLVLLVDPNNPVSGGLSVSLNSCSSRNLLSLLVLLVVCVVCLPVPCPPVSHDQNVSSLVSLVSSLVSNVVSVVSRPNHHPVSVVSSVLSVVSSVVSVPVCSVVVSDDDPPDPPPPPDPPDPVDDDPPCVDPDPPPSVVVSSNPPVPPPPD

Radius of gyration: 31.21 Å; Cα contacts (8 Å, |Δi|>4): 1331; chains: 2; bounding box: 112×81×82 Å

Organism: NCBI:txid656916

Solvent-accessible surface area (backbone atoms only — not comparable to full-atom values): 63779 Å² total; per-residue (Å²): 134,81,75,75,78,72,82,74,78,70,77,69,74,73,74,75,71,47,47,65,30,61,58,71,68,81,54,71,66,69,80,76,61,53,67,68,58,31,50,50,38,26,56,55,46,58,72,31,60,51,41,61,63,42,37,52,34,23,49,50,31,47,68,74,42,38,65,73,41,56,64,54,55,68,58,53,51,51,44,45,51,43,55,54,67,39,67,78,53,44,80,55,49,72,68,55,28,38,53,46,25,51,51,23,51,49,42,30,44,45,75,75,81,72,43,55,79,56,44,74,68,58,51,47,48,61,37,26,64,96,33,27,23,43,45,52,52,20,36,46,29,36,34,24,26,46,27,53,70,60,47,59,93,81,35,62,69,56,48,53,52,24,68,70,76,26,92,36,64,62,55,40,35,50,50,25,48,48,49,22,50,50,25,48,53,53,36,54,72,47,33,56,84,40,73,55,49,48,49,30,37,53,53,40,36,56,41,34,29,68,54,47,22,74,84,28,66,51,29,49,46,41,48,29,50,36,39,46,46,54,60,28,63,82,62,57,53,79,50,92,43,50,26,66,62,57,49,41,40,49,26,34,42,46,32,40,52,47,21,53,36,41,54,47,17,65,57,55,72,42,79,49,58,62,80,69,74,65,89,79,74,58,65,32,50,41,56,46,66,70,55,40,68,72,49,49,72,74,52,68,77,59,57,57,83,52,75,59,82,84,76,73,84,39,35,38,44,55,35,44,52,43,26,55,57,25,52,53,50,48,52,50,50,54,56,69,68,46,78,71,64,91,62,41,64,63,52,50,52,49,47,51,51,51,51,53,48,54,61,66,68,46,62,71,86,52,56,58,60,91,48,87,55,49,76,72,42,57,64,87,55,41,49,58,16,43,52,51,41,51,51,51,50,48,52,52,51,52,53,43,51,61,50,28,78,75,33,78,79,39,50,47,58,46,52,52,49,32,51,51,50,37,48,54,49,46,47,50,73,66,32,65,70,48,54,72,73,43,42,57,66,58,53,48,48,50,38,54,71,55,28,43,57,36,43,50,45,53,50,50,52,50,64,74,42,62,79,55,74,70,78,49,93,75,49,81,55,66,66,59,51,50,50,52,46,50,50,44,52,51,52,47,51,57,38,54,70,69,41,88,68,67,33,66,51,57,53,50,52,51,48,52,49,51,51,55,52,48,49,47,57,63,71,45,54,45,64,76,70,67,70,75,85,73,74,78,72,78,67,78,66,70,68,65,86,78,61,79,71,88,70,72,52,42,73,29,77,71,71,52,68,76,66,40,56,64,56,58,72,68,63,64,78,123,136,82,74,76,81,70,82,75,76,72,75,68,75,73,76,76,71,49,43,66,34,61,56,69,68,81,53,72,65,71,80,76,61,52,67,68,56,31,51,51,37,25,56,55,48,60,70,33,57,53,39,61,63,42,38,52,34,23,49,50,32,45,69,73,41,38,66,71,40,59,65,53,55,69,60,53,50,50,44,45,50,44,55,55,66,37,68,76,53,44,77,55,51,73,68,54,27,39,54,45,25,50,50,24,52,51,42,30,44,46,76,76,81,71,44,56,78,56,44,72,67,58,52,47,49,63,37,26,64,96,33,28,23,44,44,50,52,21,37,45,29,33,34,23,25,46,27,53,70,61,47,58,90,81,35,62,69,55,49,52,52,24,69,72,76,25,92,35,65,60,55,40,36,49,50,25,49,48,49,20,50,51,26,48,53,53,37,55,73,48,31,57,83,39,72,57,49,48,50,29,37,51,52,40,34,58,38,34,29,69,54,47,21,72,84,28,65,50,29,48,47,39,46,30,50,34,39,45,46,54,60,29,64,81,60,57,53,78,51,92,43,50,26,66,63,58,49,40,40,48,27,32,42,47,34,41,51,48,22,51,36,42,54,49,18,64,59,56,73,40,79,48,57,63,79,69,73,64,88,80,74,59,66,33,51,41,56,46,64,68,53,40,69,72,50,50,70,73,51,68,76,59,57,56,84,52,75,60,80,84,76,72,84,41,36,39,45,55,35,43,54,43,26,55,56,25,53,53,49,48,53,51,49,55,55,69,68,44,78,71,63,91,62,43,67,65,50,50,52,49,48,53,52,51,51,53,49,53,61,66,69,44,61,71,84,52,58,58,57,91,48,86,54,51,77,71,41,57,64,87,56,40,49,58,16,43,50,50,42,51,50,50,51,49,51,51,49,54,52,43,52,60,48,27,78,75,33,77,79,38,48,48,59,48,53,52,48,31,50,50,48,39,51,53,50,46,47,49,73,67,33,64,68,49,54,71,72,42,42,56,66,57,53,46,48,50,39,56,74,56,28,43,58,35,42,50,46,52,52,50,51,49,63,73,42,62,80,55,73,70,76,48,92,75,50,81,56,66,68,58,50,48,49,51,46,49,49,45,53,51,52,49,52,57,35,53,70,68,42,89,65,69,33,66,51,57,52,50,53,51,48,53,50,52,50,54,51,47,49,48,57,64,70,45,53,44,63,74,70,67,68,74,85,72,74,79,72,80,67,80,65,70,71,66,83,78,63,79,73,88,70,75,57,44,75,28,75,71,72,51,68,74,65,40,56,64,60,60,74,68,64,63,78,124

Nearest PDB structures (foldseek):
  8cwy-assembly1_A  TM=1.882E-01  e=1.059E+00  synthetic construct
  5tpt-assembly1_A  TM=2.439E-01  e=3.024E+00  Homo sapiens
  7vr1-assembly1_A  TM=1.340E-01  e=7.685E+00  Homo sapiens
  8cwy-assembly1_A  TM=2.189E-01  e=1.153E+00  synthetic construct
  7vr1-assembly1_A  TM=1.333E-01  e=6.047E+00  Homo sapiens

Secondary structure (DSSP, 8-state):
-----------------GGG---------GGG--HHHHHHHHHHHHTTTTHHHHHHHHHHHHHHHTTT-SS-HHHHHHHHHHHHH-GGGTT--HHHHHHHHHHHHHHHHS-----TT--HHHHHHTSSGGG--HHHHHHHHHHHHHHHHT--TT-HHHHHHHHHH-SSHHHHHHHHHHHHHHHHHHHHHH--S-HHHHHHHHHHHHHHHHHT-TTSHHHHHHHHHHHHHHT-HHHH---TTS-HHHHHHHHHHHHHHHHHHHHHHHHHTPPPS---PPTT--PPPS--HHHHHHHGGGGGGS-TTPPPSSS---HHHHHHHHHHHHHHHHHHHHHHH----TTHHHHHHHHHHHHHHHHHHS-GGGS---SGGGGTS-HHHHHHHHHHHHHHHHHHHHHHHHHHTT-GGGHHHHHHHHHHHHHHHHHHHH-HHHHHHS-HHHHHHHIIIIIHHHHHHHHHHHHHTTT-----TTS--HHHHHHHHHHHHHHHHHHHHH-TT--HHHHHHHHHHHHHHHHHHHTTHHHHTT--S-S--------TTS--S----------GGGT-TTTGGG----/-----------------GGG---------GGG--HHHHHHHHHHHHGGGGHHHHHHHHHHHHHHHTTT-SS-HHHHHHHHHHHHH-GGGTT--HHHHHHHHHHHHHHHHS-----TT--HHHHHHTSSGGG--HHHHHHHHHHHHHHHHT--TT-HHHHHHHHHH-SSHHHHHHHHHHHHHHHHHHHHHH--S-HHHHHHHHHHHHHHHHHT-TTSHHHHHHHHHHHHHHT-HHHH---TTS-HHHHHHHHHHHHHHHHHHHHHHHHHTPPPS---PPTT--PPPS--HHHHHHHGGGGGGS-TTPPP-SS---HHHHHHHHHHHHHHHHHHHHHHH----TTHHHHHHHHHHHHHHHHHHS-GGGS---SGGGGTS-HHHHHHHHHHHHHHHHHHHHHHHHHHTT-GGGHHHHHHHHHHHHHHHHHHHH-HHHHHHS-HHHHHHHIIIIIHHHHHHHHHHHHHTTT-----TTS--HHHHHHHHHHHHHHHHHHHHH-TT--HHHHHHHHHHHHHHHHHHHTTHHHHTT--S-S--------TTS-------------GGGT-TTTGGG----